Protein 3V5R (pdb70)

GO terms:
  GO:0005634 nucleus (C, IDA)
  GO:0005737 cytoplasm (C, IDA)
  GO:0045185 maintenance of protein location (P, IMP)
  GO:0045944 positive regulation of transcription by RNA polymerase II (P, IMP)
  GO:0006012 galactose metabolic process (P, IMP)
  GO:0005515 protein binding (F, IPI)
  GO:0000435 positive regulation of transcription from RNA polymerase II promoter by galactose (P, IMP)

Organism: Saccharomyces cerevisiae (strain ATCC 204508 / S288c) (NCBI:txid559292)

Radius of gyration: 30.58 Å; Cα contacts (8 Å, |Δi|>4): 2230; chains: 2; bounding box: 66×72×89 Å

Structure (mmCIF, N/CA/C/O backbone):
data_3V5R
#
_entry.id   3V5R
#
_cell.length_a   153.359
_cell.length_b   153.359
_cell.length_c   118.591
_cell.angle_alpha   90.00
_cell.angle_beta   90.00
_cell.angle_gamma   120.00
#
_symmetry.space_group_name_H-M   'P 32 2 1'
#
loop_
_entity.id
_entity.type
_entity.pdbx_description
1 polymer 'Protein GAL3'
2 non-polymer 'SULFATE ION'
3 water water
#
loop_
_atom_site.group_PDB
_atom_site.id
_atom_site.type_symbol
_atom_site.label_atom_id
_atom_site.label_alt_id
_atom_site.label_comp_id
_atom_site.label_asym_id
_atom_site.label_entity_id
_atom_site.label_seq_id
_atom_site.pdbx_PDB_ins_code
_atom_site.Cartn_x
_atom_site.Cartn_y
_atom_site.Cartn_z
_atom_site.occupancy
_atom_site.B_iso_or_equiv
_atom_site.auth_seq_id
_atom_site.auth_comp_id
_atom_site.auth_asym_id
_atom_site.auth_atom_id
_atom_site.pdbx_PDB_model_num
ATOM 1 N N . PHE A 1 4 ? 83.424 48.620 33.345 1.00 104.85 19 PHE A N 1
ATOM 2 C CA . PHE A 1 4 ? 84.497 49.243 32.575 1.00 109.67 19 PHE A CA 1
ATOM 3 C C . PHE A 1 4 ? 83.944 50.278 31.597 1.00 106.73 19 PHE A C 1
ATOM 4 O O . PHE A 1 4 ? 83.839 51.461 31.921 1.00 108.64 19 PHE A O 1
ATOM 12 N N . GLU A 1 5 ? 83.596 49.829 30.395 1.00 99.21 20 GLU A N 1
ATOM 13 C CA . GLU A 1 5 ? 82.978 50.707 29.411 1.00 89.85 20 GLU A CA 1
ATOM 14 C C . GLU A 1 5 ? 81.508 50.915 29.769 1.00 72.74 20 GLU A C 1
ATOM 15 O O . GLU A 1 5 ? 80.892 51.908 29.384 1.00 73.57 20 GLU A O 1
ATOM 21 N N . GLN A 1 6 ? 80.963 49.965 30.521 1.00 59.24 21 GLN A N 1
ATOM 22 C CA . GLN A 1 6 ? 79.573 50.004 30.960 1.00 58.66 21 GLN A CA 1
ATOM 23 C C . GLN A 1 6 ? 79.362 51.210 31.867 1.00 55.06 21 GLN A C 1
ATOM 24 O O . GLN A 1 6 ? 78.328 51.890 31.821 1.00 45.43 21 GLN A O 1
ATOM 30 N N . LYS A 1 7 ? 80.373 51.462 32.689 1.00 41.64 22 LYS A N 1
ATOM 31 C CA . LYS A 1 7 ? 80.337 52.503 33.693 1.00 40.40 22 LYS A CA 1
ATOM 32 C C . LYS A 1 7 ? 80.326 53.860 32.996 1.00 24.66 22 LYS A C 1
ATOM 33 O O . LYS A 1 7 ? 79.635 54.779 33.424 1.00 25.15 22 LYS A O 1
ATOM 39 N N . HIS A 1 8 ? 81.102 53.958 31.917 1.00 16.31 23 HIS A N 1
ATOM 40 C CA A HIS A 1 8 ? 81.259 55.229 31.232 0.63 25.37 23 HIS A CA 1
ATOM 41 C CA B HIS A 1 8 ? 81.282 55.179 31.125 0.37 27.31 23 HIS A CA 1
ATOM 42 C C . HIS A 1 8 ? 79.930 55.660 30.610 1.00 24.32 23 HIS A C 1
ATOM 43 O O . HIS A 1 8 ? 79.593 56.833 30.664 1.00 29.30 23 HIS A O 1
ATOM 56 N N . LEU A 1 9 ? 79.164 54.722 30.077 1.00 26.56 24 LEU A N 1
ATOM 57 C CA . LEU A 1 9 ? 77.866 55.050 29.495 1.00 31.93 24 LEU A CA 1
ATOM 58 C C . LEU A 1 9 ? 76.859 55.421 30.566 1.00 30.16 24 LEU A C 1
ATOM 59 O O . LEU A 1 9 ? 76.045 56.328 30.380 1.00 29.74 24 LEU A O 1
ATOM 64 N N . ALA A 1 10 ? 76.895 54.692 31.679 1.00 20.63 25 ALA A N 1
ATOM 65 C CA . ALA A 1 10 ? 75.955 54.939 32.758 1.00 18.09 25 ALA A CA 1
ATOM 66 C C . ALA A 1 10 ? 76.082 56.374 33.253 1.00 19.29 25 ALA A C 1
ATOM 67 O O . ALA A 1 10 ? 75.089 57.003 33.616 1.00 19.09 25 ALA A O 1
ATOM 69 N N . VAL A 1 11 ? 77.296 56.911 33.252 1.00 15.82 26 VAL A N 1
ATOM 70 C CA . VAL A 1 11 ? 77.472 58.256 33.800 1.00 15.96 26 VAL A CA 1
ATOM 71 C C . VAL A 1 11 ? 77.007 59.322 32.803 1.00 19.21 26 VAL A C 1
ATOM 72 O O . VAL A 1 11 ? 76.453 60.358 33.193 1.00 18.82 26 VAL A O 1
ATOM 76 N N . VAL A 1 12 ? 77.214 59.061 31.515 1.00 20.29 27 VAL A N 1
ATOM 77 C CA . VAL A 1 12 ? 76.718 59.966 30.490 1.00 18.78 27 VAL A CA 1
ATOM 78 C C . VAL A 1 12 ? 75.194 59.976 30.511 1.00 17.89 27 VAL A C 1
ATOM 79 O O . VAL A 1 12 ? 74.579 61.041 30.474 1.00 20.11 27 VAL A O 1
ATOM 83 N N . ASP A 1 13 ? 74.599 58.789 30.592 1.00 12.56 28 ASP A N 1
ATOM 84 C CA . ASP A 1 13 ? 73.146 58.657 30.577 1.00 18.59 28 ASP A CA 1
ATOM 85 C C . ASP A 1 13 ? 72.500 59.281 31.821 1.00 24.27 28 ASP A C 1
ATOM 86 O O . ASP A 1 13 ? 71.472 59.946 31.721 1.00 17.00 28 ASP A O 1
ATOM 91 N N . ALA A 1 14 ? 73.117 59.099 32.986 1.00 17.11 29 ALA A N 1
ATOM 92 C CA . ALA A 1 14 ? 72.619 59.735 34.198 1.00 15.84 29 ALA A CA 1
ATOM 93 C C . ALA A 1 14 ? 72.792 61.259 34.168 1.00 16.90 29 ALA A C 1
ATOM 94 O O . ALA A 1 14 ? 71.948 61.986 34.687 1.00 18.43 29 ALA A O 1
ATOM 96 N N . PHE A 1 15 ? 73.889 61.735 33.580 1.00 12.59 30 PHE A N 1
ATOM 97 C CA . PHE A 1 15 ? 74.087 63.168 33.389 1.00 19.05 30 PHE A CA 1
ATOM 98 C C . PHE A 1 15 ? 72.908 63.717 32.582 1.00 17.11 30 PHE A C 1
ATOM 99 O O . PHE A 1 15 ? 72.350 64.769 32.901 1.00 18.71 30 PHE A O 1
ATOM 107 N N . PHE A 1 16 ? 72.532 62.994 31.533 1.00 18.39 31 PHE A N 1
ATOM 108 C CA . PHE A 1 16 ? 71.458 63.451 30.662 1.00 17.56 31 PHE A CA 1
ATOM 109 C C . PHE A 1 16 ? 70.114 63.471 31.405 1.00 22.23 31 PHE A C 1
ATOM 110 O O . PHE A 1 16 ? 69.332 64.404 31.241 1.00 17.58 31 PHE A O 1
ATOM 118 N N . GLN A 1 17 ? 69.855 62.457 32.232 1.00 17.47 32 GLN A N 1
ATOM 119 C CA . GLN A 1 17 ? 68.643 62.445 33.056 1.00 25.93 32 GLN A CA 1
ATOM 120 C C . GLN A 1 17 ? 68.577 63.666 33.980 1.00 27.75 32 GLN A C 1
ATOM 121 O O . GLN A 1 17 ? 67.512 64.225 34.215 1.00 22.42 32 GLN A O 1
ATOM 127 N N . THR A 1 18 ? 69.728 64.071 34.505 1.00 21.20 33 THR A N 1
ATOM 128 C CA . THR A 1 18 ? 69.796 65.126 35.519 1.00 22.83 33 THR A CA 1
ATOM 129 C C . THR A 1 18 ? 69.691 66.514 34.903 1.00 20.68 33 THR A C 1
ATOM 130 O O . THR A 1 18 ? 68.912 67.347 35.359 1.00 23.94 33 THR A O 1
ATOM 134 N N . TYR A 1 19 ? 70.457 66.743 33.842 1.00 20.34 34 TYR A N 1
ATOM 135 C CA . TYR A 1 19 ? 70.612 68.079 33.281 1.00 22.73 34 TYR A CA 1
ATOM 136 C C . TYR A 1 19 ? 69.938 68.272 31.911 1.00 27.10 34 TYR A C 1
ATOM 137 O O . TYR A 1 19 ? 69.923 69.382 31.381 1.00 25.19 34 TYR A O 1
ATOM 146 N N . HIS A 1 20 ? 69.413 67.190 31.342 1.00 21.48 35 HIS A N 1
ATOM 147 C CA . HIS A 1 20 ? 68.639 67.248 30.094 1.00 25.63 35 HIS A CA 1
ATOM 148 C C . HIS A 1 20 ? 69.437 67.731 28.891 1.00 25.63 35 HIS A C 1
ATOM 149 O O . HIS A 1 20 ? 68.881 68.271 27.949 1.00 22.79 35 HIS A O 1
ATOM 156 N N . VAL A 1 21 ? 70.746 67.531 28.931 1.00 25.11 36 VAL A N 1
ATOM 157 C CA . VAL A 1 21 ? 71.614 67.915 27.831 1.00 20.53 36 VAL A CA 1
ATOM 158 C C . VAL A 1 21 ? 72.744 66.885 27.819 1.00 22.97 36 VAL A C 1
ATOM 159 O O . VAL A 1 21 ? 73.033 66.267 28.846 1.00 21.28 36 VAL A O 1
ATOM 163 N N . LYS A 1 22 ? 73.351 66.666 26.664 1.00 18.97 37 LYS A N 1
ATOM 164 C CA . LYS A 1 22 ? 74.482 65.763 26.552 1.00 17.40 37 LYS A CA 1
ATOM 165 C C . LYS A 1 22 ? 75.691 66.453 27.183 1.00 18.43 37 LYS A C 1
ATOM 166 O O . LYS A 1 22 ? 75.910 67.640 26.971 1.00 16.45 37 LYS A O 1
ATOM 172 N N . PRO A 1 23 ? 76.492 65.713 27.958 1.00 16.44 38 PRO A N 1
ATOM 173 C CA . PRO A 1 23 ? 77.705 66.359 28.485 1.00 16.26 38 PRO A CA 1
ATOM 174 C C . PRO A 1 23 ? 78.753 66.598 27.388 1.00 16.71 38 PRO A C 1
ATOM 175 O O . PRO A 1 23 ? 78.751 65.888 26.386 1.00 15.70 38 PRO A O 1
ATOM 179 N N . ASP A 1 24 ? 79.633 67.579 27.571 1.00 15.22 39 ASP A N 1
ATOM 180 C CA . ASP A 1 24 ? 80.699 67.832 26.601 1.00 13.25 39 ASP A CA 1
ATOM 181 C C . ASP A 1 24 ? 81.816 66.806 26.709 1.00 16.55 39 ASP A C 1
ATOM 182 O O . ASP A 1 24 ? 82.428 66.439 25.713 1.00 15.78 39 ASP A O 1
ATOM 187 N N . PHE A 1 25 ? 82.096 66.346 27.922 1.00 16.03 40 PHE A N 1
ATOM 188 C CA . PHE A 1 25 ? 83.180 65.393 28.117 1.00 12.77 40 PHE A CA 1
ATOM 189 C C . PHE A 1 25 ? 83.041 64.721 29.474 1.00 16.51 40 PHE A C 1
ATOM 190 O O . PHE A 1 25 ? 82.244 65.152 30.297 1.00 19.29 40 PHE A O 1
ATOM 198 N N . ILE A 1 26 ? 83.816 63.663 29.691 1.00 15.05 41 ILE A N 1
ATOM 199 C CA . ILE A 1 26 ? 83.922 63.015 30.996 1.00 16.26 41 ILE A CA 1
ATOM 200 C C . ILE A 1 26 ? 85.377 63.072 31.405 1.00 18.30 41 ILE A C 1
ATOM 201 O O . ILE A 1 26 ? 86.255 62.825 30.574 1.00 16.67 41 ILE A O 1
ATOM 206 N N . ALA A 1 27 ? 85.638 63.424 32.664 1.00 13.92 42 ALA A N 1
ATOM 207 C CA . ALA A 1 27 ? 86.974 63.292 33.228 1.00 10.86 42 ALA A CA 1
ATOM 208 C C . ALA A 1 27 ? 86.926 62.099 34.163 1.00 16.96 42 ALA A C 1
ATOM 209 O O . ALA A 1 27 ? 85.979 61.947 34.940 1.00 15.15 42 ALA A O 1
ATOM 211 N N . ARG A 1 28 ? 87.936 61.250 34.076 1.00 12.54 43 ARG A N 1
ATOM 212 C CA . ARG A 1 28 ? 87.995 60.048 34.894 1.00 15.09 43 ARG A CA 1
ATOM 213 C C . ARG A 1 28 ? 89.334 59.961 35.617 1.00 11.95 43 ARG A C 1
ATOM 214 O O . ARG A 1 28 ? 90.387 60.267 35.036 1.00 12.50 43 ARG A O 1
ATOM 222 N N . SER A 1 29 ? 89.311 59.519 36.871 1.00 11.16 44 SER A N 1
ATOM 223 C CA . SER A 1 29 ? 90.552 59.232 37.564 1.00 10.44 44 SER A CA 1
ATOM 224 C C . SER A 1 29 ? 90.382 58.037 38.510 1.00 10.89 44 SER A C 1
ATOM 225 O O . SER A 1 29 ? 89.380 57.927 39.220 1.00 17.36 44 SER A O 1
ATOM 228 N N . PRO A 1 30 ? 91.346 57.114 38.491 1.00 11.50 45 PRO A N 1
ATOM 229 C CA . PRO A 1 30 ? 91.162 55.856 39.223 1.00 9.33 45 PRO A CA 1
ATOM 230 C C . PRO A 1 30 ? 91.561 55.929 40.696 1.00 14.74 45 PRO A C 1
ATOM 231 O O . PRO A 1 30 ? 92.305 56.823 41.125 1.00 11.27 45 PRO A O 1
ATOM 235 N N . GLY A 1 31 ? 91.049 54.970 41.463 1.00 9.57 46 GLY A N 1
ATOM 236 C CA . GLY A 1 31 ? 91.526 54.739 42.809 1.00 10.42 46 GLY A CA 1
ATOM 237 C C . GLY A 1 31 ? 92.950 54.196 42.782 1.00 8.80 46 GLY A C 1
ATOM 238 O O . GLY A 1 31 ? 93.533 54.020 41.726 1.00 11.27 46 GLY A O 1
ATOM 239 N N . ARG A 1 32 ? 93.497 53.918 43.957 1.00 8.49 47 ARG A N 1
ATOM 240 C CA . ARG A 1 32 ? 94.856 53.440 44.073 1.00 11.12 47 ARG A CA 1
ATOM 241 C C . ARG A 1 32 ? 94.973 52.513 45.266 1.00 13.05 47 ARG A C 1
ATOM 242 O O . ARG A 1 32 ? 94.177 52.559 46.204 1.00 10.27 47 ARG A O 1
ATOM 250 N N . VAL A 1 33 ? 96.003 51.691 45.236 1.00 9.54 48 VAL A N 1
ATOM 251 C CA . VAL A 1 33 ? 96.326 50.870 46.372 1.00 10.91 48 VAL A CA 1
ATOM 252 C C . VAL A 1 33 ? 97.820 50.612 46.344 1.00 12.95 48 VAL A C 1
ATOM 253 O O . VAL A 1 33 ? 98.414 50.541 45.270 1.00 13.85 48 VAL A O 1
ATOM 257 N N . ASN A 1 34 ? 98.431 50.488 47.522 1.00 13.62 49 ASN A N 1
ATOM 258 C CA . ASN A 1 34 ? 99.848 50.181 47.611 1.00 14.81 49 ASN A CA 1
ATOM 259 C C . ASN A 1 34 ? 100.097 48.672 47.643 1.00 14.03 49 ASN A C 1
ATOM 260 O O . ASN A 1 34 ? 99.522 47.964 48.456 1.00 15.00 49 ASN A O 1
ATOM 265 N N . LEU A 1 35 ? 100.956 48.180 46.756 1.00 11.28 50 LEU A N 1
ATOM 266 C CA . LEU A 1 35 ? 101.196 46.740 46.662 1.00 9.29 50 LEU A CA 1
ATOM 267 C C . LEU A 1 35 ? 102.372 46.314 47.524 1.00 13.57 50 LEU A C 1
ATOM 268 O O . LEU A 1 35 ? 102.328 45.273 48.187 1.00 12.15 50 LEU A O 1
ATOM 273 N N . ILE A 1 36 ? 103.437 47.105 47.522 1.00 11.16 51 ILE A N 1
ATOM 274 C CA . ILE A 1 36 ? 104.563 46.829 48.419 1.00 12.76 51 ILE A CA 1
ATOM 275 C C . ILE A 1 36 ? 105.094 48.166 48.884 1.00 7.25 51 ILE A C 1
ATOM 276 O O . ILE A 1 36 ? 105.150 49.099 48.096 1.00 11.59 51 ILE A O 1
ATOM 281 N N . GLY A 1 37 ? 105.535 48.245 50.137 1.00 9.27 52 GLY A N 1
ATOM 282 C CA . GLY A 1 37 ? 106.238 49.416 50.626 1.00 7.86 52 GLY A CA 1
ATOM 283 C C . GLY A 1 37 ? 105.462 50.210 51.659 1.00 11.64 52 GLY A C 1
ATOM 284 O O . GLY A 1 37 ? 105.100 51.359 51.410 1.00 16.74 52 GLY A O 1
ATOM 285 N N . GLU A 1 38 ? 105.188 49.600 52.811 1.00 12.83 53 GLU A N 1
ATOM 286 C CA . GLU A 1 38 ? 104.382 50.272 53.820 1.00 9.17 53 GLU A CA 1
ATOM 287 C C . GLU A 1 38 ? 105.254 50.875 54.912 1.00 9.13 53 GLU A C 1
ATOM 288 O O . GLU A 1 38 ? 106.208 50.250 55.374 1.00 11.65 53 GLU A O 1
ATOM 294 N N . HIS A 1 39 ? 104.898 52.086 55.333 1.00 13.02 54 HIS A N 1
ATOM 295 C CA . HIS A 1 39 ? 105.618 52.802 56.389 1.00 10.46 54 HIS A CA 1
ATOM 296 C C . HIS A 1 39 ? 107.100 53.032 56.111 1.00 10.94 54 HIS A C 1
ATOM 297 O O . HIS A 1 39 ? 107.941 52.908 57.003 1.00 11.92 54 HIS A O 1
ATOM 304 N N . ILE A 1 40 ? 107.407 53.380 54.865 1.00 13.56 55 ILE A N 1
ATOM 305 C CA . ILE A 1 40 ? 108.780 53.698 54.477 1.00 10.44 55 ILE A CA 1
ATOM 306 C C . ILE A 1 40 ? 108.831 55.047 53.771 1.00 14.17 55 ILE A C 1
ATOM 307 O O . ILE A 1 40 ? 109.910 55.615 53.588 1.00 10.65 55 ILE A O 1
ATOM 312 N N . ASP A 1 41 ? 107.673 55.574 53.381 1.00 7.57 56 ASP A N 1
ATOM 313 C CA . ASP A 1 41 ? 107.664 56.803 52.581 1.00 10.05 56 ASP A CA 1
ATOM 314 C C . ASP A 1 41 ? 108.145 58.010 53.374 1.00 13.69 56 ASP A C 1
ATOM 315 O O . ASP A 1 41 ? 108.762 58.908 52.807 1.00 14.28 56 ASP A O 1
ATOM 320 N N . TYR A 1 42 ? 107.896 58.031 54.687 1.00 11.12 57 TYR A N 1
ATOM 321 C CA . TYR A 1 42 ? 108.385 59.145 55.484 1.00 9.16 57 TYR A CA 1
ATOM 322 C C . TYR A 1 42 ? 109.853 59.009 55.869 1.00 13.76 57 TYR A C 1
ATOM 323 O O . TYR A 1 42 ? 110.412 59.896 56.506 1.00 14.35 57 TYR A O 1
ATOM 332 N N . CYS A 1 43 ? 110.479 57.910 55.469 1.00 9.07 58 CYS A N 1
ATOM 333 C CA . CYS A 1 43 ? 111.939 57.846 55.475 1.00 13.80 58 CYS A CA 1
ATOM 334 C C . CYS A 1 43 ? 112.507 58.074 54.064 1.00 15.32 58 CYS A C 1
ATOM 335 O O . CYS A 1 43 ? 113.687 57.775 53.799 1.00 12.58 58 CYS A O 1
ATOM 338 N N . ASP A 1 44 ? 111.660 58.596 53.173 1.00 7.97 59 ASP A N 1
ATOM 339 C CA . ASP A 1 44 ? 112.049 58.934 51.786 1.00 8.36 59 ASP A CA 1
ATOM 340 C C . ASP A 1 44 ? 112.314 57.730 50.874 1.00 14.28 59 ASP A C 1
ATOM 341 O O . ASP A 1 44 ? 112.883 57.873 49.803 1.00 10.48 59 ASP A O 1
ATOM 346 N N . PHE A 1 45 ? 111.906 56.536 51.285 1.00 9.68 60 PHE A N 1
ATOM 347 C CA . PHE A 1 45 ? 112.081 55.382 50.408 1.00 11.21 60 PHE A CA 1
ATOM 348 C C . PHE A 1 45 ? 110.887 55.215 49.471 1.00 13.04 60 PHE A C 1
ATOM 349 O O . PHE A 1 45 ? 109.771 55.599 49.791 1.00 11.11 60 PHE A O 1
ATOM 357 N N . SER A 1 46 ? 111.152 54.624 48.316 1.00 8.14 61 SER A N 1
ATOM 358 C CA . SER A 1 46 ? 110.179 54.482 47.241 1.00 8.63 61 SER A CA 1
ATOM 359 C C . SER A 1 46 ? 109.210 53.320 47.451 1.00 14.30 61 SER A C 1
ATOM 360 O O . SER A 1 46 ? 109.546 52.324 48.089 1.00 10.48 61 SER A O 1
ATOM 363 N N . VAL A 1 47 ? 108.010 53.457 46.904 1.00 11.73 62 VAL A N 1
ATOM 364 C CA . VAL A 1 47 ? 106.940 52.502 47.151 1.00 9.98 62 VAL A CA 1
ATOM 365 C C . VAL A 1 47 ? 106.410 51.967 45.817 1.00 12.99 62 VAL A C 1
ATOM 366 O O . VAL A 1 47 ? 106.739 52.488 44.749 1.00 11.05 62 VAL A O 1
ATOM 370 N N . LEU A 1 48 ? 105.585 50.933 45.881 1.00 12.79 63 LEU A N 1
ATOM 371 C CA . LEU A 1 48 ? 105.099 50.285 44.673 1.00 11.80 63 LEU A CA 1
ATOM 372 C C . LEU A 1 48 ? 103.565 50.218 44.659 1.00 12.79 63 LEU A C 1
ATOM 373 O O . LEU A 1 48 ? 102.979 49.209 45.023 1.00 14.83 63 LEU A O 1
ATOM 378 N N . PRO A 1 49 ? 102.908 51.307 44.250 1.00 13.56 64 PRO A N 1
ATOM 379 C CA . PRO A 1 49 ? 101.449 51.254 44.153 1.00 12.93 64 PRO A CA 1
ATOM 380 C C . PRO A 1 49 ? 100.942 50.913 42.757 1.00 16.18 64 PRO A C 1
ATOM 381 O O . PRO A 1 49 ? 101.698 50.734 41.817 1.00 12.62 64 PRO A O 1
ATOM 385 N N . LEU A 1 50 ? 99.632 50.828 42.637 1.00 12.27 65 LEU A N 1
ATOM 386 C CA . LEU A 1 50 ? 99.023 50.695 41.342 1.00 12.79 65 LEU A CA 1
ATOM 387 C C . LEU A 1 50 ? 97.689 51.398 41.355 1.00 10.82 65 LEU A C 1
ATOM 388 O O . LEU A 1 50 ? 97.083 51.560 42.414 1.00 13.04 65 LEU A O 1
ATOM 393 N N . ALA A 1 51 ? 97.260 51.840 40.179 1.00 12.17 66 ALA A N 1
ATOM 394 C CA . ALA A 1 51 ? 95.915 52.364 39.988 1.00 12.14 66 ALA A CA 1
ATOM 395 C C . ALA A 1 51 ? 94.988 51.178 39.830 1.00 14.35 66 ALA A C 1
ATOM 396 O O . ALA A 1 51 ? 95.383 50.148 39.291 1.00 12.95 66 ALA A O 1
ATOM 398 N N . ILE A 1 52 ? 93.764 51.300 40.331 1.00 10.97 67 ILE A N 1
ATOM 399 C CA . ILE A 1 52 ? 92.862 50.168 40.354 1.00 7.93 67 ILE A CA 1
ATOM 400 C C . ILE A 1 52 ? 91.611 50.530 39.583 1.00 13.77 67 ILE A C 1
ATOM 401 O O . ILE A 1 52 ? 91.403 51.699 39.225 1.00 10.79 67 ILE A O 1
ATOM 406 N N . ASP A 1 53 ? 90.777 49.536 39.308 1.00 16.21 68 ASP A N 1
ATOM 407 C CA . ASP A 1 53 ? 89.709 49.773 38.348 1.00 25.71 68 ASP A CA 1
ATOM 408 C C . ASP A 1 53 ? 88.393 50.186 38.976 1.00 26.35 68 ASP A C 1
ATOM 409 O O . ASP A 1 53 ? 87.328 49.887 38.462 1.00 36.79 68 ASP A O 1
ATOM 414 N N . VAL A 1 54 ? 88.489 50.878 40.103 1.00 12.78 69 VAL A N 1
ATOM 415 C CA . VAL A 1 54 ? 87.402 51.700 40.580 1.00 14.25 69 VAL A CA 1
ATOM 416 C C . VAL A 1 54 ? 87.843 53.131 40.333 1.00 16.82 69 VAL A C 1
ATOM 417 O O . VAL A 1 54 ? 89.045 53.427 40.329 1.00 14.75 69 VAL A O 1
ATOM 421 N N . ASP A 1 55 ? 86.889 54.015 40.085 1.00 14.44 70 ASP A N 1
ATOM 422 C CA . ASP A 1 55 ? 87.246 55.373 39.703 1.00 14.14 70 ASP A CA 1
ATOM 423 C C . ASP A 1 55 ? 86.212 56.403 40.087 1.00 16.94 70 ASP A C 1
ATOM 424 O O . ASP A 1 55 ? 85.110 56.065 40.536 1.00 19.62 70 ASP A O 1
ATOM 429 N N . MET A 1 56 ? 86.605 57.667 39.963 1.00 10.59 71 MET A N 1
ATOM 430 C CA . MET A 1 56 ? 85.654 58.765 39.971 1.00 9.73 71 MET A CA 1
ATOM 431 C C . MET A 1 56 ? 85.475 59.227 38.523 1.00 15.95 71 MET A C 1
ATOM 432 O O . MET A 1 56 ? 86.460 59.399 37.782 1.00 11.73 71 MET A O 1
ATOM 437 N N . LEU A 1 57 ? 84.217 59.385 38.120 1.00 14.50 72 LEU A N 1
ATOM 438 C CA . LEU A 1 57 ? 83.867 59.839 36.782 1.00 11.39 72 LEU A CA 1
ATOM 439 C C . LEU A 1 57 ? 83.107 61.141 36.925 1.00 12.06 72 LEU A C 1
ATOM 440 O O . LEU A 1 57 ? 82.142 61.212 37.679 1.00 13.93 72 LEU A O 1
ATOM 445 N N . CYS A 1 58 ? 83.545 62.172 36.210 1.00 10.23 73 CYS A N 1
ATOM 446 C CA . CYS A 1 58 ? 82.864 63.459 36.252 1.00 13.07 73 CYS A CA 1
ATOM 447 C C . CYS A 1 58 ? 82.405 63.849 34.852 1.00 16.07 73 CYS A C 1
ATOM 448 O O . CYS A 1 58 ? 83.227 64.302 34.055 1.00 12.98 73 CYS A O 1
ATOM 451 N N . ALA A 1 59 ? 81.109 63.680 34.553 1.00 14.01 74 ALA A N 1
ATOM 452 C CA . ALA A 1 59 ? 80.575 64.144 33.260 1.00 13.18 74 ALA A CA 1
ATOM 453 C C . ALA A 1 59 ? 80.298 65.641 33.366 1.00 12.84 74 ALA A C 1
ATOM 454 O O . ALA A 1 59 ? 79.727 66.099 34.351 1.00 13.71 74 ALA A O 1
ATOM 456 N N . VAL A 1 60 ? 80.735 66.406 32.371 1.00 13.60 75 VAL A N 1
ATOM 457 C CA . VAL A 1 60 ? 80.684 67.862 32.445 1.00 10.32 75 VAL A CA 1
ATOM 458 C C . VAL A 1 60 ? 80.040 68.494 31.201 1.00 19.47 75 VAL A C 1
ATOM 459 O O . VAL A 1 60 ? 80.388 68.141 30.078 1.00 17.61 75 VAL A O 1
ATOM 463 N N . LYS A 1 61 ? 79.099 69.414 31.416 1.00 18.64 76 LYS A N 1
ATOM 464 C CA . LYS A 1 61 ? 78.662 70.342 30.370 1.00 14.56 76 LYS A CA 1
ATOM 465 C C . LYS A 1 61 ? 79.185 71.722 30.725 1.00 13.37 76 LYS A C 1
ATOM 466 O O . LYS A 1 61 ? 78.972 72.210 31.826 1.00 22.52 76 LYS A O 1
ATOM 472 N N . ILE A 1 62 ? 79.899 72.333 29.793 1.00 19.41 77 ILE A N 1
ATOM 473 C CA . ILE A 1 62 ? 80.458 73.662 29.973 1.00 26.02 77 ILE A CA 1
ATOM 474 C C . ILE A 1 62 ? 79.367 74.697 29.718 1.00 30.44 77 ILE A C 1
ATOM 475 O O . ILE A 1 62 ? 78.667 74.602 28.723 1.00 24.43 77 ILE A O 1
ATOM 480 N N . LEU A 1 63 ? 79.218 75.683 30.599 1.00 34.00 78 LEU A N 1
ATOM 481 C CA . LEU A 1 63 ? 78.165 76.692 30.423 1.00 33.67 78 LEU A CA 1
ATOM 482 C C . LEU A 1 63 ? 78.664 78.051 29.910 1.00 35.93 78 LEU A C 1
ATOM 483 O O . LEU A 1 63 ? 79.818 78.407 30.079 1.00 32.06 78 LEU A O 1
ATOM 488 N N . ASP A 1 64 ? 77.778 78.810 29.277 1.00 43.58 79 ASP A N 1
ATOM 489 C CA . ASP A 1 64 ? 78.089 80.190 28.927 1.00 55.55 79 ASP A CA 1
ATOM 490 C C . ASP A 1 64 ? 77.200 81.122 29.745 1.00 54.17 79 ASP A C 1
ATOM 491 O O . ASP A 1 64 ? 76.051 81.373 29.379 1.00 52.08 79 ASP A O 1
ATOM 496 N N . GLU A 1 65 ? 77.728 81.623 30.856 1.00 50.31 80 GLU A N 1
ATOM 497 C CA . GLU A 1 65 ? 76.930 82.428 31.771 1.00 55.11 80 GLU A CA 1
ATOM 498 C C . GLU A 1 65 ? 77.552 83.785 32.059 1.00 58.63 80 GLU A C 1
ATOM 499 O O . GLU A 1 65 ? 78.776 83.934 32.068 1.00 55.40 80 GLU A O 1
ATOM 505 N N . LYS A 1 66 ? 76.689 84.765 32.313 1.00 60.20 81 LYS A N 1
ATOM 506 C CA . LYS A 1 66 ? 77.115 86.078 32.770 1.00 61.98 81 LYS A CA 1
ATOM 507 C C . LYS A 1 66 ? 77.789 85.910 34.128 1.00 56.26 81 LYS A C 1
ATOM 508 O O . LYS A 1 66 ? 78.923 86.353 34.327 1.00 55.33 81 LYS A O 1
ATOM 514 N N . ASN A 1 67 ? 77.097 85.249 35.054 1.00 48.42 82 ASN A N 1
ATOM 515 C CA . ASN A 1 67 ? 77.673 84.931 36.363 1.00 45.39 82 ASN A CA 1
ATOM 516 C C . ASN A 1 67 ? 77.908 83.424 36.514 1.00 41.35 82 ASN A C 1
ATOM 517 O O . ASN A 1 67 ? 76.983 82.678 36.839 1.00 37.10 82 ASN A O 1
ATOM 522 N N . PRO A 1 68 ? 79.151 82.975 36.274 1.00 35.03 83 PRO A N 1
ATOM 523 C CA . PRO A 1 68 ? 79.497 81.551 36.244 1.00 35.90 83 PRO A CA 1
ATOM 524 C C . PRO A 1 68 ? 79.092 80.834 37.527 1.00 31.36 83 PRO A C 1
ATOM 525 O O . PRO A 1 68 ? 79.283 81.362 38.626 1.00 30.84 83 PRO A O 1
ATOM 529 N N . SER A 1 69 ? 78.520 79.647 37.381 1.00 25.69 84 SER A N 1
ATOM 530 C CA . SER A 1 69 ? 78.148 78.830 38.529 1.00 30.69 84 SER A CA 1
ATOM 531 C C . SER A 1 69 ? 78.480 77.388 38.228 1.00 25.18 84 SER A C 1
ATOM 532 O O . SER A 1 69 ? 78.525 76.983 37.070 1.00 24.80 84 SER A O 1
ATOM 535 N N . ILE A 1 70 ? 78.714 76.606 39.272 1.00 21.91 85 ILE A N 1
ATOM 536 C CA . ILE A 1 70 ? 78.931 75.190 39.091 1.00 20.77 85 ILE A CA 1
ATOM 537 C C . ILE A 1 70 ? 77.886 74.394 39.849 1.00 24.36 85 ILE A C 1
ATOM 538 O O . ILE A 1 70 ? 77.633 74.655 41.019 1.00 30.28 85 ILE A O 1
ATOM 543 N N . THR A 1 71 ? 77.261 73.440 39.173 1.00 20.57 86 THR A N 1
ATOM 544 C CA . THR A 1 71 ? 76.318 72.543 39.828 1.00 21.76 86 THR A CA 1
ATOM 545 C C . THR A 1 71 ? 76.905 71.152 39.862 1.00 20.56 86 THR A C 1
ATOM 546 O O . THR A 1 71 ? 77.375 70.651 38.841 1.00 18.85 86 THR A O 1
ATOM 550 N N . LEU A 1 72 ? 76.874 70.535 41.038 1.00 17.98 87 LEU A N 1
ATOM 551 C CA . LEU A 1 72 ? 77.410 69.195 41.230 1.00 20.42 87 LEU A CA 1
ATOM 552 C C . LEU A 1 72 ? 76.316 68.273 41.693 1.00 20.98 87 LEU A C 1
ATOM 553 O O . LEU A 1 72 ? 75.686 68.518 42.716 1.00 23.59 87 LEU A O 1
ATOM 558 N N . THR A 1 73 ? 76.117 67.194 40.958 1.00 17.10 88 THR A N 1
ATOM 559 C CA . THR A 1 73 ? 75.154 66.180 41.348 1.00 18.40 88 THR A CA 1
ATOM 560 C C . THR A 1 73 ? 75.924 64.879 41.433 1.00 18.80 88 THR A C 1
ATOM 561 O O . THR A 1 73 ? 76.844 64.651 40.647 1.00 20.32 88 THR A O 1
ATOM 565 N N . ASN A 1 74 ? 75.578 64.048 42.405 1.00 18.82 89 ASN A N 1
ATOM 566 C CA . ASN A 1 74 ? 76.258 62.782 42.616 1.00 18.53 89 ASN A CA 1
ATOM 567 C C . ASN A 1 74 ? 75.305 61.643 42.330 1.00 20.65 89 ASN A C 1
ATOM 568 O O . ASN A 1 74 ? 74.122 61.754 42.614 1.00 18.42 89 ASN A O 1
ATOM 573 N N . ALA A 1 75 ? 75.811 60.551 41.766 1.00 17.44 90 ALA A N 1
ATOM 574 C CA . ALA A 1 75 ? 74.981 59.377 41.523 1.00 18.07 90 ALA A CA 1
ATOM 575 C C . ALA A 1 75 ? 74.412 58.805 42.824 1.00 26.67 90 ALA A C 1
ATOM 576 O O . ALA A 1 75 ? 73.313 58.262 42.848 1.00 31.25 90 ALA A O 1
ATOM 578 N N . ASP A 1 76 ? 75.179 58.921 43.900 1.00 22.35 91 ASP A N 1
ATOM 579 C CA . ASP A 1 76 ? 74.787 58.357 45.190 1.00 27.33 91 ASP A CA 1
ATOM 580 C C . ASP A 1 76 ? 73.823 59.310 45.893 1.00 31.35 91 ASP A C 1
ATOM 581 O O . ASP A 1 76 ? 74.199 60.436 46.215 1.00 27.44 91 ASP A O 1
ATOM 586 N N . PRO A 1 77 ? 72.580 58.851 46.135 1.00 40.72 92 PRO A N 1
ATOM 587 C CA . PRO A 1 77 ? 71.501 59.638 46.748 1.00 48.51 92 PRO A CA 1
ATOM 588 C C . PRO A 1 77 ? 71.887 60.308 48.069 1.00 46.57 92 PRO A C 1
ATOM 589 O O . PRO A 1 77 ? 71.323 61.350 48.393 1.00 50.21 92 PRO A O 1
ATOM 593 N N . LYS A 1 78 ? 72.826 59.738 48.816 1.00 40.98 93 LYS A N 1
ATOM 594 C CA . LYS A 1 78 ? 73.192 60.330 50.103 1.00 44.19 93 LYS A CA 1
ATOM 595 C C . LYS A 1 78 ? 74.053 61.595 49.986 1.00 36.09 93 LYS A C 1
ATOM 596 O O . LYS A 1 78 ? 74.253 62.311 50.968 1.00 38.01 93 LYS A O 1
ATOM 602 N N . PHE A 1 79 ? 74.550 61.880 48.790 1.00 24.32 94 PHE A N 1
ATOM 603 C CA . PHE A 1 79 ? 75.331 63.101 48.562 1.00 23.05 94 PHE A CA 1
ATOM 604 C C . PHE A 1 79 ? 74.478 64.128 47.807 1.00 31.07 94 PHE A C 1
ATOM 605 O O . PHE A 1 79 ? 74.300 64.027 46.591 1.00 33.25 94 PHE A O 1
ATOM 613 N N . ALA A 1 80 ? 73.941 65.101 48.537 1.00 23.62 95 ALA A N 1
ATOM 614 C CA . ALA A 1 80 ? 72.961 66.033 47.990 1.00 26.84 95 ALA A CA 1
ATOM 615 C C . ALA A 1 80 ? 73.576 66.976 46.963 1.00 24.57 95 ALA A C 1
ATOM 616 O O . ALA A 1 80 ? 74.775 67.239 46.995 1.00 27.80 95 ALA A O 1
ATOM 618 N N . GLN A 1 81 ? 72.746 67.484 46.056 1.00 26.71 96 GLN A N 1
ATOM 619 C CA . GLN A 1 81 ? 73.213 68.381 45.001 1.00 27.49 96 GLN A CA 1
ATOM 620 C C . GLN A 1 81 ? 73.834 69.639 45.599 1.00 26.52 96 GLN A C 1
ATOM 621 O O . GLN A 1 81 ? 73.359 70.136 46.610 1.00 27.36 96 GLN A O 1
ATOM 627 N N . ARG A 1 82 ? 74.897 70.142 44.977 1.00 21.13 97 ARG A N 1
ATOM 628 C CA . ARG A 1 82 ? 75.563 71.355 45.444 1.00 28.64 97 ARG A CA 1
ATOM 629 C C . ARG A 1 82 ? 75.633 72.354 44.307 1.00 34.33 97 ARG A C 1
ATOM 630 O O . ARG A 1 82 ? 75.882 71.982 43.163 1.00 31.94 97 ARG A O 1
ATOM 638 N N . LYS A 1 83 ? 75.443 73.626 44.624 1.00 29.97 98 LYS A N 1
ATOM 639 C CA . LYS A 1 83 ? 75.544 74.669 43.620 1.00 35.29 98 LYS A CA 1
ATOM 640 C C . LYS A 1 83 ? 76.254 75.855 44.241 1.00 42.22 98 LYS A C 1
ATOM 641 O O . LYS A 1 83 ? 75.990 76.209 45.386 1.00 45.75 98 LYS A O 1
ATOM 647 N N . PHE A 1 84 ? 77.178 76.456 43.504 1.00 41.61 99 PHE A N 1
ATOM 648 C CA . PHE A 1 84 ? 77.875 77.633 44.011 1.00 39.09 99 PHE A CA 1
ATOM 649 C C . PHE A 1 84 ? 78.359 78.537 42.889 1.00 34.64 99 PHE A C 1
ATOM 650 O O . PHE A 1 84 ? 78.682 78.076 41.794 1.00 30.86 99 PHE A O 1
ATOM 658 N N . ASP A 1 85 ? 78.389 79.831 43.175 1.00 32.89 100 ASP A N 1
ATOM 659 C CA . ASP A 1 85 ? 78.811 80.828 42.209 1.00 36.88 100 ASP A CA 1
ATOM 660 C C . ASP A 1 85 ? 80.319 81.012 42.294 1.00 37.57 100 ASP A C 1
ATOM 661 O O . ASP A 1 85 ? 80.878 81.104 43.386 1.00 36.93 100 ASP A O 1
ATOM 666 N N . LEU A 1 86 ? 80.980 81.052 41.142 1.00 32.16 101 LEU A N 1
ATOM 667 C CA . LEU A 1 86 ? 82.408 81.342 41.109 1.00 28.18 101 LEU A CA 1
ATOM 668 C C . LEU A 1 86 ? 82.607 82.837 41.376 1.00 30.74 101 LEU A C 1
ATOM 669 O O . LEU A 1 86 ? 81.846 83.658 40.872 1.00 31.15 101 LEU A O 1
ATOM 674 N N . PRO A 1 87 ? 83.618 83.198 42.183 1.00 28.68 102 PRO A N 1
ATOM 675 C CA . PRO A 1 87 ? 83.845 84.616 42.489 1.00 37.04 102 PRO A CA 1
ATOM 676 C C . PRO A 1 87 ? 84.122 85.435 41.224 1.00 44.39 102 PRO A C 1
ATOM 677 O O . PRO A 1 87 ? 84.968 85.050 40.414 1.00 38.26 102 PRO A O 1
ATOM 681 N N . LEU A 1 88 ? 83.409 86.547 41.060 1.00 43.54 103 LEU A N 1
ATOM 682 C CA . LEU A 1 88 ? 83.525 87.379 39.863 1.00 48.14 103 LEU A CA 1
ATOM 683 C C . LEU A 1 88 ? 84.871 88.095 39.765 1.00 52.63 103 LEU A C 1
ATOM 684 O O . LEU A 1 88 ? 85.281 88.511 38.682 1.00 56.31 103 LEU A O 1
ATOM 689 N N . ASP A 1 89 ? 85.558 88.233 40.895 1.00 54.07 104 ASP A N 1
ATOM 690 C CA . ASP A 1 89 ? 86.857 88.897 40.914 1.00 57.36 104 ASP A CA 1
ATOM 691 C C . ASP A 1 89 ? 87.987 87.965 40.475 1.00 56.76 104 ASP A C 1
ATOM 692 O O . ASP A 1 89 ? 89.119 88.402 40.270 1.00 57.35 104 ASP A O 1
ATOM 697 N N . GLY A 1 90 ? 87.671 86.683 40.318 1.00 52.72 105 GLY A N 1
ATOM 698 C CA . GLY A 1 90 ? 88.658 85.708 39.890 1.00 50.70 105 GLY A CA 1
ATOM 699 C C . GLY A 1 90 ? 89.413 85.090 41.055 1.00 45.50 105 GLY A C 1
ATOM 700 O O . GLY A 1 90 ? 90.375 84.342 40.864 1.00 41.58 105 GLY A O 1
ATOM 701 N N . SER A 1 91 ? 88.971 85.395 42.270 1.00 34.62 106 SER A N 1
ATOM 702 C CA . SER A 1 91 ? 89.639 84.881 43.453 1.00 40.79 106 SER A CA 1
ATOM 703 C C . SER A 1 91 ? 89.291 83.420 43.644 1.00 36.88 106 SER A C 1
ATOM 704 O O . SER A 1 91 ? 88.289 82.937 43.121 1.00 34.60 106 SER A O 1
ATOM 707 N N . TYR A 1 92 ? 90.123 82.710 44.394 1.00 38.25 107 TYR A N 1
ATOM 708 C CA . TYR A 1 92 ? 89.847 81.316 44.682 1.00 38.90 107 TYR A CA 1
ATOM 709 C C . TYR A 1 92 ? 88.570 81.182 45.493 1.00 45.20 107 TYR A C 1
ATOM 710 O O . TYR A 1 92 ? 88.321 81.969 46.405 1.00 41.44 107 TYR A O 1
ATOM 719 N N . MET A 1 93 ? 87.757 80.193 45.129 1.00 49.82 108 MET A N 1
ATOM 720 C CA . MET A 1 93 ? 86.614 79.770 45.928 1.00 52.37 108 MET A CA 1
ATOM 721 C C . MET A 1 93 ? 87.036 79.593 47.373 1.00 51.85 108 MET A C 1
ATOM 722 O O . MET A 1 93 ? 88.168 79.204 47.657 1.00 53.57 108 MET A O 1
ATOM 727 N N . ALA A 1 94 ? 86.120 79.863 48.290 1.00 53.27 109 ALA A N 1
ATOM 728 C CA . ALA A 1 94 ? 86.378 79.594 49.691 1.00 59.36 109 ALA A CA 1
ATOM 729 C C . ALA A 1 94 ? 86.110 78.125 49.992 1.00 61.02 109 ALA A C 1
ATOM 730 O O . ALA A 1 94 ? 85.033 77.603 49.701 1.00 67.93 109 ALA A O 1
ATOM 732 N N . ILE A 1 95 ? 87.108 77.452 50.546 1.00 58.40 110 ILE A N 1
ATOM 733 C CA A ILE A 1 95 ? 86.923 76.089 51.021 0.33 60.27 110 ILE A CA 1
ATOM 734 C CA B ILE A 1 95 ? 86.963 76.076 51.006 0.67 56.90 110 ILE A CA 1
ATOM 735 C C . ILE A 1 95 ? 87.248 76.037 52.505 1.00 68.80 110 ILE A C 1
ATOM 736 O O . ILE A 1 95 ? 88.206 76.657 52.972 1.00 75.95 110 ILE A O 1
ATOM 745 N N . ASP A 1 96 ? 86.426 75.322 53.259 1.00 78.25 111 ASP A N 1
ATOM 746 C CA . ASP A 1 96 ? 86.664 75.185 54.687 1.00 87.92 111 ASP A CA 1
ATOM 747 C C . ASP A 1 96 ? 86.670 73.701 55.044 1.00 95.04 111 ASP A C 1
ATOM 748 O O . ASP A 1 96 ? 85.656 73.019 54.909 1.00 94.35 111 ASP A O 1
ATOM 753 N N . PRO A 1 97 ? 87.844 73.180 55.439 1.00 103.05 112 PRO A N 1
ATOM 754 C CA . PRO A 1 97 ? 87.984 71.747 55.714 1.00 104.38 112 PRO A CA 1
ATOM 755 C C . PRO A 1 97 ? 87.539 71.351 57.115 1.00 105.23 112 PRO A C 1
ATOM 756 O O . PRO A 1 97 ? 87.988 70.327 57.618 1.00 104.55 112 PRO A O 1
ATOM 760 N N . SER A 1 98 ? 86.677 72.145 57.738 1.00 107.20 113 SER A N 1
ATOM 761 C CA . SER A 1 98 ? 86.066 71.739 58.997 1.00 107.50 113 SER A CA 1
ATOM 762 C C . SER A 1 98 ? 84.704 71.104 58.727 1.00 102.35 113 SER A C 1
ATOM 763 O O . SER A 1 98 ? 83.795 71.176 59.553 1.00 108.95 113 SER A O 1
ATOM 766 N N . VAL A 1 99 ? 84.571 70.491 57.555 1.00 88.36 114 VAL A N 1
ATOM 767 C CA . VAL A 1 99 ? 83.356 69.782 57.176 1.00 74.59 114 VAL A CA 1
ATOM 768 C C . VAL A 1 99 ? 83.720 68.490 56.448 1.00 66.68 114 VAL A C 1
ATOM 769 O O . VAL A 1 99 ? 84.806 68.377 55.878 1.00 66.90 114 VAL A O 1
ATOM 773 N N . SER A 1 100 ? 82.817 67.515 56.472 1.00 63.08 115 SER A N 1
ATOM 774 C CA . SER A 1 100 ? 83.035 66.258 55.757 1.00 64.01 115 SER A CA 1
ATOM 775 C C . SER A 1 100 ? 82.334 66.288 54.392 1.00 62.32 115 SER A C 1
ATOM 776 O O . SER A 1 100 ? 82.017 65.248 53.806 1.00 68.72 115 SER A O 1
ATOM 779 N N . GLU A 1 101 ? 82.125 67.502 53.898 1.00 48.89 116 GLU A N 1
ATOM 780 C CA . GLU A 1 101 ? 81.324 67.786 52.710 1.00 38.10 116 GLU A CA 1
ATOM 781 C C . GLU A 1 101 ? 81.818 67.067 51.429 1.00 30.49 116 GLU A C 1
ATOM 782 O O . GLU A 1 101 ? 82.993 67.156 51.063 1.00 26.49 116 GLU A O 1
ATOM 788 N N . TRP A 1 102 ? 80.917 66.355 50.749 1.00 27.85 117 TRP A N 1
ATOM 789 C CA . TRP A 1 102 ? 81.331 65.493 49.641 1.00 30.54 117 TRP A CA 1
ATOM 790 C C . TRP A 1 102 ? 81.949 66.259 48.472 1.00 25.49 117 TRP A C 1
ATOM 791 O O . TRP A 1 102 ? 82.791 65.724 47.754 1.00 27.10 117 TRP A O 1
ATOM 802 N N . SER A 1 103 ? 81.549 67.518 48.320 1.00 19.45 118 SER A N 1
ATOM 803 C CA . SER A 1 103 ? 82.064 68.385 47.271 1.00 23.84 118 SER A CA 1
ATOM 804 C C . SER A 1 103 ? 83.433 69.007 47.550 1.00 28.08 118 SER A C 1
ATOM 805 O O . SER A 1 103 ? 83.996 69.666 46.662 1.00 25.37 118 SER A O 1
ATOM 808 N N . ASN A 1 104 ? 83.968 68.828 48.759 1.00 23.50 119 ASN A N 1
ATOM 809 C CA . ASN A 1 104 ? 85.260 69.439 49.094 1.00 22.29 119 ASN A CA 1
ATOM 810 C C . ASN A 1 104 ? 86.359 69.001 48.146 1.00 17.14 119 ASN A C 1
ATOM 811 O O . ASN A 1 104 ? 87.198 69.808 47.748 1.00 21.35 119 ASN A O 1
ATOM 816 N N . TYR A 1 105 ? 86.368 67.714 47.802 1.00 15.18 120 TYR A N 1
ATOM 817 C CA . TYR A 1 105 ? 87.399 67.195 46.918 1.00 19.89 120 TYR A CA 1
ATOM 818 C C . TYR A 1 105 ? 87.289 67.827 45.528 1.00 21.87 120 TYR A C 1
ATOM 819 O O . TYR A 1 105 ? 88.307 68.053 44.870 1.00 16.54 120 TYR A O 1
ATOM 828 N N . PHE A 1 106 ? 86.063 68.101 45.075 1.00 18.23 121 PHE A N 1
ATOM 829 C CA . PHE A 1 106 ? 85.906 68.794 43.796 1.00 14.97 121 PHE A CA 1
ATOM 830 C C . PHE A 1 106 ? 86.522 70.187 43.901 1.00 21.54 121 PHE A C 1
ATOM 831 O O . PHE A 1 106 ? 87.208 70.662 42.988 1.00 17.98 121 PHE A O 1
ATOM 839 N N . LYS A 1 107 ? 86.270 70.845 45.025 1.00 18.21 122 LYS A N 1
ATOM 840 C CA . LYS A 1 107 ? 86.741 72.209 45.199 1.00 24.19 122 LYS A CA 1
ATOM 841 C C . LYS A 1 107 ? 88.264 72.288 45.260 1.00 18.07 122 LYS A C 1
ATOM 842 O O . LYS A 1 107 ? 88.839 73.242 44.756 1.00 24.24 122 LYS A O 1
ATOM 848 N N . CYS A 1 108 ? 88.908 71.278 45.854 1.00 15.64 123 CYS A N 1
ATOM 849 C CA . CYS A 1 108 ? 90.365 71.167 45.828 1.00 22.55 123 CYS A CA 1
ATOM 850 C C . CYS A 1 108 ? 90.862 71.109 44.391 1.00 19.63 123 CYS A C 1
ATOM 851 O O . CYS A 1 108 ? 91.789 71.822 44.027 1.00 21.51 123 CYS A O 1
ATOM 854 N N . GLY A 1 109 ? 90.258 70.226 43.596 1.00 20.75 124 GLY A N 1
ATOM 855 C CA . GLY A 1 109 ? 90.658 70.057 42.208 1.00 17.76 124 GLY A CA 1
ATOM 856 C C . GLY A 1 109 ? 90.473 71.344 41.433 1.00 17.63 124 GLY A C 1
ATOM 857 O O . GLY A 1 109 ? 91.341 71.759 40.664 1.00 17.84 124 GLY A O 1
ATOM 858 N N . LEU A 1 110 ? 89.335 71.988 41.654 1.00 14.89 125 LEU A N 1
ATOM 859 C CA . LEU A 1 110 ? 89.036 73.253 40.995 1.00 17.65 125 LEU A CA 1
ATOM 860 C C . LEU A 1 110 ? 90.081 74.296 41.357 1.00 22.17 125 LEU A C 1
ATOM 861 O O . LEU A 1 110 ? 90.541 75.056 40.508 1.00 20.86 125 LEU A O 1
ATOM 866 N N . HIS A 1 111 ? 90.460 74.315 42.629 1.00 21.30 126 HIS A N 1
ATOM 867 C CA . HIS A 1 111 ? 91.421 75.281 43.129 1.00 18.96 126 HIS A CA 1
ATOM 868 C C . HIS A 1 111 ? 92.809 75.105 42.514 1.00 16.15 126 HIS A C 1
ATOM 869 O O . HIS A 1 111 ? 93.430 76.081 42.090 1.00 18.63 126 HIS A O 1
ATOM 876 N N . VAL A 1 112 ? 93.328 73.883 42.526 1.00 15.50 127 VAL A N 1
ATOM 877 C CA . VAL A 1 112 ? 94.679 73.686 42.020 1.00 22.85 127 VAL A CA 1
ATOM 878 C C . VAL A 1 112 ? 94.703 73.903 40.505 1.00 20.28 127 VAL A C 1
ATOM 879 O O . VAL A 1 112 ? 95.681 74.407 39.970 1.00 17.42 127 VAL A O 1
ATOM 883 N N . ALA A 1 113 ? 93.611 73.572 39.821 1.00 16.31 128 ALA A N 1
ATOM 884 C CA . ALA A 1 113 ? 93.552 73.849 38.386 1.00 22.29 128 ALA A CA 1
ATOM 885 C C . ALA A 1 113 ? 93.562 75.348 38.145 1.00 23.13 128 ALA A C 1
ATOM 886 O O . ALA A 1 113 ? 94.246 75.842 37.245 1.00 23.50 128 ALA A O 1
ATOM 888 N N . HIS A 1 114 ? 92.819 76.074 38.97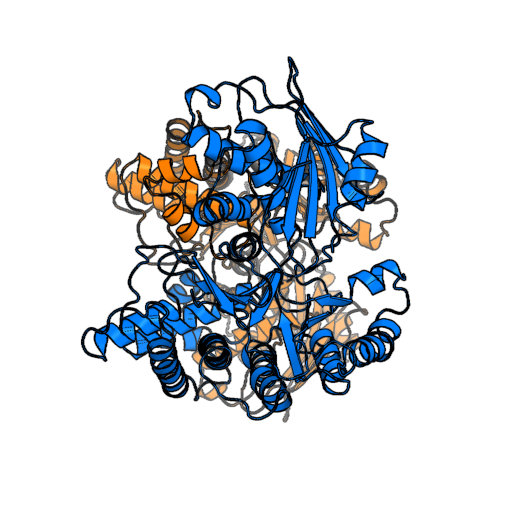4 1.00 22.98 129 HIS A N 1
ATOM 889 C CA . HIS A 1 114 ? 92.723 77.525 38.842 1.00 23.72 129 HIS A CA 1
ATOM 890 C C . HIS A 1 114 ? 94.091 78.187 38.975 1.00 21.04 129 HIS A C 1
ATOM 891 O O . HIS A 1 114 ? 94.443 79.073 38.192 1.00 26.62 129 HIS A O 1
ATOM 898 N N . SER A 1 115 ? 94.875 77.761 39.955 1.00 20.38 130 SER A N 1
ATOM 899 C CA . SER A 1 115 ? 96.177 78.390 40.136 1.00 28.98 130 SER A CA 1
ATOM 900 C C . SER A 1 115 ? 97.124 78.039 38.984 1.00 25.55 130 SER A C 1
ATOM 901 O O . SER A 1 115 ? 97.891 78.883 38.561 1.00 20.14 130 SER A O 1
ATOM 904 N N . TYR A 1 116 ? 97.036 76.819 38.453 1.00 23.20 131 TYR A N 1
ATOM 905 C CA . TYR A 1 116 ? 97.803 76.462 37.251 1.00 18.22 131 TYR A CA 1
ATOM 906 C C . TYR A 1 116 ? 97.450 77.366 36.062 1.00 14.96 131 TYR A C 1
ATOM 907 O O . TYR A 1 116 ? 98.332 77.900 35.392 1.00 22.79 131 TYR A O 1
ATOM 916 N N . LEU A 1 117 ? 96.153 77.546 35.831 1.00 14.97 132 LEU A N 1
ATOM 917 C CA . LEU A 1 117 ? 95.640 78.373 34.745 1.00 16.75 132 LEU A CA 1
ATOM 918 C C . LEU A 1 117 ? 96.066 79.830 34.889 1.00 27.26 132 LEU A C 1
ATOM 919 O O . LEU A 1 117 ? 96.330 80.511 33.896 1.00 27.78 132 LEU A O 1
ATOM 924 N N . LYS A 1 118 ? 96.143 80.308 36.124 1.00 26.11 133 LYS A N 1
ATOM 925 C CA . LYS A 1 118 ? 96.627 81.660 36.374 1.00 25.01 133 LYS A CA 1
ATOM 926 C C . LYS A 1 118 ? 98.101 81.771 36.008 1.00 22.65 133 LYS A C 1
ATOM 927 O O . LYS A 1 118 ? 98.548 82.798 35.502 1.00 26.42 133 LYS A O 1
ATOM 933 N N . LYS A 1 119 ? 98.854 80.707 36.266 1.00 19.65 134 LYS A N 1
ATOM 934 C CA . LYS A 1 119 ? 100.261 80.680 35.892 1.00 28.52 134 LYS A CA 1
ATOM 935 C C . LYS A 1 119 ? 100.467 80.724 34.373 1.00 29.04 134 LYS A C 1
ATOM 936 O O . LYS A 1 119 ? 101.280 81.506 33.879 1.00 25.90 134 LYS A O 1
ATOM 942 N N . ILE A 1 120 ? 99.745 79.886 33.627 1.00 24.11 135 ILE A N 1
ATOM 943 C CA . ILE A 1 120 ? 100.020 79.774 32.189 1.00 22.81 135 ILE A CA 1
ATOM 944 C C . ILE A 1 120 ? 99.312 80.817 31.342 1.00 24.56 135 ILE A C 1
ATOM 945 O O . ILE A 1 120 ? 99.734 81.105 30.224 1.00 35.36 135 ILE A O 1
ATOM 950 N N . ALA A 1 121 ? 98.230 81.376 31.864 1.00 24.89 136 ALA A N 1
ATOM 951 C CA . ALA A 1 121 ? 97.459 82.355 31.107 1.00 25.11 136 ALA A CA 1
ATOM 952 C C . ALA A 1 121 ? 96.911 83.480 31.991 1.00 28.81 136 ALA A C 1
ATOM 953 O O . ALA A 1 121 ? 95.689 83.623 32.120 1.00 30.77 136 ALA A O 1
ATOM 955 N N . PRO A 1 122 ? 97.807 84.284 32.587 1.00 30.01 137 PRO A N 1
ATOM 956 C CA . PRO A 1 122 ? 97.452 85.365 33.518 1.00 36.57 137 PRO A CA 1
ATOM 957 C C . PRO A 1 122 ? 96.394 86.340 33.004 1.00 46.58 137 PRO A C 1
ATOM 958 O O . PRO A 1 122 ? 95.464 86.647 33.745 1.00 48.20 137 PRO A O 1
ATOM 962 N N . GLU A 1 123 ? 96.521 86.820 31.770 1.00 55.14 138 GLU A N 1
ATOM 963 C CA . GLU A 1 123 ? 95.584 87.825 31.272 1.00 61.41 138 GLU A CA 1
ATOM 964 C C . GLU A 1 123 ? 94.173 87.256 31.138 1.00 58.87 138 GLU A C 1
ATOM 965 O O . GLU A 1 123 ? 93.192 87.996 31.151 1.00 61.61 138 GLU A O 1
ATOM 971 N N . ARG A 1 124 ? 94.067 85.937 31.031 1.00 52.89 139 ARG A N 1
ATOM 972 C CA . ARG A 1 124 ? 92.759 85.313 30.940 1.00 49.14 139 ARG A CA 1
ATOM 973 C C . ARG A 1 124 ? 92.172 85.010 32.318 1.00 46.30 139 ARG A C 1
ATOM 974 O O . ARG A 1 124 ? 90.963 85.129 32.510 1.00 51.07 139 ARG A O 1
ATOM 982 N N . PHE A 1 125 ? 93.023 84.635 33.275 1.00 39.88 140 PHE A N 1
ATOM 983 C CA . PHE A 1 125 ? 92.534 84.042 34.528 1.00 40.62 140 PHE A CA 1
ATOM 984 C C . PHE A 1 125 ? 92.840 84.764 35.849 1.00 37.16 140 PHE A C 1
ATOM 985 O O . PHE A 1 125 ? 92.355 84.348 36.901 1.00 36.51 140 PHE A O 1
ATOM 993 N N . ASN A 1 126 ? 93.637 85.824 35.810 1.00 38.11 141 ASN A N 1
ATOM 994 C CA . ASN A 1 126 ? 93.937 86.572 37.028 1.00 45.75 141 ASN A CA 1
ATOM 995 C C . ASN A 1 126 ? 92.732 87.304 37.614 1.00 49.00 141 ASN A C 1
ATOM 996 O O . ASN A 1 126 ? 92.526 87.291 38.826 1.00 52.96 141 ASN A O 1
ATOM 1001 N N . ASN A 1 127 ? 91.939 87.945 36.763 1.00 47.10 142 ASN A N 1
ATOM 1002 C CA . ASN A 1 127 ? 90.843 88.770 37.265 1.00 56.85 142 ASN A CA 1
ATOM 1003 C C . ASN A 1 127 ? 89.493 88.397 36.665 1.00 61.46 142 ASN A C 1
ATOM 1004 O O . ASN A 1 127 ? 88.558 89.202 36.661 1.00 63.99 142 ASN A O 1
ATOM 1009 N N . THR A 1 128 ? 89.399 87.170 36.165 1.00 52.58 143 THR A N 1
ATOM 1010 C CA . THR A 1 128 ? 88.179 86.687 35.535 1.00 52.73 143 THR A CA 1
ATOM 1011 C C . THR A 1 128 ? 87.838 85.341 36.161 1.00 50.85 143 THR A C 1
ATOM 1012 O O . THR A 1 128 ? 88.736 84.572 36.494 1.00 51.29 143 THR A O 1
ATOM 1016 N N . PRO A 1 129 ? 86.542 85.054 36.355 1.00 51.15 144 PRO A N 1
ATOM 1017 C CA . PRO A 1 129 ? 86.204 83.728 36.884 1.00 41.38 144 PRO A CA 1
ATOM 1018 C C . PRO A 1 129 ? 86.440 82.643 35.835 1.00 35.58 144 PRO A C 1
ATOM 1019 O O . PRO A 1 129 ? 86.493 82.939 34.641 1.00 32.70 144 PRO A O 1
ATOM 1023 N N . LEU A 1 130 ? 86.558 81.400 36.289 1.00 28.51 145 LEU A N 1
ATOM 1024 C CA . LEU A 1 130 ? 86.525 80.239 35.409 1.00 25.33 145 LEU A CA 1
ATOM 1025 C C . LEU A 1 130 ? 85.136 80.120 34.796 1.00 26.58 145 LEU A C 1
ATOM 1026 O O . LEU A 1 130 ? 84.213 80.813 35.227 1.00 30.30 145 LEU A O 1
ATOM 1031 N N . VAL A 1 131 ? 84.984 79.237 33.806 1.00 27.35 146 VAL A N 1
ATOM 1032 C CA A VAL A 1 131 ? 83.676 78.975 33.191 0.86 25.95 146 VAL A CA 1
ATOM 1033 C CA B VAL A 1 131 ? 83.694 78.973 33.182 0.14 25.94 146 VAL A CA 1
ATOM 1034 C C . VAL A 1 131 ? 82.767 78.191 34.123 1.00 23.64 146 VAL A C 1
ATOM 1035 O O . VAL A 1 131 ? 83.231 77.405 34.937 1.00 22.76 146 VAL A O 1
ATOM 1042 N N . GLY A 1 132 ? 81.461 78.408 34.000 1.00 24.63 147 GLY A N 1
ATOM 1043 C CA . GLY A 1 132 ? 80.495 77.638 34.764 1.00 22.87 147 GLY A CA 1
ATOM 1044 C C . GLY A 1 132 ? 80.304 76.233 34.193 1.00 25.51 147 GLY A C 1
ATOM 1045 O O . GLY A 1 132 ? 80.748 75.927 33.082 1.00 24.18 147 GLY A O 1
ATOM 1046 N N . ALA A 1 133 ? 79.637 75.369 34.947 1.00 25.91 148 ALA A N 1
ATOM 1047 C CA . ALA A 1 133 ? 79.454 73.994 34.507 1.00 21.19 148 ALA A CA 1
ATOM 1048 C C . ALA A 1 133 ? 78.312 73.280 35.217 1.00 22.48 148 ALA A C 1
ATOM 1049 O O . ALA A 1 133 ? 77.917 73.649 36.323 1.00 23.95 148 ALA A O 1
ATOM 1051 N N . GLN A 1 134 ? 77.793 72.250 34.558 1.00 20.26 149 GLN A N 1
ATOM 1052 C CA . GLN A 1 134 ? 76.926 71.269 35.189 1.00 19.63 149 GLN A CA 1
ATOM 1053 C C . GLN A 1 134 ? 77.714 69.977 35.234 1.00 17.36 149 GLN A C 1
ATOM 1054 O O . GLN A 1 134 ? 78.286 69.558 34.226 1.00 16.96 149 GLN A O 1
ATOM 1060 N N . ILE A 1 135 ? 77.792 69.360 36.401 1.00 17.86 150 ILE A N 1
ATOM 1061 C CA . ILE A 1 135 ? 78.685 68.214 36.565 1.00 17.08 150 ILE A CA 1
ATOM 1062 C C . ILE A 1 135 ? 77.947 67.061 37.224 1.00 14.77 150 ILE A C 1
ATOM 1063 O O . ILE A 1 135 ? 77.195 67.264 38.176 1.00 18.94 150 ILE A O 1
ATOM 1068 N N . PHE A 1 136 ? 78.110 65.859 36.682 1.00 12.40 151 PHE A N 1
ATOM 1069 C CA . PHE A 1 136 ? 77.556 64.668 37.324 1.00 14.72 151 PHE A CA 1
ATOM 1070 C C . PHE A 1 136 ? 78.714 63.789 37.765 1.00 20.84 151 PHE A C 1
ATOM 1071 O O . PHE A 1 136 ? 79.543 63.413 36.941 1.00 17.09 151 PHE A O 1
ATOM 1079 N N . CYS A 1 137 ? 78.763 63.468 39.059 1.00 13.03 152 CYS A N 1
ATOM 1080 C CA . CYS A 1 137 ? 79.879 62.725 39.651 1.00 20.15 152 CYS A CA 1
ATOM 1081 C C . CYS A 1 137 ? 79.452 61.332 40.062 1.00 19.29 152 CYS A C 1
ATOM 1082 O O . CYS A 1 137 ? 78.457 61.152 40.753 1.00 20.86 152 CYS A O 1
ATOM 1085 N N . GLN A 1 138 ? 80.235 60.339 39.677 1.00 14.44 153 GLN A N 1
ATOM 1086 C CA . GLN A 1 138 ? 79.883 58.973 40.017 1.00 14.20 153 GLN A CA 1
ATOM 1087 C C . GLN A 1 138 ? 81.144 58.193 40.328 1.00 13.83 153 GLN A C 1
ATOM 1088 O O . GLN A 1 138 ? 82.028 58.059 39.467 1.00 15.52 153 GLN A O 1
ATOM 1094 N N . SER A 1 139 ? 81.213 57.652 41.539 1.00 16.62 154 SER A N 1
ATOM 1095 C CA . SER A 1 139 ? 82.388 56.913 41.981 1.00 16.59 154 SER A CA 1
ATOM 1096 C C . SER A 1 139 ? 82.032 55.556 42.568 1.00 18.85 154 SER A C 1
ATOM 1097 O O . SER A 1 139 ? 81.088 55.438 43.350 1.00 17.01 154 SER A O 1
ATOM 1100 N N . ASP A 1 140 ? 82.807 54.531 42.232 1.00 16.04 155 ASP A N 1
ATOM 1101 C CA . ASP A 1 140 ? 82.658 53.265 42.947 1.00 19.92 155 ASP A CA 1
ATOM 1102 C C . ASP A 1 140 ? 83.894 52.955 43.790 1.00 21.20 155 ASP A C 1
ATOM 1103 O O . ASP A 1 140 ? 84.141 51.801 44.140 1.00 20.64 155 ASP A O 1
ATOM 1108 N N . ILE A 1 141 ? 84.660 53.984 44.134 1.00 17.97 156 ILE A N 1
ATOM 1109 C CA . ILE A 1 141 ? 85.826 53.795 44.998 1.00 13.77 156 ILE A CA 1
ATOM 1110 C C . ILE A 1 141 ? 85.405 53.663 46.453 1.00 20.91 156 ILE A C 1
ATOM 1111 O O . ILE A 1 141 ? 84.821 54.587 47.029 1.00 19.34 156 ILE A O 1
ATOM 1116 N N . PRO A 1 142 ? 85.707 52.512 47.064 1.00 22.19 157 PRO A N 1
ATOM 1117 C CA . PRO A 1 142 ? 85.339 52.306 48.471 1.00 21.14 157 PRO A CA 1
ATOM 1118 C C . PRO A 1 142 ? 86.392 52.903 49.402 1.00 20.37 157 PRO A C 1
ATOM 1119 O O . PRO A 1 142 ? 87.432 53.385 48.954 1.00 14.78 157 PRO A O 1
ATOM 1123 N N . THR A 1 143 ? 86.112 52.866 50.700 1.00 18.64 158 THR A N 1
ATOM 1124 C CA . THR A 1 143 ? 87.058 53.291 51.718 1.00 18.86 158 THR A CA 1
ATOM 1125 C C . THR A 1 143 ? 88.374 52.562 51.537 1.00 19.83 158 THR A C 1
ATOM 1126 O O . THR A 1 143 ? 88.402 51.339 51.377 1.00 17.19 158 THR A O 1
ATOM 1130 N N . GLY A 1 144 ? 89.464 53.317 51.537 1.00 16.32 159 GLY A N 1
ATOM 1131 C CA . GLY A 1 144 ? 90.781 52.735 51.397 1.00 18.43 159 GLY A CA 1
ATOM 1132 C C . GLY A 1 144 ? 91.302 52.793 49.970 1.00 16.94 159 GLY A C 1
ATOM 1133 O O . GLY A 1 144 ? 92.488 52.552 49.718 1.00 16.72 159 GLY A O 1
ATOM 1134 N N . GLY A 1 145 ? 90.423 53.115 49.026 1.00 16.11 160 GLY A N 1
ATOM 1135 C CA . GLY A 1 145 ? 90.805 53.069 47.634 1.00 10.70 160 GLY A CA 1
ATOM 1136 C C . GLY A 1 145 ? 91.225 54.420 47.086 1.00 12.51 160 GLY A C 1
ATOM 1137 O O . GLY A 1 145 ? 91.452 54.546 45.884 1.00 16.09 160 GLY A O 1
ATOM 1138 N N . GLY A 1 146 ? 91.328 55.420 47.958 1.00 14.78 161 GLY A N 1
ATOM 1139 C CA . GLY A 1 146 ? 91.843 56.726 47.570 1.00 14.51 161 GLY A CA 1
ATOM 1140 C C . GLY A 1 146 ? 90.879 57.612 46.784 1.00 19.88 161 GLY A C 1
ATOM 1141 O O . GLY A 1 146 ? 91.239 58.211 45.771 1.00 16.87 161 GLY A O 1
ATOM 1142 N N . LEU A 1 147 ? 89.646 57.710 47.261 1.00 14.91 162 LEU A N 1
ATOM 1143 C CA . LEU A 1 147 ? 88.639 58.560 46.632 1.00 13.54 162 LEU A CA 1
ATOM 1144 C C . LEU A 1 147 ? 89.104 60.018 46.593 1.00 15.05 162 LEU A C 1
ATOM 1145 O O . LEU A 1 147 ? 88.906 60.705 45.605 1.00 14.39 162 LEU A O 1
ATOM 1150 N N . SER A 1 148 ? 89.736 60.488 47.665 1.00 17.58 163 SER A N 1
ATOM 1151 C CA . SER A 1 148 ? 90.081 61.903 47.752 1.00 15.22 163 SER A CA 1
ATOM 1152 C C . SER A 1 148 ? 91.025 62.352 46.631 1.00 10.64 163 SER A C 1
ATOM 1153 O O . SER A 1 148 ? 90.819 63.403 46.021 1.00 17.52 163 SER A O 1
ATOM 1156 N N . SER A 1 149 ? 92.040 61.551 46.328 1.00 14.95 164 SER A N 1
ATOM 1157 C CA . SER A 1 149 ? 92.962 61.914 45.257 1.00 15.29 164 SER A CA 1
ATOM 1158 C C . SER A 1 149 ? 92.333 61.695 43.885 1.00 14.94 164 SER A C 1
ATOM 1159 O O . SER A 1 149 ? 92.529 62.495 42.981 1.00 15.11 164 SER A O 1
ATOM 1162 N N . ALA A 1 150 ? 91.575 60.619 43.720 1.00 9.65 165 ALA A N 1
ATOM 1163 C CA . ALA A 1 150 ? 90.904 60.400 42.433 1.00 11.78 165 ALA A CA 1
ATOM 1164 C C . ALA A 1 150 ? 89.946 61.548 42.075 1.00 13.95 165 ALA A C 1
ATOM 1165 O O . ALA A 1 150 ? 89.935 62.031 40.928 1.00 10.97 165 ALA A O 1
ATOM 1167 N N . PHE A 1 151 ? 89.154 61.986 43.050 1.00 13.94 166 PHE A N 1
ATOM 1168 C CA . PHE A 1 151 ? 88.184 63.056 42.822 1.00 14.17 166 PHE A CA 1
ATOM 1169 C C . PHE A 1 151 ? 88.918 64.376 42.541 1.00 15.36 166 PHE A C 1
ATOM 1170 O O . PHE A 1 151 ? 88.544 65.141 41.632 1.00 13.35 166 PHE A O 1
ATOM 1178 N N . THR A 1 152 ? 89.945 64.648 43.341 1.00 12.16 167 THR A N 1
ATOM 1179 C CA . THR A 1 152 ? 90.771 65.843 43.175 1.00 15.77 167 THR A CA 1
ATOM 1180 C C . THR A 1 152 ? 91.382 65.888 41.765 1.00 10.38 167 THR A C 1
ATOM 1181 O O . THR A 1 152 ? 91.340 66.924 41.096 1.00 14.99 167 THR A O 1
ATOM 1185 N N . CYS A 1 153 ? 91.947 64.768 41.321 1.00 11.70 168 CYS A N 1
ATOM 1186 C CA . CYS A 1 153 ? 92.562 64.692 39.998 1.00 13.01 168 CYS A CA 1
ATOM 1187 C C . CYS A 1 153 ? 91.539 64.820 38.864 1.00 14.14 168 CYS A C 1
ATOM 1188 O O . CYS A 1 153 ? 91.776 65.551 37.918 1.00 8.74 168 CYS A O 1
ATOM 1191 N N . ALA A 1 154 ? 90.412 64.121 38.956 1.00 9.18 169 ALA A N 1
ATOM 1192 C CA . ALA A 1 154 ? 89.388 64.217 37.904 1.00 14.43 169 ALA A CA 1
ATOM 1193 C C . ALA A 1 154 ? 88.863 65.642 37.848 1.00 18.23 169 ALA A C 1
ATOM 1194 O O . ALA A 1 154 ? 88.659 66.192 36.766 1.00 12.87 169 ALA A O 1
ATOM 1196 N N . ALA A 1 155 ? 88.666 66.244 39.021 1.00 15.47 170 ALA A N 1
ATOM 1197 C CA . ALA A 1 155 ? 88.170 67.615 39.098 1.00 14.92 170 ALA A CA 1
ATOM 1198 C C . ALA A 1 155 ? 89.162 68.626 38.534 1.00 12.62 170 ALA A C 1
ATOM 1199 O O . ALA A 1 155 ? 88.773 69.578 37.883 1.00 11.80 170 ALA A O 1
ATOM 1201 N N . ALA A 1 156 ? 90.445 68.444 38.818 1.00 14.30 171 ALA A N 1
ATOM 1202 C CA . ALA A 1 156 ? 91.447 69.348 38.279 1.00 16.37 171 ALA A CA 1
ATOM 1203 C C . ALA A 1 156 ? 91.528 69.235 36.753 1.00 12.87 171 ALA A C 1
ATOM 1204 O O . ALA A 1 156 ? 91.590 70.243 36.050 1.00 15.12 171 ALA A O 1
ATOM 1206 N N . LEU A 1 157 ? 91.535 68.013 36.236 1.00 11.52 172 LEU A N 1
ATOM 1207 C CA . LEU A 1 157 ? 91.581 67.839 34.785 1.00 12.27 172 LEU A CA 1
ATOM 1208 C C . LEU A 1 157 ? 90.308 68.380 34.115 1.00 13.82 172 LEU A C 1
ATOM 1209 O O . LEU A 1 157 ? 90.381 69.036 33.082 1.00 14.47 172 LEU A O 1
ATOM 1214 N N . ALA A 1 158 ? 89.149 68.118 34.710 1.00 13.91 173 ALA A N 1
ATOM 1215 C CA . ALA A 1 158 ? 87.873 68.642 34.191 1.00 11.23 173 ALA A CA 1
ATOM 1216 C C . ALA A 1 158 ? 87.886 70.179 34.103 1.00 16.62 173 ALA A C 1
ATOM 1217 O O . ALA A 1 158 ? 87.394 70.766 33.136 1.00 16.40 173 ALA A O 1
ATOM 1219 N N . THR A 1 159 ? 88.461 70.828 35.113 1.00 12.72 174 THR A N 1
ATOM 1220 C CA . THR A 1 159 ? 88.516 72.288 35.145 1.00 15.84 174 THR A CA 1
ATOM 1221 C C . THR A 1 159 ? 89.456 72.801 34.054 1.00 16.83 174 THR A C 1
ATOM 1222 O O . THR A 1 159 ? 89.139 73.753 33.346 1.00 13.87 174 THR A O 1
ATOM 1226 N N . ILE A 1 160 ? 90.606 72.155 33.913 1.00 12.03 175 ILE A N 1
ATOM 1227 C CA . ILE A 1 160 ? 91.541 72.510 32.841 1.00 18.21 175 ILE A CA 1
ATOM 1228 C C . ILE A 1 160 ? 90.914 72.334 31.454 1.00 17.69 175 ILE A C 1
ATOM 1229 O O . ILE A 1 160 ? 90.948 73.250 30.625 1.00 14.01 175 ILE A O 1
ATOM 1234 N N . ARG A 1 161 ? 90.321 71.168 31.220 1.00 13.28 176 ARG A N 1
ATOM 1235 C CA . ARG A 1 161 ? 89.637 70.895 29.961 1.00 14.12 176 ARG A CA 1
ATOM 1236 C C . ARG A 1 161 ? 88.522 71.906 29.684 1.00 20.25 176 ARG A C 1
ATOM 1237 O O . ARG A 1 161 ? 88.438 72.453 28.584 1.00 19.04 176 ARG A O 1
ATOM 1245 N N . ALA A 1 162 ? 87.685 72.177 30.684 1.00 15.23 177 ALA A N 1
ATOM 1246 C CA . ALA A 1 162 ? 86.559 73.086 30.493 1.00 16.36 177 ALA A CA 1
ATOM 1247 C C . ALA A 1 162 ? 87.026 74.479 30.116 1.00 19.82 177 ALA A C 1
ATOM 1248 O O . ALA A 1 162 ? 86.381 75.158 29.344 1.00 16.09 177 ALA A O 1
ATOM 1250 N N . ASN A 1 163 ? 88.151 74.907 30.668 1.00 12.76 178 ASN A N 1
ATOM 1251 C CA . ASN A 1 163 ? 88.581 76.282 30.459 1.00 22.05 178 ASN A CA 1
ATOM 1252 C C . ASN A 1 163 ? 89.582 76.462 29.326 1.00 26.33 178 ASN A C 1
ATOM 1253 O O . ASN A 1 163 ? 89.670 77.541 28.757 1.00 22.70 178 ASN A O 1
ATOM 1258 N N . MET A 1 164 ? 90.339 75.417 29.002 1.00 20.85 179 MET A N 1
ATOM 1259 C CA . MET A 1 164 ? 91.335 75.535 27.937 1.00 20.39 179 MET A CA 1
ATOM 1260 C C . MET A 1 164 ? 90.920 74.869 26.621 1.00 24.30 179 MET A C 1
ATOM 1261 O O . MET A 1 164 ? 91.531 75.124 25.592 1.00 21.52 179 MET A O 1
ATOM 1266 N N . GLY A 1 165 ? 89.891 74.023 26.649 1.00 22.81 180 GLY A N 1
ATOM 1267 C CA . GLY A 1 165 ? 89.412 73.382 25.432 1.00 19.43 180 GLY A CA 1
ATOM 1268 C C . GLY A 1 165 ? 90.052 72.022 25.184 1.00 22.55 180 GLY A C 1
ATOM 1269 O O . GLY A 1 165 ? 91.032 71.655 25.832 1.00 16.37 180 GLY A O 1
ATOM 1270 N N . LYS A 1 166 ? 89.516 71.268 24.229 1.00 18.65 181 LYS A N 1
ATOM 1271 C CA . LYS A 1 166 ? 89.978 69.897 24.034 1.00 26.41 181 LYS A CA 1
ATOM 1272 C C . LYS A 1 166 ? 91.367 69.777 23.404 1.00 21.66 181 LYS A C 1
ATOM 1273 O O . LYS A 1 166 ? 92.007 68.732 23.501 1.00 24.57 181 LYS A O 1
ATOM 1279 N N A ASN A 1 167 ? 91.835 70.849 22.782 0.54 19.25 182 ASN A N 1
ATOM 1280 N N B ASN A 1 167 ? 91.843 70.839 22.762 0.46 19.67 182 ASN A N 1
ATOM 1281 C CA A ASN A 1 167 ? 93.145 70.820 22.147 0.54 23.86 182 ASN A CA 1
ATOM 1282 C CA B ASN A 1 167 ? 93.182 70.810 22.168 0.46 24.38 182 ASN A CA 1
ATOM 1283 C C A ASN A 1 167 ? 94.286 71.288 23.072 0.54 28.06 182 ASN A C 1
ATOM 1284 C C B ASN A 1 167 ? 94.285 70.883 23.219 0.46 28.02 182 ASN A C 1
ATOM 1285 O O A ASN A 1 167 ? 95.427 71.431 22.639 0.54 30.13 182 ASN A O 1
ATOM 1286 O O B ASN A 1 167 ? 95.394 70.380 23.014 0.46 23.14 182 ASN A O 1
ATOM 1295 N N . PHE A 1 168 ? 93.975 71.507 24.350 1.00 26.64 183 PHE A N 1
ATOM 1296 C CA . PHE A 1 168 ? 94.999 71.764 25.360 1.00 18.81 183 PHE A CA 1
ATOM 1297 C C . PHE A 1 168 ? 95.382 70.463 26.048 1.00 20.72 183 PHE A C 1
ATOM 1298 O O . PHE A 1 168 ? 94.506 69.689 26.412 1.00 18.04 183 PHE A O 1
ATOM 1306 N N . ASP A 1 169 ? 96.677 70.216 26.240 1.00 19.79 184 ASP A N 1
ATOM 1307 C CA . ASP A 1 169 ? 97.100 69.029 26.987 1.00 26.24 184 ASP A CA 1
ATOM 1308 C C . ASP A 1 169 ? 97.942 69.432 28.194 1.00 26.12 184 ASP A C 1
ATOM 1309 O O . ASP A 1 169 ? 98.847 70.264 28.082 1.00 19.78 184 ASP A O 1
ATOM 1314 N N . ILE A 1 170 ? 97.648 68.852 29.350 1.00 18.10 185 ILE A N 1
ATOM 1315 C CA . ILE A 1 170 ? 98.537 69.011 30.483 1.00 17.80 185 ILE A CA 1
ATOM 1316 C C . ILE A 1 170 ? 99.295 67.688 30.628 1.00 16.13 185 ILE A C 1
ATOM 1317 O O . ILE A 1 170 ? 98.725 66.611 30.478 1.00 18.04 185 ILE A O 1
ATOM 1322 N N . SER A 1 171 ? 100.594 67.776 30.848 1.00 15.65 186 SER A N 1
ATOM 1323 C CA . SER A 1 171 ? 101.405 66.583 31.007 1.00 22.85 186 SER A CA 1
ATOM 1324 C C . SER A 1 171 ? 101.070 65.888 32.329 1.00 19.14 186 SER A C 1
ATOM 1325 O O . SER A 1 171 ? 100.594 66.523 33.277 1.00 17.69 186 SER A O 1
ATOM 1328 N N . LYS A 1 172 ? 101.321 64.584 32.386 1.00 15.25 187 LYS A N 1
ATOM 1329 C CA . LYS A 1 172 ? 101.197 63.835 33.628 1.00 15.26 187 LYS A CA 1
ATOM 1330 C C . LYS A 1 172 ? 102.063 64.464 34.707 1.00 19.89 187 LYS A C 1
ATOM 1331 O O . LYS A 1 172 ? 101.670 64.537 35.866 1.00 11.83 187 LYS A O 1
ATOM 1337 N N . LYS A 1 173 ? 103.245 64.930 34.319 1.00 17.77 188 LYS A N 1
ATOM 1338 C CA . LYS A 1 173 ? 104.162 65.535 35.276 1.00 18.94 188 LYS A CA 1
ATOM 1339 C C . LYS A 1 173 ? 103.562 66.795 35.898 1.00 16.58 188 LYS A C 1
ATOM 1340 O O . LYS A 1 173 ? 103.657 66.995 37.092 1.00 14.13 188 LYS A O 1
ATOM 1346 N N . ASP A 1 174 ? 102.946 67.653 35.090 1.00 14.03 189 ASP A N 1
ATOM 1347 C CA . ASP A 1 174 ? 102.329 68.858 35.647 1.00 17.84 189 ASP A CA 1
ATOM 1348 C C . ASP A 1 174 ? 101.051 68.556 36.424 1.00 13.56 189 ASP A C 1
ATOM 1349 O O . ASP A 1 174 ? 100.782 69.190 37.441 1.00 14.07 189 ASP A O 1
ATOM 1354 N N . LEU A 1 175 ? 100.241 67.628 35.927 1.00 13.63 190 LEU A N 1
ATOM 1355 C CA . LEU A 1 175 ? 98.984 67.341 36.603 1.00 16.90 190 LEU A CA 1
ATOM 1356 C C . LEU A 1 175 ? 99.285 66.735 37.983 1.00 10.67 190 LEU A C 1
ATOM 1357 O O . LEU A 1 175 ? 98.627 67.060 38.957 1.00 12.41 190 LEU A O 1
ATOM 1362 N N . THR A 1 176 ? 100.280 65.856 38.043 1.00 13.96 191 THR A N 1
ATOM 1363 C CA . THR A 1 176 ? 100.737 65.293 39.311 1.00 13.48 191 THR A CA 1
ATOM 1364 C C . THR A 1 176 ? 101.222 66.368 40.285 1.00 14.97 191 THR A C 1
ATOM 1365 O O . THR A 1 176 ? 100.815 66.390 41.444 1.00 15.96 191 THR A O 1
ATOM 1369 N N . ARG A 1 177 ? 102.079 67.262 39.806 1.00 15.51 192 ARG A N 1
ATOM 1370 C CA . ARG A 1 177 ? 102.602 68.330 40.652 1.00 9.60 192 ARG A CA 1
ATOM 1371 C C . ARG A 1 177 ? 101.467 69.180 41.227 1.00 17.28 192 ARG A C 1
ATOM 1372 O O . ARG A 1 177 ? 101.409 69.414 42.433 1.00 14.91 192 ARG A O 1
ATOM 1380 N N . ILE A 1 178 ? 100.556 69.650 40.383 1.00 16.29 193 ILE A N 1
ATOM 1381 C CA . ILE A 1 178 ? 99.557 70.588 40.897 1.00 18.12 193 ILE A CA 1
ATOM 1382 C C . ILE A 1 178 ? 98.524 69.926 41.814 1.00 14.79 193 ILE A C 1
ATOM 1383 O O . ILE A 1 178 ? 98.068 70.551 42.776 1.00 16.21 193 ILE A O 1
ATOM 1388 N N . THR A 1 179 ? 98.165 68.675 41.536 1.00 12.03 194 THR A N 1
ATOM 1389 C CA . THR A 1 179 ? 97.209 67.977 42.403 1.00 13.30 194 THR A CA 1
ATOM 1390 C C . THR A 1 179 ? 97.838 67.506 43.728 1.00 21.06 194 THR A C 1
ATOM 1391 O O . THR A 1 179 ? 97.149 67.408 44.738 1.00 17.04 194 THR A O 1
ATOM 1395 N N . ALA A 1 180 ? 99.132 67.199 43.733 1.00 15.31 195 ALA A N 1
ATOM 1396 C CA . ALA A 1 180 ? 99.757 66.727 44.972 1.00 21.15 195 ALA A CA 1
ATOM 1397 C C . ALA A 1 180 ? 99.719 67.810 46.056 1.00 24.74 195 ALA A C 1
ATOM 1398 O O . ALA A 1 180 ? 99.741 67.503 47.238 1.00 22.67 195 ALA A O 1
ATOM 1400 N N . VAL A 1 181 ? 99.649 69.075 45.647 1.00 27.53 196 VAL A N 1
ATOM 1401 C CA . VAL A 1 181 ? 99.493 70.188 46.589 1.00 23.78 196 VAL A CA 1
ATOM 1402 C C . VAL A 1 181 ? 98.224 70.051 47.444 1.00 27.39 196 VAL A C 1
ATOM 1403 O O . VAL A 1 181 ? 98.190 70.483 48.603 1.00 24.85 196 VAL A O 1
ATOM 1407 N N . ALA A 1 182 ? 97.191 69.434 46.873 1.00 21.91 197 ALA A N 1
ATOM 1408 C CA . ALA A 1 182 ? 95.891 69.287 47.544 1.00 21.73 197 ALA A CA 1
ATOM 1409 C C . ALA A 1 182 ? 95.913 68.477 48.838 1.00 17.92 197 ALA A C 1
ATOM 1410 O O . ALA A 1 182 ? 94.930 68.476 49.581 1.00 27.16 197 ALA A O 1
ATOM 1412 N N . GLU A 1 183 ? 97.008 67.767 49.100 1.00 21.80 198 GLU A N 1
ATOM 1413 C CA . GLU A 1 183 ? 97.164 67.075 50.372 1.00 32.70 198 GLU A CA 1
ATOM 1414 C C . GLU A 1 183 ? 96.908 67.983 51.583 1.00 34.06 198 GLU A C 1
ATOM 1415 O O . GLU A 1 183 ? 96.414 67.522 52.616 1.00 33.66 198 GLU A O 1
ATOM 1421 N N . HIS A 1 184 ? 97.232 69.269 51.466 1.00 24.33 199 HIS A N 1
ATOM 1422 C CA . HIS A 1 184 ? 97.037 70.166 52.608 1.00 24.72 199 HIS A CA 1
ATOM 1423 C C . HIS A 1 184 ? 95.595 70.690 52.696 1.00 35.51 199 HIS A C 1
ATOM 1424 O O . HIS A 1 184 ? 95.259 71.443 53.613 1.00 34.21 199 HIS A O 1
ATOM 1431 N N . TYR A 1 185 ? 94.749 70.294 51.741 1.00 31.17 200 TYR A N 1
ATOM 1432 C CA . TYR A 1 185 ? 93.321 70.617 51.797 1.00 30.19 200 TYR A CA 1
ATOM 1433 C C . TYR A 1 185 ? 92.562 69.432 52.361 1.00 36.94 200 TYR A C 1
ATOM 1434 O O . TYR A 1 185 ? 91.484 69.579 52.957 1.00 38.04 200 TYR A O 1
ATOM 1443 N N . VAL A 1 186 ? 93.142 68.255 52.159 1.00 35.93 201 VAL A N 1
ATOM 1444 C CA . VAL A 1 186 ? 92.503 66.993 52.491 1.00 45.67 201 VAL A CA 1
ATOM 1445 C C . VAL A 1 186 ? 92.829 66.535 53.912 1.00 50.93 201 VAL A C 1
ATOM 1446 O O . VAL A 1 186 ? 91.979 65.966 54.596 1.00 53.97 201 VAL A O 1
ATOM 1450 N N . GLY A 1 187 ? 94.052 66.790 54.367 1.00 49.49 202 GLY A N 1
ATOM 1451 C CA . GLY A 1 187 ? 94.441 66.382 55.708 1.00 53.55 202 GLY A CA 1
ATOM 1452 C C . GLY A 1 187 ? 95.047 65.003 55.671 1.00 50.42 202 GLY A C 1
ATOM 1453 O O . GLY A 1 187 ? 94.793 64.149 56.522 1.00 46.23 202 GLY A O 1
ATOM 1454 N N . VAL A 1 188 ? 95.867 64.800 54.654 1.00 50.79 203 VAL A N 1
ATOM 1455 C CA . VAL A 1 188 ? 96.469 63.514 54.388 1.00 54.04 203 VAL A CA 1
ATOM 1456 C C . VAL A 1 188 ? 97.949 63.754 54.097 1.00 48.28 203 VAL A C 1
ATOM 1457 O O . VAL A 1 188 ? 98.326 64.829 53.631 1.00 47.84 203 VAL A O 1
ATOM 1461 N N . ASN A 1 189 ? 98.799 62.785 54.405 1.00 39.15 204 ASN A N 1
ATOM 1462 C CA . ASN A 1 189 ? 100.217 63.006 54.195 1.00 48.11 204 ASN A CA 1
ATOM 1463 C C . ASN A 1 189 ? 100.972 61.841 53.576 1.00 42.20 204 ASN A C 1
ATOM 1464 O O . ASN A 1 189 ? 101.837 61.236 54.214 1.00 36.27 204 ASN A O 1
ATOM 1469 N N . ASN A 1 190 ? 100.639 61.532 52.327 1.00 29.26 205 ASN A N 1
ATOM 1470 C CA . ASN A 1 190 ? 101.346 60.489 51.606 1.00 24.77 205 ASN A CA 1
ATOM 1471 C C . ASN A 1 190 ? 102.332 61.035 50.571 1.00 20.52 205 ASN A C 1
ATOM 1472 O O . ASN A 1 190 ? 102.694 60.326 49.624 1.00 17.54 205 ASN A O 1
ATOM 1477 N N . GLY A 1 191 ? 102.752 62.284 50.754 1.00 22.54 206 GLY A N 1
ATOM 1478 C CA . GLY A 1 191 ? 103.826 62.871 49.957 1.00 16.43 206 GLY A CA 1
ATOM 1479 C C . GLY A 1 191 ? 103.553 62.965 48.459 1.00 20.79 206 GLY A C 1
ATOM 1480 O O . GLY A 1 191 ? 104.488 63.076 47.666 1.00 19.31 206 GLY A O 1
ATOM 1481 N N . GLY A 1 192 ? 102.282 62.901 48.065 1.00 12.70 207 GLY A N 1
ATOM 1482 C CA . GLY A 1 192 ? 101.930 63.015 46.659 1.00 10.77 207 GLY A CA 1
ATOM 1483 C C . GLY A 1 192 ? 101.803 61.669 45.980 1.00 12.94 207 GLY A C 1
ATOM 1484 O O . GLY A 1 192 ? 101.499 61.594 44.803 1.00 12.71 207 GLY A O 1
ATOM 1485 N N . MET A 1 193 ? 102.003 60.594 46.730 1.00 12.86 208 MET A N 1
ATOM 1486 C CA . MET A 1 193 ? 101.941 59.272 46.139 1.00 11.91 208 MET A CA 1
ATOM 1487 C C . MET A 1 193 ? 100.550 58.943 45.579 1.00 7.81 208 MET A C 1
ATOM 1488 O O . MET A 1 193 ? 100.444 58.306 44.529 1.00 7.06 208 MET A O 1
ATOM 1493 N N . ASP A 1 194 ? 99.492 59.360 46.279 1.00 10.47 209 ASP A N 1
ATOM 1494 C CA . ASP A 1 194 ? 98.123 59.106 45.807 1.00 12.62 209 ASP A CA 1
ATOM 1495 C C . ASP A 1 194 ? 97.849 59.764 44.457 1.00 13.86 209 ASP A C 1
ATOM 1496 O O . ASP A 1 194 ? 97.303 59.139 43.565 1.00 10.51 209 ASP A O 1
ATOM 1501 N N . GLN A 1 195 ? 98.185 61.044 44.336 1.00 10.56 210 GLN A N 1
ATOM 1502 C CA . GLN A 1 195 ? 97.962 61.777 43.090 1.00 11.78 210 GLN A CA 1
ATOM 1503 C C . GLN A 1 195 ? 98.811 61.224 41.947 1.00 17.53 210 GLN A C 1
ATOM 1504 O O . GLN A 1 195 ? 98.327 61.059 40.819 1.00 12.28 210 GLN A O 1
ATOM 1510 N N . ALA A 1 196 ? 100.074 60.929 42.242 1.00 10.29 211 ALA A N 1
ATOM 1511 C CA . ALA A 1 196 ? 100.986 60.401 41.219 1.00 9.45 211 ALA A CA 1
ATOM 1512 C C . ALA A 1 196 ? 100.513 59.047 40.696 1.00 10.52 211 ALA A C 1
ATOM 1513 O O . ALA A 1 196 ? 100.692 58.735 39.520 1.00 10.64 211 ALA A O 1
ATOM 1515 N N . THR A 1 197 ? 99.907 58.238 41.570 1.00 12.18 212 THR A N 1
ATOM 1516 C CA . THR A 1 197 ? 99.410 56.939 41.134 1.00 10.62 212 THR A CA 1
ATOM 1517 C C . THR A 1 197 ? 98.161 57.085 40.244 1.00 5.21 212 THR A C 1
ATOM 1518 O O . THR A 1 197 ? 98.052 56.429 39.214 1.00 11.36 212 THR A O 1
ATOM 1522 N N . SER A 1 198 ? 97.206 57.913 40.678 1.00 9.94 213 SER A N 1
ATOM 1523 C CA . SER A 1 198 ? 95.986 58.170 39.897 1.00 7.53 213 SER A CA 1
ATOM 1524 C C . SER A 1 198 ? 96.313 58.751 38.510 1.00 10.85 213 SER A C 1
ATOM 1525 O O . SER A 1 198 ? 95.641 58.452 37.518 1.00 13.06 213 SER A O 1
ATOM 1528 N N . VAL A 1 199 ? 97.339 59.591 38.446 1.00 10.21 214 VAL A N 1
ATOM 1529 C CA . VAL A 1 199 ? 97.717 60.208 37.173 1.00 11.95 214 VAL A CA 1
ATOM 1530 C C . VAL A 1 199 ? 98.516 59.256 36.276 1.00 12.79 214 VAL A C 1
ATOM 1531 O O . VAL A 1 199 ? 98.210 59.112 35.081 1.00 11.68 214 VAL A O 1
ATOM 1535 N N . TYR A 1 200 ? 99.511 58.578 36.854 1.00 13.16 215 TYR A N 1
ATOM 1536 C CA . TYR A 1 200 ? 100.454 57.782 36.052 1.00 9.99 215 TYR A CA 1
ATOM 1537 C C . TYR A 1 200 ? 100.061 56.313 35.810 1.00 12.96 215 TYR A C 1
ATOM 1538 O O . TYR A 1 200 ? 100.772 55.619 35.112 1.00 11.37 215 TYR A O 1
ATOM 1547 N N . GLY A 1 201 ? 98.971 55.832 36.404 1.00 13.30 216 GLY A N 1
ATOM 1548 C CA . GLY A 1 201 ? 98.579 54.434 36.242 1.00 12.19 216 GLY A CA 1
ATOM 1549 C C . GLY A 1 201 ? 98.531 53.964 34.791 1.00 13.70 216 GLY A C 1
ATOM 1550 O O . GLY A 1 201 ? 98.179 54.724 33.909 1.00 14.39 216 GLY A O 1
ATOM 1551 N N A GLU A 1 202 ? 98.927 52.719 34.546 0.54 10.90 217 GLU A N 1
ATOM 1552 N N B GLU A 1 202 ? 98.909 52.711 34.562 0.46 11.36 217 GLU A N 1
ATOM 1553 C CA A GLU A 1 202 ? 98.757 52.099 33.235 0.54 14.94 217 GLU A CA 1
ATOM 1554 C CA B GLU A 1 202 ? 98.764 52.086 33.257 0.46 14.80 217 GLU A CA 1
ATOM 1555 C C A GLU A 1 202 ? 98.263 50.681 33.431 0.54 14.28 217 GLU A C 1
ATOM 1556 C C B GLU A 1 202 ? 98.238 50.681 33.450 0.46 14.17 217 GLU A C 1
ATOM 1557 O O A GLU A 1 202 ? 98.586 50.033 34.433 0.54 10.60 217 GLU A O 1
ATOM 1558 O O B GLU A 1 202 ? 98.515 50.040 34.469 0.46 10.94 217 GLU A O 1
ATOM 1569 N N . GLU A 1 203 ? 97.478 50.201 32.470 1.00 14.13 218 GLU A N 1
ATOM 1570 C CA . GLU A 1 203 ? 96.993 48.839 32.491 1.00 15.64 218 GLU A CA 1
ATOM 1571 C C . GLU A 1 203 ? 98.182 47.914 32.478 1.00 15.88 218 GLU A C 1
ATOM 1572 O O . GLU A 1 203 ? 99.194 48.214 31.845 1.00 14.52 218 GLU A O 1
ATOM 1578 N N . ASP A 1 204 ? 98.080 46.829 33.245 1.00 13.93 219 ASP A N 1
ATOM 1579 C CA . ASP A 1 204 ? 99.155 45.839 33.370 1.00 14.89 219 ASP A CA 1
ATOM 1580 C C . ASP A 1 204 ? 100.434 46.351 34.035 1.00 12.06 219 ASP A C 1
ATOM 1581 O O . ASP A 1 204 ? 101.461 45.672 33.986 1.00 16.31 219 ASP A O 1
ATOM 1586 N N . HIS A 1 205 ? 100.404 47.541 34.632 1.00 11.70 220 HIS A N 1
ATOM 1587 C CA . HIS A 1 205 ? 101.617 48.082 35.249 1.00 8.48 220 HIS A CA 1
ATOM 1588 C C . HIS A 1 205 ? 101.401 48.458 36.705 1.00 14.74 220 HIS A C 1
ATOM 1589 O O . HIS A 1 205 ? 100.331 48.965 37.062 1.00 13.94 220 HIS A O 1
ATOM 1596 N N . ALA A 1 206 ? 102.424 48.243 37.532 1.00 12.20 221 ALA A N 1
ATOM 1597 C CA . ALA A 1 206 ? 102.504 48.933 38.820 1.00 12.19 221 ALA A CA 1
ATOM 1598 C C . ALA A 1 206 ? 103.392 50.147 38.629 1.00 12.31 221 ALA A C 1
ATOM 1599 O O . ALA A 1 206 ? 104.028 50.296 37.582 1.00 16.50 221 ALA A O 1
ATOM 1601 N N . LEU A 1 207 ? 103.439 51.016 39.632 1.00 11.75 222 LEU A N 1
ATOM 1602 C CA . LEU A 1 207 ? 104.294 52.202 39.561 1.00 10.94 222 LEU A CA 1
ATOM 1603 C C . LEU A 1 207 ? 105.396 52.171 40.616 1.00 13.30 222 LEU A C 1
ATOM 1604 O O . LEU A 1 207 ? 105.157 51.835 41.773 1.00 13.33 222 LEU A O 1
ATOM 1609 N N . TYR A 1 208 ? 106.608 52.501 40.199 1.00 10.81 223 TYR A N 1
ATOM 1610 C CA . TYR A 1 208 ? 107.708 52.724 41.114 1.00 8.09 223 TYR A CA 1
ATOM 1611 C C . TYR A 1 208 ? 107.616 54.198 41.455 1.00 9.04 223 TYR A C 1
ATOM 1612 O O . TYR A 1 208 ? 107.917 55.055 40.619 1.00 8.98 223 TYR A O 1
ATOM 1621 N N . VAL A 1 209 ? 107.151 54.506 42.660 1.00 11.21 224 VAL A N 1
ATOM 1622 C CA . VAL A 1 209 ? 106.969 55.902 43.027 1.00 13.17 224 VAL A CA 1
ATOM 1623 C C . VAL A 1 209 ? 108.079 56.338 43.969 1.00 14.75 224 VAL A C 1
ATOM 1624 O O . VAL A 1 209 ? 108.246 55.771 45.058 1.00 11.38 224 VAL A O 1
ATOM 1628 N N . GLU A 1 210 ? 108.828 57.347 43.541 1.00 10.64 225 GLU A N 1
ATOM 1629 C CA . GLU A 1 210 ? 109.994 57.823 44.272 1.00 12.08 225 GLU A CA 1
ATOM 1630 C C . GLU A 1 210 ? 109.730 59.218 44.786 1.00 8.86 225 GLU A C 1
ATOM 1631 O O . GLU A 1 210 ? 108.843 59.910 44.277 1.00 8.70 225 GLU A O 1
ATOM 1637 N N . PHE A 1 211 ? 110.524 59.635 45.769 1.00 12.30 226 PHE A N 1
ATOM 1638 C CA . PHE A 1 211 ? 110.372 60.952 46.392 1.00 12.49 226 PHE A CA 1
ATOM 1639 C C . PHE A 1 211 ? 111.656 61.791 46.337 1.00 19.47 226 PHE A C 1
ATOM 1640 O O . PHE A 1 211 ? 111.610 63.005 46.560 1.00 14.78 226 PHE A O 1
ATOM 1648 N N . ARG A 1 212 ? 112.792 61.156 46.030 1.00 12.16 227 ARG A N 1
ATOM 1649 C CA . ARG A 1 212 ? 114.089 61.860 45.985 1.00 11.96 227 ARG A CA 1
ATOM 1650 C C . ARG A 1 212 ? 114.770 61.740 44.620 1.00 22.48 227 ARG A C 1
ATOM 1651 O O . ARG A 1 212 ? 114.911 60.641 44.100 1.00 25.22 227 ARG A O 1
ATOM 1659 N N . PRO A 1 213 ? 115.204 62.866 44.034 1.00 25.14 228 PRO A N 1
ATOM 1660 C CA . PRO A 1 213 ? 115.121 64.231 44.555 1.00 17.42 228 PRO A CA 1
ATOM 1661 C C . PRO A 1 213 ? 113.751 64.834 44.364 1.00 13.26 228 PRO A C 1
ATOM 1662 O O . PRO A 1 213 ? 113.522 65.927 44.870 1.00 17.37 228 PRO A O 1
ATOM 1666 N N . LYS A 1 214 ? 112.854 64.132 43.671 1.00 11.47 229 LYS A N 1
ATOM 1667 C CA . LYS A 1 214 ? 111.522 64.667 43.373 1.00 15.84 229 LYS A CA 1
ATOM 1668 C C . LYS A 1 214 ? 110.466 63.564 43.397 1.00 10.08 229 LYS A C 1
ATOM 1669 O O . LYS A 1 214 ? 110.776 62.402 43.122 1.00 11.39 229 LYS A O 1
ATOM 1675 N N . LEU A 1 215 ? 109.231 63.930 43.717 1.00 13.21 230 LEU A N 1
ATOM 1676 C CA . LEU A 1 215 ? 108.101 63.027 43.550 1.00 10.29 230 LEU A CA 1
ATOM 1677 C C . LEU A 1 215 ? 108.082 62.602 42.079 1.00 16.45 230 LEU A C 1
ATOM 1678 O O . LEU A 1 215 ? 108.057 63.452 41.193 1.00 13.65 230 LEU A O 1
ATOM 1683 N N . LYS A 1 216 ? 108.086 61.301 41.818 1.00 12.34 231 LYS A N 1
ATOM 1684 C CA . LYS A 1 216 ? 108.215 60.803 40.451 1.00 10.12 231 LYS A CA 1
ATOM 1685 C C . LYS A 1 216 ? 107.614 59.404 40.368 1.00 14.83 231 LYS A C 1
ATOM 1686 O O . LYS A 1 216 ? 107.687 58.644 41.335 1.00 11.08 231 LYS A O 1
ATOM 1692 N N . ALA A 1 217 ? 107.031 59.055 39.224 1.00 10.51 232 ALA A N 1
ATOM 1693 C CA . ALA A 1 217 ? 106.441 57.737 39.043 1.00 11.08 232 ALA A CA 1
ATOM 1694 C C . ALA A 1 217 ? 106.946 57.104 37.749 1.00 16.30 232 ALA A C 1
ATOM 1695 O O . ALA A 1 217 ? 107.010 57.763 36.710 1.00 14.05 232 ALA A O 1
ATOM 1697 N N . THR A 1 218 ? 107.261 55.817 37.812 1.00 12.41 233 THR A N 1
ATOM 1698 C CA . THR A 1 218 ? 107.745 55.075 36.645 1.00 9.71 233 THR A CA 1
ATOM 1699 C C . THR A 1 218 ? 106.966 53.771 36.547 1.00 12.86 233 THR A C 1
ATOM 1700 O O . THR A 1 218 ? 107.002 52.966 37.461 1.00 11.99 233 THR A O 1
ATOM 1704 N N . PRO A 1 219 ? 106.264 53.555 35.434 1.00 13.79 234 PRO A N 1
ATOM 1705 C CA . PRO A 1 219 ? 105.501 52.309 35.276 1.00 13.36 234 PRO A CA 1
ATOM 1706 C C . PRO A 1 219 ? 106.393 51.108 35.014 1.00 15.92 234 PRO A C 1
ATOM 1707 O O . PRO A 1 219 ? 107.372 51.206 34.272 1.00 12.17 234 PRO A O 1
ATOM 1711 N N . PHE A 1 220 ? 106.056 49.987 35.644 1.00 8.83 235 PHE A N 1
ATOM 1712 C CA . PHE A 1 220 ? 106.761 48.727 35.458 1.00 8.74 235 PHE A CA 1
ATOM 1713 C C . PHE A 1 220 ? 105.682 47.716 35.127 1.00 12.50 235 PHE A C 1
ATOM 1714 O O . PHE A 1 220 ? 104.682 47.623 35.845 1.00 11.17 235 PHE A O 1
ATOM 1722 N N . LYS A 1 221 ? 105.874 46.962 34.049 1.00 10.58 236 LYS A N 1
ATOM 1723 C CA . LYS A 1 221 ? 104.848 46.047 33.536 1.00 12.55 236 LYS A CA 1
ATOM 1724 C C . LYS A 1 221 ? 104.999 44.678 34.162 1.00 13.99 236 LYS A C 1
ATOM 1725 O O . LYS A 1 221 ? 106.115 44.170 34.282 1.00 17.98 236 LYS A O 1
ATOM 1731 N N . PHE A 1 222 ? 103.881 44.081 34.569 1.00 11.64 237 PHE A N 1
ATOM 1732 C CA . PHE A 1 222 ? 103.904 42.719 35.089 1.00 15.79 237 PHE A CA 1
ATOM 1733 C C . PHE A 1 222 ? 104.296 41.733 33.977 1.00 19.78 237 PHE A C 1
ATOM 1734 O O . PHE A 1 222 ? 104.054 41.998 32.810 1.00 14.41 237 PHE A O 1
ATOM 1742 N N . PRO A 1 223 ? 104.917 40.605 34.342 1.00 18.59 238 PRO A N 1
ATOM 1743 C CA . PRO A 1 223 ? 105.288 39.591 33.350 1.00 24.00 238 PRO A CA 1
ATOM 1744 C C . PRO A 1 223 ? 104.090 39.080 32.571 1.00 29.16 238 PRO A C 1
ATOM 1745 O O . PRO A 1 223 ? 102.960 39.104 33.057 1.00 21.10 238 PRO A O 1
ATOM 1749 N N . GLN A 1 224 ? 104.345 38.619 31.352 1.00 30.15 239 GLN A N 1
ATOM 1750 C CA . GLN A 1 224 ? 103.315 37.972 30.571 1.00 29.85 239 GLN A CA 1
ATOM 1751 C C . GLN A 1 224 ? 103.198 36.559 31.101 1.00 20.96 239 GLN A C 1
ATOM 1752 O O . GLN A 1 224 ? 104.194 35.852 31.251 1.00 29.69 239 GLN A O 1
ATOM 1758 N N . LEU A 1 225 ? 101.986 36.143 31.411 1.00 19.67 240 LEU A N 1
ATOM 1759 C CA . LEU A 1 225 ? 101.799 34.787 31.906 1.00 31.80 240 LEU A CA 1
ATOM 1760 C C . LEU A 1 225 ? 101.232 33.896 30.796 1.00 35.65 240 LEU A C 1
ATOM 1761 O O . LEU A 1 225 ? 100.507 34.373 29.919 1.00 30.48 240 LEU A O 1
ATOM 1766 N N . LYS A 1 226 ? 101.576 32.612 30.834 1.00 40.53 241 LYS A N 1
ATOM 1767 C CA . LYS A 1 226 ? 101.119 31.657 29.819 1.00 49.47 241 LYS A CA 1
ATOM 1768 C C . LYS A 1 226 ? 99.600 31.543 29.768 1.00 43.09 241 LYS A C 1
ATOM 1769 O O . LYS A 1 226 ? 98.995 31.789 28.731 1.00 45.78 241 LYS A O 1
ATOM 1775 N N . ASN A 1 227 ? 98.978 31.189 30.887 1.00 42.04 242 ASN A N 1
ATOM 1776 C CA . ASN A 1 227 ? 97.521 31.089 30.913 1.00 49.22 242 ASN A CA 1
ATOM 1777 C C . ASN A 1 227 ? 96.841 31.498 32.221 1.00 46.50 242 ASN A C 1
ATOM 1778 O O . ASN A 1 227 ? 95.805 30.947 32.580 1.00 46.75 242 ASN A O 1
ATOM 1783 N N . HIS A 1 228 ? 97.414 32.472 32.922 1.00 41.60 243 HIS A N 1
ATOM 1784 C CA . HIS A 1 228 ? 96.711 33.121 34.024 1.00 38.65 243 HIS A CA 1
ATOM 1785 C C . HIS A 1 228 ? 96.659 34.633 33.831 1.00 32.34 243 HIS A C 1
ATOM 1786 O O . HIS A 1 228 ? 97.390 35.188 33.013 1.00 34.52 243 HIS A O 1
ATOM 1793 N N . GLU A 1 229 ? 95.786 35.291 34.587 1.00 29.65 244 GLU A N 1
ATOM 1794 C CA . GLU A 1 229 ? 95.792 36.743 34.668 1.00 32.97 244 GLU A CA 1
ATOM 1795 C C . GLU A 1 229 ? 96.113 37.145 36.102 1.00 29.16 244 GLU A C 1
ATOM 1796 O O . GLU A 1 229 ? 95.733 36.455 37.051 1.00 23.90 244 GLU A O 1
ATOM 1802 N N . ILE A 1 230 ? 96.824 38.254 36.249 1.00 26.78 245 ILE A N 1
ATOM 1803 C CA . ILE A 1 230 ? 97.147 38.788 37.562 1.00 27.33 245 ILE A CA 1
ATOM 1804 C C . ILE A 1 230 ? 96.028 39.705 38.030 1.00 22.79 245 ILE A C 1
ATOM 1805 O O . ILE A 1 230 ? 95.680 40.663 37.343 1.00 27.58 245 ILE A O 1
ATOM 1810 N N . SER A 1 231 ? 95.447 39.395 39.187 1.00 16.54 246 SER A N 1
ATOM 1811 C CA . SER A 1 231 ? 94.490 40.292 39.812 1.00 14.84 246 SER A CA 1
ATOM 1812 C C . SER A 1 231 ? 94.786 40.400 41.292 1.00 13.85 246 SER A C 1
ATOM 1813 O O . SER A 1 231 ? 95.518 39.580 41.849 1.00 16.44 246 SER A O 1
ATOM 1816 N N . PHE A 1 232 ? 94.190 41.402 41.928 1.00 13.07 247 PHE A N 1
ATOM 1817 C CA . PHE A 1 232 ? 94.389 41.621 43.350 1.00 15.57 247 PHE A CA 1
ATOM 1818 C C . PHE A 1 232 ? 93.052 41.729 44.016 1.00 18.74 247 PHE A C 1
ATOM 1819 O O . PHE A 1 232 ? 92.174 42.421 43.528 1.00 17.30 247 PHE A O 1
ATOM 1827 N N . VAL A 1 233 ? 92.889 41.026 45.127 1.00 12.58 248 VAL A N 1
ATOM 1828 C CA . VAL A 1 233 ? 91.690 41.220 45.919 1.00 13.14 248 VAL A CA 1
ATOM 1829 C C . VAL A 1 233 ? 92.026 42.197 47.025 1.00 16.94 248 VAL A C 1
ATOM 1830 O O . VAL A 1 233 ? 93.065 42.077 47.675 1.00 16.75 248 VAL A O 1
ATOM 1834 N N . ILE A 1 234 ? 91.171 43.196 47.188 1.00 11.39 249 ILE A N 1
ATOM 1835 C CA . ILE A 1 234 ? 91.361 44.232 48.194 1.00 14.08 249 ILE A CA 1
ATOM 1836 C C . ILE A 1 234 ? 90.200 44.131 49.182 1.00 16.63 249 ILE A C 1
ATOM 1837 O O . ILE A 1 234 ? 89.039 44.321 48.812 1.00 16.48 249 ILE A O 1
ATOM 1842 N N . ALA A 1 235 ? 90.526 43.803 50.427 1.00 16.33 250 ALA A N 1
ATOM 1843 C CA . ALA A 1 235 ? 89.521 43.537 51.453 1.00 16.97 250 ALA A CA 1
ATOM 1844 C C . ALA A 1 235 ? 89.738 44.450 52.644 1.00 17.89 250 ALA A C 1
ATOM 1845 O O . ALA A 1 235 ? 90.820 44.468 53.238 1.00 14.50 250 ALA A O 1
ATOM 1847 N N . ASN A 1 236 ? 88.712 45.212 52.992 1.00 13.73 251 ASN A N 1
ATOM 1848 C CA . ASN A 1 236 ? 88.815 46.135 54.108 1.00 17.07 251 ASN A CA 1
ATOM 1849 C C . ASN A 1 236 ? 88.577 45.430 55.457 1.00 17.94 251 ASN A C 1
ATOM 1850 O O . ASN A 1 236 ? 87.652 44.633 55.585 1.00 16.76 251 ASN A O 1
ATOM 1855 N N . THR A 1 237 ? 89.405 45.719 56.460 1.00 11.20 252 THR A N 1
ATOM 1856 C CA . THR A 1 237 ? 89.167 45.186 57.809 1.00 12.86 252 THR A CA 1
ATOM 1857 C C . THR A 1 237 ? 87.910 45.775 58.433 1.00 15.48 252 THR A C 1
ATOM 1858 O O . THR A 1 237 ? 87.328 45.191 59.346 1.00 14.36 252 THR A O 1
ATOM 1862 N N . LEU A 1 238 ? 87.506 46.932 57.916 1.00 11.81 253 LEU A N 1
ATOM 1863 C CA . LEU A 1 238 ? 86.425 47.749 58.458 1.00 17.12 253 LEU A CA 1
ATOM 1864 C C . LEU A 1 238 ? 86.773 48.305 59.838 1.00 15.90 253 LEU A C 1
ATOM 1865 O O . LEU A 1 238 ? 85.905 48.793 60.541 1.00 15.52 253 LEU A O 1
ATOM 1870 N N . VAL A 1 239 ? 88.049 48.203 60.211 1.00 17.50 254 VAL A N 1
ATOM 1871 C CA . VAL A 1 239 ? 88.626 48.992 61.301 1.00 20.91 254 VAL A CA 1
ATOM 1872 C C . VAL A 1 239 ? 89.141 50.308 60.701 1.00 33.18 254 VAL A C 1
ATOM 1873 O O . VAL A 1 239 ? 90.014 50.320 59.794 1.00 22.66 254 VAL A O 1
ATOM 1877 N N . LYS A 1 240 ? 88.604 51.420 61.182 1.00 25.55 255 LYS A N 1
ATOM 1878 C CA . LYS A 1 240 ? 88.980 52.722 60.623 1.00 35.72 255 LYS A CA 1
ATOM 1879 C C . LYS A 1 240 ? 90.416 53.080 60.994 1.00 36.92 255 LYS A C 1
ATOM 1880 O O . LYS A 1 240 ? 90.715 53.343 62.157 1.00 37.31 255 LYS A O 1
ATOM 1886 N N . SER A 1 241 ? 91.299 53.057 59.996 1.00 32.13 256 SER A N 1
ATOM 1887 C CA . SER A 1 241 ? 92.719 53.338 60.199 1.00 45.38 256 SER A CA 1
ATOM 1888 C C . SER A 1 241 ? 92.928 54.741 60.760 1.00 59.36 256 SER A C 1
ATOM 1889 O O . SER A 1 241 ? 93.743 54.952 61.663 1.00 59.08 256 SER A O 1
ATOM 1892 N N . ASN A 1 242 ? 92.171 55.687 60.212 1.00 68.27 257 ASN A N 1
ATOM 1893 C CA . ASN A 1 242 ? 92.272 57.100 60.562 1.00 82.97 257 ASN A CA 1
ATOM 1894 C C . ASN A 1 242 ? 92.203 57.362 62.066 1.00 85.56 257 ASN A C 1
ATOM 1895 O O . ASN A 1 242 ? 92.828 58.293 62.571 1.00 89.34 257 ASN A O 1
ATOM 1900 N N . LYS A 1 243 ? 91.446 56.525 62.771 1.00 81.82 258 LYS A N 1
ATOM 1901 C CA . LYS A 1 243 ? 91.353 56.582 64.224 1.00 76.57 258 LYS A CA 1
ATOM 1902 C C . LYS A 1 243 ? 92.715 56.375 64.886 1.00 74.94 258 LYS A C 1
ATOM 1903 O O . LYS A 1 243 ? 93.385 57.337 65.274 1.00 73.31 258 LYS A O 1
ATOM 1909 N N . ALA A 1 247 ? 96.919 57.669 67.388 1.00 36.93 262 ALA A N 1
ATOM 1910 C CA . ALA A 1 247 ? 97.224 57.291 68.757 1.00 34.27 262 ALA A CA 1
ATOM 1911 C C . ALA A 1 247 ? 98.685 57.582 69.096 1.00 43.66 262 ALA A C 1
ATOM 1912 O O . ALA A 1 247 ? 99.557 57.582 68.216 1.00 41.00 262 ALA A O 1
ATOM 1914 N N . PRO A 1 248 ? 98.951 57.862 70.380 1.00 33.13 263 PRO A N 1
ATOM 1915 C CA . PRO A 1 248 ? 100.298 58.179 70.862 1.00 23.19 263 PRO A CA 1
ATOM 1916 C C . PRO A 1 248 ? 101.201 56.962 70.855 1.00 17.77 263 PRO A C 1
ATOM 1917 O O . PRO A 1 248 ? 102.414 57.105 70.974 1.00 23.35 263 PRO A O 1
ATOM 1921 N N . THR A 1 249 ? 100.627 55.771 70.720 1.00 18.07 264 THR A N 1
ATOM 1922 C CA . THR A 1 249 ? 101.442 54.563 70.671 1.00 20.78 264 THR A CA 1
ATOM 1923 C C . THR A 1 249 ? 101.697 54.130 69.230 1.00 19.91 264 THR A C 1
ATOM 1924 O O . THR A 1 249 ? 102.460 53.188 68.975 1.00 19.89 264 THR A O 1
ATOM 1928 N N . ASN A 1 250 ? 101.044 54.797 68.288 1.00 15.89 265 ASN A N 1
ATOM 1929 C CA . ASN A 1 250 ? 101.105 54.341 66.898 1.00 19.58 265 ASN A CA 1
ATOM 1930 C C . ASN A 1 250 ? 101.953 55.234 65.990 1.00 17.51 265 ASN A C 1
ATOM 1931 O O . ASN A 1 250 ? 103.173 55.239 66.117 1.00 20.37 265 ASN A O 1
ATOM 1936 N N . TYR A 1 251 ? 101.321 55.995 65.101 1.00 12.69 266 TYR A N 1
ATOM 1937 C CA . TYR A 1 251 ? 102.071 56.754 64.093 1.00 15.42 266 TYR A CA 1
ATOM 1938 C C . TYR A 1 251 ? 103.104 57.727 64.664 1.00 22.28 266 TYR A C 1
ATOM 1939 O O . TYR A 1 251 ? 104.253 57.736 64.217 1.00 17.53 266 TYR A O 1
ATOM 1948 N N . ASN A 1 252 ? 102.697 58.551 65.633 1.00 18.04 267 ASN A N 1
ATOM 1949 C CA . ASN A 1 252 ? 103.619 59.480 66.287 1.00 16.11 267 ASN A CA 1
ATOM 1950 C C . ASN A 1 252 ? 104.814 58.748 66.871 1.00 17.81 267 ASN A C 1
ATOM 1951 O O . ASN A 1 252 ? 105.931 59.213 66.769 1.00 20.10 267 ASN A O 1
ATOM 1956 N N . LEU A 1 253 ? 104.565 57.609 67.504 1.00 13.64 268 LEU A N 1
ATOM 1957 C CA . LEU A 1 253 ? 105.647 56.823 68.071 1.00 17.30 268 LEU A CA 1
ATOM 1958 C C . LEU A 1 253 ? 106.587 56.301 66.982 1.00 19.54 268 LEU A C 1
ATOM 1959 O O . LEU A 1 253 ? 107.801 56.341 67.147 1.00 16.08 268 LEU A O 1
ATOM 1964 N N . ARG A 1 254 ? 106.037 55.830 65.863 1.00 15.80 269 ARG A N 1
ATOM 1965 C CA . ARG A 1 254 ? 106.891 55.345 64.768 1.00 13.98 269 ARG A CA 1
ATOM 1966 C C . ARG A 1 254 ? 107.786 56.439 64.190 1.00 14.01 269 ARG A C 1
ATOM 1967 O O . ARG A 1 254 ? 108.961 56.202 63.896 1.00 12.42 269 ARG A O 1
ATOM 1975 N N . VAL A 1 255 ? 107.237 57.631 63.996 1.00 12.38 270 VAL A N 1
ATOM 1976 C CA A VAL A 1 255 ? 107.998 58.760 63.467 0.65 15.85 270 VAL A CA 1
ATOM 1977 C CA B VAL A 1 255 ? 108.048 58.695 63.424 0.35 16.15 270 VAL A CA 1
ATOM 1978 C C . VAL A 1 255 ? 109.194 59.086 64.362 1.00 22.83 270 VAL A C 1
ATOM 1979 O O . VAL A 1 255 ? 110.289 59.414 63.888 1.00 15.82 270 VAL A O 1
ATOM 1986 N N . ILE A 1 256 ? 108.973 59.003 65.673 1.00 17.36 271 ILE A N 1
ATOM 1987 C CA . ILE A 1 256 ? 110.052 59.267 66.615 1.00 14.77 271 ILE A CA 1
ATOM 1988 C C . ILE A 1 256 ? 111.080 58.167 66.511 1.00 12.56 271 ILE A C 1
ATOM 1989 O O . ILE A 1 256 ? 112.274 58.427 66.433 1.00 14.73 271 ILE A O 1
ATOM 1994 N N . GLU A 1 257 ? 110.616 56.926 66.532 1.00 10.66 272 GLU A N 1
ATOM 1995 C CA . GLU A 1 257 ? 111.538 55.796 66.516 1.00 14.17 272 GLU A CA 1
ATOM 1996 C C . GLU A 1 257 ? 112.443 55.754 65.280 1.00 20.19 272 GLU A C 1
ATOM 1997 O O . GLU A 1 257 ? 113.638 55.496 65.408 1.00 13.51 272 GLU A O 1
ATOM 2003 N N . VAL A 1 258 ? 111.902 56.000 64.087 1.00 17.88 273 VAL A N 1
ATOM 2004 C CA . VAL A 1 258 ? 112.760 55.924 62.908 1.00 16.71 273 VAL A CA 1
ATOM 2005 C C . VAL A 1 258 ? 113.723 57.110 62.825 1.00 10.26 273 VAL A C 1
ATOM 2006 O O . VAL A 1 258 ? 114.796 56.996 62.257 1.00 11.15 273 VAL A O 1
ATOM 2010 N N . THR A 1 259 ? 113.332 58.249 63.375 1.00 10.55 274 THR A N 1
ATOM 2011 C CA . THR A 1 259 ? 114.210 59.409 63.367 1.00 16.04 274 THR A CA 1
ATOM 2012 C C . THR A 1 259 ? 115.346 59.207 64.395 1.00 19.83 274 THR A C 1
ATOM 2013 O O . THR A 1 259 ? 116.512 59.481 64.109 1.00 14.27 274 THR A O 1
ATOM 2017 N N . VAL A 1 260 ? 115.002 58.699 65.576 1.00 16.85 275 VAL A N 1
ATOM 2018 C CA . VAL A 1 260 ? 116.013 58.351 66.584 1.00 13.77 275 VAL A CA 1
ATOM 2019 C C . VAL A 1 260 ? 116.970 57.283 66.049 1.00 12.78 275 VAL A C 1
ATOM 2020 O O . VAL A 1 260 ? 118.186 57.401 66.204 1.00 21.40 275 VAL A O 1
ATOM 2024 N N . ALA A 1 261 ? 116.422 56.271 65.371 1.00 12.99 276 ALA A N 1
ATOM 2025 C CA . ALA A 1 261 ? 117.232 55.224 64.747 1.00 13.40 276 ALA A CA 1
ATOM 2026 C C . ALA A 1 261 ? 118.243 55.781 63.736 1.00 15.73 276 ALA A C 1
ATOM 2027 O O . ALA A 1 261 ? 119.404 55.374 63.728 1.00 13.12 276 ALA A O 1
ATOM 2029 N N . ALA A 1 262 ? 117.793 56.690 62.876 1.00 11.07 277 ALA A N 1
ATOM 2030 C CA . ALA A 1 262 ? 118.680 57.296 61.880 1.00 16.78 277 ALA A CA 1
ATOM 2031 C C . ALA A 1 262 ? 119.838 58.026 62.571 1.00 20.06 277 ALA A C 1
ATOM 2032 O O . ALA A 1 262 ? 121.004 57.932 62.156 1.00 14.14 277 ALA A O 1
ATOM 2034 N N . ASN A 1 263 ? 119.513 58.723 63.654 1.00 13.03 278 ASN A N 1
ATOM 2035 C CA . ASN A 1 263 ? 120.516 59.460 64.410 1.00 18.33 278 ASN A CA 1
ATOM 2036 C C . ASN A 1 263 ? 121.432 58.606 65.274 1.00 18.01 278 ASN A C 1
ATOM 2037 O O . ASN A 1 263 ? 122.607 58.926 65.421 1.00 19.68 278 ASN A O 1
ATOM 2042 N N . ALA A 1 264 ? 120.896 57.529 65.846 1.00 17.71 279 ALA A N 1
ATOM 2043 C CA . ALA A 1 264 ? 121.733 56.525 66.502 1.00 20.08 279 ALA A CA 1
ATOM 2044 C C . ALA A 1 264 ? 122.732 55.911 65.514 1.00 24.30 279 ALA A C 1
ATOM 2045 O O . ALA A 1 264 ? 123.897 55.733 65.844 1.00 17.75 279 ALA A O 1
ATOM 2047 N N . LEU A 1 265 ? 122.284 55.594 64.299 1.00 17.67 280 LEU A N 1
ATOM 2048 C CA . LEU A 1 265 ? 123.206 55.058 63.292 1.00 19.08 280 LEU A CA 1
ATOM 2049 C C . LEU A 1 265 ? 124.260 56.097 62.900 1.00 16.03 280 LEU A C 1
ATOM 2050 O O . LEU A 1 265 ? 125.453 55.794 62.817 1.00 18.96 280 LEU A O 1
ATOM 2055 N N . ALA A 1 266 ? 123.810 57.322 62.658 1.00 15.09 281 ALA A N 1
ATOM 2056 C CA . ALA A 1 266 ? 124.704 58.400 62.298 1.00 15.69 281 ALA A CA 1
ATOM 2057 C C . ALA A 1 266 ? 125.761 58.594 63.386 1.00 22.02 281 ALA A C 1
ATOM 2058 O O . ALA A 1 266 ? 126.944 58.789 63.084 1.00 18.22 281 ALA A O 1
ATOM 2060 N N . THR A 1 267 ? 125.340 58.518 64.647 1.00 17.02 282 THR A N 1
ATOM 2061 C CA . THR A 1 267 ? 126.277 58.693 65.750 1.00 19.50 282 THR A CA 1
ATOM 2062 C C . THR A 1 267 ? 127.251 57.525 65.809 1.00 22.89 282 THR A C 1
ATOM 2063 O O . THR A 1 267 ? 128.460 57.722 65.934 1.00 26.11 282 THR A O 1
ATOM 2067 N N . ARG A 1 268 ? 126.730 56.307 65.710 1.00 22.42 283 ARG A N 1
ATOM 2068 C CA . ARG A 1 268 ? 127.586 55.132 65.797 1.00 24.15 283 ARG A CA 1
ATOM 2069 C C . ARG A 1 268 ? 128.672 55.100 64.717 1.00 26.47 283 ARG A C 1
ATOM 2070 O O . ARG A 1 268 ? 129.796 54.680 64.976 1.00 21.08 283 ARG A O 1
ATOM 2078 N N . TYR A 1 269 ? 128.334 55.537 63.509 1.00 23.91 284 TYR A N 1
ATOM 2079 C CA . TYR A 1 269 ? 129.281 55.476 62.396 1.00 20.99 284 TYR A CA 1
ATOM 2080 C C . TYR A 1 269 ? 129.956 56.810 62.122 1.00 21.47 284 TYR A C 1
ATOM 2081 O O . TYR A 1 269 ? 130.667 56.960 61.134 1.00 20.73 284 TYR A O 1
ATOM 2090 N N . SER A 1 270 ? 129.731 57.770 63.012 1.00 17.17 285 SER A N 1
ATOM 2091 C CA . SER A 1 270 ? 130.334 59.092 62.904 1.00 16.18 285 SER A CA 1
ATOM 2092 C C . SER A 1 270 ? 130.144 59.755 61.544 1.00 21.08 285 SER A C 1
ATOM 2093 O O . SER A 1 270 ? 131.116 60.204 60.925 1.00 23.03 285 SER A O 1
ATOM 2096 N N . VAL A 1 271 ? 128.898 59.829 61.073 1.00 23.87 286 VAL A N 1
ATOM 2097 C CA . VAL A 1 271 ? 128.606 60.618 59.873 1.00 20.56 286 VAL A CA 1
ATOM 2098 C C . VAL A 1 271 ? 127.521 61.633 60.191 1.00 19.73 286 VAL A C 1
ATOM 2099 O O . VAL A 1 271 ? 126.738 61.448 61.116 1.00 23.90 286 VAL A O 1
ATOM 2103 N N . ALA A 1 272 ? 127.491 62.722 59.443 1.00 21.21 287 ALA A N 1
ATOM 2104 C CA . ALA A 1 272 ? 126.454 63.721 59.644 1.00 23.37 287 ALA A CA 1
ATOM 2105 C C . ALA A 1 272 ? 125.354 63.495 58.619 1.00 22.34 287 ALA A C 1
ATOM 2106 O O . ALA A 1 272 ? 125.627 63.083 57.491 1.00 24.07 287 ALA A O 1
ATOM 2108 N N . LEU A 1 273 ? 124.117 63.757 59.008 1.00 25.87 288 LEU A N 1
ATOM 2109 C CA . LEU A 1 273 ? 123.010 63.688 58.064 1.00 27.13 288 LEU A CA 1
ATOM 2110 C C . LEU A 1 273 ? 122.857 65.040 57.363 1.00 26.96 288 LEU A C 1
ATOM 2111 O O . LEU A 1 273 ? 122.432 66.017 57.975 1.00 34.65 288 LEU A O 1
ATOM 2116 N N . PRO A 1 274 ? 123.220 65.099 56.071 1.00 38.32 289 PRO A N 1
ATOM 2117 C CA . PRO A 1 274 ? 123.199 66.337 55.283 1.00 41.10 289 PRO A CA 1
ATOM 2118 C C . PRO A 1 274 ? 121.791 66.895 55.220 1.00 35.30 289 PRO A C 1
ATOM 2119 O O . PRO A 1 274 ? 120.841 66.115 55.186 1.00 24.52 289 PRO A O 1
ATOM 2123 N N . SER A 1 275 ? 121.662 68.215 55.210 1.00 34.44 290 SER A N 1
ATOM 2124 C CA . SER A 1 275 ? 120.362 68.843 55.068 1.00 41.54 290 SER A CA 1
ATOM 2125 C C . SER A 1 275 ? 119.759 68.457 53.717 1.00 32.82 290 SER A C 1
ATOM 2126 O O . SER A 1 275 ? 120.480 68.117 52.769 1.00 25.14 290 SER A O 1
ATOM 2129 N N . HIS A 1 276 ? 118.435 68.484 53.641 1.00 26.54 291 HIS A N 1
ATOM 2130 C CA . HIS A 1 276 ? 117.750 68.211 52.386 1.00 22.77 291 HIS A CA 1
ATOM 2131 C C . HIS A 1 276 ? 117.909 69.409 51.447 1.00 22.64 291 HIS A C 1
ATOM 2132 O O . HIS A 1 276 ? 117.659 70.555 51.839 1.00 25.44 291 HIS A O 1
ATOM 2139 N N . LYS A 1 277 ? 118.352 69.142 50.222 1.00 20.25 292 LYS A N 1
ATOM 2140 C CA . LYS A 1 277 ? 118.519 70.187 49.204 1.00 21.73 292 LYS A CA 1
ATOM 2141 C C . LYS A 1 277 ? 117.395 70.121 48.176 1.00 20.30 292 LYS A C 1
ATOM 2142 O O . LYS A 1 277 ? 117.217 71.039 47.354 1.00 17.41 292 LYS A O 1
ATOM 2148 N N . ASP A 1 278 ? 116.671 69.004 48.196 1.00 14.45 293 ASP A N 1
ATOM 2149 C CA . ASP A 1 278 ? 115.618 68.721 47.212 1.00 25.87 293 ASP A CA 1
ATOM 2150 C C . ASP A 1 278 ? 114.295 68.434 47.944 1.00 29.68 293 ASP A C 1
ATOM 2151 O O . ASP A 1 278 ? 114.057 68.957 49.034 1.00 25.86 293 ASP A O 1
ATOM 2156 N N . ASN A 1 279 ? 113.443 67.605 47.343 1.00 19.61 294 ASN A N 1
ATOM 2157 C CA . ASN A 1 279 ? 112.225 67.150 48.004 1.00 23.61 294 ASN A CA 1
ATOM 2158 C C . ASN A 1 279 ? 112.547 66.173 49.143 1.00 23.42 294 ASN A C 1
ATOM 2159 O O . ASN A 1 279 ? 113.605 65.535 49.133 1.00 20.80 294 ASN A O 1
ATOM 2164 N N . SER A 1 280 ? 111.650 66.075 50.127 1.00 24.94 295 SER A N 1
ATOM 2165 C CA . SER A 1 280 ? 111.749 65.057 51.186 1.00 21.36 295 SER A CA 1
ATOM 2166 C C . SER A 1 280 ? 110.387 64.877 51.834 1.00 21.64 295 SER A C 1
ATOM 2167 O O . SER A 1 280 ? 109.585 65.814 51.863 1.00 17.82 295 SER A O 1
ATOM 2170 N N . ASN A 1 281 ? 110.119 63.679 52.345 1.00 19.54 296 ASN A N 1
ATOM 2171 C CA . ASN A 1 281 ? 108.916 63.470 53.149 1.00 22.15 296 ASN A CA 1
ATOM 2172 C C . ASN A 1 281 ? 109.200 63.608 54.645 1.00 17.70 296 ASN A C 1
ATOM 2173 O O . ASN A 1 281 ? 108.374 63.231 55.473 1.00 25.54 296 ASN A O 1
ATOM 2178 N N . SER A 1 282 ? 110.376 64.113 54.997 1.00 19.90 297 SER A N 1
ATOM 2179 C CA . SER A 1 282 ? 110.644 64.426 56.403 1.00 23.82 297 SER A CA 1
ATOM 2180 C C . SER A 1 282 ? 111.385 65.748 56.545 1.00 26.80 297 SER A C 1
ATOM 2181 O O . SER A 1 282 ? 112.161 66.131 55.671 1.00 22.38 297 SER A O 1
ATOM 2184 N N . GLU A 1 283 ? 111.147 66.441 57.654 1.00 27.22 298 GLU A N 1
ATOM 2185 C CA . GLU A 1 283 ? 111.806 67.716 57.904 1.00 32.93 298 GLU A CA 1
ATOM 2186 C C . GLU A 1 283 ? 113.278 67.514 58.247 1.00 29.87 298 GLU A C 1
ATOM 2187 O O . GLU A 1 283 ? 114.142 68.295 57.836 1.00 33.41 298 GLU A O 1
ATOM 2193 N N . ARG A 1 284 ? 113.566 66.443 58.979 1.00 22.80 299 ARG A N 1
ATOM 2194 C CA . ARG A 1 284 ? 114.934 66.183 59.411 1.00 25.84 299 ARG A CA 1
ATOM 2195 C C . ARG A 1 284 ? 115.535 64.946 58.761 1.00 24.09 299 ARG A C 1
ATOM 2196 O O . ARG A 1 284 ? 114.846 64.216 58.042 1.00 21.59 299 ARG A O 1
ATOM 2204 N N . GLY A 1 285 ? 116.826 64.724 59.025 1.00 22.66 300 GLY A N 1
ATOM 2205 C CA . GLY A 1 285 ? 117.548 63.560 58.531 1.00 20.90 300 GLY A CA 1
ATOM 2206 C C . GLY A 1 285 ? 116.826 62.264 58.856 1.00 17.72 300 GLY A C 1
ATOM 2207 O O . GLY A 1 285 ? 116.287 62.097 59.945 1.00 19.33 300 GLY A O 1
ATOM 2208 N N . ASN A 1 286 ? 116.792 61.350 57.894 1.00 15.57 301 ASN A N 1
ATOM 2209 C CA . ASN A 1 286 ? 116.044 60.119 58.062 1.00 14.04 301 ASN A CA 1
ATOM 2210 C C . ASN A 1 286 ? 116.915 58.929 57.666 1.00 16.75 301 ASN A C 1
ATOM 2211 O O . ASN A 1 286 ? 118.099 59.102 57.365 1.00 11.71 301 ASN A O 1
ATOM 2216 N N . LEU A 1 287 ? 116.336 57.732 57.646 1.00 11.00 302 LEU A N 1
ATOM 2217 C CA . LEU A 1 287 ? 117.108 56.515 57.387 1.00 10.35 302 LEU A CA 1
ATOM 2218 C C . LEU A 1 287 ? 117.722 56.427 55.972 1.00 14.04 302 LEU A C 1
ATOM 2219 O O . LEU A 1 287 ? 118.743 55.761 55.778 1.00 11.54 302 LEU A O 1
ATOM 2224 N N . ARG A 1 288 ? 117.108 57.082 54.993 1.00 13.07 303 ARG A N 1
ATOM 2225 C CA . ARG A 1 288 ? 117.701 57.138 53.653 1.00 13.96 303 ARG A CA 1
ATOM 2226 C C . ARG A 1 288 ? 118.914 58.065 53.636 1.00 11.99 303 ARG A C 1
ATOM 2227 O O . ARG A 1 288 ? 119.932 57.759 53.006 1.00 15.36 303 ARG A O 1
ATOM 2235 N N . ASP A 1 289 ? 118.792 59.200 54.324 1.00 10.11 304 ASP A N 1
ATOM 2236 C CA . ASP A 1 289 ? 119.907 60.112 54.502 1.00 17.38 304 ASP A CA 1
ATOM 2237 C C . ASP A 1 289 ? 121.077 59.399 55.179 1.00 18.13 304 ASP A C 1
ATOM 2238 O O . ASP A 1 289 ? 122.228 59.601 54.799 1.00 16.20 304 ASP A O 1
ATOM 2243 N N . PHE A 1 290 ? 120.793 58.556 56.166 1.00 16.07 305 PHE A N 1
ATOM 2244 C CA . PHE A 1 290 ? 121.890 57.835 56.797 1.00 13.00 305 PHE A CA 1
ATOM 2245 C C . PHE A 1 290 ? 122.558 56.897 55.796 1.00 18.22 305 PHE A C 1
ATOM 2246 O O . PHE A 1 290 ? 123.784 56.820 55.743 1.00 16.26 305 PHE A O 1
ATOM 2254 N N . MET A 1 291 ? 121.752 56.191 54.999 1.00 11.08 306 MET A N 1
ATOM 2255 C CA . MET A 1 291 ? 122.293 55.289 53.995 1.00 9.28 306 MET A CA 1
ATOM 2256 C C . MET A 1 291 ? 123.245 56.044 53.040 1.00 16.20 306 MET A C 1
ATOM 2257 O O . MET A 1 291 ? 124.322 55.557 52.693 1.00 14.04 306 MET A O 1
ATOM 2262 N N . ASP A 1 292 ? 122.850 57.242 52.638 1.00 10.87 307 ASP A N 1
ATOM 2263 C CA . ASP A 1 292 ? 123.684 58.039 51.731 1.00 13.53 307 ASP A CA 1
ATOM 2264 C C . ASP A 1 292 ? 124.945 58.544 52.433 1.00 13.42 307 ASP A C 1
ATOM 2265 O O . ASP A 1 292 ? 126.038 58.476 51.880 1.00 16.09 307 ASP A O 1
ATOM 2270 N N . ALA A 1 293 ? 124.784 59.050 53.654 1.00 13.94 308 ALA A N 1
ATOM 2271 C CA . ALA A 1 293 ? 125.913 59.594 54.414 1.00 14.85 308 ALA A CA 1
ATOM 2272 C C . ALA A 1 293 ? 126.944 58.494 54.695 1.00 12.85 308 ALA A C 1
ATOM 2273 O O . ALA A 1 293 ? 128.154 58.725 54.652 1.00 17.83 308 ALA A O 1
ATOM 2275 N N . TYR A 1 294 ? 126.460 57.298 54.999 1.00 14.90 309 TYR A N 1
ATOM 2276 C CA . TYR A 1 294 ? 127.342 56.170 55.246 1.00 16.42 309 TYR A CA 1
ATOM 2277 C C . TYR A 1 294 ? 128.161 55.837 53.996 1.00 23.55 309 TYR A C 1
ATOM 2278 O O . TYR A 1 294 ? 129.390 55.703 54.054 1.00 19.99 309 TYR A O 1
ATOM 2287 N N . TYR A 1 295 ? 127.475 55.692 52.866 1.00 12.27 310 TYR A N 1
ATOM 2288 C CA . TYR A 1 295 ? 128.145 55.368 51.626 1.00 14.39 310 TYR A CA 1
ATOM 2289 C C . TYR A 1 295 ? 129.139 56.449 51.210 1.00 15.15 310 TYR A C 1
ATOM 2290 O O . TYR A 1 295 ? 130.238 56.148 50.746 1.00 19.41 310 TYR A O 1
ATOM 2299 N N . ALA A 1 296 ? 128.775 57.702 51.430 1.00 11.55 311 ALA A N 1
ATOM 2300 C CA . ALA A 1 296 ? 129.647 58.800 51.023 1.00 19.14 311 ALA A CA 1
ATOM 2301 C C . ALA A 1 296 ? 130.956 58.722 51.786 1.00 22.17 311 ALA A C 1
ATOM 2302 O O . ALA A 1 296 ? 132.026 58.959 51.227 1.00 19.08 311 ALA A O 1
ATOM 2304 N N . ARG A 1 297 ? 130.885 58.361 53.060 1.00 15.57 312 ARG A N 1
ATOM 2305 C CA . ARG A 1 297 ? 132.107 58.348 53.843 1.00 18.20 312 ARG A CA 1
ATOM 2306 C C . ARG A 1 297 ? 132.886 57.039 53.737 1.00 25.63 312 ARG A C 1
ATOM 2307 O O . ARG A 1 297 ? 134.097 57.060 53.550 1.00 24.41 312 ARG A O 1
ATOM 2315 N N . TYR A 1 298 ? 132.198 55.909 53.852 1.00 15.30 313 TYR A N 1
ATOM 2316 C CA . TYR A 1 298 ? 132.879 54.620 53.914 1.00 17.76 313 TYR A CA 1
ATOM 2317 C C . TYR A 1 298 ? 133.071 53.906 52.571 1.00 22.13 313 TYR A C 1
ATOM 2318 O O . TYR A 1 298 ? 133.860 52.965 52.483 1.00 18.36 313 TYR A O 1
ATOM 2327 N N . GLU A 1 299 ? 132.349 54.321 51.530 1.00 17.84 314 GLU A N 1
ATOM 2328 C CA . GLU A 1 299 ? 132.514 53.681 50.221 1.00 18.98 314 GLU A CA 1
ATOM 2329 C C . GLU A 1 299 ? 133.018 54.630 49.130 1.00 20.84 314 GLU A C 1
ATOM 2330 O O . GLU A 1 299 ? 132.425 54.737 48.056 1.00 19.46 314 GLU A O 1
ATOM 2336 N N . ASN A 1 300 ? 134.113 55.319 49.426 1.00 18.73 315 ASN A N 1
ATOM 2337 C CA . ASN A 1 300 ? 134.838 56.110 48.436 1.00 16.08 315 ASN A CA 1
ATOM 2338 C C . ASN A 1 300 ? 134.004 57.119 47.657 1.00 14.82 315 ASN A C 1
ATOM 2339 O O . ASN A 1 300 ? 133.924 57.047 46.428 1.00 15.29 315 ASN A O 1
ATOM 2344 N N . GLN A 1 301 ? 133.380 58.041 48.388 1.00 16.08 316 GLN A N 1
ATOM 2345 C CA . GLN A 1 301 ? 132.657 59.152 47.798 1.00 19.66 316 GLN A CA 1
ATOM 2346 C C . GLN A 1 301 ? 131.491 58.663 46.941 1.00 17.15 316 GLN A C 1
ATOM 2347 O O . GLN A 1 301 ? 131.147 59.284 45.942 1.00 13.45 316 GLN A O 1
ATOM 2353 N N . ALA A 1 302 ? 130.905 57.541 47.332 1.00 13.99 317 ALA A N 1
ATOM 2354 C CA . ALA A 1 302 ? 129.754 57.021 46.613 1.00 22.06 317 ALA A CA 1
ATOM 2355 C C . ALA A 1 302 ? 128.686 58.111 46.512 1.00 21.08 317 ALA A C 1
ATOM 2356 O O . ALA A 1 302 ? 128.423 58.833 47.485 1.00 17.02 317 ALA A O 1
ATOM 2358 N N . GLN A 1 303 ? 128.109 58.250 45.322 1.00 12.12 318 GLN A N 1
ATOM 2359 C CA . GLN A 1 303 ? 127.026 59.188 45.093 1.00 12.92 318 GLN A CA 1
ATOM 2360 C C . GLN A 1 303 ? 125.769 58.684 45.807 1.00 9.92 318 GLN A C 1
ATOM 2361 O O . GLN A 1 303 ? 125.615 57.485 46.013 1.00 11.00 318 GLN A O 1
ATOM 2367 N N . PRO A 1 304 ? 124.874 59.599 46.191 1.00 16.86 319 PRO A N 1
ATOM 2368 C CA . PRO A 1 304 ? 123.628 59.203 46.866 1.00 13.83 319 PRO A CA 1
ATOM 2369 C C . PRO A 1 304 ? 122.824 58.274 45.950 1.00 17.61 319 PRO A C 1
ATOM 2370 O O . PRO A 1 304 ? 122.915 58.393 44.726 1.00 18.32 319 PRO A O 1
ATOM 2374 N N . TRP A 1 305 ? 122.085 57.341 46.535 1.00 14.22 320 TRP A N 1
ATOM 2375 C CA . TRP A 1 305 ? 121.327 56.368 45.751 1.00 14.87 320 TRP A CA 1
ATOM 2376 C C . TRP A 1 305 ? 120.248 57.079 44.950 1.00 19.39 320 TRP A C 1
ATOM 2377 O O . TRP A 1 305 ? 119.448 57.825 45.512 1.00 19.35 320 TRP A O 1
ATOM 2388 N N A ASN A 1 306 ? 120.233 56.825 43.635 0.45 15.95 321 ASN A N 1
ATOM 2389 N N B ASN A 1 306 ? 120.218 56.885 43.643 0.55 16.00 321 ASN A N 1
ATOM 2390 C CA A ASN A 1 306 ? 119.337 57.515 42.698 0.45 14.91 321 ASN A CA 1
ATOM 2391 C CA B ASN A 1 306 ? 119.223 57.605 42.872 0.55 13.83 321 ASN A CA 1
ATOM 2392 C C A ASN A 1 306 ? 118.064 56.748 42.352 0.45 15.48 321 ASN A C 1
ATOM 2393 C C B ASN A 1 306 ? 118.193 56.673 42.222 0.55 15.47 321 ASN A C 1
ATOM 2394 O O A ASN A 1 306 ? 117.207 57.240 41.614 0.45 12.34 321 ASN A O 1
ATOM 2395 O O B ASN A 1 306 ? 117.638 56.976 41.166 0.55 11.01 321 ASN A O 1
ATOM 2404 N N . GLY A 1 307 ? 117.948 55.540 42.887 1.00 16.53 322 GLY A N 1
ATOM 2405 C CA . GLY A 1 307 ? 116.787 54.700 42.623 1.00 14.16 322 GLY A CA 1
ATOM 2406 C C . GLY A 1 307 ? 116.984 53.475 41.738 1.00 17.37 322 GLY A C 1
ATOM 2407 O O . GLY A 1 307 ? 116.045 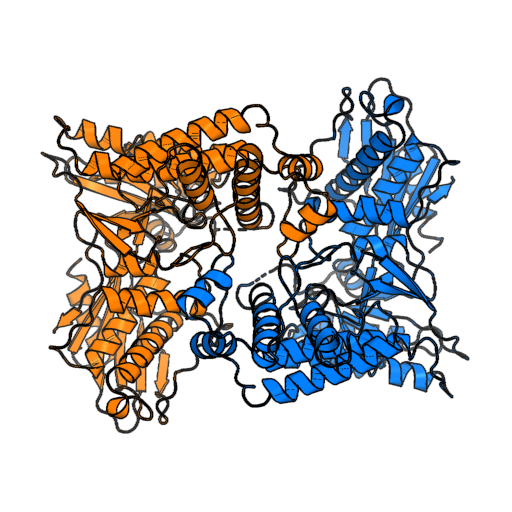52.691 41.570 1.00 14.62 322 GLY A O 1
ATOM 2408 N N . ASP A 1 308 ? 118.176 53.283 41.170 1.00 9.81 323 ASP A N 1
ATOM 2409 C CA . ASP A 1 308 ? 118.382 52.100 40.341 1.00 16.36 323 ASP A CA 1
ATOM 2410 C C . ASP A 1 308 ? 118.356 50.864 41.220 1.00 13.34 323 ASP A C 1
ATOM 2411 O O . ASP A 1 308 ? 118.778 50.890 42.378 1.00 12.93 323 ASP A O 1
ATOM 2416 N N . ILE A 1 309 ? 117.847 49.778 40.657 1.00 13.17 324 ILE A N 1
ATOM 2417 C CA . ILE A 1 309 ? 117.524 48.588 41.429 1.00 13.56 324 ILE A CA 1
ATOM 2418 C C . ILE A 1 309 ? 118.755 47.918 42.018 1.00 19.92 324 ILE A C 1
ATOM 2419 O O . ILE A 1 309 ? 118.798 47.617 43.209 1.00 16.62 324 ILE A O 1
ATOM 2424 N N . GLY A 1 310 ? 119.775 47.718 41.195 1.00 16.94 325 GLY A N 1
ATOM 2425 C CA . GLY A 1 310 ? 120.968 47.036 41.657 1.00 15.01 325 GLY A CA 1
ATOM 2426 C C . GLY A 1 310 ? 121.692 47.730 42.798 1.00 15.47 325 GLY A C 1
ATOM 2427 O O . GLY A 1 310 ? 122.053 47.100 43.788 1.00 18.86 325 GLY A O 1
ATOM 2428 N N . THR A 1 311 ? 121.928 49.026 42.656 1.00 15.44 326 THR A N 1
ATOM 2429 C CA . THR A 1 311 ? 122.576 49.783 43.720 1.00 12.03 326 THR A CA 1
ATOM 2430 C C . THR A 1 311 ? 121.715 49.767 44.980 1.00 15.82 326 THR A C 1
ATOM 2431 O O . THR A 1 311 ? 122.226 49.633 46.093 1.00 17.14 326 THR A O 1
ATOM 2435 N N . GLY A 1 312 ? 120.404 49.889 44.812 1.00 16.86 327 GLY A N 1
ATOM 2436 C CA . GLY A 1 312 ? 119.526 49.910 45.972 1.00 15.39 327 GLY A CA 1
ATOM 2437 C C . GLY A 1 312 ? 119.615 48.627 46.785 1.00 8.38 327 GLY A C 1
ATOM 2438 O O . GLY A 1 312 ? 119.699 48.638 48.022 1.00 12.00 327 GLY A O 1
ATOM 2439 N N . ILE A 1 313 ? 119.610 47.506 46.080 1.00 11.89 328 ILE A N 1
ATOM 2440 C CA . ILE A 1 313 ? 119.628 46.212 46.735 1.00 14.14 328 ILE A CA 1
ATOM 2441 C C . ILE A 1 313 ? 120.919 46.050 47.526 1.00 15.70 328 ILE A C 1
ATOM 2442 O O . ILE A 1 313 ? 120.888 45.685 48.705 1.00 13.25 328 ILE A O 1
ATOM 2447 N N . GLU A 1 314 ? 122.044 46.387 46.891 1.00 14.60 329 GLU A N 1
ATOM 2448 C CA . GLU A 1 314 ? 123.341 46.283 47.536 1.00 15.64 329 GLU A CA 1
ATOM 2449 C C . GLU A 1 314 ? 123.407 47.148 48.791 1.00 10.54 329 GLU A C 1
ATOM 2450 O O . GLU A 1 314 ? 123.833 46.686 49.855 1.00 19.30 329 GLU A O 1
ATOM 2456 N N . ARG A 1 315 ? 122.976 48.400 48.687 1.00 12.40 330 ARG A N 1
ATOM 2457 C CA . ARG A 1 315 ? 123.111 49.305 49.833 1.00 17.55 330 ARG A CA 1
ATOM 2458 C C . ARG A 1 315 ? 122.119 49.016 50.952 1.00 17.80 330 ARG A C 1
ATOM 2459 O O . ARG A 1 315 ? 122.432 49.226 52.118 1.00 15.07 330 ARG A O 1
ATOM 2467 N N . LEU A 1 316 ? 120.924 48.553 50.600 1.00 12.82 331 LEU A N 1
ATOM 2468 C CA . LEU A 1 316 ? 119.934 48.164 51.618 1.00 11.60 331 LEU A CA 1
ATOM 2469 C C . LEU A 1 316 ? 120.345 46.905 52.365 1.00 12.71 331 LEU A C 1
ATOM 2470 O O . LEU A 1 316 ? 120.108 46.793 53.557 1.00 14.20 331 LEU A O 1
ATOM 2475 N N . LEU A 1 317 ? 120.943 45.950 51.663 1.00 16.23 332 LEU A N 1
ATOM 2476 C CA . LEU A 1 317 ? 121.513 44.790 52.331 1.00 16.01 332 LEU A CA 1
ATOM 2477 C C . LEU A 1 317 ? 122.607 45.230 53.295 1.00 19.49 332 LEU A C 1
ATOM 2478 O O . LEU A 1 317 ? 122.692 44.725 54.405 1.00 17.05 332 LEU A O 1
ATOM 2483 N N . LYS A 1 318 ? 123.433 46.186 52.878 1.00 16.47 333 LYS A N 1
ATOM 2484 C CA . LYS A 1 318 ? 124.458 46.718 53.766 1.00 16.66 333 LYS A CA 1
ATOM 2485 C C . LYS A 1 318 ? 123.817 47.374 54.993 1.00 20.56 333 LYS A C 1
ATOM 2486 O O . LYS A 1 318 ? 124.259 47.165 56.118 1.00 19.79 333 LYS A O 1
ATOM 2492 N N . MET A 1 319 ? 122.776 48.170 54.767 1.00 13.00 334 MET A N 1
ATOM 2493 C CA . MET A 1 319 ? 122.052 48.797 55.868 1.00 15.71 334 MET A CA 1
ATOM 2494 C C . MET A 1 319 ? 121.538 47.775 56.890 1.00 15.46 334 MET A C 1
ATOM 2495 O O . MET A 1 319 ? 121.684 47.985 58.094 1.00 17.50 334 MET A O 1
ATOM 2500 N N . LEU A 1 320 ? 120.969 46.668 56.419 1.00 17.01 335 LEU A N 1
ATOM 2501 C CA . LEU A 1 320 ? 120.466 45.641 57.336 1.00 19.01 335 LEU A CA 1
ATOM 2502 C C . LEU A 1 320 ? 121.600 45.037 58.167 1.00 21.71 335 LEU A C 1
ATOM 2503 O O . LEU A 1 320 ? 121.406 44.679 59.335 1.00 20.13 335 LEU A O 1
ATOM 2508 N N . GLN A 1 321 ? 122.789 44.960 57.575 1.00 18.16 336 GLN A N 1
ATOM 2509 C CA . GLN A 1 321 ? 123.971 44.508 58.302 1.00 21.34 336 GLN A CA 1
ATOM 2510 C C . GLN A 1 321 ? 124.326 45.503 59.387 1.00 23.07 336 GLN A C 1
ATOM 2511 O O . GLN A 1 321 ? 124.606 45.113 60.520 1.00 26.53 336 GLN A O 1
ATOM 2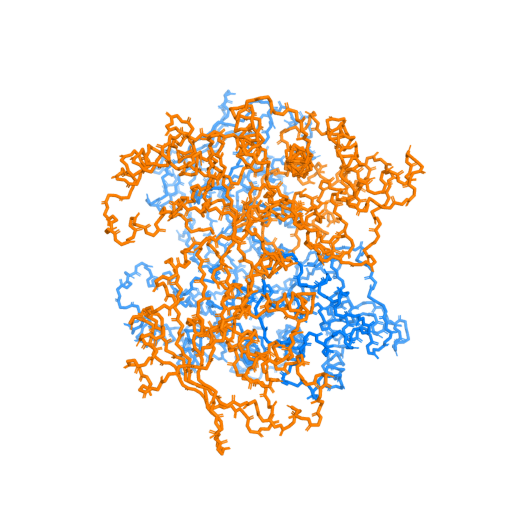517 N N . LEU A 1 322 ? 124.339 46.790 59.046 1.00 17.07 337 LEU A N 1
ATOM 2518 C CA . LEU A 1 322 ? 124.654 47.796 60.050 1.00 15.61 337 LEU A CA 1
ATOM 2519 C C . LEU A 1 322 ? 123.616 47.773 61.164 1.00 20.55 337 LEU A C 1
ATOM 2520 O O . LEU A 1 322 ? 123.948 47.983 62.321 1.00 24.92 337 LEU A O 1
ATOM 2525 N N . VAL A 1 323 ? 122.358 47.516 60.818 1.00 17.41 338 VAL A N 1
ATOM 2526 C CA . VAL A 1 323 ? 121.312 47.393 61.842 1.00 16.93 338 VAL A CA 1
ATOM 2527 C C . VAL A 1 323 ? 121.567 46.197 62.788 1.00 17.40 338 VAL A C 1
ATOM 2528 O O . VAL A 1 323 ? 121.457 46.339 64.000 1.00 19.63 338 VAL A O 1
ATOM 2532 N N . GLU A 1 324 ? 121.956 45.041 62.248 1.00 20.06 339 GLU A N 1
ATOM 2533 C CA . GLU A 1 324 ? 122.344 43.918 63.100 1.00 26.35 339 GLU A CA 1
ATOM 2534 C C . GLU A 1 324 ? 123.526 44.308 63.983 1.00 26.59 339 GLU A C 1
ATOM 2535 O O . GLU A 1 324 ? 123.508 44.061 65.183 1.00 22.50 339 GLU A O 1
ATOM 2541 N N . GLU A 1 325 ? 124.542 44.932 63.393 1.00 21.44 340 GLU A N 1
ATOM 2542 C CA . GLU A 1 325 ? 125.736 45.328 64.146 1.00 26.61 340 GLU A CA 1
ATOM 2543 C C . GLU A 1 325 ? 125.448 46.358 65.224 1.00 27.50 340 GLU A C 1
ATOM 2544 O O . GLU A 1 325 ? 126.072 46.358 66.276 1.00 24.58 340 GLU A O 1
ATOM 2550 N N . SER A 1 326 ? 124.521 47.263 64.951 1.00 21.68 341 SER A N 1
ATOM 2551 C CA . SER A 1 326 ? 124.313 48.388 65.850 1.00 20.57 341 SER A CA 1
ATOM 2552 C C . SER A 1 326 ? 123.302 48.113 66.946 1.00 23.28 341 SER A C 1
ATOM 2553 O O . SER A 1 326 ? 123.425 48.642 68.036 1.00 23.42 341 SER A O 1
ATOM 2556 N N . PHE A 1 327 ? 122.278 47.325 66.643 1.00 23.11 342 PHE A N 1
ATOM 2557 C CA . PHE A 1 327 ? 121.076 47.310 67.464 1.00 21.60 342 PHE A CA 1
ATOM 2558 C C . PHE A 1 327 ? 120.650 45.919 67.919 1.00 21.49 342 PHE A C 1
ATOM 2559 O O . PHE A 1 327 ? 119.778 45.811 68.776 1.00 19.80 342 PHE A O 1
ATOM 2567 N N . SER A 1 328 ? 121.202 44.859 67.326 1.00 22.52 343 SER A N 1
ATOM 2568 C CA . SER A 1 328 ? 120.663 43.509 67.586 1.00 26.88 343 SER A CA 1
ATOM 2569 C C . SER A 1 328 ? 120.835 43.036 69.041 1.00 35.41 343 SER A C 1
ATOM 2570 O O . SER A 1 328 ? 120.134 42.129 69.496 1.00 40.43 343 SER A O 1
ATOM 2573 N N . ARG A 1 329 ? 121.745 43.664 69.771 1.00 29.47 344 ARG A N 1
ATOM 2574 C CA . ARG A 1 329 ? 121.909 43.351 71.183 1.00 39.43 344 ARG A CA 1
ATOM 2575 C C . ARG A 1 329 ? 120.938 44.155 72.048 1.00 37.67 344 ARG A C 1
ATOM 2576 O O . ARG A 1 329 ? 120.968 44.049 73.262 1.00 34.69 344 ARG A O 1
ATOM 2584 N N . LYS A 1 330 ? 120.068 44.947 71.422 1.00 31.48 345 LYS A N 1
ATOM 2585 C CA . LYS A 1 330 ? 119.104 45.753 72.166 1.00 26.53 345 LYS A CA 1
ATOM 2586 C C . LYS A 1 330 ? 117.690 45.619 71.618 1.00 24.40 345 LYS A C 1
ATOM 2587 O O . LYS A 1 330 ? 116.963 46.608 71.499 1.00 24.79 345 LYS A O 1
ATOM 2593 N N . LYS A 1 331 ? 117.287 44.389 71.322 1.00 24.83 346 LYS A N 1
ATOM 2594 C CA . LYS A 1 331 ? 115.971 44.135 70.752 1.00 29.98 346 LYS A CA 1
ATOM 2595 C C . LYS A 1 331 ? 114.835 44.386 71.741 1.00 36.55 346 LYS A C 1
ATOM 2596 O O . LYS A 1 331 ? 113.678 44.529 71.349 1.00 34.23 346 LYS A O 1
ATOM 2602 N N . SER A 1 332 ? 115.152 44.434 73.027 1.00 34.13 347 SER A N 1
ATOM 2603 C CA . SER A 1 332 ? 114.147 44.801 74.017 1.00 35.71 347 SER A CA 1
ATOM 2604 C C . SER A 1 332 ? 113.867 46.307 73.993 1.00 38.64 347 SER A C 1
ATOM 2605 O O . SER A 1 332 ? 113.043 46.796 74.758 1.00 40.50 347 SER A O 1
ATOM 2608 N N . GLY A 1 333 ? 114.554 47.037 73.115 1.00 34.75 348 GLY A N 1
ATOM 2609 C CA . GLY A 1 333 ? 114.284 48.452 72.933 1.00 23.92 348 GLY A CA 1
ATOM 2610 C C . GLY A 1 333 ? 115.155 49.350 73.787 1.00 30.48 348 GLY A C 1
ATOM 2611 O O . GLY A 1 333 ? 115.873 48.876 74.671 1.00 29.86 348 GLY A O 1
ATOM 2612 N N . PHE A 1 334 ? 115.086 50.651 73.518 1.00 27.23 349 PHE A N 1
ATOM 2613 C CA . PHE A 1 334 ? 115.896 51.648 74.209 1.00 25.22 349 PHE A CA 1
ATOM 2614 C C . PHE A 1 334 ? 114.995 52.484 75.100 1.00 28.86 349 PHE A C 1
ATOM 2615 O O . PHE A 1 334 ? 113.981 52.999 74.631 1.00 21.89 349 PHE A O 1
ATOM 2623 N N . THR A 1 335 ? 115.350 52.614 76.380 1.00 25.22 350 THR A N 1
ATOM 2624 C CA . THR A 1 335 ? 114.709 53.598 77.250 1.00 20.98 350 THR A CA 1
ATOM 2625 C C . THR A 1 335 ? 115.192 54.970 76.799 1.00 20.11 350 THR A C 1
ATOM 2626 O O . THR A 1 335 ? 116.138 55.062 76.016 1.00 17.84 350 THR A O 1
ATOM 2630 N N . VAL A 1 336 ? 114.571 56.032 77.307 1.00 19.56 351 VAL A N 1
ATOM 2631 C CA . VAL A 1 336 ? 114.985 57.392 76.963 1.00 23.29 351 VAL A CA 1
ATOM 2632 C C . VAL A 1 336 ? 116.447 57.599 77.328 1.00 30.52 351 VAL A C 1
ATOM 2633 O O . VAL A 1 336 ? 117.210 58.227 76.590 1.00 22.28 351 VAL A O 1
ATOM 2637 N N . HIS A 1 337 ? 116.848 57.033 78.459 1.00 29.45 352 HIS A N 1
ATOM 2638 C CA . HIS A 1 337 ? 118.229 57.146 78.891 1.00 31.80 352 HIS A CA 1
ATOM 2639 C C . HIS A 1 337 ? 119.196 56.490 77.897 1.00 20.10 352 HIS A C 1
ATOM 2640 O O . HIS A 1 337 ? 120.174 57.112 77.457 1.00 26.53 352 HIS A O 1
ATOM 2647 N N . GLU A 1 338 ? 118.921 55.237 77.555 1.00 21.14 353 GLU A N 1
ATOM 2648 C CA . GLU A 1 338 ? 119.752 54.491 76.608 1.00 24.12 353 GLU A CA 1
ATOM 2649 C C . GLU A 1 338 ? 119.760 55.133 75.219 1.00 24.91 353 GLU A C 1
ATOM 2650 O O . GLU A 1 338 ? 120.758 55.075 74.488 1.00 22.83 353 GLU A O 1
ATOM 2656 N N . ALA A 1 339 ? 118.652 55.758 74.853 1.00 22.61 354 ALA A N 1
ATOM 2657 C CA . ALA A 1 339 ? 118.570 56.388 73.538 1.00 19.93 354 ALA A CA 1
ATOM 2658 C C . ALA A 1 339 ? 119.427 57.653 73.506 1.00 23.84 354 ALA A C 1
ATOM 2659 O O . ALA A 1 339 ? 120.127 57.910 72.529 1.00 23.53 354 ALA A O 1
ATOM 2661 N N . SER A 1 340 ? 119.378 58.428 74.589 1.00 25.37 355 SER A N 1
ATOM 2662 C CA . SER A 1 340 ? 120.253 59.590 74.756 1.00 28.49 355 SER A CA 1
ATOM 2663 C C . SER A 1 340 ? 121.718 59.200 74.637 1.00 26.61 355 SER A C 1
ATOM 2664 O O . SER A 1 340 ? 122.504 59.870 73.971 1.00 31.08 355 SER A O 1
ATOM 2667 N N . THR A 1 341 ? 122.085 58.106 75.286 1.00 30.38 356 THR A N 1
ATOM 2668 C CA . THR A 1 341 ? 123.456 57.621 75.222 1.00 28.15 356 THR A CA 1
ATOM 2669 C C . THR A 1 341 ? 123.816 57.242 73.777 1.00 30.54 356 THR A C 1
ATOM 2670 O O . THR A 1 341 ? 124.906 57.557 73.293 1.00 27.33 356 THR A O 1
ATOM 2674 N N . ALA A 1 342 ? 122.878 56.598 73.084 1.00 29.64 357 ALA A N 1
ATOM 2675 C CA . ALA A 1 342 ? 123.090 56.200 71.692 1.00 29.21 357 ALA A CA 1
ATOM 2676 C C . ALA A 1 342 ? 123.247 57.412 70.775 1.00 25.06 357 ALA A C 1
ATOM 2677 O O . ALA A 1 342 ? 123.897 57.331 69.736 1.00 26.46 357 ALA A O 1
ATOM 2679 N N . LEU A 1 343 ? 122.659 58.533 71.174 1.00 21.24 358 LEU A N 1
ATOM 2680 C CA . LEU A 1 343 ? 122.731 59.763 70.390 1.00 17.76 358 LEU A CA 1
ATOM 2681 C C . LEU A 1 343 ? 123.798 60.722 70.903 1.00 24.21 358 LEU A C 1
ATOM 2682 O O . LEU A 1 343 ? 123.966 61.814 70.356 1.00 26.09 358 LEU A O 1
ATOM 2687 N N . ASN A 1 344 ? 124.509 60.313 71.953 1.00 27.21 359 ASN A N 1
ATOM 2688 C CA . ASN A 1 344 ? 125.560 61.139 72.539 1.00 31.96 359 ASN A CA 1
ATOM 2689 C C . ASN A 1 344 ? 125.019 62.517 72.927 1.00 32.33 359 ASN A C 1
ATOM 2690 O O . ASN A 1 344 ? 125.583 63.551 72.579 1.00 33.71 359 ASN A O 1
ATOM 2695 N N . CYS A 1 345 ? 123.889 62.518 73.619 1.00 35.76 360 CYS A N 1
ATOM 2696 C CA . CYS A 1 345 ? 123.286 63.754 74.094 1.00 34.92 360 CYS A CA 1
ATOM 2697 C C . CYS A 1 345 ? 122.689 63.500 75.476 1.00 26.73 360 CYS A C 1
ATOM 2698 O O . CYS A 1 345 ? 122.617 62.361 75.928 1.00 38.02 360 CYS A O 1
ATOM 2701 N N . SER A 1 346 ? 122.260 64.562 76.144 1.00 30.84 361 SER A N 1
ATOM 2702 C CA . SER A 1 346 ? 121.651 64.443 77.464 1.00 30.64 361 SER A CA 1
ATOM 2703 C C . SER A 1 346 ? 120.185 64.078 77.320 1.00 31.73 361 SER A C 1
ATOM 2704 O O . SER A 1 346 ? 119.638 64.126 76.222 1.00 30.53 361 SER A O 1
ATOM 2707 N N . ARG A 1 347 ? 119.551 63.727 78.436 1.00 30.41 362 ARG A N 1
ATOM 2708 C CA . ARG A 1 347 ? 118.127 63.439 78.452 1.00 28.34 362 ARG A CA 1
ATOM 2709 C C . ARG A 1 347 ? 117.340 64.689 78.101 1.00 37.93 362 ARG A C 1
ATOM 2710 O O . ARG A 1 347 ? 116.313 64.621 77.413 1.00 32.99 362 ARG A O 1
ATOM 2718 N N . GLU A 1 348 ? 117.823 65.831 78.585 1.00 31.54 363 GLU A N 1
ATOM 2719 C CA . GLU A 1 348 ? 117.199 67.114 78.280 1.00 35.59 363 GLU A CA 1
ATOM 2720 C C . GLU A 1 348 ? 117.259 67.419 76.791 1.00 28.96 363 GLU A C 1
ATOM 2721 O O . GLU A 1 348 ? 116.291 67.902 76.227 1.00 33.87 363 GLU A O 1
ATOM 2727 N N . GLU A 1 349 ? 118.402 67.149 76.169 1.00 32.14 364 GLU A N 1
ATOM 2728 C CA . GLU A 1 349 ? 118.557 67.331 74.728 1.00 34.76 364 GLU A CA 1
ATOM 2729 C C . GLU A 1 349 ? 117.611 66.397 73.963 1.00 36.21 364 GLU A C 1
ATOM 2730 O O . GLU A 1 349 ? 116.949 66.814 73.015 1.00 32.79 364 GLU A O 1
ATOM 2736 N N . PHE A 1 350 ? 117.543 65.142 74.395 1.00 31.34 365 PHE A N 1
ATOM 2737 C CA . PHE A 1 350 ? 116.696 64.155 73.750 1.00 31.92 365 PHE A CA 1
ATOM 2738 C C . PHE A 1 350 ? 115.221 64.506 73.859 1.00 34.89 365 PHE A C 1
ATOM 2739 O O . PHE A 1 350 ? 114.484 64.479 72.861 1.00 27.98 365 PHE A O 1
ATOM 2747 N N . THR A 1 351 ? 114.791 64.802 75.079 1.00 26.76 366 THR A N 1
ATOM 2748 C CA . THR A 1 351 ? 113.401 65.145 75.354 1.00 29.37 366 THR A CA 1
ATOM 2749 C C . THR A 1 351 ? 112.966 66.364 74.535 1.00 31.06 366 THR A C 1
ATOM 2750 O O . THR A 1 351 ? 111.862 66.410 73.983 1.00 29.50 366 THR A O 1
ATOM 2754 N N . ARG A 1 352 ? 113.854 67.348 74.478 1.00 31.68 367 ARG A N 1
ATOM 2755 C CA . ARG A 1 352 ? 113.655 68.571 73.718 1.00 36.93 367 ARG A CA 1
ATOM 2756 C C . ARG A 1 352 ? 113.467 68.276 72.233 1.00 35.14 367 ARG A C 1
ATOM 2757 O O . ARG A 1 352 ? 112.558 68.794 71.584 1.00 32.50 367 ARG A O 1
ATOM 2765 N N . ASP A 1 353 ? 114.345 67.441 71.699 1.00 29.93 368 ASP A N 1
ATOM 2766 C CA . ASP A 1 353 ? 114.343 67.146 70.267 1.00 37.76 368 ASP A CA 1
ATOM 2767 C C . ASP A 1 353 ? 113.259 66.167 69.808 1.00 33.62 368 ASP A C 1
ATOM 2768 O O . ASP A 1 353 ? 112.811 66.232 68.662 1.00 33.76 368 ASP A O 1
ATOM 2773 N N . TYR A 1 354 ? 112.822 65.269 70.686 1.00 26.86 369 TYR A N 1
ATOM 2774 C CA . TYR A 1 354 ? 111.945 64.182 70.230 1.00 27.64 369 TYR A CA 1
ATOM 2775 C C . TYR A 1 354 ? 110.632 64.024 70.960 1.00 30.84 369 TYR A C 1
ATOM 2776 O O . TYR A 1 354 ? 109.726 63.376 70.458 1.00 35.66 369 TYR A O 1
ATOM 2785 N N . LEU A 1 355 ? 110.522 64.583 72.154 1.00 26.45 370 LEU A N 1
ATOM 2786 C CA . LEU A 1 355 ? 109.343 64.295 72.952 1.00 32.21 370 LEU A CA 1
ATOM 2787 C C . LEU A 1 355 ? 108.513 65.542 73.206 1.00 32.28 370 LEU A C 1
ATOM 2788 O O . LEU A 1 355 ? 107.696 65.570 74.117 1.00 38.62 370 LEU A O 1
ATOM 2793 N N . THR A 1 356 ? 108.711 66.575 72.398 1.00 29.72 371 THR A N 1
ATOM 2794 C CA . THR A 1 356 ? 108.122 67.869 72.728 1.00 50.03 371 THR A CA 1
ATOM 2795 C C . THR A 1 356 ? 106.776 68.156 72.075 1.00 56.51 371 THR A C 1
ATOM 2796 O O . THR A 1 356 ? 105.805 68.484 72.753 1.00 65.50 371 THR A O 1
ATOM 2800 N N . THR A 1 357 ? 106.718 68.052 70.759 1.00 52.33 372 THR A N 1
ATOM 2801 C CA . THR A 1 357 ? 105.555 68.561 70.055 1.00 65.76 372 THR A CA 1
ATOM 2802 C C . THR A 1 357 ? 104.337 67.645 70.146 1.00 53.17 372 THR A C 1
ATOM 2803 O O . THR A 1 357 ? 103.272 68.067 70.595 1.00 55.63 372 THR A O 1
ATOM 2807 N N . PHE A 1 358 ? 104.501 66.392 69.739 1.00 41.27 373 PHE A N 1
ATOM 2808 C CA . PHE A 1 358 ? 103.368 65.477 69.645 1.00 45.55 373 PHE A CA 1
ATOM 2809 C C . PHE A 1 358 ? 103.341 64.415 70.752 1.00 38.87 373 PHE A C 1
ATOM 2810 O O . PHE A 1 358 ? 104.388 63.954 71.207 1.00 34.71 373 PHE A O 1
ATOM 2818 N N . PRO A 1 359 ? 102.134 64.047 71.208 1.00 30.63 374 PRO A N 1
ATOM 2819 C CA . PRO A 1 359 ? 101.971 63.097 72.312 1.00 36.70 374 PRO A CA 1
ATOM 2820 C C . PRO A 1 359 ? 102.460 61.716 71.916 1.00 32.21 374 PRO A C 1
ATOM 2821 O O . PRO A 1 359 ? 102.170 61.264 70.814 1.00 31.46 374 PRO A O 1
ATOM 2825 N N A VAL A 1 360 ? 103.202 61.058 72.801 0.70 24.83 375 VAL A N 1
ATOM 2826 N N B VAL A 1 360 ? 103.212 61.058 72.795 0.30 26.08 375 VAL A N 1
ATOM 2827 C CA A VAL A 1 360 ? 103.655 59.695 72.540 0.70 24.34 375 VAL A CA 1
ATOM 2828 C CA B VAL A 1 360 ? 103.718 59.715 72.516 0.30 24.60 375 VAL A CA 1
ATOM 2829 C C A VAL A 1 360 ? 103.605 58.865 73.804 0.70 28.15 375 VAL A C 1
ATOM 2830 C C B VAL A 1 360 ? 103.668 58.865 73.786 0.30 26.90 375 VAL A C 1
ATOM 2831 O O A VAL A 1 360 ? 103.721 59.388 74.912 0.70 27.35 375 VAL A O 1
ATOM 2832 O O B VAL A 1 360 ? 103.837 59.384 74.889 0.30 27.79 375 VAL A O 1
ATOM 2839 N N . ARG A 1 361 ? 103.435 57.564 73.636 1.00 23.88 376 ARG A N 1
ATOM 2840 C CA . ARG A 1 361 ? 103.351 56.680 74.784 1.00 22.70 376 ARG A CA 1
ATOM 2841 C C . ARG A 1 361 ? 104.174 55.431 74.550 1.00 21.82 376 ARG A C 1
ATOM 2842 O O . ARG A 1 361 ? 103.917 54.669 73.618 1.00 24.62 376 ARG A O 1
ATOM 2850 N N . PHE A 1 362 ? 105.168 55.225 75.398 1.00 17.29 377 PHE A N 1
ATOM 2851 C CA . PHE A 1 362 ? 106.071 54.098 75.244 1.00 21.76 377 PHE A CA 1
ATOM 2852 C C . PHE A 1 362 ? 106.878 53.897 76.510 1.00 24.77 377 PHE A C 1
ATOM 2853 O O . PHE A 1 362 ? 107.088 54.834 77.272 1.00 29.78 377 PHE A O 1
ATOM 2861 N N . GLN A 1 363 ? 107.354 52.675 76.715 1.00 31.71 378 GLN A N 1
ATOM 2862 C CA . GLN A 1 363 ? 108.369 52.424 77.736 1.00 34.09 378 GLN A CA 1
ATOM 2863 C C . GLN A 1 363 ? 109.738 52.384 77.080 1.00 29.17 378 GLN A C 1
ATOM 2864 O O . GLN A 1 363 ? 110.731 52.856 77.638 1.00 25.81 378 GLN A O 1
ATOM 2870 N N . VAL A 1 364 ? 109.789 51.794 75.887 1.00 26.85 379 VAL A N 1
ATOM 2871 C CA . VAL A 1 364 ? 111.032 51.730 75.139 1.00 21.24 379 VAL A CA 1
ATOM 2872 C C . VAL A 1 364 ? 110.780 52.118 73.685 1.00 23.85 379 VAL A C 1
ATOM 2873 O O . VAL A 1 364 ? 109.654 51.993 73.184 1.00 15.87 379 VAL A O 1
ATOM 2877 N N . LEU A 1 365 ? 111.841 52.587 73.031 1.00 15.53 380 LEU A N 1
ATOM 2878 C CA . LEU A 1 365 ? 111.847 52.873 71.606 1.00 20.16 380 LEU A CA 1
ATOM 2879 C C . LEU A 1 365 ? 112.495 51.686 70.902 1.00 20.85 380 LEU A C 1
ATOM 2880 O O . LEU A 1 365 ? 113.621 51.315 71.215 1.00 20.12 380 LEU A O 1
ATOM 2885 N N . LYS A 1 366 ? 111.784 51.067 69.968 1.00 14.96 381 LYS A N 1
ATOM 2886 C CA . LYS A 1 366 ? 112.296 49.843 69.361 1.00 14.73 381 LYS A CA 1
ATOM 2887 C C . LYS A 1 366 ? 113.079 50.143 68.089 1.00 15.87 381 LYS A C 1
ATOM 2888 O O . LYS A 1 366 ? 112.598 49.927 66.978 1.00 17.20 381 LYS A O 1
ATOM 2894 N N . LEU A 1 367 ? 114.293 50.642 68.276 1.00 13.36 382 LEU A N 1
ATOM 2895 C CA . LEU A 1 367 ? 115.145 51.045 67.172 1.00 18.71 382 LEU A CA 1
ATOM 2896 C C . LEU A 1 367 ? 115.517 49.893 66.264 1.00 21.46 382 LEU A C 1
ATOM 2897 O O . LEU A 1 367 ? 115.529 50.057 65.048 1.00 19.14 382 LEU A O 1
ATOM 2902 N N . TYR A 1 368 ? 115.844 48.740 66.844 1.00 17.24 383 TYR A N 1
ATOM 2903 C CA . TYR A 1 368 ? 116.213 47.581 66.038 1.00 14.54 383 TYR A CA 1
ATOM 2904 C C . TYR A 1 368 ? 115.085 47.231 65.059 1.00 17.25 383 TYR A C 1
ATOM 2905 O O . TYR A 1 368 ? 115.299 47.180 63.852 1.00 15.48 383 TYR A O 1
ATOM 2914 N N . GLN A 1 369 ? 113.894 47.003 65.604 1.00 14.91 384 GLN A N 1
ATOM 2915 C CA . GLN A 1 369 ? 112.735 46.566 64.830 1.00 14.25 384 GLN A CA 1
ATOM 2916 C C . GLN A 1 369 ? 112.274 47.564 63.770 1.00 16.70 384 GLN A C 1
ATOM 2917 O O . GLN A 1 369 ? 111.941 47.179 62.651 1.00 14.07 384 GLN A O 1
ATOM 2923 N N . ARG A 1 370 ? 112.216 48.835 64.139 1.00 13.67 385 ARG A N 1
ATOM 2924 C CA . ARG A 1 370 ? 111.693 49.850 63.244 1.00 16.09 385 ARG A CA 1
ATOM 2925 C C . ARG A 1 370 ? 112.708 50.084 62.115 1.00 13.71 385 ARG A C 1
ATOM 2926 O O . ARG A 1 370 ? 112.333 50.144 60.967 1.00 12.35 385 ARG A O 1
ATOM 2934 N N . ALA A 1 371 ? 113.993 50.194 62.437 1.00 12.93 386 ALA A N 1
ATOM 2935 C CA . ALA A 1 371 ? 114.986 50.353 61.368 1.00 16.12 386 ALA A CA 1
ATOM 2936 C C . ALA A 1 371 ? 115.026 49.126 60.458 1.00 16.34 386 ALA A C 1
ATOM 2937 O O . ALA A 1 371 ? 115.123 49.246 59.229 1.00 13.08 386 ALA A O 1
ATOM 2939 N N . LYS A 1 372 ? 114.937 47.947 61.054 1.00 17.25 387 LYS A N 1
ATOM 2940 C CA . LYS A 1 372 ? 114.974 46.719 60.271 1.00 16.05 387 LYS A CA 1
ATOM 2941 C C . LYS A 1 372 ? 113.775 46.637 59.349 1.00 15.45 387 LYS A C 1
ATOM 2942 O O . LYS A 1 372 ? 113.904 46.232 58.184 1.00 14.56 387 LYS A O 1
ATOM 2948 N N . HIS A 1 373 ? 112.606 47.022 59.855 1.00 13.35 388 HIS A N 1
ATOM 2949 C CA . HIS A 1 373 ? 111.437 47.080 58.978 1.00 15.35 388 HIS A CA 1
ATOM 2950 C C . HIS A 1 373 ? 111.662 48.019 57.783 1.00 11.91 388 HIS A C 1
ATOM 2951 O O . HIS A 1 373 ? 111.449 47.636 56.640 1.00 12.48 388 HIS A O 1
ATOM 2958 N N . VAL A 1 374 ? 112.033 49.268 58.053 1.00 11.84 389 VAL A N 1
ATOM 2959 C CA . VAL A 1 374 ? 112.111 50.255 56.962 1.00 14.43 389 VAL A CA 1
ATOM 2960 C C . VAL A 1 374 ? 113.084 49.809 55.876 1.00 11.54 389 VAL A C 1
ATOM 2961 O O . VAL A 1 374 ? 112.758 49.854 54.700 1.00 13.45 389 VAL A O 1
ATOM 2965 N N . TYR A 1 375 ? 114.281 49.371 56.266 1.00 11.19 390 TYR A N 1
ATOM 2966 C CA . TYR A 1 375 ? 115.259 48.955 55.264 1.00 11.44 390 TYR A CA 1
ATOM 2967 C C . TYR A 1 375 ? 114.840 47.667 54.541 1.00 12.29 390 TYR A C 1
ATOM 2968 O O . TYR A 1 375 ? 115.018 47.553 53.337 1.00 9.59 390 TYR A O 1
ATOM 2977 N N . SER A 1 376 ? 114.275 46.699 55.264 1.00 11.97 391 SER A N 1
ATOM 2978 C CA . SER A 1 376 ? 113.872 45.443 54.625 1.00 7.87 391 SER A CA 1
ATOM 2979 C C . SER A 1 376 ? 112.647 45.632 53.742 1.00 9.52 391 SER A C 1
ATOM 2980 O O . SER A 1 376 ? 112.526 44.997 52.702 1.00 15.24 391 SER A O 1
ATOM 2983 N N . GLU A 1 377 ? 111.744 46.513 54.145 1.00 9.51 392 GLU A N 1
ATOM 2984 C CA . GLU A 1 377 ? 110.542 46.764 53.352 1.00 6.90 392 GLU A CA 1
ATOM 2985 C C . GLU A 1 377 ? 110.909 47.539 52.072 1.00 14.39 392 GLU A C 1
ATOM 2986 O O . GLU A 1 377 ? 110.396 47.259 50.989 1.00 11.15 392 GLU A O 1
ATOM 2992 N N . SER A 1 378 ? 111.808 48.507 52.205 1.00 8.97 393 SER A N 1
ATOM 2993 C CA . SER A 1 378 ? 112.326 49.224 51.042 1.00 12.56 393 SER A CA 1
ATOM 2994 C C . SER A 1 378 ? 113.004 48.259 50.079 1.00 14.55 393 SER A C 1
ATOM 2995 O O . SER A 1 378 ? 112.897 48.408 48.860 1.00 11.35 393 SER A O 1
ATOM 2998 N N . LEU A 1 379 ? 113.706 47.277 50.634 1.00 12.76 394 LEU A N 1
ATOM 2999 C CA . LEU A 1 379 ? 114.371 46.261 49.830 1.00 14.34 394 LEU A CA 1
ATOM 3000 C C . LEU A 1 379 ? 113.369 45.388 49.066 1.00 12.07 394 LEU A C 1
ATOM 3001 O O . LEU A 1 379 ? 113.599 45.047 47.911 1.00 11.68 394 LEU A O 1
ATOM 3006 N N . ARG A 1 380 ? 112.258 45.032 49.707 1.00 13.02 395 ARG A N 1
ATOM 3007 C CA . ARG A 1 380 ? 111.227 44.226 49.052 1.00 11.05 395 ARG A CA 1
ATOM 3008 C C . ARG A 1 380 ? 110.599 44.943 47.843 1.00 7.88 395 ARG A C 1
ATOM 3009 O O . ARG A 1 380 ? 110.230 44.305 46.866 1.00 13.51 395 ARG A O 1
ATOM 3017 N N . VAL A 1 381 ? 110.480 46.263 47.907 1.00 9.48 396 VAL A N 1
ATOM 3018 C CA . VAL A 1 381 ? 110.020 47.031 46.741 1.00 9.68 396 VAL A CA 1
ATOM 3019 C C . VAL A 1 381 ? 110.943 46.743 45.535 1.00 9.68 396 VAL A C 1
ATOM 3020 O O . VAL A 1 381 ? 110.473 46.413 44.447 1.00 13.85 396 VAL A O 1
ATOM 3024 N N . LEU A 1 382 ? 112.254 46.843 45.747 1.00 12.40 397 LEU A N 1
ATOM 3025 C CA . LEU A 1 382 ? 113.233 46.580 44.676 1.00 14.05 397 LEU A CA 1
ATOM 3026 C C . LEU A 1 382 ? 113.232 45.125 44.218 1.00 13.59 397 LEU A C 1
ATOM 3027 O O . LEU A 1 382 ? 113.327 44.854 43.024 1.00 13.00 397 LEU A O 1
ATOM 3032 N N . LYS A 1 383 ? 113.132 44.187 45.163 1.00 13.80 398 LYS A N 1
ATOM 3033 C CA . LYS A 1 383 ? 113.012 42.778 44.794 1.00 17.90 398 LYS A CA 1
ATOM 3034 C C . LYS A 1 383 ? 111.735 42.512 43.971 1.00 14.48 398 LYS A C 1
ATOM 3035 O O . LYS A 1 383 ? 111.723 41.682 43.080 1.00 16.14 398 LYS A O 1
ATOM 3041 N N . ALA A 1 384 ? 110.652 43.214 44.291 1.00 13.04 399 ALA A N 1
ATOM 3042 C CA . ALA A 1 384 ? 109.427 43.103 43.505 1.00 11.53 399 ALA A CA 1
ATOM 3043 C C . ALA A 1 384 ? 109.637 43.556 42.055 1.00 19.26 399 ALA A C 1
ATOM 3044 O O . ALA A 1 384 ? 109.226 42.874 41.110 1.00 16.22 399 ALA A O 1
ATOM 3046 N N . LEU A 1 385 ? 110.289 44.702 41.892 1.00 10.04 400 LEU A N 1
ATOM 3047 C CA . LEU A 1 385 ? 110.621 45.231 40.579 1.00 16.53 400 LEU A CA 1
ATOM 3048 C C . LEU A 1 385 ? 111.483 44.249 39.795 1.00 13.02 400 LEU A C 1
ATOM 3049 O O . LEU A 1 385 ? 111.222 43.988 38.633 1.00 14.12 400 LEU A O 1
ATOM 3054 N N . LYS A 1 386 ? 112.502 43.707 40.458 1.00 13.26 401 LYS A N 1
ATOM 3055 C CA . LYS A 1 386 ? 113.409 42.741 39.852 1.00 14.82 401 LYS A CA 1
ATOM 3056 C C . LYS A 1 386 ? 112.644 41.507 39.365 1.00 18.29 401 LYS A C 1
ATOM 3057 O O . LYS A 1 386 ? 112.881 41.027 38.261 1.00 23.36 401 LYS A O 1
ATOM 3063 N N A MET A 1 387 ? 111.720 41.028 40.192 0.37 17.93 402 MET A N 1
ATOM 3064 N N B MET A 1 387 ? 111.720 41.001 40.188 0.63 17.74 402 MET A N 1
ATOM 3065 C CA A MET A 1 387 ? 110.865 39.898 39.848 0.37 19.06 402 MET A CA 1
ATOM 3066 C CA B MET A 1 387 ? 110.871 39.869 39.795 0.63 18.88 402 MET A CA 1
ATOM 3067 C C A MET A 1 387 ? 109.981 40.185 38.635 0.37 19.48 402 MET A C 1
ATOM 3068 C C B MET A 1 387 ? 110.004 40.195 38.589 0.63 19.58 402 MET A C 1
ATOM 3069 O O A MET A 1 387 ? 109.781 39.323 37.778 0.37 20.21 402 MET A O 1
ATOM 3070 O O B MET A 1 387 ? 109.813 39.361 37.705 0.63 20.60 402 MET A O 1
ATOM 3079 N N . MET A 1 388 ? 109.447 41.397 38.571 1.00 18.34 403 MET A N 1
ATOM 3080 C CA . MET A 1 388 ? 108.555 41.779 37.487 1.00 17.31 403 MET A CA 1
ATOM 3081 C C . MET A 1 388 ? 109.281 41.859 36.150 1.00 21.29 403 MET A C 1
ATOM 3082 O O . MET A 1 388 ? 108.688 41.602 35.116 1.00 22.20 403 MET A O 1
ATOM 3087 N N . THR A 1 389 ? 110.561 42.202 36.184 1.00 16.22 404 THR A N 1
ATOM 3088 C CA . THR A 1 389 ? 111.278 42.578 34.969 1.00 20.50 404 THR A CA 1
ATOM 3089 C C . THR A 1 389 ? 112.250 41.529 34.453 1.00 24.65 404 THR A C 1
ATOM 3090 O O . THR A 1 389 ? 112.191 41.145 33.293 1.00 25.44 404 THR A O 1
ATOM 3094 N N . SER A 1 390 ? 113.167 41.097 35.306 1.00 29.32 405 SER A N 1
ATOM 3095 C CA . SER A 1 390 ? 114.315 40.337 34.840 1.00 38.15 405 SER A CA 1
ATOM 3096 C C . SER A 1 390 ? 114.297 38.868 35.265 1.00 39.36 405 SER A C 1
ATOM 3097 O O . SER A 1 390 ? 115.062 38.060 34.744 1.00 39.99 405 SER A O 1
ATOM 3100 N N . ALA A 1 391 ? 113.422 38.523 36.201 1.00 40.56 406 ALA A N 1
ATOM 3101 C CA . ALA A 1 391 ? 113.362 37.157 36.697 1.00 41.56 406 ALA A CA 1
ATOM 3102 C C . ALA A 1 391 ? 112.713 36.243 35.664 1.00 45.52 406 ALA A C 1
ATOM 3103 O O . ALA A 1 391 ? 111.891 36.694 34.862 1.00 43.33 406 ALA A O 1
ATOM 3105 N N . THR A 1 392 ? 113.088 34.965 35.680 1.00 44.59 407 THR A N 1
ATOM 3106 C CA . THR A 1 392 ? 112.435 33.971 34.830 1.00 50.35 407 THR A CA 1
ATOM 3107 C C . THR A 1 392 ? 111.609 32.998 35.660 1.00 44.42 407 THR A C 1
ATOM 3108 O O . THR A 1 392 ? 112.009 32.586 36.749 1.00 44.76 407 THR A O 1
ATOM 3112 N N . PHE A 1 393 ? 110.449 32.639 35.131 1.00 42.99 408 PHE A N 1
ATOM 3113 C CA . PHE A 1 393 ? 109.525 31.762 35.825 1.00 43.72 408 PHE A CA 1
ATOM 3114 C C . PHE A 1 393 ? 109.097 30.682 34.862 1.00 44.94 408 PHE A C 1
ATOM 3115 O O . PHE A 1 393 ? 108.572 30.973 33.790 1.00 45.06 408 PHE A O 1
ATOM 3123 N N . HIS A 1 394 ? 109.319 29.433 35.236 1.00 50.23 409 HIS A N 1
ATOM 3124 C CA . HIS A 1 394 ? 109.080 28.356 34.285 1.00 63.57 409 HIS A CA 1
ATOM 3125 C C . HIS A 1 394 ? 107.619 27.947 34.256 1.00 57.20 409 HIS A C 1
ATOM 3126 O O . HIS A 1 394 ? 107.166 27.285 33.325 1.00 63.83 409 HIS A O 1
ATOM 3133 N N . THR A 1 395 ? 106.882 28.377 35.272 1.00 42.35 410 THR A N 1
ATOM 3134 C CA . THR A 1 395 ? 105.434 28.257 35.282 1.00 43.54 410 THR A CA 1
ATOM 3135 C C . THR A 1 395 ? 104.830 29.555 35.810 1.00 42.54 410 THR A C 1
ATOM 3136 O O . THR A 1 395 ? 105.487 30.312 36.534 1.00 41.55 410 THR A O 1
ATOM 3140 N N . ASP A 1 396 ? 103.582 29.810 35.438 1.00 34.15 411 ASP A N 1
ATOM 3141 C CA . ASP A 1 396 ? 102.833 30.922 35.992 1.00 31.67 411 ASP A CA 1
ATOM 3142 C C . ASP A 1 396 ? 102.834 30.813 37.517 1.00 34.96 411 ASP A C 1
ATOM 3143 O O . ASP A 1 396 ? 103.021 31.805 38.221 1.00 33.46 411 ASP A O 1
ATOM 3148 N N . GLU A 1 397 ? 102.643 29.595 38.016 1.00 31.87 412 GLU A N 1
ATOM 3149 C CA . GLU A 1 397 ? 102.604 29.349 39.451 1.00 34.88 412 GLU A CA 1
ATOM 3150 C C . GLU A 1 397 ? 103.843 29.878 40.160 1.00 29.71 412 GLU A C 1
ATOM 3151 O O . GLU A 1 397 ? 103.742 30.416 41.260 1.00 23.23 412 GLU A O 1
ATOM 3157 N N . ASP A 1 398 ? 105.007 29.725 39.534 1.00 24.70 413 ASP A N 1
ATOM 3158 C CA . ASP A 1 398 ? 106.237 30.219 40.128 1.00 27.43 413 ASP A CA 1
ATOM 3159 C C . ASP A 1 398 ? 106.208 31.731 40.287 1.00 28.21 413 ASP A C 1
ATOM 3160 O O . ASP A 1 398 ? 106.747 32.258 41.255 1.00 27.41 413 ASP A O 1
ATOM 3165 N N . PHE A 1 399 ? 105.589 32.432 39.342 1.00 25.70 414 PHE A N 1
ATOM 3166 C CA . PHE A 1 399 ? 105.465 33.871 39.507 1.00 27.73 414 PHE A CA 1
ATOM 3167 C C . PHE A 1 399 ? 104.596 34.207 40.724 1.00 21.46 414 PHE A C 1
ATOM 3168 O O . PHE A 1 399 ? 105.006 34.971 41.577 1.00 19.89 414 PHE A O 1
ATOM 3176 N N . PHE A 1 400 ? 103.399 33.635 40.790 1.00 27.21 415 PHE A N 1
ATOM 3177 C CA . PHE A 1 400 ? 102.500 33.896 41.911 1.00 24.40 415 PHE A CA 1
ATOM 3178 C C . PHE A 1 400 ? 103.139 33.540 43.255 1.00 23.27 415 PHE A C 1
ATOM 3179 O O . PHE A 1 400 ? 102.980 34.257 44.243 1.00 19.99 415 PHE A O 1
ATOM 3187 N N . THR A 1 401 ? 103.883 32.441 43.286 1.00 20.91 416 THR A N 1
ATOM 3188 C CA . THR A 1 401 ? 104.481 31.971 44.530 1.00 21.30 416 THR A CA 1
ATOM 3189 C C . THR A 1 401 ? 105.596 32.886 45.007 1.00 19.98 416 THR A C 1
ATOM 3190 O O . THR A 1 401 ? 105.647 33.240 46.182 1.00 18.68 416 THR A O 1
ATOM 3194 N N . ASP A 1 402 ? 106.477 33.285 44.092 1.00 19.39 417 ASP A N 1
ATOM 3195 C CA . ASP A 1 402 ? 107.597 34.147 44.455 1.00 20.32 417 ASP A CA 1
ATOM 3196 C C . ASP A 1 402 ? 107.160 35.585 44.744 1.00 18.08 417 ASP A C 1
ATOM 3197 O O . ASP A 1 402 ? 107.647 36.199 45.695 1.00 17.85 417 ASP A O 1
ATOM 3202 N N . PHE A 1 403 ? 106.264 36.134 43.929 1.00 17.20 418 PHE A N 1
ATOM 3203 C CA . PHE A 1 403 ? 105.797 37.488 44.204 1.00 16.57 418 PHE A CA 1
ATOM 3204 C C . PHE A 1 403 ? 104.971 37.500 45.476 1.00 15.72 418 PHE A C 1
ATOM 3205 O O . PHE A 1 403 ? 105.093 38.405 46.290 1.00 17.35 418 PHE A O 1
ATOM 3213 N N . GLY A 1 404 ? 104.120 36.494 45.632 1.00 19.08 419 GLY A N 1
ATOM 3214 C CA . GLY A 1 404 ? 103.278 36.383 46.811 1.00 14.22 419 GLY A CA 1
ATOM 3215 C C . GLY A 1 404 ? 104.113 36.272 48.078 1.00 14.15 419 GLY A C 1
ATOM 3216 O O . GLY A 1 404 ? 103.755 36.824 49.114 1.00 13.25 419 GLY A O 1
ATOM 3217 N N A ARG A 1 405 ? 105.236 35.571 47.982 0.53 12.60 420 ARG A N 1
ATOM 3218 N N B ARG A 1 405 ? 105.229 35.550 48.000 0.47 12.76 420 ARG A N 1
ATOM 3219 C CA A ARG A 1 405 ? 106.135 35.405 49.115 0.53 16.38 420 ARG A CA 1
ATOM 3220 C CA B ARG A 1 405 ? 106.123 35.428 49.149 0.47 15.68 420 ARG A CA 1
ATOM 3221 C C A ARG A 1 405 ? 106.714 36.740 49.596 0.53 16.05 420 ARG A C 1
ATOM 3222 C C B ARG A 1 405 ? 106.615 36.794 49.617 0.47 16.16 420 ARG A C 1
ATOM 3223 O O A ARG A 1 405 ? 106.924 36.926 50.786 0.53 18.78 420 ARG A O 1
ATOM 3224 O O B ARG A 1 405 ? 106.672 37.055 50.816 0.47 19.59 420 ARG A O 1
ATOM 3239 N N . LEU A 1 406 ? 106.958 37.668 48.673 1.00 14.94 421 LEU A N 1
ATOM 3240 C CA . LEU A 1 406 ? 107.399 39.016 49.038 1.00 16.46 421 LEU A CA 1
ATOM 3241 C C . LEU A 1 406 ? 106.305 39.757 49.785 1.00 12.77 421 LEU A C 1
ATOM 3242 O O . LEU A 1 406 ? 106.582 40.484 50.735 1.00 13.67 421 LEU A O 1
ATOM 3247 N N . MET A 1 407 ? 105.061 39.598 49.339 1.00 10.35 422 MET A N 1
ATOM 3248 C CA . MET A 1 407 ? 103.949 40.244 50.033 1.00 12.99 422 MET A CA 1
ATOM 3249 C C . MET A 1 407 ? 103.818 39.674 51.443 1.00 12.69 422 MET A C 1
ATOM 3250 O O . MET A 1 407 ? 103.621 40.427 52.400 1.00 13.98 422 MET A O 1
ATOM 3255 N N . ASN A 1 408 ? 103.960 38.355 51.579 1.00 15.67 423 ASN A N 1
ATOM 3256 C CA . ASN A 1 408 ? 103.879 37.730 52.907 1.00 16.11 423 ASN A CA 1
ATOM 3257 C C . ASN A 1 408 ? 104.997 38.194 53.816 1.00 12.13 423 ASN A C 1
ATOM 3258 O O . ASN A 1 408 ? 104.778 38.437 54.997 1.00 14.17 423 ASN A O 1
ATOM 3263 N N . GLU A 1 409 ? 106.200 38.309 53.258 1.00 15.97 424 GLU A N 1
ATOM 3264 C CA . GLU A 1 409 ? 107.342 38.757 54.039 1.00 16.76 424 GLU A CA 1
ATOM 3265 C C . GLU A 1 409 ? 107.143 40.205 54.466 1.00 16.16 424 GLU A C 1
ATOM 3266 O O . GLU A 1 409 ? 107.578 40.602 55.543 1.00 13.75 424 GLU A O 1
ATOM 3272 N N . SER A 1 410 ? 106.492 40.992 53.613 1.00 12.19 425 SER A N 1
ATOM 3273 C CA . SER A 1 410 ? 106.153 42.373 53.945 1.00 10.82 425 SER A CA 1
ATOM 3274 C C . SER A 1 410 ? 105.148 42.439 55.127 1.00 10.56 425 SER A C 1
ATOM 3275 O O . SER A 1 410 ? 105.344 43.184 56.084 1.00 14.04 425 SER A O 1
ATOM 3278 N N . GLN A 1 411 ? 104.063 41.679 55.028 1.00 14.23 426 GLN A N 1
ATOM 3279 C CA . GLN A 1 411 ? 103.088 41.552 56.118 1.00 10.29 426 GLN A CA 1
ATOM 3280 C C . GLN A 1 411 ? 103.752 41.153 57.442 1.00 9.96 426 GLN A C 1
ATOM 3281 O O . GLN A 1 411 ? 103.497 41.764 58.486 1.00 13.88 426 GLN A O 1
ATOM 3287 N N . ALA A 1 412 ? 104.616 40.141 57.396 1.00 13.84 427 ALA A N 1
ATOM 3288 C CA . ALA A 1 412 ? 105.279 39.661 58.611 1.00 15.88 427 ALA A CA 1
ATOM 3289 C C . ALA A 1 412 ? 106.128 40.757 59.230 1.00 20.71 427 ALA A C 1
ATOM 3290 O O . ALA A 1 412 ? 106.215 40.871 60.452 1.00 18.25 427 ALA A O 1
ATOM 3292 N N . SER A 1 413 ? 106.750 41.573 58.385 1.00 14.83 428 SER A N 1
ATOM 3293 C CA . SER A 1 413 ? 107.570 42.683 58.871 1.00 12.76 428 SER A CA 1
ATOM 3294 C C . SER A 1 413 ? 106.724 43.821 59.460 1.00 10.01 428 SER A C 1
ATOM 3295 O O . SER A 1 413 ? 107.032 44.361 60.537 1.00 12.36 428 SER A O 1
ATOM 3298 N N . CYS A 1 414 ? 105.664 44.192 58.748 1.00 7.77 429 CYS A N 1
ATOM 3299 C CA . CYS A 1 414 ? 104.748 45.236 59.207 1.00 10.83 429 CYS A CA 1
ATOM 3300 C C . CYS A 1 414 ? 104.179 44.872 60.572 1.00 15.77 429 CYS A C 1
ATOM 3301 O O . CYS A 1 414 ? 104.049 45.718 61.458 1.00 16.12 429 CYS A O 1
ATOM 3304 N N . ASP A 1 415 ? 103.842 43.598 60.726 1.00 12.17 430 ASP A N 1
ATOM 3305 C CA . ASP A 1 415 ? 103.235 43.090 61.959 1.00 8.85 430 ASP A CA 1
ATOM 3306 C C . ASP A 1 415 ? 104.285 42.896 63.073 1.00 11.70 430 ASP A C 1
ATOM 3307 O O . ASP A 1 415 ? 104.272 43.604 64.069 1.00 17.04 430 ASP A O 1
ATOM 3312 N N . LYS A 1 416 ? 105.216 41.973 62.888 1.00 15.44 431 LYS A N 1
ATOM 3313 C CA . LYS A 1 416 ? 106.151 41.636 63.961 1.00 21.53 431 LYS A CA 1
ATOM 3314 C C . LYS A 1 416 ? 107.198 42.713 64.231 1.00 26.23 431 LYS A C 1
ATOM 3315 O O . LYS A 1 416 ? 107.579 42.908 65.371 1.00 19.00 431 LYS A O 1
ATOM 3321 N N . LEU A 1 417 ? 107.650 43.425 63.200 1.00 16.88 432 LEU A N 1
ATOM 3322 C CA . LEU A 1 417 ? 108.691 44.437 63.414 1.00 17.53 432 LEU A CA 1
ATOM 3323 C C . LEU A 1 417 ? 108.143 45.852 63.587 1.00 18.02 432 LEU A C 1
ATOM 3324 O O . LEU A 1 417 ? 108.596 46.580 64.463 1.00 19.49 432 LEU A O 1
ATOM 3329 N N . TYR A 1 418 ? 107.187 46.261 62.755 1.00 14.33 433 TYR A N 1
ATOM 3330 C CA . TYR A 1 418 ? 106.639 47.606 62.890 1.00 13.80 433 TYR A CA 1
ATOM 3331 C C . TYR A 1 418 ? 105.410 47.685 63.795 1.00 18.90 433 TYR A C 1
ATOM 3332 O O . TYR A 1 418 ? 104.961 48.780 64.138 1.00 16.44 433 TYR A O 1
ATOM 3341 N N . GLU A 1 419 ? 104.872 46.526 64.174 1.00 15.76 434 GLU A N 1
ATOM 3342 C CA . GLU A 1 419 ? 103.644 46.460 64.975 1.00 13.79 434 GLU A CA 1
ATOM 3343 C C . GLU A 1 419 ? 102.558 47.393 64.485 1.00 12.15 434 GLU A C 1
ATOM 3344 O O . GLU A 1 419 ? 101.997 48.161 65.266 1.00 16.19 434 GLU A O 1
ATOM 3350 N N . CYS A 1 420 ? 102.263 47.347 63.183 1.00 10.14 435 CYS A N 1
ATOM 3351 C CA . CYS A 1 420 ? 101.213 48.203 62.660 1.00 7.78 435 CYS A CA 1
ATOM 3352 C C . CYS A 1 420 ? 100.101 47.357 62.041 1.00 16.04 435 CYS A C 1
ATOM 3353 O O . CYS A 1 420 ? 99.313 47.859 61.267 1.00 14.23 435 CYS A O 1
ATOM 3356 N N . SER A 1 421 ? 100.031 46.076 62.401 1.00 18.21 436 SER A N 1
ATOM 3357 C CA . SER A 1 421 ? 98.909 45.235 61.980 1.00 13.02 436 SER A CA 1
ATOM 3358 C C . SER A 1 421 ? 97.776 45.276 63.033 1.00 17.28 436 SER A C 1
ATOM 3359 O O . SER A 1 421 ? 97.767 46.148 63.891 1.00 14.40 436 SER A O 1
ATOM 3362 N N . CYS A 1 422 ? 96.809 44.368 62.942 1.00 16.14 437 CYS A N 1
ATOM 3363 C CA . CYS A 1 422 ? 95.761 44.248 63.971 1.00 19.00 437 CYS A CA 1
ATOM 3364 C C . CYS A 1 422 ? 95.130 42.891 63.789 1.00 19.14 437 CYS A C 1
ATOM 3365 O O . CYS A 1 422 ? 95.425 42.224 62.804 1.00 14.49 437 CYS A O 1
ATOM 3368 N N . ILE A 1 423 ? 94.272 42.468 64.720 1.00 15.99 438 ILE A N 1
ATOM 3369 C CA . ILE A 1 423 ? 93.728 41.114 64.645 1.00 13.97 438 ILE A CA 1
ATOM 3370 C C . ILE A 1 423 ? 92.941 40.907 63.351 1.00 9.78 438 ILE A C 1
ATOM 3371 O O . ILE A 1 423 ? 93.076 39.878 62.696 1.00 17.55 438 ILE A O 1
ATOM 3376 N N . GLU A 1 424 ? 92.136 41.894 62.967 1.00 13.80 439 GLU A N 1
ATOM 3377 C CA . GLU A 1 424 ? 91.350 41.778 61.741 1.00 11.94 439 GLU A CA 1
ATOM 3378 C C . GLU A 1 424 ? 92.230 41.597 60.497 1.00 17.28 439 GLU A C 1
ATOM 3379 O O . GLU A 1 424 ? 91.904 40.818 59.608 1.00 11.42 439 GLU A O 1
ATOM 3385 N N . THR A 1 425 ? 93.350 42.310 60.442 1.00 12.98 440 THR A N 1
ATOM 3386 C CA . THR A 1 425 ? 94.259 42.175 59.306 1.00 14.08 440 THR A CA 1
ATOM 3387 C C . THR A 1 425 ? 94.795 40.763 59.233 1.00 15.05 440 THR A C 1
ATOM 3388 O O . THR A 1 425 ? 94.809 40.143 58.165 1.00 15.02 440 THR A O 1
ATOM 3392 N N . ASN A 1 426 ? 95.247 40.256 60.374 1.00 12.31 441 ASN A N 1
ATOM 3393 C CA . ASN A 1 426 ? 95.831 38.922 60.397 1.00 15.32 441 ASN A CA 1
ATOM 3394 C C . ASN A 1 426 ? 94.817 37.844 60.075 1.00 13.22 441 ASN A C 1
ATOM 3395 O O . ASN A 1 426 ? 95.149 36.871 59.410 1.00 15.07 441 ASN A O 1
ATOM 3400 N N . GLN A 1 427 ? 93.587 38.014 60.555 1.00 13.68 442 GLN A N 1
ATOM 3401 C CA . GLN A 1 427 ? 92.516 37.078 60.226 1.00 18.28 442 GLN A CA 1
ATOM 3402 C C . GLN A 1 427 ? 92.249 37.026 58.724 1.00 19.37 442 GLN A C 1
ATOM 3403 O O . GLN A 1 427 ? 92.153 35.941 58.140 1.00 19.27 442 GLN A O 1
ATOM 3409 N N . ILE A 1 428 ? 92.113 38.200 58.111 1.00 14.60 443 ILE A N 1
ATOM 3410 C CA . ILE A 1 428 ? 91.830 38.277 56.676 1.00 13.12 443 ILE A CA 1
ATOM 3411 C C . ILE A 1 428 ? 92.963 37.642 55.881 1.00 14.82 443 ILE A C 1
ATOM 3412 O O . ILE A 1 428 ? 92.721 36.843 54.982 1.00 13.45 443 ILE A O 1
ATOM 3417 N N . CYS A 1 429 ? 94.203 37.976 56.234 1.00 12.49 444 CYS A N 1
ATOM 3418 C CA . CYS A 1 429 ? 95.349 37.455 55.497 1.00 14.52 444 CYS A CA 1
ATOM 3419 C C . CYS A 1 429 ? 95.403 35.934 55.602 1.00 20.72 444 CYS A C 1
ATOM 3420 O O . CYS A 1 429 ? 95.637 35.249 54.617 1.00 15.65 444 CYS A O 1
ATOM 3423 N N . SER A 1 430 ? 95.171 35.413 56.802 1.00 16.16 445 SER A N 1
ATOM 3424 C CA . SER A 1 430 ? 95.266 33.985 57.022 1.00 18.64 445 SER A CA 1
ATOM 3425 C C . SER A 1 430 ? 94.175 33.244 56.246 1.00 18.83 445 SER A C 1
ATOM 3426 O O . SER A 1 430 ? 94.433 32.235 55.593 1.00 20.05 445 SER A O 1
ATOM 3429 N N . ILE A 1 431 ? 92.959 33.762 56.313 1.00 17.73 446 ILE A N 1
ATOM 3430 C CA . ILE A 1 431 ? 91.859 33.206 55.546 1.00 19.14 446 ILE A CA 1
ATOM 3431 C C . ILE A 1 431 ? 92.138 33.246 54.054 1.00 23.77 446 ILE A C 1
ATOM 3432 O O . ILE A 1 431 ? 91.944 32.243 53.365 1.00 19.66 446 ILE A O 1
ATOM 3437 N N . ALA A 1 432 ? 92.609 34.389 53.551 1.00 15.86 447 ALA A N 1
ATOM 3438 C CA . ALA A 1 432 ? 92.865 34.512 52.116 1.00 14.41 447 ALA A CA 1
ATOM 3439 C C . ALA A 1 432 ? 93.905 33.490 51.667 1.00 15.06 447 ALA A C 1
ATOM 3440 O O . ALA A 1 432 ? 93.703 32.790 50.684 1.00 18.25 447 ALA A O 1
ATOM 3442 N N . LEU A 1 433 ? 95.001 33.384 52.415 1.00 13.30 448 LEU A N 1
ATOM 3443 C CA . LEU A 1 433 ? 96.092 32.477 52.066 1.00 15.78 448 LEU A CA 1
ATOM 3444 C C . LEU A 1 433 ? 95.700 31.000 52.102 1.00 23.71 448 LEU A C 1
ATOM 3445 O O . LEU A 1 433 ? 96.273 30.190 51.364 1.00 22.53 448 LEU A O 1
ATOM 3450 N N . ALA A 1 434 ? 94.737 30.650 52.960 1.00 22.61 449 ALA A N 1
ATOM 3451 C CA . ALA A 1 434 ? 94.239 29.273 53.041 1.00 21.99 449 ALA A CA 1
ATOM 3452 C C . ALA A 1 434 ? 93.227 28.997 51.944 1.00 22.81 449 ALA A C 1
ATOM 3453 O O . ALA A 1 434 ? 92.796 27.863 51.758 1.00 26.77 449 ALA A O 1
ATOM 3455 N N . ASN A 1 435 ? 92.832 30.037 51.220 1.00 21.17 450 ASN A N 1
ATOM 3456 C CA . ASN A 1 435 ? 91.733 29.890 50.274 1.00 19.98 450 ASN A CA 1
ATOM 3457 C C . ASN A 1 435 ? 91.940 30.507 48.889 1.00 23.00 450 ASN A C 1
ATOM 3458 O O . ASN A 1 435 ? 90.982 30.963 48.264 1.00 21.46 450 ASN A O 1
ATOM 3463 N N . GLY A 1 436 ? 93.176 30.509 48.399 1.00 19.25 451 GLY A N 1
ATOM 3464 C CA . GLY A 1 436 ? 93.422 30.873 47.013 1.00 18.43 451 GLY A CA 1
ATOM 3465 C C . GLY A 1 436 ? 94.406 32.013 46.809 1.00 23.23 451 GLY A C 1
ATOM 3466 O O . GLY A 1 436 ? 94.852 32.247 45.691 1.00 18.90 451 GLY A O 1
ATOM 3467 N N . SER A 1 437 ? 94.756 32.728 47.878 1.00 18.13 452 SER A N 1
ATOM 3468 C CA . SER A 1 437 ? 95.714 33.817 47.738 1.00 18.22 452 SER A CA 1
ATOM 3469 C C . SER A 1 437 ? 97.151 33.284 47.786 1.00 18.98 452 SER A C 1
ATOM 3470 O O . SER A 1 437 ? 97.448 32.343 48.530 1.00 20.43 452 SER A O 1
ATOM 3473 N N . PHE A 1 438 ? 98.036 33.880 46.986 1.00 15.44 453 PHE A N 1
ATOM 3474 C CA . PHE A 1 438 ? 99.468 33.572 47.040 1.00 14.57 453 PHE A CA 1
ATOM 3475 C C . PHE A 1 438 ? 100.247 34.529 47.937 1.00 14.03 453 PHE A C 1
ATOM 3476 O O . PHE A 1 438 ? 101.397 34.268 48.306 1.00 19.64 453 PHE A O 1
ATOM 3484 N N . GLY A 1 439 ? 99.622 35.633 48.301 1.00 15.60 454 GLY A N 1
ATOM 3485 C CA . GLY A 1 439 ? 100.328 36.662 49.044 1.00 12.85 454 GLY A CA 1
ATOM 3486 C C . GLY A 1 439 ? 99.351 37.684 49.565 1.00 12.05 454 GLY A C 1
ATOM 3487 O O . GLY A 1 439 ? 98.505 38.170 48.825 1.00 16.17 454 GLY A O 1
ATOM 3488 N N . SER A 1 440 ? 99.484 38.009 50.847 1.00 16.49 455 SER A N 1
ATOM 3489 C CA . SER A 1 440 ? 98.462 38.760 51.558 1.00 18.96 455 SER A CA 1
ATOM 3490 C C . SER A 1 440 ? 99.117 39.705 52.561 1.00 13.71 455 SER A C 1
ATOM 3491 O O . SER A 1 440 ? 100.003 39.298 53.318 1.00 12.29 455 SER A O 1
ATOM 3494 N N . ARG A 1 441 ? 98.698 40.963 52.569 1.00 8.79 456 ARG A N 1
ATOM 3495 C CA . ARG A 1 441 ? 99.327 41.944 53.454 1.00 13.29 456 ARG A CA 1
ATOM 3496 C C . ARG A 1 441 ? 98.411 43.129 53.680 1.00 9.85 456 ARG A C 1
ATOM 3497 O O . ARG A 1 441 ? 97.538 43.416 52.858 1.00 11.02 456 ARG A O 1
ATOM 3505 N N . LEU A 1 442 ? 98.613 43.834 54.791 1.00 10.38 457 LEU A N 1
ATOM 3506 C CA . LEU A 1 442 ? 97.903 45.080 54.996 1.00 9.76 457 LEU A CA 1
ATOM 3507 C C . LEU A 1 442 ? 98.420 46.071 53.950 1.00 11.32 457 LEU A C 1
ATOM 3508 O O . LEU A 1 442 ? 99.522 45.914 53.419 1.00 13.41 457 LEU A O 1
ATOM 3513 N N . THR A 1 443 ? 97.638 47.105 53.690 1.00 9.30 458 THR A N 1
ATOM 3514 C CA . THR A 1 443 ? 98.097 48.202 52.865 1.00 10.18 458 THR A CA 1
ATOM 3515 C C . THR A 1 443 ? 97.437 49.488 53.343 1.00 13.74 458 THR A C 1
ATOM 3516 O O . THR A 1 443 ? 96.310 49.469 53.837 1.00 18.26 458 THR A O 1
ATOM 3520 N N . GLY A 1 444 ? 98.151 50.602 53.224 1.00 17.44 459 GLY A N 1
ATOM 3521 C CA . GLY A 1 444 ? 97.631 51.880 53.688 1.00 14.64 459 GLY A CA 1
ATOM 3522 C C . GLY A 1 444 ? 98.259 52.332 54.992 1.00 17.50 459 GLY A C 1
ATOM 3523 O O . GLY A 1 444 ? 99.440 52.081 55.248 1.00 20.16 459 GLY A O 1
ATOM 3524 N N . ALA A 1 445 ? 97.459 52.964 55.846 1.00 17.06 460 ALA A N 1
ATOM 3525 C CA . ALA A 1 445 ? 97.983 53.591 57.062 1.00 19.71 460 ALA A CA 1
ATOM 3526 C C . ALA A 1 445 ? 98.341 52.612 58.187 1.00 17.56 460 ALA A C 1
ATOM 3527 O O . ALA A 1 445 ? 99.086 52.965 59.098 1.00 18.65 460 ALA A O 1
ATOM 3529 N N . GLY A 1 446 ? 97.823 51.387 58.130 1.00 11.54 461 GLY A N 1
ATOM 3530 C CA . GLY A 1 446 ? 98.076 50.405 59.179 1.00 15.95 461 GLY A CA 1
ATOM 3531 C C . GLY A 1 446 ? 97.090 50.505 60.345 1.00 17.15 461 GLY A C 1
ATOM 3532 O O . GLY A 1 446 ? 96.204 51.359 60.339 1.00 14.08 461 GLY A O 1
ATOM 3533 N N . TRP A 1 447 ? 97.245 49.634 61.342 1.00 13.85 462 TRP A N 1
ATOM 3534 C CA . TRP A 1 447 ? 96.307 49.562 62.466 1.00 17.53 462 TRP A CA 1
ATOM 3535 C C . TRP A 1 447 ? 94.835 49.517 62.001 1.00 22.47 462 TRP A C 1
ATOM 3536 O O . TRP A 1 447 ? 93.980 50.213 62.545 1.00 18.89 462 TRP A O 1
ATOM 3547 N N . GLY A 1 448 ? 94.549 48.697 60.991 1.00 17.89 463 GLY A N 1
ATOM 3548 C CA . GLY A 1 448 ? 93.218 48.646 60.406 1.00 14.29 463 GLY A CA 1
ATOM 3549 C C . GLY A 1 448 ? 93.288 48.895 58.904 1.00 14.99 463 GLY A C 1
ATOM 3550 O O . GLY A 1 448 ? 94.312 48.620 58.272 1.00 14.03 463 GLY A O 1
ATOM 3551 N N . GLY A 1 449 ? 92.208 49.403 58.325 1.00 9.83 464 GLY A N 1
ATOM 3552 C CA . GLY A 1 449 ? 92.214 49.781 56.915 1.00 12.98 464 GLY A CA 1
ATOM 3553 C C . GLY A 1 449 ? 92.139 48.551 56.025 1.00 17.37 464 GLY A C 1
ATOM 3554 O O . GLY A 1 449 ? 91.584 47.529 56.423 1.00 12.94 464 GLY A O 1
ATOM 3555 N N A CYS A 1 450 ? 92.769 48.649 54.853 0.86 10.68 465 CYS A N 1
ATOM 3556 N N B CYS A 1 450 ? 92.647 48.615 54.805 0.14 13.90 465 CYS A N 1
ATOM 3557 C CA A CYS A 1 450 ? 92.678 47.626 53.806 0.86 15.14 465 CYS A CA 1
ATOM 3558 C CA B CYS A 1 450 ? 92.467 47.443 53.956 0.14 14.30 465 CYS A CA 1
ATOM 3559 C C A CYS A 1 450 ? 93.761 46.551 53.833 0.86 11.77 465 CYS A C 1
ATOM 3560 C C B CYS A 1 450 ? 93.693 46.541 53.854 0.14 12.16 465 CYS A C 1
ATOM 3561 O O A CYS A 1 450 ? 94.774 46.689 54.521 0.86 9.46 465 CYS A O 1
ATOM 3562 O O B CYS A 1 450 ? 94.727 46.782 54.477 0.14 10.59 465 CYS A O 1
ATOM 3567 N N . THR A 1 451 ? 93.532 45.481 53.074 1.00 11.98 466 THR A N 1
ATOM 3568 C CA . THR A 1 451 ? 94.528 44.455 52.877 1.00 9.19 466 THR A CA 1
ATOM 3569 C C . THR A 1 451 ? 94.520 44.167 51.387 1.00 10.23 466 THR A C 1
ATOM 3570 O O . THR A 1 451 ? 93.545 44.462 50.708 1.00 15.66 466 THR A O 1
ATOM 3574 N N . ILE A 1 452 ? 95.597 43.596 50.865 1.00 14.15 467 ILE A N 1
ATOM 3575 C CA . ILE A 1 452 ? 95.632 43.291 49.432 1.00 14.39 467 ILE A CA 1
ATOM 3576 C C . ILE A 1 452 ? 96.158 41.878 49.225 1.00 15.19 467 ILE A C 1
ATOM 3577 O O . ILE A 1 452 ? 97.040 41.432 49.961 1.00 16.07 467 ILE A O 1
ATOM 3582 N N . HIS A 1 453 ? 95.609 41.177 48.231 1.00 13.91 468 HIS A N 1
ATOM 3583 C CA . HIS A 1 453 ? 95.875 39.752 48.032 1.00 16.27 468 HIS A CA 1
ATOM 3584 C C . HIS A 1 453 ? 96.165 39.436 46.573 1.00 14.83 468 HIS A C 1
ATOM 3585 O O . HIS A 1 453 ? 95.392 39.795 45.707 1.00 12.40 468 HIS A O 1
ATOM 3592 N N . LEU A 1 454 ? 97.295 38.786 46.314 1.00 14.49 469 LEU A N 1
ATOM 3593 C CA . LEU A 1 454 ? 97.655 38.379 44.963 1.00 14.73 469 LEU A CA 1
ATOM 3594 C C . LEU A 1 454 ? 96.871 37.119 44.607 1.00 19.37 469 LEU A C 1
ATOM 3595 O O . LEU A 1 454 ? 97.124 36.058 45.173 1.00 17.22 469 LEU A O 1
ATOM 3600 N N . VAL A 1 455 ? 95.928 37.241 43.672 1.00 13.49 470 VAL A N 1
ATOM 3601 C CA A VAL A 1 455 ? 95.023 36.136 43.326 0.90 18.64 470 VAL A CA 1
ATOM 3602 C CA B VAL A 1 455 ? 95.051 36.133 43.315 0.10 19.56 470 VAL A CA 1
ATOM 3603 C C . VAL A 1 455 ? 94.910 35.994 41.794 1.00 26.88 470 VAL A C 1
ATOM 3604 O O . VAL A 1 455 ? 94.539 36.940 41.099 1.00 27.78 470 VAL A O 1
ATOM 3611 N N . PRO A 1 456 ? 95.244 34.810 41.256 1.00 29.36 471 PRO A N 1
ATOM 3612 C CA . PRO A 1 456 ? 95.077 34.600 39.807 1.00 30.06 471 PRO A CA 1
ATOM 3613 C C . PRO A 1 456 ? 93.618 34.795 39.438 1.00 19.17 471 PRO A C 1
ATOM 3614 O O . PRO A 1 456 ? 92.762 34.320 40.191 1.00 24.08 471 PRO A O 1
ATOM 3618 N N . SER A 1 457 ? 93.327 35.490 38.340 1.00 24.49 472 SER A N 1
ATOM 3619 C CA . SER A 1 457 ? 91.935 35.657 37.917 1.00 25.85 472 SER A CA 1
ATOM 3620 C C . SER A 1 457 ? 91.663 34.928 36.618 1.00 31.54 472 SER A C 1
ATOM 3621 O O . SER A 1 457 ? 92.573 34.366 36.008 1.00 34.12 472 SER A O 1
ATOM 3624 N N . GLY A 1 458 ? 90.408 34.960 36.189 1.00 36.10 473 GLY A N 1
ATOM 3625 C CA . GLY A 1 458 ? 90.001 34.237 34.998 1.00 48.84 473 GLY A CA 1
ATOM 3626 C C . GLY A 1 458 ? 89.431 32.877 35.356 1.00 46.45 473 GLY A C 1
ATOM 3627 O O . GLY A 1 458 ? 89.142 32.606 36.527 1.00 35.87 473 GLY A O 1
ATOM 3628 N N . ALA A 1 459 ? 89.290 32.014 34.354 1.00 50.16 474 ALA A N 1
ATOM 3629 C CA . ALA A 1 459 ? 88.598 30.738 34.532 1.00 54.36 474 ALA A CA 1
ATOM 3630 C C . ALA A 1 459 ? 89.344 29.777 35.455 1.00 50.81 474 ALA A C 1
ATOM 3631 O O . ALA A 1 459 ? 88.726 29.037 36.223 1.00 50.56 474 ALA A O 1
ATOM 3633 N N . ASN A 1 460 ? 90.670 29.794 35.379 1.00 46.42 475 ASN A N 1
ATOM 3634 C CA . ASN A 1 460 ? 91.495 28.952 36.240 1.00 46.12 475 ASN A CA 1
ATOM 3635 C C . ASN A 1 460 ? 91.995 29.699 37.484 1.00 41.41 475 ASN A C 1
ATOM 3636 O O . ASN A 1 460 ? 92.968 29.288 38.123 1.00 41.47 475 ASN A O 1
ATOM 3641 N N . GLY A 1 461 ? 91.331 30.798 37.821 1.00 37.76 476 GLY A N 1
ATOM 3642 C CA . GLY A 1 461 ? 91.759 31.624 38.940 1.00 30.39 476 GLY A CA 1
ATOM 3643 C C . GLY A 1 461 ? 91.103 31.272 40.261 1.00 33.94 476 GLY A C 1
ATOM 3644 O O . GLY A 1 461 ? 90.305 30.328 40.345 1.00 27.59 476 GLY A O 1
ATOM 3645 N N . ASN A 1 462 ? 91.420 32.057 41.292 1.00 24.48 477 ASN A N 1
ATOM 3646 C CA . ASN A 1 462 ? 90.941 31.789 42.636 1.00 22.74 477 ASN A CA 1
ATOM 3647 C C . ASN A 1 462 ? 90.082 32.907 43.217 1.00 21.41 477 ASN A C 1
ATOM 3648 O O . ASN A 1 462 ? 89.797 32.906 44.414 1.00 28.55 477 ASN A O 1
ATOM 3653 N N . VAL A 1 463 ? 89.666 33.849 42.378 1.00 25.66 478 VAL A N 1
ATOM 3654 C CA . VAL A 1 463 ? 88.985 35.048 42.861 1.00 24.87 478 VAL A CA 1
ATOM 3655 C C . VAL A 1 463 ? 87.738 34.726 43.672 1.00 24.75 478 VAL A C 1
ATOM 3656 O O . VAL A 1 463 ? 87.606 35.175 44.804 1.00 23.19 478 VAL A O 1
ATOM 3660 N N . GLU A 1 464 ? 86.836 33.933 43.112 1.00 22.13 479 GLU A N 1
ATOM 3661 C CA . GLU A 1 464 ? 85.596 33.613 43.828 1.00 24.84 479 GLU A CA 1
ATOM 3662 C C . GLU A 1 464 ? 85.840 32.761 45.069 1.00 21.11 479 GLU A C 1
ATOM 3663 O O . GLU A 1 464 ? 85.136 32.899 46.074 1.00 26.17 479 GLU A O 1
ATOM 3669 N N . GLN A 1 465 ? 86.839 31.886 45.004 1.00 21.06 480 GLN A N 1
ATOM 3670 C CA . GLN A 1 465 ? 87.214 31.089 46.170 1.00 23.88 480 GLN A CA 1
ATOM 3671 C C . GLN A 1 465 ? 87.679 31.992 47.323 1.00 26.52 480 GLN A C 1
ATOM 3672 O O . GLN A 1 465 ? 87.253 31.831 48.461 1.00 23.01 480 GLN A O 1
ATOM 3678 N N . VAL A 1 466 ? 88.552 32.949 47.030 1.00 19.92 481 VAL A N 1
ATOM 3679 C CA . VAL A 1 466 ? 89.029 33.865 48.072 1.00 18.26 481 VAL A CA 1
ATOM 3680 C C . VAL A 1 466 ? 87.876 34.701 48.620 1.00 15.62 481 VAL A C 1
ATOM 3681 O O . VAL A 1 466 ? 87.690 34.815 49.832 1.00 15.10 481 VAL A O 1
ATOM 3685 N N . ARG A 1 467 ? 87.078 35.256 47.719 1.00 16.91 482 ARG A N 1
ATOM 3686 C CA . ARG A 1 467 ? 86.008 36.138 48.128 1.00 19.97 482 ARG A CA 1
ATOM 3687 C C . ARG A 1 467 ? 84.964 35.399 48.966 1.00 22.50 482 ARG A C 1
ATOM 3688 O O . ARG A 1 467 ? 84.498 35.910 49.989 1.00 19.96 482 ARG A O 1
ATOM 3696 N N . LYS A 1 468 ? 84.605 34.190 48.547 1.00 20.72 483 LYS A N 1
ATOM 3697 C CA . LYS A 1 468 ? 83.638 33.402 49.321 1.00 26.66 483 LYS A CA 1
ATOM 3698 C C . LYS A 1 468 ? 84.147 33.118 50.727 1.00 22.53 483 LYS A C 1
ATOM 3699 O O . LYS A 1 468 ? 83.414 33.298 51.704 1.00 24.24 483 LYS A O 1
ATOM 3705 N N . ALA A 1 469 ? 85.401 32.676 50.835 1.00 20.01 484 ALA A N 1
ATOM 3706 C CA . ALA A 1 469 ? 85.958 32.354 52.147 1.00 21.88 484 ALA A CA 1
ATOM 3707 C C . ALA A 1 469 ? 86.007 33.575 53.068 1.00 21.41 484 ALA A C 1
ATOM 3708 O O . ALA A 1 469 ? 85.707 33.473 54.254 1.00 22.45 484 ALA A O 1
ATOM 3710 N N . LEU A 1 470 ? 86.384 34.727 52.524 1.00 18.94 485 LEU A N 1
ATOM 3711 C CA . LEU A 1 470 ? 86.427 35.960 53.321 1.00 22.00 485 LEU A CA 1
ATOM 3712 C C . LEU A 1 470 ? 85.038 36.363 53.815 1.00 21.05 485 LEU A C 1
ATOM 3713 O O . LEU A 1 470 ? 84.860 36.743 54.969 1.00 22.55 485 LEU A O 1
ATOM 3718 N N . ILE A 1 471 ? 84.052 36.287 52.931 1.00 19.33 486 ILE A N 1
ATOM 3719 C CA . ILE A 1 471 ? 82.674 36.609 53.306 1.00 19.05 486 ILE A CA 1
ATOM 3720 C C . ILE A 1 471 ? 82.173 35.676 54.424 1.00 24.52 486 ILE A C 1
ATOM 3721 O O . ILE A 1 471 ? 81.651 36.123 55.438 1.00 21.09 486 ILE A O 1
ATOM 3726 N N . GLU A 1 472 ? 82.359 34.379 54.240 1.00 22.61 487 GLU A N 1
ATOM 3727 C CA . GLU A 1 472 ? 81.875 33.420 55.217 1.00 27.94 487 GLU A CA 1
ATOM 3728 C C . GLU A 1 472 ? 82.684 33.410 56.500 1.00 28.05 487 GLU A C 1
ATOM 3729 O O . GLU A 1 472 ? 82.115 33.358 57.583 1.00 24.09 487 GLU A O 1
ATOM 3735 N N . LYS A 1 473 ? 84.007 33.457 56.390 1.00 23.33 488 LYS A N 1
ATOM 3736 C CA . LYS A 1 473 ? 84.844 33.266 57.579 1.00 21.05 488 LYS A CA 1
ATOM 3737 C C . LYS A 1 473 ? 85.237 34.551 58.295 1.00 22.44 488 LYS A C 1
ATOM 3738 O O . LYS A 1 473 ? 85.637 34.505 59.458 1.00 24.18 488 LYS A O 1
ATOM 3744 N N . PHE A 1 474 ? 85.150 35.694 57.616 1.00 23.48 489 PHE A N 1
ATOM 3745 C CA . PHE A 1 474 ? 85.479 36.959 58.279 1.00 16.53 489 PHE A CA 1
ATOM 3746 C C . PHE A 1 474 ? 84.271 37.861 58.400 1.00 18.47 489 PHE A C 1
ATOM 3747 O O . PHE A 1 474 ? 83.835 38.153 59.508 1.00 21.41 489 PHE A O 1
ATOM 3755 N N . TYR A 1 475 ? 83.715 38.293 57.274 1.00 15.94 490 TYR A N 1
ATOM 3756 C CA . TYR A 1 475 ? 82.647 39.287 57.347 1.00 20.45 490 TYR A CA 1
ATOM 3757 C C . TYR A 1 475 ? 81.379 38.785 58.062 1.00 22.85 490 TYR A C 1
ATOM 3758 O O . TYR A 1 475 ? 80.838 39.478 58.918 1.00 22.83 490 TYR A O 1
ATOM 3767 N N . ASN A 1 476 ? 80.911 37.590 57.716 1.00 23.41 491 ASN A N 1
ATOM 3768 C CA . ASN A 1 476 ? 79.704 37.057 58.353 1.00 26.36 491 ASN A CA 1
ATOM 3769 C C . ASN A 1 476 ? 79.906 36.821 59.851 1.00 26.24 491 ASN A C 1
ATOM 3770 O O . ASN A 1 476 ? 78.968 36.933 60.638 1.00 30.56 491 ASN A O 1
ATOM 3775 N N . VAL A 1 477 ? 81.138 36.514 60.247 1.00 27.58 492 VAL A N 1
ATOM 3776 C CA . VAL A 1 477 ? 81.444 36.254 61.649 1.00 24.44 492 VAL A CA 1
ATOM 3777 C C . VAL A 1 477 ? 81.543 37.540 62.469 1.00 29.64 492 VAL A C 1
ATOM 3778 O O . VAL A 1 477 ? 80.830 37.727 63.459 1.00 23.62 492 VAL A O 1
ATOM 3782 N N . ARG A 1 478 ? 82.422 38.439 62.044 1.00 22.77 493 ARG A N 1
ATOM 3783 C CA . ARG A 1 478 ? 82.684 39.656 62.801 1.00 22.61 493 ARG A CA 1
ATOM 3784 C C . ARG A 1 478 ? 81.641 40.741 62.569 1.00 19.98 493 ARG A C 1
ATOM 3785 O O . ARG A 1 478 ? 81.328 41.512 63.476 1.00 23.33 493 ARG A O 1
ATOM 3793 N N . TYR A 1 479 ? 81.123 40.825 61.346 1.00 19.33 494 TYR A N 1
ATOM 3794 C CA . TYR A 1 479 ? 80.182 41.894 61.002 1.00 22.60 494 TYR A CA 1
ATOM 3795 C C . TYR A 1 479 ? 78.894 41.339 60.373 1.00 25.57 494 TYR A C 1
ATOM 3796 O O . TYR A 1 479 ? 78.628 41.581 59.189 1.00 28.67 494 TYR A O 1
ATOM 3805 N N . PRO A 1 480 ? 78.079 40.613 61.165 1.00 28.08 495 PRO A N 1
ATOM 3806 C CA . PRO A 1 480 ? 76.866 39.947 60.660 1.00 30.56 495 PRO A CA 1
ATOM 3807 C C . PRO A 1 480 ? 75.853 40.897 60.016 1.00 27.96 495 PRO A C 1
ATOM 3808 O O . PRO A 1 480 ? 75.118 40.490 59.125 1.00 28.72 495 PRO A O 1
ATOM 3812 N N . ASP A 1 481 ? 75.814 42.145 60.464 1.00 31.76 496 ASP A N 1
ATOM 3813 C CA . ASP A 1 481 ? 74.771 43.071 60.024 1.00 36.14 496 ASP A CA 1
ATOM 3814 C C . ASP A 1 481 ? 75.111 43.925 58.797 1.00 39.54 496 ASP A C 1
ATOM 3815 O O . ASP A 1 481 ? 74.352 44.836 58.453 1.00 40.06 496 ASP A O 1
ATOM 3820 N N . LEU A 1 482 ? 76.233 43.646 58.135 1.00 31.36 497 LEU A N 1
ATOM 3821 C CA . LEU A 1 482 ? 76.560 44.395 56.924 1.00 31.97 497 LEU A CA 1
ATOM 3822 C C . LEU A 1 482 ? 75.478 44.189 55.876 1.00 32.15 497 LEU A C 1
ATOM 3823 O O . LEU A 1 482 ? 74.995 43.073 55.677 1.00 29.75 497 LEU A O 1
ATOM 3828 N N . THR A 1 483 ? 75.092 45.277 55.223 1.00 29.59 498 THR A N 1
ATOM 3829 C CA . THR A 1 483 ? 74.171 45.205 54.102 1.00 33.95 498 THR A CA 1
ATOM 3830 C C . THR A 1 483 ? 74.925 44.620 52.916 1.00 41.39 498 THR A C 1
ATOM 3831 O O . THR A 1 483 ? 76.158 44.511 52.950 1.00 39.53 498 THR A O 1
ATOM 3835 N N . ASP A 1 484 ? 74.188 44.250 51.872 1.00 35.47 499 ASP A N 1
ATOM 3836 C CA . ASP A 1 484 ? 74.783 43.777 50.624 1.00 37.53 499 ASP A CA 1
ATOM 3837 C C . ASP A 1 484 ? 75.711 44.824 50.021 1.00 35.72 499 ASP A C 1
ATOM 3838 O O . ASP A 1 484 ? 76.791 44.499 49.529 1.00 37.01 499 ASP A O 1
ATOM 3843 N N . GLU A 1 485 ? 75.281 46.080 50.057 1.00 26.84 500 GLU A N 1
ATOM 3844 C CA . GLU A 1 485 ? 76.085 47.173 49.530 1.00 34.11 500 GLU A CA 1
ATOM 3845 C C . GLU A 1 485 ? 77.416 47.324 50.291 1.00 30.72 500 GLU A C 1
ATOM 3846 O O . GLU A 1 485 ? 78.478 47.473 49.681 1.00 30.97 500 GLU A O 1
ATOM 3852 N N . GLU A 1 486 ? 77.354 47.286 51.620 1.00 23.58 501 GLU A N 1
ATOM 3853 C CA . GLU A 1 486 ? 78.552 47.381 52.454 1.00 27.14 501 GLU A CA 1
ATOM 3854 C C . GLU A 1 486 ? 79.507 46.226 52.188 1.00 29.15 501 GLU A C 1
ATOM 3855 O O . GLU A 1 486 ? 80.725 46.405 52.146 1.00 32.04 501 GLU A O 1
ATOM 3861 N N . LEU A 1 487 ? 78.936 45.042 52.013 1.00 26.37 502 LEU A N 1
ATOM 3862 C CA . LEU A 1 487 ? 79.694 43.829 51.753 1.00 25.53 502 LEU A CA 1
ATOM 3863 C C . LEU A 1 487 ? 80.360 43.932 50.382 1.00 29.89 502 LEU A C 1
ATOM 3864 O O . LEU A 1 487 ? 81.485 43.485 50.186 1.00 30.71 502 LEU A O 1
ATOM 3869 N N . LYS A 1 488 ? 79.660 44.548 49.439 1.00 26.72 503 LYS A N 1
ATOM 3870 C CA . LYS A 1 488 ? 80.177 44.746 48.091 1.00 28.04 503 LYS A CA 1
ATOM 3871 C C . LYS A 1 488 ? 81.355 45.712 48.088 1.00 24.44 503 LYS A C 1
ATOM 3872 O O . LYS A 1 488 ? 82.338 45.507 47.372 1.00 24.97 503 LYS A O 1
ATOM 3878 N N . ASP A 1 489 ? 81.242 46.775 48.881 1.00 22.77 504 ASP A N 1
ATOM 3879 C CA . ASP A 1 489 ? 82.310 47.758 49.022 1.00 25.99 504 ASP A CA 1
ATOM 3880 C C . ASP A 1 489 ? 83.524 47.196 49.761 1.00 26.51 504 ASP A C 1
ATOM 3881 O O . ASP A 1 489 ? 84.651 47.610 49.510 1.00 26.81 504 ASP A O 1
ATOM 3886 N N . ALA A 1 490 ? 83.287 46.258 50.672 1.00 18.57 505 ALA A N 1
ATOM 3887 C CA . ALA A 1 490 ? 84.351 45.755 51.551 1.00 18.75 505 ALA A CA 1
ATOM 3888 C C . ALA A 1 490 ? 85.375 44.900 50.795 1.00 17.38 505 ALA A C 1
ATOM 3889 O O . ALA A 1 490 ? 86.541 44.818 51.172 1.00 16.36 505 ALA A O 1
ATOM 3891 N N . ILE A 1 491 ? 84.928 44.261 49.723 1.00 15.03 506 ILE A N 1
ATOM 3892 C CA . ILE A 1 491 ? 85.800 43.412 48.934 1.00 15.24 506 ILE A CA 1
ATOM 3893 C C . ILE A 1 491 ? 85.682 43.796 47.485 1.00 21.70 506 ILE A C 1
ATOM 3894 O O . ILE A 1 491 ? 84.612 43.656 46.896 1.00 21.16 506 ILE A O 1
ATOM 3899 N N . ILE A 1 492 ? 86.777 44.262 46.896 1.00 17.27 507 ILE A N 1
ATOM 3900 C CA . ILE A 1 492 ? 86.790 44.462 45.447 1.00 18.18 507 ILE A CA 1
ATOM 3901 C C . ILE A 1 492 ? 87.957 43.712 44.803 1.00 21.78 507 ILE A C 1
ATOM 3902 O O . ILE A 1 492 ? 88.916 43.317 45.483 1.00 16.76 507 ILE A O 1
ATOM 3907 N N . VAL A 1 493 ? 87.857 43.512 43.492 1.00 13.95 508 VAL A N 1
ATOM 3908 C CA . VAL A 1 493 ? 88.855 42.775 42.745 1.00 17.47 508 VAL A CA 1
ATOM 3909 C C . VAL A 1 493 ? 89.340 43.688 41.635 1.00 18.33 508 VAL A C 1
ATOM 3910 O O . VAL A 1 493 ? 88.539 44.305 40.934 1.00 17.27 508 VAL A O 1
ATOM 3914 N N . SER A 1 494 ? 90.647 43.780 41.453 1.00 15.69 509 SER A N 1
ATOM 3915 C CA . SER A 1 494 ? 91.126 44.686 40.430 1.00 21.47 509 SER A CA 1
ATOM 3916 C C . SER A 1 494 ? 92.392 44.199 39.775 1.00 15.50 509 SER A C 1
ATOM 3917 O O . SER A 1 494 ? 93.224 43.556 40.413 1.00 14.44 509 SER A O 1
ATOM 3920 N N . LYS A 1 495 ? 92.521 44.536 38.497 1.00 13.04 510 LYS A N 1
ATOM 3921 C CA . LYS A 1 495 ? 93.795 44.517 37.793 1.00 22.43 510 LYS A CA 1
ATOM 3922 C C . LYS A 1 495 ? 94.342 45.951 37.777 1.00 19.98 510 LYS A C 1
ATOM 3923 O O . LYS A 1 495 ? 93.611 46.901 38.063 1.00 15.40 510 LYS A O 1
ATOM 3929 N N . PRO A 1 496 ? 95.630 46.116 37.461 1.00 19.94 511 PRO A N 1
ATOM 3930 C CA . PRO A 1 496 ? 96.167 47.477 37.366 1.00 19.15 511 PRO A CA 1
ATOM 3931 C C . PRO A 1 496 ? 95.389 48.277 36.331 1.00 25.39 511 PRO A C 1
ATOM 3932 O O . PRO A 1 496 ? 94.953 47.708 35.338 1.00 23.49 511 PRO A O 1
ATOM 3936 N N . ALA A 1 497 ? 95.187 49.569 36.566 1.00 14.04 512 ALA A N 1
ATOM 3937 C CA . ALA A 1 497 ? 94.298 50.323 35.698 1.00 17.73 512 ALA A CA 1
ATOM 3938 C C . ALA A 1 497 ? 94.997 51.540 35.111 1.00 15.25 512 ALA A C 1
ATOM 3939 O O . ALA A 1 497 ? 96.073 51.921 35.548 1.00 13.63 512 ALA A O 1
ATOM 3941 N N . LEU A 1 498 ? 94.342 52.145 34.132 1.00 16.13 513 LEU A N 1
ATOM 3942 C CA . LEU A 1 498 ? 94.824 53.344 33.461 1.00 16.87 513 LEU A CA 1
ATOM 3943 C C . LEU A 1 498 ? 94.600 54.589 34.312 1.00 15.90 513 LEU A C 1
ATOM 3944 O O . LEU A 1 498 ? 93.592 54.695 35.033 1.00 14.34 513 LEU A O 1
ATOM 3949 N N . GLY A 1 499 ? 95.521 55.542 34.205 1.00 12.04 514 GLY A N 1
ATOM 3950 C CA . GLY A 1 499 ? 95.457 56.765 34.990 1.00 16.08 514 GLY A CA 1
ATOM 3951 C C . GLY A 1 499 ? 94.468 57.795 34.478 1.00 17.30 514 GLY A C 1
ATOM 3952 O O . GLY A 1 499 ? 93.717 57.531 33.530 1.00 17.45 514 GLY A O 1
ATOM 3953 N N . THR A 1 500 ? 94.468 58.961 35.120 1.00 10.38 515 THR A N 1
ATOM 3954 C CA . THR A 1 500 ? 93.570 60.075 34.795 1.00 11.05 515 THR A CA 1
ATOM 3955 C C . THR A 1 500 ? 93.480 60.327 33.285 1.00 17.74 515 THR A C 1
ATOM 3956 O O . THR A 1 500 ? 94.500 60.379 32.594 1.00 16.45 515 THR A O 1
ATOM 3960 N N A CYS A 1 501 ? 92.267 60.470 32.770 0.80 13.30 516 CYS A N 1
ATOM 3961 N N B CYS A 1 501 ? 92.259 60.504 32.789 0.20 15.76 516 CYS A N 1
ATOM 3962 C CA A CYS A 1 501 ? 92.113 60.775 31.357 0.80 17.62 516 CYS A CA 1
ATOM 3963 C CA B CYS A 1 501 ? 92.037 60.642 31.355 0.20 18.02 516 CYS A CA 1
ATOM 3964 C C A CYS A 1 501 ? 90.763 61.420 31.070 0.80 17.27 516 CYS A C 1
ATOM 3965 C C B CYS A 1 501 ? 90.705 61.329 31.028 0.20 16.14 516 CYS A C 1
ATOM 3966 O O A CYS A 1 501 ? 89.870 61.421 31.925 0.80 13.11 516 CYS A O 1
ATOM 3967 O O B CYS A 1 501 ? 89.767 61.289 31.825 0.20 15.09 516 CYS A O 1
ATOM 3972 N N . LEU A 1 502 ? 90.637 61.956 29.853 1.00 12.19 517 LEU A N 1
ATOM 3973 C CA . LEU A 1 502 ? 89.410 62.598 29.366 1.00 12.67 517 LEU A CA 1
ATOM 3974 C C . LEU A 1 502 ? 88.773 61.748 28.256 1.00 18.56 517 LEU A C 1
ATOM 3975 O O . LEU A 1 502 ? 89.484 61.183 27.428 1.00 20.66 517 LEU A O 1
ATOM 3980 N N . TYR A 1 503 ? 87.446 61.635 28.259 1.00 19.41 518 TYR A N 1
ATOM 3981 C CA . TYR A 1 503 ? 86.717 61.029 27.137 1.00 23.35 518 TYR A CA 1
ATOM 3982 C C . TYR A 1 503 ? 85.779 62.072 26.547 1.00 18.25 518 TYR A C 1
ATOM 3983 O O . TYR A 1 503 ? 84.819 62.479 27.206 1.00 19.27 518 TYR A O 1
ATOM 3992 N N . GLU A 1 504 ? 86.047 62.508 25.317 1.00 18.72 519 GLU A N 1
ATOM 3993 C CA . GLU A 1 504 ? 85.190 63.503 24.678 1.00 22.42 519 GLU A CA 1
ATOM 3994 C C . GLU A 1 504 ? 83.801 62.921 24.369 1.00 27.21 519 GLU A C 1
ATOM 3995 O O . GLU A 1 504 ? 83.667 61.727 24.093 1.00 24.98 519 GLU A O 1
ATOM 4001 N N . GLN A 1 505 ? 82.771 63.760 24.446 1.00 19.32 520 GLN A N 1
ATOM 4002 C CA . GLN A 1 505 ? 81.400 63.307 24.234 1.00 27.26 520 GLN A CA 1
ATOM 4003 C C . GLN A 1 505 ? 80.702 64.208 23.240 1.00 36.44 520 GLN A C 1
ATOM 4004 O O . GLN A 1 505 ? 79.473 64.217 23.177 1.00 48.83 520 GLN A O 1
ATOM 4011 N N . PHE B 1 4 ? 86.663 66.632 102.891 1.00 100.27 19 PHE B N 1
ATOM 4012 C CA . PHE B 1 4 ? 87.403 67.772 103.421 1.00 107.29 19 PHE B CA 1
ATOM 4013 C C . PHE B 1 4 ? 87.843 67.498 104.861 1.00 113.35 19 PHE B C 1
ATOM 4014 O O . PHE B 1 4 ? 87.116 67.808 105.810 1.00 115.06 19 PHE B O 1
ATOM 4022 N N . GLU B 1 5 ? 89.030 66.904 105.009 1.00 112.75 20 GLU B N 1
ATOM 4023 C CA . GLU B 1 5 ? 89.594 66.506 106.314 1.00 111.21 20 GLU B CA 1
ATOM 4024 C C . GLU B 1 5 ? 88.767 65.458 107.071 1.00 105.99 20 GLU B C 1
ATOM 4025 O O . GLU B 1 5 ? 89.216 64.881 108.066 1.00 102.69 20 GLU B O 1
ATOM 4031 N N . GLN B 1 6 ? 87.552 65.237 106.588 1.00 101.87 21 GLN B N 1
ATOM 4032 C CA . GLN B 1 6 ? 86.795 64.042 106.883 1.00 101.39 21 GLN B CA 1
ATOM 4033 C C . GLN B 1 6 ? 87.218 63.030 105.826 1.00 98.81 21 GLN B C 1
ATOM 4034 O O . GLN B 1 6 ? 86.976 61.832 105.964 1.00 101.20 21 GLN B O 1
ATOM 4040 N N . LYS B 1 7 ? 87.846 63.538 104.764 1.00 91.23 22 LYS B N 1
ATOM 4041 C CA . LYS B 1 7 ? 88.445 62.707 103.723 1.00 82.00 22 LYS B CA 1
ATOM 4042 C C . LYS B 1 7 ? 89.425 61.730 104.348 1.00 77.73 22 LYS B C 1
ATOM 4043 O O . LYS B 1 7 ? 89.321 60.520 104.148 1.00 75.07 22 LYS B O 1
ATOM 4049 N N . HIS B 1 8 ? 90.381 62.271 105.101 1.00 73.53 23 HIS B N 1
ATOM 4050 C CA . HIS B 1 8 ? 91.425 61.469 105.732 1.00 72.70 23 HIS B CA 1
ATOM 4051 C C . HIS B 1 8 ? 90.841 60.420 106.669 1.00 71.35 23 HIS B C 1
ATOM 4052 O O . HIS B 1 8 ? 91.281 59.270 106.682 1.00 67.80 23 HIS B O 1
ATOM 4059 N N . LEU B 1 9 ? 89.838 60.816 107.442 1.00 75.23 24 LEU B N 1
ATOM 4060 C CA . LEU B 1 9 ? 89.174 59.886 108.343 1.00 76.66 24 LEU B CA 1
ATOM 4061 C C . LEU B 1 9 ? 88.481 58.782 107.550 1.00 73.88 24 LEU B C 1
ATOM 4062 O O . LEU B 1 9 ? 88.597 57.602 107.878 1.00 76.55 24 LEU B O 1
ATOM 4067 N N . ALA B 1 10 ? 87.782 59.176 106.491 1.00 70.95 25 ALA B N 1
ATOM 4068 C CA . ALA B 1 10 ? 86.995 58.247 105.690 1.00 72.38 25 ALA B CA 1
ATOM 4069 C C . ALA B 1 10 ? 87.845 57.433 104.723 1.00 75.50 25 ALA B C 1
ATOM 4070 O O . ALA B 1 10 ? 87.354 56.484 104.110 1.00 79.68 25 ALA B O 1
ATOM 4072 N N . VAL B 1 11 ? 89.109 57.814 104.565 1.00 67.27 26 VAL B N 1
ATOM 4073 C CA . VAL B 1 11 ? 90.034 57.025 103.760 1.00 59.81 26 VAL B CA 1
ATOM 4074 C C . VAL B 1 11 ? 90.702 55.981 104.642 1.00 51.77 26 VAL B C 1
ATOM 4075 O O . VAL B 1 11 ? 90.874 54.827 104.239 1.00 52.19 26 VAL B O 1
ATOM 4079 N N . VAL B 1 12 ? 91.070 56.393 105.850 1.00 49.83 27 VAL B N 1
ATOM 4080 C CA . VAL B 1 12 ? 91.690 55.489 106.806 1.00 54.21 27 VAL B CA 1
ATOM 4081 C C . VAL B 1 12 ? 90.702 54.397 107.201 1.00 57.30 27 VAL B C 1
ATOM 4082 O O . VAL B 1 12 ? 91.064 53.222 107.294 1.00 50.41 27 VAL B O 1
ATOM 4086 N N . ASP B 1 13 ? 89.451 54.794 107.413 1.00 64.81 28 ASP B N 1
ATOM 4087 C CA . ASP B 1 13 ? 88.393 53.856 107.779 1.00 69.80 28 ASP B CA 1
ATOM 4088 C C . ASP B 1 13 ? 88.161 52.845 106.665 1.00 64.43 28 ASP B C 1
ATOM 4089 O O . ASP B 1 13 ? 88.054 51.641 106.913 1.00 57.07 28 ASP B O 1
ATOM 4094 N N . ALA B 1 14 ? 88.099 53.346 105.436 1.00 61.25 29 ALA B N 1
ATOM 4095 C CA . ALA B 1 14 ? 87.888 52.499 104.271 1.00 58.53 29 ALA B CA 1
ATOM 4096 C C . ALA B 1 14 ? 89.059 51.546 104.057 1.00 57.99 29 ALA B C 1
ATOM 4097 O O . ALA B 1 14 ? 88.876 50.410 103.616 1.00 54.03 29 ALA B O 1
ATOM 4099 N N . PHE B 1 15 ? 90.265 52.016 104.365 1.00 58.34 30 PHE B N 1
ATOM 4100 C CA . PHE B 1 15 ? 91.453 51.176 104.286 1.00 52.33 30 PHE B CA 1
ATOM 4101 C C . PHE B 1 15 ? 91.304 50.008 105.253 1.00 51.41 30 PHE B C 1
ATOM 4102 O O . PHE B 1 15 ? 91.547 48.855 104.895 1.00 47.63 30 PHE B O 1
ATOM 4110 N N . PHE B 1 16 ? 90.914 50.314 106.486 1.00 53.93 31 PHE B N 1
ATOM 4111 C CA . PHE B 1 16 ? 90.755 49.281 107.502 1.00 56.62 31 PHE B CA 1
ATOM 4112 C C . PHE B 1 16 ? 89.677 48.279 107.106 1.00 57.92 31 PHE B C 1
ATOM 4113 O O . PHE B 1 16 ? 89.802 47.089 107.382 1.00 57.68 31 PHE B O 1
ATOM 4121 N N . GLN B 1 17 ? 88.634 48.757 106.435 1.00 57.62 32 GLN B N 1
ATOM 4122 C CA . GLN B 1 17 ? 87.547 47.883 106.007 1.00 61.27 32 GLN B CA 1
ATOM 4123 C C . GLN B 1 17 ? 87.983 46.959 104.880 1.00 65.86 32 GLN B C 1
ATOM 4124 O O . GLN B 1 17 ? 87.330 45.953 104.604 1.00 65.06 32 GLN B O 1
ATOM 4130 N N . THR B 1 18 ? 89.091 47.303 104.230 1.00 63.75 33 THR B N 1
ATOM 4131 C CA . THR B 1 18 ? 89.585 46.532 103.098 1.00 56.11 33 THR B CA 1
ATOM 4132 C C . THR B 1 18 ? 90.672 45.542 103.511 1.00 54.85 33 THR B C 1
ATOM 4133 O O . THR B 1 18 ? 90.644 44.376 103.123 1.00 60.36 33 THR B O 1
ATOM 4137 N N . TYR B 1 19 ? 91.621 46.010 104.312 1.00 55.27 34 TYR B N 1
ATOM 4138 C CA . TYR B 1 19 ? 92.806 45.224 104.631 1.00 57.36 34 TYR B CA 1
ATOM 4139 C C . TYR B 1 19 ? 92.847 44.777 106.087 1.00 62.74 34 TYR B C 1
ATOM 4140 O O . TYR B 1 19 ? 93.757 44.048 106.489 1.00 62.72 34 TYR B O 1
ATOM 4149 N N . HIS B 1 20 ? 91.874 45.237 106.870 1.00 60.38 35 HIS B N 1
ATOM 4150 C CA . HIS B 1 20 ? 91.715 44.820 108.262 1.00 62.11 35 HIS B CA 1
ATOM 4151 C C . HIS B 1 20 ? 92.891 45.226 109.152 1.00 65.05 35 HIS B C 1
ATOM 4152 O O . HIS B 1 20 ? 93.112 44.639 110.212 1.00 62.99 35 HIS B O 1
ATOM 4159 N N . VAL B 1 21 ? 93.626 46.247 108.715 1.00 61.42 36 VAL B N 1
ATOM 4160 C CA . VAL B 1 21 ? 94.742 46.799 109.476 1.00 59.97 36 VAL B CA 1
ATOM 4161 C C . VAL B 1 21 ? 94.812 48.301 109.191 1.00 59.37 36 VAL B C 1
ATOM 4162 O O . VAL B 1 21 ? 94.374 48.742 108.132 1.00 62.45 36 VAL B O 1
ATOM 4166 N N . LYS B 1 22 ? 95.322 49.090 110.138 1.00 54.91 37 LYS B N 1
ATOM 4167 C CA . LYS B 1 22 ? 95.480 50.531 109.925 1.00 52.52 37 LYS B CA 1
ATOM 4168 C C . LYS B 1 22 ? 96.636 50.840 108.969 1.00 52.08 37 LYS B C 1
ATOM 4169 O O . LYS B 1 22 ? 97.675 50.176 108.994 1.00 53.11 37 LYS B O 1
ATOM 4175 N N . PRO B 1 23 ? 96.456 51.856 108.117 1.00 46.28 38 PRO B N 1
ATOM 4176 C CA . PRO B 1 23 ? 97.532 52.247 107.198 1.00 43.68 38 PRO B CA 1
ATOM 4177 C C . PRO B 1 23 ? 98.673 52.918 107.960 1.00 46.44 38 PRO B C 1
ATOM 4178 O O . PRO B 1 23 ? 98.485 53.324 109.104 1.00 43.37 38 PRO B O 1
ATOM 4182 N N . ASP B 1 24 ? 99.841 53.024 107.337 1.00 44.34 39 ASP B N 1
ATOM 4183 C CA . ASP B 1 24 ? 100.993 53.626 107.990 1.00 40.93 39 ASP B CA 1
ATOM 4184 C C . ASP B 1 24 ? 101.054 55.119 107.709 1.00 38.56 39 ASP B C 1
ATOM 4185 O O . ASP B 1 24 ? 101.412 55.912 108.574 1.00 41.30 39 ASP B O 1
ATOM 4190 N N . PHE B 1 25 ? 100.700 55.495 106.490 1.00 38.14 40 PHE B N 1
ATOM 4191 C CA . PHE B 1 25 ? 100.739 56.889 106.079 1.00 31.89 40 PHE B CA 1
ATOM 4192 C C . PHE B 1 25 ? 99.761 57.095 104.938 1.00 32.46 40 PHE B C 1
ATOM 4193 O O . PHE B 1 25 ? 99.282 56.129 104.330 1.00 33.15 40 PHE B O 1
ATOM 4201 N N . ILE B 1 26 ? 99.467 58.355 104.649 1.00 28.62 41 ILE B N 1
ATOM 4202 C CA . ILE B 1 26 ? 98.681 58.699 103.473 1.00 28.74 41 ILE B CA 1
ATOM 4203 C C . ILE B 1 26 ? 99.506 59.620 102.587 1.00 32.53 41 ILE B C 1
ATOM 4204 O O . ILE B 1 26 ? 100.048 60.625 103.067 1.00 35.97 41 ILE B O 1
ATOM 4209 N N . ALA B 1 27 ? 99.625 59.269 101.309 1.00 30.71 42 ALA B N 1
ATOM 4210 C CA . ALA B 1 27 ? 100.265 60.145 100.325 1.00 31.87 42 ALA B CA 1
ATOM 4211 C C . ALA B 1 27 ? 99.174 60.848 99.530 1.00 29.17 42 ALA B C 1
ATOM 4212 O O . ALA B 1 27 ? 98.216 60.224 99.085 1.00 33.39 42 ALA B O 1
ATOM 4214 N N . ARG B 1 28 ? 99.319 62.149 99.366 1.00 27.59 43 ARG B N 1
ATOM 4215 C CA . ARG B 1 28 ? 98.298 62.951 98.719 1.00 26.37 43 ARG B CA 1
ATOM 4216 C C . ARG B 1 28 ? 98.912 63.823 97.631 1.00 26.49 43 ARG B C 1
ATOM 4217 O O . ARG B 1 28 ? 99.991 64.382 97.815 1.00 27.27 43 ARG B O 1
ATOM 4225 N N . SER B 1 29 ? 98.223 63.933 96.497 1.00 25.79 44 SER B N 1
ATOM 4226 C CA . SER B 1 29 ? 98.594 64.906 95.479 1.00 29.34 44 SER B CA 1
ATOM 4227 C C . SER B 1 29 ? 97.348 65.503 94.826 1.00 26.76 44 SER B C 1
ATOM 4228 O O . SER B 1 29 ? 96.404 64.780 94.484 1.00 29.35 44 SER B O 1
ATOM 4231 N N . PRO B 1 30 ? 97.336 66.835 94.663 1.00 25.50 45 PRO B N 1
ATOM 4232 C CA . PRO B 1 30 ? 96.161 67.542 94.147 1.00 23.73 45 PRO B CA 1
ATOM 4233 C C . PRO B 1 30 ? 96.026 67.494 92.623 1.00 32.96 45 PRO B C 1
ATOM 4234 O O . PRO B 1 30 ? 97.014 67.333 91.894 1.00 25.38 45 PRO B O 1
ATOM 4238 N N . GLY B 1 31 ? 94.793 67.660 92.152 1.00 25.01 46 GLY B N 1
ATOM 4239 C CA . GLY B 1 31 ? 94.546 67.937 90.751 1.00 29.35 46 GLY B CA 1
ATOM 4240 C C . GLY B 1 31 ? 95.065 69.327 90.433 1.00 27.91 46 GLY B C 1
ATOM 4241 O O . GLY B 1 31 ? 95.616 70.004 91.296 1.00 27.13 46 GLY B O 1
ATOM 4242 N N . ARG B 1 32 ? 94.889 69.767 89.196 1.00 25.93 47 ARG B N 1
ATOM 4243 C CA . ARG B 1 32 ? 95.394 71.074 88.798 1.00 26.64 47 ARG B CA 1
ATOM 4244 C C . ARG B 1 32 ? 94.505 71.686 87.730 1.00 30.54 47 ARG B C 1
ATOM 4245 O O . ARG B 1 32 ? 93.778 70.982 87.031 1.00 28.68 47 ARG B O 1
ATOM 4253 N N . VAL B 1 33 ? 94.604 72.996 87.572 1.00 26.55 48 VAL B N 1
ATOM 4254 C CA . VAL B 1 33 ? 93.917 73.660 86.479 1.00 24.59 48 VAL B CA 1
ATOM 4255 C C . VAL B 1 33 ? 94.751 74.852 86.021 1.00 29.10 48 VAL B C 1
ATOM 4256 O O . VAL B 1 33 ? 95.455 75.464 86.828 1.00 33.13 48 VAL B O 1
ATOM 4260 N N . ASN B 1 34 ? 94.695 75.171 84.732 1.00 26.55 49 ASN B N 1
ATOM 4261 C CA . ASN B 1 34 ? 95.374 76.358 84.228 1.00 30.24 49 ASN B CA 1
ATOM 4262 C C . ASN B 1 34 ? 94.464 77.576 84.289 1.00 29.12 49 ASN B C 1
ATOM 4263 O O . ASN B 1 34 ? 93.325 77.539 83.827 1.00 30.63 49 ASN B O 1
ATOM 4268 N N . LEU B 1 35 ? 94.971 78.659 84.860 1.00 24.09 50 LEU B N 1
ATOM 4269 C CA . LEU B 1 35 ? 94.156 79.851 85.088 1.00 26.59 50 LEU B CA 1
ATOM 4270 C C . LEU B 1 35 ? 94.307 80.881 83.963 1.00 25.88 50 LEU B C 1
ATOM 4271 O O . LEU B 1 35 ? 93.330 81.479 83.527 1.00 30.16 50 LEU B O 1
ATOM 4276 N N . ILE B 1 36 ? 95.540 81.095 83.513 1.00 30.06 51 ILE B N 1
ATOM 4277 C CA . ILE B 1 36 ? 95.824 81.943 82.355 1.00 23.54 51 ILE B CA 1
ATOM 4278 C C . ILE B 1 36 ? 96.982 81.304 81.593 1.00 26.00 51 ILE B C 1
ATOM 4279 O O . ILE B 1 36 ? 97.914 80.802 82.204 1.00 23.33 51 ILE B O 1
ATOM 4284 N N . GLY B 1 37 ? 96.933 81.319 80.265 1.00 22.31 52 GLY B N 1
ATOM 4285 C CA . GLY B 1 37 ? 98.061 80.854 79.483 1.00 22.27 52 GLY B CA 1
ATOM 4286 C C . GLY B 1 37 ? 97.777 79.599 78.690 1.00 21.10 52 GLY B C 1
ATOM 4287 O O . GLY B 1 37 ? 98.417 78.579 78.910 1.00 22.80 52 GLY B O 1
ATOM 4288 N N . GLU B 1 38 ? 96.824 79.678 77.763 1.00 24.04 53 GLU B N 1
ATOM 4289 C CA . GLU B 1 38 ? 96.447 78.528 76.944 1.00 22.22 53 GLU B CA 1
ATOM 4290 C C . GLU B 1 38 ? 97.118 78.587 75.575 1.00 26.71 53 GLU B C 1
ATOM 4291 O O . GLU B 1 38 ? 97.171 79.643 74.939 1.00 22.74 53 GLU B O 1
ATOM 4297 N N . HIS B 1 39 ? 97.615 77.439 75.126 1.00 18.89 54 HIS B N 1
ATOM 4298 C CA . HIS B 1 39 ? 98.275 77.330 73.823 1.00 24.74 54 HIS B CA 1
ATOM 4299 C C . HIS B 1 39 ? 99.464 78.288 73.646 1.00 27.17 54 HIS B C 1
ATOM 4300 O O . HIS B 1 39 ? 99.634 78.888 72.585 1.00 26.90 54 HIS B O 1
ATOM 4307 N N . ILE B 1 40 ? 100.292 78.418 74.682 1.00 21.33 55 ILE B N 1
ATOM 4308 C CA . ILE B 1 40 ? 101.526 79.178 74.546 1.00 21.28 55 ILE B CA 1
ATOM 4309 C C . ILE B 1 40 ? 102.724 78.373 75.024 1.00 23.65 55 ILE B C 1
ATOM 4310 O O . ILE B 1 40 ? 103.874 78.776 74.811 1.00 26.02 55 ILE B O 1
ATOM 4315 N N . ASP B 1 41 ? 102.470 77.237 75.666 1.00 19.94 56 ASP B N 1
ATOM 4316 C CA . ASP B 1 41 ? 103.569 76.475 76.264 1.00 22.27 56 ASP B CA 1
ATOM 4317 C C . ASP B 1 41 ? 104.480 75.860 75.203 1.00 29.64 56 ASP B C 1
ATOM 4318 O O . ASP B 1 41 ? 105.688 75.767 75.404 1.00 27.14 56 ASP B O 1
ATOM 4323 N N . TYR B 1 42 ? 103.920 75.455 74.067 1.00 24.21 57 TYR B N 1
ATOM 4324 C CA . TYR B 1 42 ? 104.767 74.884 73.025 1.00 20.26 57 TYR B CA 1
ATOM 4325 C C . TYR B 1 42 ? 105.517 75.954 72.226 1.00 20.84 57 TYR B C 1
ATOM 4326 O O . TYR B 1 42 ? 106.330 75.638 71.364 1.00 22.07 57 TYR B O 1
ATOM 4335 N N . CYS B 1 43 ? 105.266 77.221 72.533 1.00 21.08 58 CYS B N 1
ATOM 4336 C CA . CYS B 1 43 ? 106.131 78.283 72.043 1.00 22.86 58 CYS B CA 1
ATOM 4337 C C . CYS B 1 43 ? 107.107 78.720 73.148 1.00 27.83 58 CYS B C 1
ATOM 4338 O O . CYS B 1 43 ? 107.720 79.794 73.061 1.00 27.11 58 CYS B O 1
ATOM 4341 N N . ASP B 1 44 ? 107.222 77.884 74.183 1.00 20.37 59 ASP B N 1
ATOM 4342 C CA . ASP B 1 44 ? 108.135 78.097 75.335 1.00 20.74 59 ASP B CA 1
ATOM 4343 C C . ASP B 1 44 ? 107.736 79.221 76.277 1.00 26.31 59 ASP B C 1
ATOM 4344 O O . ASP B 1 44 ? 108.520 79.635 77.135 1.00 26.98 59 ASP B O 1
ATOM 4349 N N . PHE B 1 45 ? 106.517 79.719 76.140 1.00 21.83 60 PHE B N 1
ATOM 4350 C CA . PHE B 1 45 ? 106.085 80.749 77.060 1.00 23.48 60 PHE B CA 1
ATOM 4351 C C . PHE B 1 45 ? 105.490 80.157 78.331 1.00 29.49 60 PHE B C 1
ATOM 4352 O O . PHE B 1 45 ? 105.000 79.026 78.335 1.00 26.71 60 PHE B O 1
ATOM 4360 N N . SER B 1 46 ? 105.561 80.931 79.408 1.00 26.26 61 SER B N 1
ATOM 4361 C CA . SER B 1 46 ? 105.206 80.465 80.742 1.00 25.46 61 SER B CA 1
ATOM 4362 C C . SER B 1 46 ? 103.716 80.533 81.010 1.00 24.06 61 SER B C 1
ATOM 4363 O O . SER B 1 46 ? 103.024 81.388 80.471 1.00 27.05 61 SER B O 1
ATOM 4366 N N . VAL B 1 47 ? 103.230 79.640 81.866 1.00 28.01 62 VAL B N 1
ATOM 4367 C CA . VAL B 1 47 ? 101.804 79.560 82.144 1.00 24.63 62 VAL B CA 1
ATOM 4368 C C . VAL B 1 47 ? 101.487 79.810 83.618 1.00 29.40 62 VAL B C 1
ATOM 4369 O O . VAL B 1 47 ? 102.388 79.899 84.450 1.00 23.01 62 VAL B O 1
ATOM 4373 N N . LEU B 1 48 ? 100.200 79.928 83.938 1.00 24.37 63 LEU B N 1
ATOM 4374 C CA . LEU B 1 48 ? 99.784 80.270 85.290 1.00 23.88 63 LEU B CA 1
ATOM 4375 C C . LEU B 1 48 ? 98.735 79.299 85.830 1.00 24.49 63 LEU B C 1
ATOM 4376 O O . LEU B 1 48 ? 97.542 79.590 85.794 1.00 29.91 63 LEU B O 1
ATOM 4381 N N . PRO B 1 49 ? 99.169 78.128 86.318 1.00 27.76 64 PRO B N 1
ATOM 4382 C CA . PRO B 1 49 ? 98.183 77.178 86.832 1.00 24.25 64 PRO B CA 1
ATOM 4383 C C . PRO B 1 49 ? 98.011 77.305 88.336 1.00 31.37 64 PRO B C 1
ATOM 4384 O O . PRO B 1 49 ? 98.659 78.145 88.971 1.00 30.16 64 PRO B O 1
ATOM 4388 N N . LEU B 1 50 ? 97.144 76.470 88.893 1.00 30.59 65 LEU B N 1
ATOM 4389 C CA . LEU B 1 50 ? 97.062 76.301 90.344 1.00 34.04 65 LEU B CA 1
ATOM 4390 C C . LEU B 1 50 ? 96.692 74.875 90.693 1.00 24.27 65 LEU B C 1
ATOM 4391 O O . LEU B 1 50 ? 96.083 74.160 89.888 1.00 21.30 65 LEU B O 1
ATOM 4396 N N . ALA B 1 51 ? 97.104 74.440 91.877 1.00 19.68 66 ALA B N 1
ATOM 4397 C CA . ALA B 1 51 ? 96.673 73.143 92.364 1.00 26.94 66 ALA B CA 1
ATOM 4398 C C . ALA B 1 51 ? 95.298 73.359 92.985 1.00 27.44 66 ALA B C 1
ATOM 4399 O O . ALA B 1 51 ? 95.036 74.429 93.527 1.00 30.73 66 ALA B O 1
ATOM 4401 N N . ILE B 1 52 ? 94.413 72.370 92.880 1.00 26.40 67 ILE B N 1
ATOM 4402 C CA . ILE B 1 52 ? 93.023 72.553 93.316 1.00 25.03 67 ILE B CA 1
ATOM 4403 C C . ILE B 1 52 ? 92.586 71.599 94.422 1.00 27.51 67 ILE B C 1
ATOM 4404 O O . ILE B 1 52 ? 93.295 70.639 94.739 1.00 29.45 67 ILE B O 1
ATOM 4409 N N . ASP B 1 53 ? 91.406 71.874 94.988 1.00 28.06 68 ASP B N 1
ATOM 4410 C CA . ASP B 1 53 ? 90.906 71.206 96.195 1.00 42.46 68 ASP B CA 1
ATOM 4411 C C . ASP B 1 53 ? 90.497 69.743 96.011 1.00 45.18 68 ASP B C 1
ATOM 4412 O O . ASP B 1 53 ? 89.969 69.123 96.937 1.00 47.82 68 ASP B O 1
ATOM 4417 N N . VAL B 1 54 ? 90.717 69.188 94.828 1.00 32.51 69 VAL B N 1
ATOM 4418 C CA . VAL B 1 54 ? 90.448 67.770 94.631 1.00 31.62 69 VAL B CA 1
ATOM 4419 C C . VAL B 1 54 ? 91.783 67.053 94.510 1.00 34.47 69 VAL B C 1
ATOM 4420 O O . VAL B 1 54 ? 92.762 67.638 94.052 1.00 32.22 69 VAL B O 1
ATOM 4424 N N . ASP B 1 55 ? 91.840 65.799 94.943 1.00 28.73 70 ASP B N 1
ATOM 4425 C CA . ASP B 1 55 ? 93.128 65.128 95.049 1.00 31.25 70 ASP B CA 1
ATOM 4426 C C . ASP B 1 55 ? 93.054 63.618 94.889 1.00 35.60 70 ASP B C 1
ATOM 4427 O O . ASP B 1 55 ? 91.972 63.034 94.871 1.00 39.61 70 ASP B O 1
ATOM 4432 N N . MET B 1 56 ? 94.216 62.993 94.745 1.00 30.88 71 MET B N 1
ATOM 4433 C CA . MET B 1 56 ? 94.313 61.553 94.909 1.00 30.70 71 MET B CA 1
ATOM 4434 C C . MET B 1 56 ? 94.917 61.275 96.276 1.00 34.46 71 MET B C 1
ATOM 4435 O O . MET B 1 56 ? 95.948 61.846 96.638 1.00 30.72 71 MET B O 1
ATOM 4440 N N . LEU B 1 57 ? 94.259 60.419 97.047 1.00 30.75 72 LEU B N 1
ATOM 4441 C CA . LEU B 1 57 ? 94.790 59.998 98.330 1.00 28.17 72 LEU B CA 1
ATOM 4442 C C . LEU B 1 57 ? 95.176 58.524 98.246 1.00 35.19 72 LEU B C 1
ATOM 4443 O O . LEU B 1 57 ? 94.378 57.693 97.809 1.00 35.45 72 LEU B O 1
ATOM 4448 N N . CYS B 1 58 ? 96.399 58.205 98.658 1.00 33.94 73 CYS B N 1
ATOM 4449 C CA . CYS B 1 58 ? 96.854 56.822 98.717 1.00 28.26 73 CYS B CA 1
ATOM 4450 C C . CYS B 1 58 ? 97.230 56.404 100.144 1.00 39.25 73 CYS B C 1
ATOM 4451 O O . CYS B 1 58 ? 98.339 56.677 100.608 1.00 32.69 73 CYS B O 1
ATOM 4454 N N . ALA B 1 59 ? 96.297 55.752 100.838 1.00 37.35 74 ALA B N 1
ATOM 4455 C CA . ALA B 1 59 ? 96.563 55.198 102.158 1.00 39.01 74 ALA B CA 1
ATOM 4456 C C . ALA B 1 59 ? 97.379 53.925 102.017 1.00 40.49 74 ALA B C 1
ATOM 4457 O O . ALA B 1 59 ? 97.032 53.044 101.231 1.00 34.47 74 ALA B O 1
ATOM 4459 N N . VAL B 1 60 ? 98.466 53.825 102.774 1.00 35.88 75 VAL B N 1
ATOM 4460 C CA . VAL B 1 60 ? 99.407 52.730 102.576 1.00 34.30 75 VAL B CA 1
ATOM 4461 C C . VAL B 1 60 ? 99.769 51.998 103.862 1.00 42.10 75 VAL B C 1
ATOM 4462 O O . VAL B 1 60 ? 100.087 52.627 104.881 1.00 42.95 75 VAL B O 1
ATOM 4466 N N . LYS B 1 61 ? 99.719 50.669 103.810 1.00 33.91 76 LYS B N 1
ATOM 4467 C CA . LYS B 1 61 ? 100.390 49.852 104.812 1.00 43.66 76 LYS B CA 1
ATOM 4468 C C . LYS B 1 61 ? 101.626 49.229 104.172 1.00 42.45 76 LYS B C 1
ATOM 4469 O O . LYS B 1 61 ? 101.530 48.575 103.136 1.00 36.43 76 LYS B O 1
ATOM 4475 N N . ILE B 1 62 ? 102.788 49.449 104.779 1.00 41.85 77 ILE B N 1
ATOM 4476 C CA . ILE B 1 62 ? 104.044 48.920 104.254 1.00 43.96 77 ILE B CA 1
ATOM 4477 C C . ILE B 1 62 ? 104.169 47.453 104.631 1.00 49.56 77 ILE B C 1
ATOM 4478 O O . ILE B 1 62 ? 103.977 47.089 105.790 1.00 53.09 77 ILE B O 1
ATOM 4483 N N . LEU B 1 63 ? 104.486 46.610 103.654 1.00 51.32 78 LEU B N 1
ATOM 4484 C CA . LEU B 1 63 ? 104.563 45.175 103.894 1.00 55.65 78 LEU B CA 1
ATOM 4485 C C . LEU B 1 63 ? 105.982 44.613 103.906 1.00 66.59 78 LEU B C 1
ATOM 4486 O O . LEU B 1 63 ? 106.801 44.915 103.042 1.00 67.49 78 LEU B O 1
ATOM 4491 N N . ASP B 1 64 ? 106.252 43.786 104.907 1.00 83.29 79 ASP B N 1
ATOM 4492 C CA . ASP B 1 64 ? 107.469 42.995 104.958 1.00 96.83 79 ASP B CA 1
ATOM 4493 C C . ASP B 1 64 ? 107.131 41.607 104.438 1.00 97.77 79 ASP B C 1
ATOM 4494 O O . ASP B 1 64 ? 106.453 40.830 105.111 1.00 103.54 79 ASP B O 1
ATOM 4499 N N . GLU B 1 65 ? 107.586 41.297 103.232 1.00 89.19 80 GLU B N 1
ATOM 4500 C CA . GLU B 1 65 ? 107.251 40.021 102.622 1.00 88.39 80 GLU B CA 1
ATOM 4501 C C . GLU B 1 65 ? 108.463 39.369 101.980 1.00 83.86 80 GLU B C 1
ATOM 4502 O O . GLU B 1 65 ? 109.341 40.051 101.452 1.00 76.80 80 GLU B O 1
ATOM 4508 N N . LYS B 1 66 ? 108.502 38.043 102.039 1.00 86.35 81 LYS B N 1
ATOM 4509 C CA . LYS B 1 66 ? 109.476 37.271 101.287 1.00 88.42 81 LYS B CA 1
ATOM 4510 C C . LYS B 1 66 ? 109.313 37.587 99.806 1.00 84.83 81 LYS B C 1
ATOM 4511 O O . LYS B 1 66 ? 110.265 37.986 99.136 1.00 83.08 81 LYS B O 1
ATOM 4517 N N . ASN B 1 67 ? 108.095 37.419 99.302 1.00 83.35 82 ASN B N 1
ATOM 4518 C CA . ASN B 1 67 ? 107.783 37.766 97.922 1.00 80.30 82 ASN B CA 1
ATOM 4519 C C . ASN B 1 67 ? 106.903 39.002 97.867 1.00 75.09 82 ASN B C 1
ATOM 4520 O O . ASN B 1 67 ? 105.679 38.905 97.971 1.00 75.41 82 ASN B O 1
ATOM 4525 N N . PRO B 1 68 ? 107.532 40.174 97.705 1.00 70.11 83 PRO B N 1
ATOM 4526 C CA . PRO B 1 68 ? 106.861 41.475 97.794 1.00 64.55 83 PRO B CA 1
ATOM 4527 C C . PRO B 1 68 ? 105.741 41.604 96.772 1.00 56.07 83 PRO B C 1
ATOM 4528 O O . PRO B 1 68 ? 105.925 41.272 95.608 1.00 53.26 83 PRO B O 1
ATOM 4532 N N . SER B 1 69 ? 104.586 42.073 97.220 1.00 56.46 84 SER B N 1
ATOM 4533 C CA . SER B 1 69 ? 103.461 42.303 96.332 1.00 53.84 84 SER B CA 1
ATOM 4534 C C . SER B 1 69 ? 102.809 43.635 96.664 1.00 50.68 84 SER B C 1
ATOM 4535 O O . SER B 1 69 ? 102.883 44.120 97.798 1.00 50.95 84 SER B O 1
ATOM 4538 N N . ILE B 1 70 ? 102.174 44.232 95.668 1.00 46.50 85 ILE B N 1
ATOM 4539 C CA . ILE B 1 70 ? 101.432 45.457 95.888 1.00 48.01 85 ILE B CA 1
ATOM 4540 C C . ILE B 1 70 ? 99.963 45.236 95.559 1.00 52.34 85 ILE B C 1
ATOM 4541 O O . ILE B 1 70 ? 99.617 44.821 94.451 1.00 51.84 85 ILE B O 1
ATOM 4546 N N . THR B 1 71 ? 99.105 45.485 96.539 1.00 48.90 86 THR B N 1
ATOM 4547 C CA . THR B 1 71 ? 97.673 45.431 96.312 1.00 49.65 86 THR B CA 1
ATOM 4548 C C . THR B 1 71 ? 97.126 46.846 96.205 1.00 49.67 86 THR B C 1
ATOM 4549 O O . THR B 1 71 ? 97.350 47.680 97.084 1.00 53.11 86 THR B O 1
ATOM 4553 N N . LEU B 1 72 ? 96.429 47.113 95.109 1.00 42.19 87 LEU B N 1
ATOM 4554 C CA . LEU B 1 72 ? 95.792 48.402 94.892 1.00 41.89 87 LEU B CA 1
ATOM 4555 C C . LEU B 1 72 ? 94.286 48.230 94.914 1.00 49.50 87 LEU B C 1
ATOM 4556 O O . LEU B 1 72 ? 93.724 47.474 94.112 1.00 43.69 87 LEU B O 1
ATOM 4561 N N . THR B 1 73 ? 93.638 48.925 95.841 1.00 46.22 88 THR B N 1
ATOM 4562 C CA . THR B 1 73 ? 92.189 48.942 95.911 1.00 42.05 88 THR B CA 1
ATOM 4563 C C . THR B 1 73 ? 91.705 50.371 95.738 1.00 47.18 88 THR B C 1
ATOM 4564 O O . THR B 1 73 ? 92.330 51.311 96.232 1.00 53.97 88 THR B O 1
ATOM 4568 N N . ASN B 1 74 ? 90.600 50.537 95.025 1.00 41.77 89 ASN B N 1
ATOM 4569 C CA . ASN B 1 74 ? 90.041 51.860 94.805 1.00 45.02 89 ASN B CA 1
ATOM 4570 C C . ASN B 1 74 ? 88.758 52.081 95.594 1.00 52.61 89 ASN B C 1
ATOM 4571 O O . ASN B 1 74 ? 88.031 51.129 95.894 1.00 49.56 89 ASN B O 1
ATOM 4576 N N . ALA B 1 75 ? 88.488 53.341 95.927 1.00 48.92 90 ALA B N 1
ATOM 4577 C CA . ALA B 1 75 ? 87.263 53.705 96.635 1.00 53.27 90 ALA B CA 1
ATOM 4578 C C . ALA B 1 75 ? 86.057 53.522 95.722 1.00 60.13 90 ALA B C 1
ATOM 4579 O O . ALA B 1 75 ? 84.938 53.295 96.187 1.00 58.89 90 ALA B O 1
ATOM 4581 N N . ASP B 1 76 ? 86.298 53.640 94.422 1.00 51.02 91 ASP B N 1
ATOM 4582 C CA . ASP B 1 76 ? 85.260 53.438 93.426 1.00 61.20 91 ASP B CA 1
ATOM 4583 C C . ASP B 1 76 ? 85.169 51.942 93.142 1.00 67.39 91 ASP B C 1
ATOM 4584 O O . ASP B 1 76 ? 86.152 51.328 92.728 1.00 68.46 91 ASP B O 1
ATOM 4589 N N . PRO B 1 77 ? 83.991 51.344 93.382 1.00 75.21 92 PRO B N 1
ATOM 4590 C CA . PRO B 1 77 ? 83.806 49.897 93.213 1.00 77.83 92 PRO B CA 1
ATOM 4591 C C . PRO B 1 77 ? 83.965 49.433 91.769 1.00 74.91 92 PRO B C 1
ATOM 4592 O O . PRO B 1 77 ? 84.280 48.262 91.550 1.00 77.97 92 PRO B O 1
ATOM 4596 N N . LYS B 1 78 ? 83.754 50.331 90.809 1.00 69.61 93 LYS B N 1
ATOM 4597 C CA . LYS B 1 78 ? 83.865 49.982 89.394 1.00 72.64 93 LYS B CA 1
ATOM 4598 C C . LYS B 1 78 ? 85.323 49.870 88.935 1.00 69.16 93 LYS B C 1
ATOM 4599 O O . LYS B 1 78 ? 85.605 49.448 87.811 1.00 65.43 93 LYS B O 1
ATOM 4605 N N . PHE B 1 79 ? 86.245 50.258 89.808 1.00 63.43 94 PHE B N 1
ATOM 4606 C CA . PHE B 1 79 ? 87.661 50.021 89.569 1.00 59.32 94 PHE B CA 1
ATOM 4607 C C . PHE B 1 79 ? 88.100 48.818 90.396 1.00 58.19 94 PHE B C 1
ATOM 4608 O O . PHE B 1 79 ? 88.340 48.925 91.607 1.00 54.93 94 PHE B O 1
ATOM 4616 N N . ALA B 1 80 ? 88.191 47.670 89.733 1.00 53.44 95 ALA B N 1
ATOM 4617 C CA . ALA B 1 80 ? 88.454 46.410 90.414 1.00 52.30 95 ALA B CA 1
ATOM 4618 C C . ALA B 1 80 ? 89.855 46.352 91.006 1.00 43.70 95 ALA B C 1
ATOM 4619 O O . ALA B 1 80 ? 90.808 46.884 90.436 1.00 46.43 95 ALA B O 1
ATOM 4621 N N . GLN B 1 81 ? 89.953 45.700 92.160 1.00 46.48 96 GLN B N 1
ATOM 4622 C CA . GLN B 1 81 ? 91.212 45.511 92.869 1.00 53.25 96 GLN B CA 1
ATOM 4623 C C . GLN B 1 81 ? 92.295 44.951 91.954 1.00 56.46 96 GLN B C 1
ATOM 4624 O O . GLN B 1 81 ? 92.038 44.052 91.145 1.00 58.32 96 GLN B O 1
ATOM 4630 N N . ARG B 1 82 ? 93.496 45.512 92.061 1.00 45.74 97 ARG B N 1
ATOM 4631 C CA . ARG B 1 82 ? 94.636 45.002 91.316 1.00 42.25 97 ARG B CA 1
ATOM 4632 C C . ARG B 1 82 ? 95.696 44.511 92.287 1.00 51.24 97 ARG B C 1
ATOM 4633 O O . ARG B 1 82 ? 95.942 45.131 93.332 1.00 50.48 97 ARG B O 1
ATOM 4641 N N . LYS B 1 83 ? 96.327 43.398 91.930 1.00 49.03 98 LYS B N 1
ATOM 4642 C CA . LYS B 1 83 ? 97.412 42.845 92.724 1.00 54.15 98 LYS B CA 1
ATOM 4643 C C . LYS B 1 83 ? 98.514 42.333 91.799 1.00 53.14 98 LYS B C 1
ATOM 4644 O O . LYS B 1 83 ? 98.254 41.581 90.853 1.00 46.44 98 LYS B O 1
ATOM 4650 N N . PHE B 1 84 ? 99.743 42.764 92.060 1.00 53.19 99 PHE B N 1
ATOM 4651 C CA . PHE B 1 84 ? 100.886 42.317 91.275 1.00 54.59 99 PHE B CA 1
ATOM 4652 C C . PHE B 1 84 ? 102.122 42.110 92.140 1.00 60.35 99 PHE B C 1
ATOM 4653 O O . PHE B 1 84 ? 102.354 42.848 93.101 1.00 58.53 99 PHE B O 1
ATOM 4661 N N . ASP B 1 85 ? 102.899 41.083 91.814 1.00 62.66 100 ASP B N 1
ATOM 4662 C CA . ASP B 1 85 ? 104.158 40.850 92.507 1.00 64.23 100 ASP B CA 1
ATOM 4663 C C . ASP B 1 85 ? 105.209 41.788 91.934 1.00 60.33 100 ASP B C 1
ATOM 4664 O O . ASP B 1 85 ? 105.131 42.178 90.772 1.00 53.65 100 ASP B O 1
ATOM 4669 N N . LEU B 1 86 ? 106.184 42.163 92.753 1.00 57.09 101 LEU B N 1
ATOM 4670 C CA . LEU B 1 86 ? 107.260 43.022 92.285 1.00 52.32 101 LEU B CA 1
ATOM 4671 C C . LEU B 1 86 ? 108.396 42.139 91.789 1.00 54.50 101 LEU B C 1
ATOM 4672 O O . LEU B 1 86 ? 108.775 41.184 92.467 1.00 59.50 101 LEU B O 1
ATOM 4677 N N . PRO B 1 87 ? 108.921 42.442 90.589 1.00 58.22 102 PRO B N 1
ATOM 4678 C CA . PRO B 1 87 ? 109.992 41.682 89.930 1.00 60.85 102 PRO B CA 1
ATOM 4679 C C . PRO B 1 87 ? 111.184 41.428 90.841 1.00 64.64 102 PRO B C 1
ATOM 4680 O O . PRO B 1 87 ? 111.813 42.375 91.318 1.00 67.20 102 PRO B O 1
ATOM 4684 N N . LEU B 1 88 ? 111.486 40.154 91.070 1.00 64.93 103 LEU B N 1
ATOM 4685 C CA . LEU B 1 88 ? 112.512 39.757 92.032 1.00 73.87 103 LEU B CA 1
ATOM 4686 C C . LEU B 1 88 ? 113.940 40.054 91.572 1.00 73.83 103 LEU B C 1
ATOM 4687 O O . LEU B 1 88 ? 114.886 39.940 92.351 1.00 75.44 103 LEU B O 1
ATOM 4692 N N . ASP B 1 89 ? 114.090 40.436 90.309 1.00 75.17 104 ASP B N 1
ATOM 4693 C CA . ASP B 1 89 ? 115.395 40.798 89.772 1.00 77.92 104 ASP B CA 1
ATOM 4694 C C . ASP B 1 89 ? 115.600 42.306 89.869 1.00 78.65 104 ASP B C 1
ATOM 4695 O O . ASP B 1 89 ? 116.520 42.859 89.265 1.00 78.98 104 ASP B O 1
ATOM 4700 N N . GLY B 1 90 ? 114.730 42.964 90.632 1.00 77.11 105 GLY B N 1
ATOM 4701 C CA . GLY B 1 90 ? 114.772 44.406 90.782 1.00 74.01 105 GLY B CA 1
ATOM 4702 C C . GLY B 1 90 ? 114.358 45.130 89.514 1.00 75.80 105 GLY B C 1
ATOM 4703 O O . GLY B 1 90 ? 114.592 46.330 89.369 1.00 76.70 105 GLY B O 1
ATOM 4704 N N . SER B 1 91 ? 113.744 44.395 88.592 1.00 70.80 106 SER B N 1
ATOM 4705 C CA . SER B 1 91 ? 113.303 44.961 87.321 1.00 65.52 106 SER B CA 1
ATOM 4706 C C . SER B 1 91 ? 112.082 45.852 87.489 1.00 63.86 106 SER B C 1
ATOM 4707 O O . SER B 1 91 ? 111.360 45.757 88.479 1.00 68.73 106 SER B O 1
ATOM 4710 N N . TYR B 1 92 ? 111.852 46.717 86.508 1.00 64.42 107 TYR B N 1
ATOM 4711 C CA . TYR B 1 92 ? 110.681 47.577 86.520 1.00 66.15 107 TYR B CA 1
ATOM 4712 C C . TYR B 1 92 ? 109.462 46.779 86.115 1.00 70.44 107 TYR B C 1
ATOM 4713 O O . TYR B 1 92 ? 109.561 45.820 85.350 1.00 73.32 107 TYR B O 1
ATOM 4722 N N . MET B 1 93 ? 108.307 47.192 86.621 1.00 72.45 108 MET B N 1
ATOM 4723 C CA . MET B 1 93 ? 107.049 46.559 86.266 1.00 75.90 108 MET B CA 1
ATOM 4724 C C . MET B 1 93 ? 106.793 46.672 84.777 1.00 77.94 108 MET B C 1
ATOM 4725 O O . MET B 1 93 ? 107.528 47.342 84.050 1.00 78.04 108 MET B O 1
ATOM 4730 N N . ALA B 1 94 ? 105.744 46.006 84.322 1.00 82.37 109 ALA B N 1
ATOM 4731 C CA . ALA B 1 94 ? 105.335 46.124 82.938 1.00 85.75 109 ALA B CA 1
ATOM 4732 C C . ALA B 1 94 ? 104.231 47.164 82.835 1.00 83.12 109 ALA B C 1
ATOM 4733 O O . ALA B 1 94 ? 103.102 46.934 83.274 1.00 83.67 109 ALA B O 1
ATOM 4735 N N . ILE B 1 95 ? 104.569 48.323 82.282 1.00 78.07 110 ILE B N 1
ATOM 4736 C CA . ILE B 1 95 ? 103.563 49.321 81.960 1.00 75.85 110 ILE B CA 1
ATOM 4737 C C . ILE B 1 95 ? 103.278 49.225 80.475 1.00 75.64 110 ILE B C 1
ATOM 4738 O O . ILE B 1 95 ? 103.902 49.920 79.668 1.00 74.08 110 ILE B O 1
ATOM 4743 N N . ASP B 1 96 ? 102.354 48.345 80.107 1.00 78.43 111 ASP B N 1
ATOM 4744 C CA . ASP B 1 96 ? 101.988 48.207 78.707 1.00 86.87 111 ASP B CA 1
ATOM 4745 C C . ASP B 1 96 ? 101.282 49.476 78.240 1.00 84.82 111 ASP B C 1
ATOM 4746 O O . ASP B 1 96 ? 100.373 49.973 78.912 1.00 78.73 111 ASP B O 1
ATOM 4751 N N . PRO B 1 97 ? 101.715 50.012 77.088 1.00 86.12 112 PRO B N 1
ATOM 4752 C CA . PRO B 1 97 ? 101.227 51.287 76.551 1.00 79.46 112 PRO B CA 1
ATOM 4753 C C . PRO B 1 97 ? 99.845 51.172 75.906 1.00 66.20 112 PRO B C 1
ATOM 4754 O O . PRO B 1 97 ? 99.113 52.161 75.850 1.00 53.27 112 PRO B O 1
ATOM 4758 N N . SER B 1 98 ? 99.495 49.985 75.421 1.00 72.58 113 SER B N 1
ATOM 4759 C CA . SER B 1 98 ? 98.221 49.801 74.732 1.00 81.05 113 SER B CA 1
ATOM 4760 C C . SER B 1 98 ? 97.039 49.708 75.702 1.00 79.20 113 SER B C 1
ATOM 4761 O O . SER B 1 98 ? 96.046 50.421 75.547 1.00 82.08 113 SER B O 1
ATOM 4764 N N . VAL B 1 99 ? 97.146 48.837 76.702 1.00 71.92 114 VAL B N 1
ATOM 4765 C CA . VAL B 1 99 ? 96.071 48.687 77.679 1.00 71.38 114 VAL B CA 1
ATOM 4766 C C . VAL B 1 99 ? 95.918 49.938 78.546 1.00 72.98 114 VAL B C 1
ATOM 4767 O O . VAL B 1 99 ? 96.888 50.432 79.130 1.00 69.50 114 VAL B O 1
ATOM 4771 N N . SER B 1 100 ? 94.698 50.460 78.605 1.00 74.18 115 SER B N 1
ATOM 4772 C CA . SER B 1 100 ? 94.400 51.602 79.457 1.00 74.96 115 SER B CA 1
ATOM 4773 C C . SER B 1 100 ? 93.521 51.170 80.631 1.00 74.33 115 SER B C 1
ATOM 4774 O O . SER B 1 100 ? 92.335 50.876 80.458 1.00 76.46 115 SER B O 1
ATOM 4777 N N . GLU B 1 101 ? 94.117 51.117 81.821 1.00 64.42 116 GLU B N 1
ATOM 4778 C CA . GLU B 1 101 ? 93.388 50.789 83.043 1.00 54.86 116 GLU B CA 1
ATOM 4779 C C . GLU B 1 101 ? 93.808 51.700 84.198 1.00 47.96 116 GLU B C 1
ATOM 4780 O O . GLU B 1 101 ? 94.854 52.349 84.147 1.00 47.64 116 GLU B O 1
ATOM 4786 N N . TRP B 1 102 ? 92.993 51.722 85.245 1.00 38.62 117 TRP B N 1
ATOM 4787 C CA . TRP B 1 102 ? 93.107 52.737 86.297 1.00 39.62 117 TRP B CA 1
ATOM 4788 C C . TRP B 1 102 ? 94.412 52.703 87.105 1.00 35.97 117 TRP B C 1
ATOM 4789 O O . TRP B 1 102 ? 94.829 53.717 87.660 1.00 42.96 117 TRP B O 1
ATOM 4800 N N . SER B 1 103 ? 95.052 51.541 87.160 1.00 41.54 118 SER B N 1
ATOM 4801 C CA . SER B 1 103 ? 96.284 51.371 87.921 1.00 42.62 118 SER B CA 1
ATOM 4802 C C . SER B 1 103 ? 97.538 51.852 87.187 1.00 41.91 118 SER B C 1
ATOM 4803 O O . SER B 1 103 ? 98.634 51.838 87.758 1.00 41.47 118 SER B O 1
ATOM 4806 N N . ASN B 1 104 ? 97.383 52.268 85.931 1.00 37.26 119 ASN B N 1
ATOM 4807 C CA . ASN B 1 104 ? 98.522 52.713 85.123 1.00 39.76 119 ASN B CA 1
ATOM 4808 C C . ASN B 1 104 ? 99.305 53.861 85.739 1.00 34.70 119 ASN B C 1
ATOM 4809 O O . ASN B 1 104 ? 100.539 53.841 85.779 1.00 32.92 119 ASN B O 1
ATOM 4814 N N . TYR B 1 105 ? 98.587 54.874 86.204 1.00 39.55 120 TYR B N 1
ATOM 4815 C CA . TYR B 1 105 ? 99.240 56.024 86.816 1.00 40.57 120 TYR B CA 1
ATOM 4816 C C . TYR B 1 105 ? 99.998 55.630 88.084 1.00 32.62 120 TYR B C 1
ATOM 4817 O O . TYR B 1 105 ? 101.025 56.221 88.402 1.00 36.52 120 TYR B O 1
ATOM 4826 N N . PHE B 1 106 ? 99.510 54.623 88.799 1.00 28.80 121 PHE B N 1
ATOM 4827 C CA . PHE B 1 106 ? 100.250 54.152 89.965 1.00 33.94 121 PHE B CA 1
ATOM 4828 C C . PHE B 1 106 ? 101.590 53.559 89.544 1.00 35.38 121 PHE B C 1
ATOM 4829 O O . PHE B 1 106 ? 102.634 53.896 90.108 1.00 35.84 121 PHE B O 1
ATOM 4837 N N . LYS B 1 107 ? 101.552 52.667 88.559 1.00 38.46 122 LYS B N 1
ATOM 4838 C CA . LYS B 1 107 ? 102.768 52.021 88.080 1.00 37.86 122 LYS B CA 1
ATOM 4839 C C . LYS B 1 107 ? 103.770 53.022 87.519 1.00 33.09 122 LYS B C 1
ATOM 4840 O O . LYS B 1 107 ? 104.972 52.825 87.655 1.00 36.21 122 LYS B O 1
ATOM 4846 N N . CYS B 1 108 ? 103.271 54.092 86.902 1.00 28.60 123 CYS B N 1
ATOM 4847 C CA . CYS B 1 108 ? 104.128 55.203 86.494 1.00 30.82 123 CYS B CA 1
ATOM 4848 C C . CYS B 1 108 ? 104.903 55.774 87.677 1.00 30.60 123 CYS B C 1
ATOM 4849 O O . CYS B 1 108 ? 106.124 55.925 87.613 1.00 31.61 123 CYS B O 1
ATOM 4852 N N . GLY B 1 109 ? 104.188 56.099 88.751 1.00 30.22 124 GLY B N 1
ATOM 4853 C CA . GLY B 1 109 ? 104.815 56.705 89.915 1.00 27.94 124 GLY B CA 1
ATOM 4854 C C . GLY B 1 109 ? 105.788 55.735 90.550 1.00 29.28 124 GLY B C 1
ATOM 4855 O O . GLY B 1 109 ? 106.881 56.117 90.963 1.00 35.33 124 GLY B O 1
ATOM 4856 N N . LEU B 1 110 ? 105.382 54.470 90.612 1.00 26.25 125 LEU B N 1
ATOM 4857 C CA . LEU B 1 110 ? 106.208 53.418 91.181 1.00 31.34 125 LEU B CA 1
ATOM 4858 C C . LEU B 1 110 ? 107.502 53.319 90.391 1.00 33.10 125 LEU B C 1
ATOM 4859 O O . LEU B 1 110 ? 108.587 53.183 90.964 1.00 30.20 125 LEU B O 1
ATOM 4864 N N . HIS B 1 111 ? 107.372 53.390 89.070 1.00 32.83 126 HIS B N 1
ATOM 4865 C CA . HIS B 1 111 ? 108.508 53.236 88.170 1.00 32.34 126 HIS B CA 1
ATOM 4866 C C . HIS B 1 111 ? 109.500 54.382 88.361 1.00 28.81 126 HIS B C 1
ATOM 4867 O O . HIS B 1 111 ? 110.696 54.154 88.542 1.00 26.45 126 HIS B O 1
ATOM 4874 N N . VAL B 1 112 ? 109.007 55.614 88.328 1.00 23.48 127 VAL B N 1
ATOM 4875 C CA . VAL B 1 112 ? 109.911 56.752 88.404 1.00 26.27 127 VAL B CA 1
ATOM 4876 C C . VAL B 1 112 ? 110.552 56.848 89.794 1.00 34.13 127 VAL B C 1
ATOM 4877 O O . VAL B 1 112 ? 111.699 57.278 89.917 1.00 28.11 127 VAL B O 1
ATOM 4881 N N . ALA B 1 113 ? 109.829 56.430 90.833 1.00 33.26 128 ALA B N 1
ATOM 4882 C CA . ALA B 1 113 ? 110.404 56.450 92.175 1.00 31.80 128 ALA B CA 1
ATOM 4883 C C . ALA B 1 113 ? 111.474 55.373 92.277 1.00 34.54 128 ALA B C 1
ATOM 4884 O O . ALA B 1 113 ? 112.537 55.594 92.859 1.00 32.83 128 ALA B O 1
ATOM 4886 N N . HIS B 1 114 ? 111.187 54.213 91.690 1.00 31.11 129 HIS B N 1
ATOM 4887 C CA . HIS B 1 114 ? 112.117 53.094 91.717 1.00 36.40 129 HIS B CA 1
ATOM 4888 C C . HIS B 1 114 ? 113.426 53.484 91.030 1.00 36.35 129 HIS B C 1
ATOM 4889 O O . HIS B 1 114 ? 114.515 53.199 91.529 1.00 34.93 129 HIS B O 1
ATOM 4896 N N . SER B 1 115 ? 113.313 54.148 89.888 1.00 34.58 130 SER B N 1
ATOM 4897 C CA . SER B 1 115 ? 114.500 54.564 89.155 1.00 36.79 130 SER B CA 1
ATOM 4898 C C . SER B 1 115 ? 115.325 55.559 89.965 1.00 31.50 130 SER B C 1
ATOM 4899 O O . SER B 1 115 ? 116.551 55.461 90.029 1.00 36.58 130 SER B O 1
ATOM 4902 N N . TYR B 1 116 ? 114.642 56.516 90.582 1.00 30.93 131 TYR B N 1
ATOM 4903 C CA . TYR B 1 116 ? 115.282 57.475 91.476 1.00 31.81 131 TYR B CA 1
ATOM 4904 C C . TYR B 1 116 ? 116.023 56.782 92.622 1.00 37.12 131 TYR B C 1
ATOM 4905 O O . TYR B 1 116 ? 117.140 57.176 92.993 1.00 32.44 131 TYR B O 1
ATOM 4914 N N . LEU B 1 117 ? 115.391 55.759 93.194 1.00 33.47 132 LEU B N 1
ATOM 4915 C CA . LEU B 1 117 ? 115.980 55.061 94.329 1.00 35.53 132 LEU B CA 1
ATOM 4916 C C . LEU B 1 117 ? 117.232 54.306 93.915 1.00 41.25 132 LEU B C 1
ATOM 4917 O O . LEU B 1 117 ? 118.207 54.266 94.663 1.00 35.44 132 LEU B O 1
ATOM 4922 N N . LYS B 1 118 ? 117.205 53.716 92.718 1.00 40.29 133 LYS B N 1
ATOM 4923 C CA . LYS B 1 118 ? 118.348 52.960 92.219 1.00 37.49 133 LYS B CA 1
ATOM 4924 C C . LYS B 1 118 ? 119.565 53.859 92.086 1.00 37.69 133 LYS B C 1
ATOM 4925 O O . LYS B 1 118 ? 120.704 53.416 92.235 1.00 35.03 133 LYS B O 1
ATOM 4931 N N . LYS B 1 119 ? 119.320 55.129 91.793 1.00 36.55 134 LYS B N 1
ATOM 4932 C CA . LYS B 1 119 ? 120.416 56.054 91.574 1.00 37.93 134 LYS B CA 1
ATOM 4933 C C . LYS B 1 119 ? 121.047 56.542 92.867 1.00 49.15 134 LYS B C 1
ATOM 4934 O O . LYS B 1 119 ? 122.252 56.809 92.909 1.00 51.67 134 LYS B O 1
ATOM 4940 N N . ILE B 1 120 ? 120.255 56.631 93.930 1.00 42.78 135 ILE B N 1
ATOM 4941 C CA . ILE B 1 120 ? 120.811 57.087 95.198 1.00 40.38 135 ILE B CA 1
ATOM 4942 C C . ILE B 1 120 ? 121.432 55.941 96.014 1.00 40.33 135 ILE B C 1
ATOM 4943 O O . ILE B 1 120 ? 122.408 56.142 96.725 1.00 41.88 135 ILE B O 1
ATOM 4948 N N . ALA B 1 121 ? 120.883 54.739 95.883 1.00 42.53 136 ALA B N 1
ATOM 4949 C CA . ALA B 1 121 ? 121.411 53.578 96.595 1.00 38.81 136 ALA B CA 1
ATOM 4950 C C . ALA B 1 121 ? 121.356 52.296 95.748 1.00 41.70 136 ALA B C 1
ATOM 4951 O O . ALA B 1 121 ? 120.487 51.450 95.956 1.00 45.16 136 ALA B O 1
ATOM 4953 N N . PRO B 1 122 ? 122.288 52.152 94.791 1.00 45.68 137 PRO B N 1
ATOM 4954 C CA . PRO B 1 122 ? 122.297 51.007 93.870 1.00 51.45 137 PRO B CA 1
ATOM 4955 C C . PRO B 1 122 ? 122.351 49.654 94.575 1.00 56.31 137 PRO B C 1
ATOM 4956 O O . PRO B 1 122 ? 121.631 48.736 94.187 1.00 51.74 137 PRO B O 1
ATOM 4960 N N . GLU B 1 123 ? 123.181 49.532 95.604 1.00 55.66 138 GLU B N 1
ATOM 4961 C CA . GLU B 1 123 ? 123.315 48.263 96.308 1.00 66.82 138 GLU B CA 1
ATOM 4962 C C . GLU B 1 123 ? 122.014 47.907 97.021 1.00 68.93 138 GLU B C 1
ATOM 4963 O O . GLU B 1 123 ? 121.740 46.735 97.285 1.00 66.99 138 GLU B O 1
ATOM 4969 N N . ARG B 1 124 ? 121.213 48.927 97.319 1.00 70.84 139 ARG B N 1
ATOM 4970 C CA . ARG B 1 124 ? 119.965 48.741 98.048 1.00 67.20 139 ARG B CA 1
ATOM 4971 C C . ARG B 1 124 ? 118.784 48.394 97.132 1.00 66.17 139 ARG B C 1
ATOM 4972 O O . ARG B 1 124 ? 117.890 47.644 97.525 1.00 69.17 139 ARG B O 1
ATOM 4980 N N . PHE B 1 125 ? 118.780 48.930 95.915 1.00 57.96 140 PHE B N 1
ATOM 4981 C CA . PHE B 1 125 ? 117.600 48.805 95.053 1.00 62.65 140 PHE B CA 1
ATOM 4982 C C . PHE B 1 125 ? 117.804 48.181 93.662 1.00 64.99 140 PHE B C 1
ATOM 4983 O O . PHE B 1 125 ? 116.822 47.909 92.968 1.00 61.74 140 PHE B O 1
ATOM 4991 N N . ASN B 1 126 ? 119.049 47.962 93.246 1.00 72.28 141 ASN B N 1
ATOM 4992 C CA . ASN B 1 126 ? 119.311 47.585 91.847 1.00 78.86 141 ASN B CA 1
ATOM 4993 C C . ASN B 1 126 ? 118.792 46.221 91.392 1.00 80.86 141 ASN B C 1
ATOM 4994 O O . ASN B 1 126 ? 118.100 46.123 90.377 1.00 79.56 141 ASN B O 1
ATOM 4999 N N . ASN B 1 127 ? 119.140 45.171 92.123 1.00 79.93 142 ASN B N 1
ATOM 5000 C CA . ASN B 1 127 ? 118.682 43.839 91.754 1.00 80.24 142 ASN B CA 1
ATOM 5001 C C . ASN B 1 127 ? 117.863 43.209 92.870 1.00 80.49 142 ASN B C 1
ATOM 5002 O O . ASN B 1 127 ? 117.873 41.996 93.068 1.00 82.83 142 ASN B O 1
ATOM 5007 N N . THR B 1 128 ? 117.145 44.072 93.583 1.00 78.73 143 THR B N 1
ATOM 5008 C CA . THR B 1 128 ? 116.266 43.693 94.678 1.00 79.64 143 THR B CA 1
ATOM 5009 C C . THR B 1 128 ? 114.962 44.467 94.488 1.00 74.98 143 THR B C 1
ATOM 5010 O O . THR B 1 128 ? 114.990 45.642 94.119 1.00 75.05 143 THR B O 1
ATOM 5014 N N . PRO B 1 129 ? 113.812 43.813 94.717 1.00 68.03 144 PRO B N 1
ATOM 5015 C CA . PRO B 1 129 ? 112.535 44.510 94.526 1.00 60.85 144 PRO B CA 1
ATOM 5016 C C . PRO B 1 129 ? 112.241 45.475 95.665 1.00 56.43 144 PRO B C 1
ATOM 5017 O O . PRO B 1 129 ? 112.747 45.301 96.770 1.00 53.50 144 PRO B O 1
ATOM 5021 N N . LEU B 1 130 ? 111.411 46.473 95.387 1.00 51.52 145 LEU B N 1
ATOM 5022 C CA . LEU B 1 130 ? 110.922 47.382 96.406 1.00 52.98 145 LEU B CA 1
ATOM 5023 C C . LEU B 1 130 ? 110.049 46.623 97.402 1.00 57.22 145 LEU B C 1
ATOM 5024 O O . LEU B 1 130 ? 109.677 45.475 97.160 1.00 61.26 145 LEU B O 1
ATOM 5029 N N . VAL B 1 131 ? 109.728 47.258 98.524 1.00 49.15 146 VAL B N 1
ATOM 5030 C CA . VAL B 1 131 ? 108.888 46.618 99.533 1.00 52.53 146 VAL B CA 1
ATOM 5031 C C . VAL B 1 131 ? 107.448 46.527 99.058 1.00 51.77 146 VAL B C 1
ATOM 5032 O O . VAL B 1 131 ? 106.986 47.355 98.274 1.00 54.01 146 VAL B O 1
ATOM 5036 N N . GLY B 1 132 ? 106.741 45.510 99.532 1.00 48.76 147 GLY B N 1
ATOM 5037 C CA . GLY B 1 132 ? 105.347 45.344 99.183 1.00 45.25 147 GLY B CA 1
ATOM 5038 C C . GLY B 1 132 ? 104.484 46.341 99.923 1.00 51.44 147 GLY B C 1
ATOM 5039 O O . GLY B 1 132 ? 104.966 47.060 100.808 1.00 55.23 147 GLY B O 1
ATOM 5040 N N . ALA B 1 133 ? 103.206 46.388 99.564 1.00 49.16 148 ALA B N 1
ATOM 5041 C CA . ALA B 1 133 ? 102.277 47.315 100.197 1.00 43.69 148 ALA B CA 1
ATOM 5042 C C . ALA B 1 133 ? 100.818 46.913 100.011 1.00 49.20 148 ALA B C 1
ATOM 5043 O O . ALA B 1 133 ? 100.455 46.248 99.036 1.00 46.44 148 ALA B O 1
ATOM 5045 N N . GLN B 1 134 ? 99.989 47.321 100.964 1.00 43.81 149 GLN B N 1
ATOM 5046 C CA . GLN B 1 134 ? 98.554 47.341 100.757 1.00 46.09 149 GLN B CA 1
ATOM 5047 C C . GLN B 1 134 ? 98.147 48.797 100.638 1.00 44.53 149 GLN B C 1
ATOM 5048 O O . GLN B 1 134 ? 98.488 49.619 101.493 1.00 43.67 149 GLN B O 1
ATOM 5054 N N . ILE B 1 135 ? 97.437 49.121 99.566 1.00 34.76 150 ILE B N 1
ATOM 5055 C CA . ILE B 1 135 ? 97.171 50.511 99.237 1.00 41.19 150 ILE B CA 1
ATOM 5056 C C . ILE B 1 135 ? 95.714 50.750 98.878 1.00 42.63 150 ILE B C 1
ATOM 5057 O O . ILE B 1 135 ? 95.150 50.039 98.053 1.00 43.50 150 ILE B O 1
ATOM 5062 N N . PHE B 1 136 ? 95.107 51.748 99.510 1.00 38.66 151 PHE B N 1
ATOM 5063 C CA . PHE B 1 136 ? 93.750 52.161 99.174 1.00 35.03 151 PHE B CA 1
ATOM 5064 C C . PHE B 1 136 ? 93.797 53.538 98.521 1.00 34.35 151 PHE B C 1
ATOM 5065 O O . PHE B 1 136 ? 94.326 54.490 99.112 1.00 38.69 151 PHE B O 1
ATOM 5073 N N . CYS B 1 137 ? 93.255 53.636 97.306 1.00 32.18 152 CYS B N 1
ATOM 5074 C CA . CYS B 1 137 ? 93.307 54.859 96.504 1.00 33.38 152 CYS B CA 1
ATOM 5075 C C . CYS B 1 137 ? 91.942 55.507 96.381 1.00 41.47 152 CYS B C 1
ATOM 5076 O O . CYS B 1 137 ? 90.986 54.881 95.925 1.00 46.35 152 CYS B O 1
ATOM 5079 N N . GLN B 1 138 ? 91.866 56.776 96.758 1.00 39.27 153 GLN B N 1
ATOM 5080 C CA . GLN B 1 138 ? 90.616 57.521 96.732 1.00 36.32 153 GLN B CA 1
ATOM 5081 C C . GLN B 1 138 ? 90.808 58.884 96.084 1.00 35.11 153 GLN B C 1
ATOM 5082 O O . GLN B 1 138 ? 91.523 59.735 96.615 1.00 32.99 153 GLN B O 1
ATOM 5088 N N . SER B 1 139 ? 90.150 59.093 94.952 1.00 31.19 154 SER B N 1
ATOM 5089 C CA . SER B 1 139 ? 90.265 60.343 94.219 1.00 40.74 154 SER B CA 1
ATOM 5090 C C . SER B 1 139 ? 88.915 60.968 93.960 1.00 41.18 154 SER B C 1
ATOM 5091 O O . SER B 1 139 ? 87.965 60.273 93.616 1.00 39.52 154 SER B O 1
ATOM 5094 N N . ASP B 1 140 ? 88.845 62.287 94.093 1.00 36.85 155 ASP B N 1
ATOM 5095 C CA . ASP B 1 140 ? 87.645 63.024 93.727 1.00 41.75 155 ASP B CA 1
ATOM 5096 C C . ASP B 1 140 ? 87.930 64.021 92.602 1.00 40.91 155 ASP B C 1
ATOM 5097 O O . ASP B 1 140 ? 87.188 64.986 92.406 1.00 43.73 155 ASP B O 1
ATOM 5102 N N . ILE B 1 141 ? 89.008 63.781 91.861 1.00 36.60 156 ILE B N 1
ATOM 5103 C CA . ILE B 1 141 ? 89.358 64.638 90.736 1.00 32.61 156 ILE B CA 1
ATOM 5104 C C . ILE B 1 141 ? 88.529 64.241 89.533 1.00 38.94 156 ILE B C 1
ATOM 5105 O O . ILE B 1 141 ? 88.503 63.065 89.169 1.00 37.50 156 ILE B O 1
ATOM 5110 N N . PRO B 1 142 ? 87.850 65.218 88.913 1.00 40.08 157 PRO B N 1
ATOM 5111 C CA . PRO B 1 142 ? 87.006 64.954 87.741 1.00 42.14 157 PRO B CA 1
ATOM 5112 C C . PRO B 1 142 ? 87.797 65.087 86.443 1.00 41.66 157 PRO B C 1
ATOM 5113 O O . PRO B 1 142 ? 88.974 65.463 86.474 1.00 34.49 157 PRO B O 1
ATOM 5117 N N . THR B 1 143 ? 87.158 64.783 85.317 1.00 38.40 158 THR B N 1
ATOM 5118 C CA . THR B 1 143 ? 87.782 64.967 84.014 1.00 34.45 158 THR B CA 1
ATOM 5119 C C . THR B 1 143 ? 88.192 66.425 83.878 1.00 39.70 158 THR B C 1
ATOM 5120 O O . THR B 1 143 ? 87.458 67.322 84.307 1.00 40.90 158 THR B O 1
ATOM 5124 N N . GLY B 1 144 ? 89.373 66.658 83.310 1.00 36.87 159 GLY B N 1
ATOM 5125 C CA . GLY B 1 144 ? 89.877 68.006 83.128 1.00 32.06 159 GLY B CA 1
ATOM 5126 C C . GLY B 1 144 ? 90.713 68.471 84.307 1.00 36.15 159 GLY B C 1
ATOM 5127 O O . GLY B 1 144 ? 91.350 69.532 84.253 1.00 39.54 159 GLY B O 1
ATOM 5128 N N . GLY B 1 145 ? 90.729 67.669 85.368 1.00 33.44 160 GLY B N 1
ATOM 5129 C CA . GLY B 1 145 ? 91.360 68.072 86.615 1.00 31.26 160 GLY B CA 1
ATOM 5130 C C . GLY B 1 145 ? 92.759 67.529 86.833 1.00 33.15 160 GLY B C 1
ATOM 5131 O O . GLY B 1 145 ? 93.392 67.843 87.828 1.00 34.64 160 GLY B O 1
ATOM 5132 N N . GLY B 1 146 ? 93.242 66.709 85.907 1.00 31.97 161 GLY B N 1
ATOM 5133 C CA . GLY B 1 146 ? 94.603 66.206 85.971 1.00 33.28 161 GLY B CA 1
ATOM 5134 C C . GLY B 1 146 ? 94.824 65.046 86.922 1.00 30.70 161 GLY B C 1
ATOM 5135 O O . GLY B 1 146 ? 95.752 65.056 87.728 1.00 29.81 161 GLY B O 1
ATOM 5136 N N . LEU B 1 147 ? 93.977 64.034 86.824 1.00 28.57 162 LEU B N 1
ATOM 5137 C CA . LEU B 1 147 ? 94.133 62.835 87.636 1.00 27.95 162 LEU B CA 1
ATOM 5138 C C . LEU B 1 147 ? 95.456 62.136 87.355 1.00 26.57 162 LEU B C 1
ATOM 5139 O O . LEU B 1 147 ? 96.092 61.626 88.277 1.00 29.92 162 LEU B O 1
ATOM 5144 N N . SER B 1 148 ? 95.856 62.091 86.082 1.00 28.25 163 SER B N 1
ATOM 5145 C CA . SER B 1 148 ? 97.045 61.336 85.700 1.00 32.05 163 SER B CA 1
ATOM 5146 C C . SER B 1 148 ? 98.289 61.814 86.461 1.00 27.70 163 SER B C 1
ATOM 5147 O O . SER B 1 148 ? 99.031 61.004 87.015 1.00 27.65 163 SER B O 1
ATOM 5150 N N . SER B 1 149 ? 98.500 63.124 86.514 1.00 24.11 164 SER B N 1
ATOM 5151 C CA . SER B 1 149 ? 99.643 63.658 87.248 1.00 29.64 164 SER B CA 1
ATOM 5152 C C . SER B 1 149 ? 99.481 63.500 88.755 1.00 30.97 164 SER B C 1
ATOM 5153 O O . SER B 1 149 ? 100.423 63.118 89.438 1.00 31.71 164 SER B O 1
ATOM 5156 N N . ALA B 1 150 ? 98.287 63.789 89.272 1.00 33.46 165 ALA B N 1
ATOM 5157 C CA . ALA B 1 150 ? 98.026 63.653 90.704 1.00 31.41 165 ALA B CA 1
ATOM 5158 C C . ALA B 1 150 ? 98.334 62.239 91.183 1.00 30.37 165 ALA B C 1
ATOM 5159 O O . ALA B 1 150 ? 99.075 62.048 92.147 1.00 26.84 165 ALA B O 1
ATOM 5161 N N . PHE B 1 151 ? 97.772 61.252 90.495 1.00 27.90 166 PHE B N 1
ATOM 5162 C CA . PHE B 1 151 ? 97.960 59.854 90.871 1.00 30.60 166 PHE B CA 1
ATOM 5163 C C . PHE B 1 151 ? 99.436 59.446 90.715 1.00 26.93 166 PHE B C 1
ATOM 5164 O O . PHE B 1 151 ? 99.993 58.768 91.574 1.00 29.71 166 PHE B O 1
ATOM 5172 N N . THR B 1 152 ? 100.075 59.870 89.630 1.00 28.33 167 THR B N 1
ATOM 5173 C CA . THR B 1 152 ? 101.494 59.574 89.439 1.00 26.36 167 THR B CA 1
ATOM 5174 C C . THR B 1 152 ? 102.368 60.157 90.566 1.00 28.47 167 THR B C 1
ATOM 5175 O O . THR B 1 152 ? 103.216 59.459 91.135 1.00 24.45 167 THR B O 1
ATOM 5179 N N . CYS B 1 153 ? 102.161 61.431 90.883 1.00 27.46 168 CYS B N 1
ATOM 5180 C CA . CYS B 1 153 ? 102.910 62.069 91.968 1.00 33.12 168 CYS B CA 1
ATOM 5181 C C . CYS B 1 153 ? 102.617 61.451 93.333 1.00 21.77 168 CYS B C 1
ATOM 5182 O O . CYS B 1 153 ? 103.540 61.214 94.114 1.00 24.66 168 CYS B O 1
ATOM 5185 N N . ALA B 1 154 ? 101.348 61.171 93.622 1.00 22.36 169 ALA B N 1
ATOM 5186 C CA . ALA B 1 154 ? 101.014 60.560 94.906 1.00 30.32 169 ALA B CA 1
ATOM 5187 C C . ALA B 1 154 ? 101.662 59.184 95.002 1.00 30.16 169 ALA B C 1
ATOM 5188 O O . ALA B 1 154 ? 102.173 58.804 96.050 1.00 29.55 169 ALA B O 1
ATOM 5190 N N . ALA B 1 155 ? 101.660 58.453 93.892 1.00 25.65 170 ALA B N 1
ATOM 5191 C CA . ALA B 1 155 ? 102.236 57.108 93.862 1.00 27.31 170 ALA B CA 1
ATOM 5192 C C . ALA B 1 155 ? 103.759 57.115 94.001 1.00 29.26 170 ALA B C 1
ATOM 5193 O O . ALA B 1 155 ? 104.328 56.275 94.702 1.00 32.18 170 ALA B O 1
ATOM 5195 N N . ALA B 1 156 ? 104.421 58.053 93.325 1.00 26.83 171 ALA B N 1
ATOM 5196 C CA . ALA B 1 156 ? 105.871 58.186 93.442 1.00 23.29 171 ALA B CA 1
ATOM 5197 C C . ALA B 1 156 ? 106.259 58.505 94.897 1.00 23.71 171 ALA B C 1
ATOM 5198 O O . ALA B 1 156 ? 107.176 57.893 95.460 1.00 29.79 171 ALA B O 1
ATOM 5200 N N . LEU B 1 157 ? 105.547 59.448 95.509 1.00 22.72 172 LEU B N 1
ATOM 5201 C CA . LEU B 1 157 ? 105.833 59.820 96.900 1.00 28.03 172 LEU B CA 1
ATOM 5202 C C . LEU B 1 157 ? 105.551 58.652 97.848 1.00 32.54 172 LEU B C 1
ATOM 5203 O O . LEU B 1 157 ? 106.325 58.390 98.770 1.00 27.22 172 LEU B O 1
ATOM 5208 N N . ALA B 1 158 ? 104.446 57.950 97.615 1.00 29.14 173 ALA B N 1
ATOM 5209 C CA . ALA B 1 158 ? 104.105 56.785 98.425 1.00 29.86 173 ALA B CA 1
ATOM 5210 C C . ALA B 1 158 ? 105.205 55.739 98.329 1.00 35.57 173 ALA B C 1
ATOM 5211 O O . ALA B 1 158 ? 105.506 55.052 99.303 1.00 31.95 173 ALA B O 1
ATOM 5213 N N . THR B 1 159 ? 105.815 55.631 97.151 1.00 32.56 174 THR B N 1
ATOM 5214 C CA . THR B 1 159 ? 106.870 54.651 96.935 1.00 29.50 174 THR B CA 1
ATOM 5215 C C . THR B 1 159 ? 108.186 55.061 97.619 1.00 34.42 174 THR B C 1
ATOM 5216 O O . THR B 1 159 ? 108.845 54.239 98.263 1.00 32.93 174 THR B O 1
ATOM 5220 N N . ILE B 1 160 ? 108.563 56.328 97.481 1.00 33.39 175 ILE B N 1
ATOM 5221 C CA . ILE B 1 160 ? 109.708 56.859 98.216 1.00 29.95 175 ILE B CA 1
ATOM 5222 C C . ILE B 1 160 ? 109.556 56.601 99.719 1.00 33.53 175 ILE B C 1
ATOM 5223 O O . ILE B 1 160 ? 110.433 56.016 100.359 1.00 33.91 175 ILE B O 1
ATOM 5228 N N . ARG B 1 161 ? 108.420 57.022 100.265 1.00 29.89 176 ARG B N 1
ATOM 5229 C CA . ARG B 1 161 ? 108.148 56.907 101.691 1.00 31.81 176 ARG B CA 1
ATOM 5230 C C . ARG B 1 161 ? 108.254 55.472 102.219 1.00 37.23 176 ARG B C 1
ATOM 5231 O O . ARG B 1 161 ? 108.899 55.224 103.249 1.00 31.40 176 ARG B O 1
ATOM 5239 N N . ALA B 1 162 ? 107.636 54.532 101.508 1.00 35.19 177 ALA B N 1
ATOM 5240 C CA . ALA B 1 162 ? 107.602 53.136 101.944 1.00 37.20 177 ALA B CA 1
ATOM 5241 C C . ALA B 1 162 ? 108.989 52.511 101.970 1.00 35.38 177 ALA B C 1
ATOM 5242 O O . ALA B 1 162 ? 109.248 51.579 102.730 1.00 33.54 177 ALA B O 1
ATOM 5244 N N . ASN B 1 163 ? 109.878 53.017 101.125 1.00 30.44 178 ASN B N 1
ATOM 5245 C CA . ASN B 1 163 ? 111.183 52.394 100.957 1.00 35.83 178 ASN B CA 1
ATOM 5246 C C . ASN B 1 163 ? 112.334 53.133 101.640 1.00 38.16 178 ASN B C 1
ATOM 5247 O O . ASN B 1 163 ? 113.386 52.545 101.899 1.00 37.54 178 ASN B O 1
ATOM 5252 N N . MET B 1 164 ? 112.138 54.415 101.932 1.00 36.17 179 MET B N 1
ATOM 5253 C CA . MET B 1 164 ? 113.209 55.214 102.514 1.00 27.21 179 MET B CA 1
ATOM 5254 C C . MET B 1 164 ? 112.987 55.592 103.975 1.00 38.07 179 MET B C 1
ATOM 5255 O O . MET B 1 164 ? 113.912 56.076 104.636 1.00 40.50 179 MET B O 1
ATOM 5260 N N . GLY B 1 165 ? 111.771 55.386 104.476 1.00 36.98 180 GLY B N 1
ATOM 5261 C CA . GLY B 1 165 ? 111.468 55.676 105.876 1.00 37.40 180 GLY B CA 1
ATOM 5262 C C . GLY B 1 165 ? 110.777 57.015 106.110 1.00 38.34 180 GLY B C 1
ATOM 5263 O O . GLY B 1 165 ? 110.564 57.792 105.179 1.00 33.47 180 GLY B O 1
ATOM 5264 N N . LYS B 1 166 ? 110.426 57.291 107.361 1.00 33.40 181 LYS B N 1
ATOM 5265 C CA . LYS B 1 166 ? 109.650 58.487 107.691 1.00 37.64 181 LYS B CA 1
ATOM 5266 C C . LYS B 1 166 ? 110.448 59.800 107.657 1.00 26.13 181 LYS B C 1
ATOM 5267 O O . LYS B 1 166 ? 109.871 60.862 107.432 1.00 37.56 181 LYS B O 1
ATOM 5273 N N . ASN B 1 167 ? 111.756 59.736 107.882 1.00 26.23 182 ASN B N 1
ATOM 5274 C CA . ASN B 1 167 ? 112.560 60.959 107.977 1.00 31.79 182 ASN B CA 1
ATOM 5275 C C . ASN B 1 167 ? 113.021 61.534 106.633 1.00 28.77 182 ASN B C 1
ATOM 5276 O O . ASN B 1 167 ? 113.110 62.758 106.454 1.00 29.79 182 ASN B O 1
ATOM 5281 N N . PHE B 1 168 ? 113.344 60.649 105.701 1.00 29.95 183 PHE B N 1
ATOM 5282 C CA . PHE B 1 168 ? 113.796 61.087 104.389 1.00 29.29 183 PHE B CA 1
ATOM 5283 C C . PHE B 1 168 ? 112.681 61.789 103.610 1.00 29.64 183 PHE B C 1
ATOM 5284 O O . PHE B 1 168 ? 111.570 61.281 103.509 1.00 30.90 183 PHE B O 1
ATOM 5292 N N . ASP B 1 169 ? 112.983 62.965 103.070 1.00 22.56 184 ASP B N 1
ATOM 5293 C CA . ASP B 1 169 ? 112.025 63.694 102.246 1.00 27.63 184 ASP B CA 1
ATOM 5294 C C . ASP B 1 169 ? 112.666 64.053 100.907 1.00 27.58 184 ASP B C 1
ATOM 5295 O O . ASP B 1 169 ? 113.705 64.717 100.864 1.00 25.66 184 ASP B O 1
ATOM 5300 N N . ILE B 1 170 ? 112.069 63.595 99.811 1.00 28.11 185 ILE B N 1
ATOM 5301 C CA . ILE B 1 170 ? 112.581 63.954 98.485 1.00 21.46 185 ILE B CA 1
ATOM 5302 C C . ILE B 1 170 ? 112.309 65.434 98.248 1.00 20.15 185 ILE B C 1
ATOM 5303 O O . ILE B 1 170 ? 111.261 65.943 98.621 1.00 19.84 185 ILE B O 1
ATOM 5308 N N . SER B 1 171 ? 113.251 66.134 97.632 1.00 19.95 186 SER B N 1
ATOM 5309 C CA . SER B 1 171 ? 113.017 67.536 97.300 1.00 20.25 186 SER B CA 1
ATOM 5310 C C . SER B 1 171 ? 111.864 67.666 96.311 1.00 20.95 186 SER B C 1
ATOM 5311 O O . SER B 1 171 ? 111.645 66.773 95.500 1.00 19.94 186 SER B O 1
ATOM 5314 N N . LYS B 1 172 ? 111.128 68.771 96.390 1.00 18.90 187 LYS B N 1
ATOM 5315 C CA . LYS B 1 172 ? 110.088 69.050 95.421 1.00 21.58 187 LYS B CA 1
ATOM 5316 C C . LYS B 1 172 ? 110.743 69.103 94.048 1.00 24.87 187 LYS B C 1
ATOM 5317 O O . LYS B 1 172 ? 110.167 68.657 93.051 1.00 22.41 187 LYS B O 1
ATOM 5323 N N . LYS B 1 173 ? 111.955 69.645 94.019 1.00 23.35 188 LYS B N 1
ATOM 5324 C CA . LYS B 1 173 ? 112.744 69.729 92.794 1.00 28.61 188 LYS B CA 1
ATOM 5325 C C . LYS B 1 173 ? 112.940 68.359 92.170 1.00 22.76 188 LYS B C 1
ATOM 5326 O O . LYS B 1 173 ? 112.637 68.172 91.004 1.00 24.29 188 LYS B O 1
ATOM 5332 N N . ASP B 1 174 ? 113.431 67.393 92.940 1.00 20.84 189 ASP B N 1
ATOM 5333 C CA . ASP B 1 174 ? 113.616 66.057 92.381 1.00 22.62 189 ASP B CA 1
ATOM 5334 C C . ASP B 1 174 ? 112.300 65.334 92.091 1.00 25.32 189 ASP B C 1
ATOM 5335 O O . ASP B 1 174 ? 112.209 64.583 91.114 1.00 24.54 189 ASP B O 1
ATOM 5340 N N . LEU B 1 175 ? 111.286 65.543 92.933 1.00 21.60 190 LEU B N 1
ATOM 5341 C CA . LEU B 1 175 ? 110.002 64.884 92.719 1.00 27.32 190 LEU B CA 1
ATOM 5342 C C . LEU B 1 175 ? 109.380 65.373 91.409 1.00 27.42 190 LEU B C 1
ATOM 5343 O O . LEU B 1 175 ? 108.821 64.588 90.650 1.00 20.25 190 LEU B O 1
ATOM 5348 N N . THR B 1 176 ? 109.478 66.677 91.167 1.00 24.09 191 THR B N 1
ATOM 5349 C CA . THR B 1 176 ? 108.997 67.268 89.928 1.00 23.14 191 THR B CA 1
ATOM 5350 C C . THR B 1 176 ? 109.780 66.728 88.740 1.00 27.03 191 THR B C 1
ATOM 5351 O O . THR B 1 176 ? 109.187 66.305 87.748 1.00 24.94 191 THR B O 1
ATOM 5355 N N . ARG B 1 177 ? 111.106 66.711 88.851 1.00 25.44 192 ARG B N 1
ATOM 5356 C CA . ARG B 1 177 ? 111.940 66.133 87.790 1.00 24.55 192 ARG B CA 1
ATOM 5357 C C . ARG B 1 177 ? 111.558 64.702 87.414 1.00 22.06 192 ARG B C 1
ATOM 5358 O O . ARG B 1 177 ? 111.340 64.401 86.243 1.00 19.56 192 ARG B O 1
ATOM 5366 N N . ILE B 1 178 ? 111.467 63.811 88.393 1.00 19.29 193 ILE B N 1
ATOM 5367 C CA . ILE B 1 178 ? 111.266 62.401 88.062 1.00 19.31 193 ILE B CA 1
ATOM 5368 C C . ILE B 1 178 ? 109.855 62.076 87.571 1.00 21.47 193 ILE B C 1
ATOM 5369 O O . ILE B 1 178 ? 109.678 61.167 86.757 1.00 25.99 193 ILE B O 1
ATOM 5374 N N . THR B 1 179 ? 108.857 62.819 88.046 1.00 26.97 194 THR B N 1
ATOM 5375 C CA . THR B 1 179 ? 107.474 62.593 87.610 1.00 21.68 194 THR B CA 1
ATOM 5376 C C . THR B 1 179 ? 107.175 63.196 86.239 1.00 24.66 194 THR B C 1
ATOM 5377 O O . THR B 1 179 ? 106.295 62.722 85.537 1.00 26.48 194 THR B O 1
ATOM 5381 N N . ALA B 1 180 ? 107.910 64.238 85.863 1.00 25.17 195 ALA B N 1
ATOM 5382 C CA . ALA B 1 180 ? 107.707 64.878 84.571 1.00 24.80 195 ALA B CA 1
ATOM 5383 C C . ALA B 1 180 ? 108.040 63.900 83.458 1.00 29.11 195 ALA B C 1
ATOM 5384 O O . ALA B 1 180 ? 107.421 63.924 82.395 1.00 30.83 195 ALA B O 1
ATOM 5386 N N . VAL B 1 181 ? 109.020 63.039 83.710 1.00 27.64 196 VAL B N 1
ATOM 5387 C CA . VAL B 1 181 ? 109.408 62.007 82.751 1.00 35.15 196 VAL B CA 1
ATOM 5388 C C . VAL B 1 181 ? 108.219 61.113 82.401 1.00 35.51 196 VAL B C 1
ATOM 5389 O O . VAL B 1 181 ? 108.081 60.676 81.261 1.00 31.71 196 VAL B O 1
ATOM 5393 N N . ALA B 1 182 ? 107.341 60.868 83.374 1.00 30.25 197 ALA B N 1
ATOM 5394 C CA . ALA B 1 182 ? 106.221 59.937 83.172 1.00 38.74 197 ALA B CA 1
ATOM 5395 C C . ALA B 1 182 ? 105.237 60.313 82.061 1.00 38.36 197 ALA B C 1
ATOM 5396 O O . ALA B 1 182 ? 104.399 59.501 81.679 1.00 42.76 197 ALA B O 1
ATOM 5398 N N . GLU B 1 183 ? 105.337 61.542 81.562 1.00 34.73 198 GLU B N 1
ATOM 5399 C CA . GLU B 1 183 ? 104.500 62.018 80.466 1.00 36.71 198 GLU B CA 1
ATOM 5400 C C . GLU B 1 183 ? 104.533 61.093 79.249 1.00 36.29 198 GLU B C 1
ATOM 5401 O O . GLU B 1 183 ? 103.534 60.941 78.543 1.00 32.53 198 GLU B O 1
ATOM 5407 N N . HIS B 1 184 ? 105.687 60.491 78.991 1.00 23.04 199 HIS B N 1
ATOM 5408 C CA . HIS B 1 184 ? 105.798 59.613 77.835 1.00 31.33 199 HIS B CA 1
ATOM 5409 C C . HIS B 1 184 ? 105.329 58.198 78.169 1.00 34.72 199 HIS B C 1
ATOM 5410 O O . HIS B 1 184 ? 105.248 57.356 77.282 1.00 33.95 199 HIS B O 1
ATOM 5417 N N . TYR B 1 185 ? 105.017 57.932 79.442 1.00 29.78 200 TYR B N 1
ATOM 5418 C CA . TYR B 1 185 ? 104.415 56.642 79.791 1.00 28.75 200 TYR B CA 1
ATOM 5419 C C . TYR B 1 185 ? 102.900 56.764 79.696 1.00 32.39 200 TYR B C 1
ATOM 5420 O O . TYR B 1 185 ? 102.204 55.780 79.465 1.00 34.25 200 TYR B O 1
ATOM 5429 N N . VAL B 1 186 ? 102.395 57.981 79.878 1.00 37.54 201 VAL B N 1
ATOM 5430 C CA . VAL B 1 186 ? 100.955 58.222 79.856 1.00 48.16 201 VAL B CA 1
ATOM 5431 C C . VAL B 1 186 ? 100.438 58.558 78.454 1.00 44.58 201 VAL B C 1
ATOM 5432 O O . VAL B 1 186 ? 99.352 58.129 78.072 1.00 46.07 201 VAL B O 1
ATOM 5436 N N . GLY B 1 187 ? 101.224 59.310 77.686 1.00 46.50 202 GLY B N 1
ATOM 5437 C CA . GLY B 1 187 ? 100.800 59.759 76.369 1.00 49.96 202 GLY B CA 1
ATOM 5438 C C . GLY B 1 187 ? 100.282 61.186 76.419 1.00 48.84 202 GLY B C 1
ATOM 5439 O O . GLY B 1 187 ? 99.373 61.562 75.685 1.00 43.58 202 GLY B O 1
ATOM 5440 N N . VAL B 1 188 ? 100.861 61.978 77.311 1.00 52.14 203 VAL B N 1
ATOM 5441 C CA . VAL B 1 188 ? 100.475 63.372 77.487 1.00 56.84 203 VAL B CA 1
ATOM 5442 C C . VAL B 1 188 ? 101.717 64.226 77.268 1.00 51.53 203 VAL B C 1
ATOM 5443 O O . VAL B 1 188 ? 102.826 63.806 77.600 1.00 50.98 203 VAL B O 1
ATOM 5447 N N . ASN B 1 189 ? 101.554 65.410 76.689 1.00 43.55 204 ASN B N 1
ATOM 5448 C CA A ASN B 1 189 ? 102.695 66.276 76.429 0.46 42.51 204 ASN B CA 1
ATOM 5449 C CA B ASN B 1 189 ? 102.706 66.270 76.450 0.54 42.55 204 ASN B CA 1
ATOM 5450 C C . ASN B 1 189 ? 102.506 67.706 76.939 1.00 44.26 204 ASN B C 1
ATOM 5451 O O . ASN B 1 189 ? 102.406 68.644 76.155 1.00 51.66 204 ASN B O 1
ATOM 5460 N N . ASN B 1 190 ? 102.460 67.871 78.257 1.00 46.62 205 ASN B N 1
ATOM 5461 C CA . ASN B 1 190 ? 102.327 69.200 78.839 1.00 36.58 205 ASN B CA 1
ATOM 5462 C C . ASN B 1 190 ? 103.646 69.759 79.389 1.00 38.88 205 ASN B C 1
ATOM 5463 O O . ASN B 1 190 ? 103.638 70.674 80.222 1.00 33.22 205 ASN B O 1
ATOM 5468 N N . GLY B 1 191 ? 104.767 69.210 78.919 1.00 37.95 206 GLY B N 1
ATOM 5469 C CA . GLY B 1 191 ? 106.094 69.706 79.267 1.00 32.59 206 GLY B CA 1
ATOM 5470 C C . GLY B 1 191 ? 106.458 69.699 80.749 1.00 27.25 206 GLY B C 1
ATOM 5471 O O . GLY B 1 191 ? 107.402 70.380 81.156 1.00 24.11 206 GLY B O 1
ATOM 5472 N N . GLY B 1 192 ? 105.724 68.929 81.548 1.00 27.61 207 GLY B N 1
ATOM 5473 C CA . GLY B 1 192 ? 105.978 68.825 82.981 1.00 23.88 207 GLY B CA 1
ATOM 5474 C C . GLY B 1 192 ? 105.150 69.789 83.817 1.00 26.84 207 GLY B C 1
ATOM 5475 O O . GLY B 1 192 ? 105.270 69.837 85.045 1.00 23.99 207 GLY B O 1
ATOM 5476 N N . MET B 1 193 ? 104.301 70.569 83.160 1.00 23.43 208 MET B N 1
ATOM 5477 C CA . MET B 1 193 ? 103.515 71.578 83.866 1.00 24.26 208 MET B CA 1
ATOM 5478 C C . MET B 1 193 ? 102.582 70.942 84.897 1.00 22.79 208 MET B C 1
ATOM 5479 O O . MET B 1 193 ? 102.387 71.481 85.990 1.00 25.62 208 MET B O 1
ATOM 5484 N N . ASP B 1 194 ? 102.014 69.791 84.549 1.00 22.21 209 ASP B N 1
ATOM 5485 C CA . ASP B 1 194 ? 101.050 69.106 85.421 1.00 22.67 209 ASP B CA 1
ATOM 5486 C C . ASP B 1 194 ? 101.706 68.662 86.732 1.00 24.89 209 ASP B C 1
ATOM 5487 O O . ASP B 1 194 ? 101.171 68.881 87.816 1.00 25.31 209 ASP B O 1
ATOM 5492 N N . GLN B 1 195 ? 102.859 68.014 86.601 1.00 27.80 210 GLN B N 1
ATOM 5493 C CA . GLN B 1 195 ? 103.611 67.488 87.726 1.00 25.45 210 GLN B CA 1
ATOM 5494 C C . GLN B 1 195 ? 104.113 68.625 88.605 1.00 29.50 210 GLN B C 1
ATOM 5495 O O . GLN B 1 195 ? 103.955 68.590 89.827 1.00 29.47 210 GLN B O 1
ATOM 5501 N N . ALA B 1 196 ? 104.690 69.639 87.969 1.00 24.12 211 ALA B N 1
ATOM 5502 C CA . ALA B 1 196 ? 105.161 70.833 88.665 1.00 26.27 211 ALA B CA 1
ATOM 5503 C C . ALA B 1 196 ? 104.047 71.485 89.484 1.00 28.66 211 ALA B C 1
ATOM 5504 O O . ALA B 1 196 ? 104.258 71.866 90.636 1.00 22.54 211 ALA B O 1
ATOM 5506 N N . THR B 1 197 ? 102.862 71.612 88.894 1.00 23.52 212 THR B N 1
ATOM 5507 C CA . THR B 1 197 ? 101.733 72.216 89.601 1.00 21.52 212 THR B CA 1
ATOM 5508 C C . THR B 1 197 ? 101.292 71.362 90.783 1.00 19.06 212 THR B C 1
ATOM 5509 O O . THR B 1 197 ? 101.036 71.876 91.867 1.00 25.04 212 THR B O 1
ATOM 5513 N N . SER B 1 198 ? 101.209 70.056 90.569 1.00 21.80 213 SER B N 1
ATOM 5514 C CA . SER B 1 198 ? 100.782 69.146 91.613 1.00 24.05 213 SER B CA 1
ATOM 5515 C C . SER B 1 198 ? 101.789 69.152 92.773 1.00 27.75 213 SER B C 1
ATOM 5516 O O . SER B 1 198 ? 101.405 69.071 93.929 1.00 21.63 213 SER B O 1
ATOM 5519 N N . VAL B 1 199 ? 103.074 69.264 92.462 1.00 23.03 214 VAL B N 1
ATOM 5520 C CA . VAL B 1 199 ? 104.088 69.234 93.507 1.00 22.28 214 VAL B CA 1
ATOM 5521 C C . VAL B 1 199 ? 104.224 70.570 94.237 1.00 25.15 214 VAL B C 1
ATOM 5522 O O . VAL B 1 199 ? 104.374 70.599 95.455 1.00 25.69 214 VAL B O 1
ATOM 5526 N N . TYR B 1 200 ? 104.160 71.673 93.500 1.00 26.62 215 TYR B N 1
ATOM 5527 C CA . TYR B 1 200 ? 104.491 72.986 94.064 1.00 27.50 215 TYR B CA 1
ATOM 5528 C C . TYR B 1 200 ? 103.301 73.835 94.489 1.00 26.98 215 TYR B C 1
ATOM 5529 O O . TYR B 1 200 ? 103.480 74.984 94.889 1.00 21.97 215 TYR B O 1
ATOM 5538 N N . GLY B 1 201 ? 102.090 73.299 94.380 1.00 19.84 216 GLY B N 1
ATOM 5539 C CA . GLY B 1 201 ? 100.927 74.062 94.774 1.00 22.39 216 GLY B CA 1
ATOM 5540 C C . GLY B 1 201 ? 101.035 74.557 96.215 1.00 22.06 216 GLY B C 1
ATOM 5541 O O . GLY B 1 201 ? 101.646 73.905 97.063 1.00 25.70 216 GLY B O 1
ATOM 5542 N N A GLU B 1 202 ? 100.459 75.726 96.469 0.35 24.89 217 GLU B N 1
ATOM 5543 N N B GLU B 1 202 ? 100.484 75.734 96.484 0.65 24.59 217 GLU B N 1
ATOM 5544 C CA A GLU B 1 202 ? 100.323 76.252 97.824 0.35 27.75 217 GLU B CA 1
ATOM 5545 C CA B GLU B 1 202 ? 100.342 76.217 97.864 0.65 28.21 217 GLU B CA 1
ATOM 5546 C C A GLU B 1 202 ? 98.917 76.810 97.976 0.35 26.63 217 GLU B C 1
ATOM 5547 C C B GLU B 1 202 ? 98.976 76.872 98.004 0.65 26.78 217 GLU B C 1
ATOM 5548 O O A GLU B 1 202 ? 98.316 77.256 96.995 0.35 23.49 217 GLU B O 1
ATOM 5549 O O B GLU B 1 202 ? 98.464 77.456 97.041 0.65 22.85 217 GLU B O 1
ATOM 5560 N N . GLU B 1 203 ? 98.387 76.774 99.195 1.00 28.81 218 GLU B N 1
ATOM 5561 C CA . GLU B 1 203 ? 97.115 77.420 99.478 1.00 27.02 218 GLU B CA 1
ATOM 5562 C C . GLU B 1 203 ? 97.266 78.900 99.200 1.00 26.46 218 GLU B C 1
ATOM 5563 O O . GLU B 1 203 ? 98.310 79.478 99.497 1.00 30.33 218 GLU B O 1
ATOM 5569 N N . ASP B 1 204 ? 96.220 79.493 98.628 1.00 28.03 219 ASP B N 1
ATOM 5570 C CA . ASP B 1 204 ? 96.166 80.919 98.325 1.00 32.12 219 ASP B CA 1
ATOM 5571 C C . ASP B 1 204 ? 97.198 81.364 97.284 1.00 26.31 219 ASP B C 1
ATOM 5572 O O . ASP B 1 204 ? 97.434 82.558 97.131 1.00 32.07 219 ASP B O 1
ATOM 5577 N N . HIS B 1 205 ? 97.819 80.415 96.585 1.00 26.13 220 HIS B N 1
ATOM 5578 C CA . HIS B 1 205 ? 98.813 80.759 95.568 1.00 20.78 220 HIS B CA 1
ATOM 5579 C C . HIS B 1 205 ? 98.518 80.131 94.208 1.00 28.63 220 HIS B C 1
ATOM 5580 O O . HIS B 1 205 ? 98.097 78.975 94.126 1.00 25.66 220 HIS B O 1
ATOM 5587 N N . ALA B 1 206 ? 98.781 80.890 93.147 1.00 25.10 221 ALA B N 1
ATOM 5588 C CA . ALA B 1 206 ? 98.939 80.311 91.823 1.00 27.06 221 ALA B CA 1
ATOM 5589 C C . ALA B 1 206 ? 100.433 80.096 91.582 1.00 34.27 221 ALA B C 1
ATOM 5590 O O . ALA B 1 206 ? 101.277 80.504 92.388 1.00 33.26 221 ALA B O 1
ATOM 5592 N N . LEU B 1 207 ? 100.762 79.450 90.475 1.00 31.10 222 LEU B N 1
ATOM 5593 C CA . LEU B 1 207 ? 102.147 79.182 90.147 1.00 19.55 222 LEU B CA 1
ATOM 5594 C C . LEU B 1 207 ? 102.520 79.837 88.825 1.00 32.72 222 LEU B C 1
ATOM 5595 O O . LEU B 1 207 ? 101.769 79.776 87.851 1.00 25.10 222 LEU B O 1
ATOM 5600 N N . TYR B 1 208 ? 103.678 80.486 88.815 1.00 28.36 223 TYR B N 1
ATOM 5601 C CA . TYR B 1 208 ? 104.307 80.952 87.596 1.00 28.33 223 TYR B CA 1
ATOM 5602 C C . TYR B 1 208 ? 105.129 79.759 87.154 1.00 27.98 223 TYR B C 1
ATOM 5603 O O . TYR B 1 208 ? 106.150 79.444 87.760 1.00 24.26 223 TYR B O 1
ATOM 5612 N N . VAL B 1 209 ? 104.656 79.049 86.134 1.00 24.19 224 VAL B N 1
ATOM 5613 C CA . VAL B 1 209 ? 105.363 77.860 85.684 1.00 22.10 224 VAL B CA 1
ATOM 5614 C C . VAL B 1 209 ? 106.112 78.170 84.399 1.00 24.48 224 VAL B C 1
ATOM 5615 O O . VAL B 1 209 ? 105.503 78.486 83.376 1.00 26.01 224 VAL B O 1
ATOM 5619 N N . GLU B 1 210 ? 107.440 78.100 84.476 1.00 26.66 225 GLU B N 1
ATOM 5620 C CA . GLU B 1 210 ? 108.318 78.420 83.350 1.00 24.74 225 GLU B CA 1
ATOM 5621 C C . GLU B 1 210 ? 108.912 77.151 82.779 1.00 29.09 225 GLU B C 1
ATOM 5622 O O . GLU B 1 210 ? 109.026 76.142 83.485 1.00 23.69 225 GLU B O 1
ATOM 5628 N N . PHE B 1 211 ? 109.313 77.220 81.508 1.00 27.05 226 PHE B N 1
ATOM 5629 C CA . PHE B 1 211 ? 109.958 76.114 80.824 1.00 23.93 226 PHE B CA 1
ATOM 5630 C C . PHE B 1 211 ? 111.366 76.510 80.365 1.00 25.46 226 PHE B C 1
ATOM 5631 O O . PHE B 1 211 ? 112.182 75.652 80.057 1.00 30.34 226 PHE B O 1
ATOM 5639 N N . ARG B 1 212 ? 111.649 77.813 80.341 1.00 28.05 227 ARG B N 1
ATOM 5640 C CA . ARG B 1 212 ? 112.947 78.320 79.893 1.00 26.67 227 ARG B CA 1
ATOM 5641 C C . ARG B 1 212 ? 113.626 79.115 80.983 1.00 39.70 227 ARG B C 1
ATOM 5642 O O . ARG B 1 212 ? 113.013 80.011 81.566 1.00 49.64 227 ARG B O 1
ATOM 5650 N N . PRO B 1 213 ? 114.902 78.805 81.253 1.00 34.13 228 PRO B N 1
ATOM 5651 C CA . PRO B 1 213 ? 115.656 77.754 80.563 1.00 30.62 228 PRO B CA 1
ATOM 5652 C C . PRO B 1 213 ? 115.417 76.351 81.121 1.00 27.33 228 PRO B C 1
ATOM 5653 O O . PRO B 1 213 ? 115.955 75.393 80.570 1.00 27.41 228 PRO B O 1
ATOM 5657 N N . LYS B 1 214 ? 114.645 76.238 82.200 1.00 25.95 229 LYS B N 1
ATOM 5658 C CA . LYS B 1 214 ? 114.339 74.951 82.818 1.00 28.91 229 LYS B CA 1
ATOM 5659 C C . LYS B 1 214 ? 112.877 74.924 83.259 1.00 26.57 229 LYS B C 1
ATOM 5660 O O . LYS B 1 214 ? 112.270 75.973 83.461 1.00 22.62 229 LYS B O 1
ATOM 5666 N N . LEU B 1 215 ? 112.315 73.729 83.409 1.00 24.52 230 LEU B N 1
ATOM 5667 C CA . LEU B 1 215 ? 111.032 73.582 84.091 1.00 24.92 230 LEU B CA 1
ATOM 5668 C C . LEU B 1 215 ? 111.187 74.077 85.535 1.00 26.24 230 LEU B C 1
ATOM 5669 O O . LEU B 1 215 ? 112.071 73.635 86.262 1.00 28.31 230 LEU B O 1
ATOM 5674 N N . LYS B 1 216 ? 110.331 75.011 85.929 1.00 24.16 231 LYS B N 1
ATOM 5675 C CA . LYS B 1 216 ? 110.438 75.685 87.212 1.00 25.94 231 LYS B CA 1
ATOM 5676 C C . LYS B 1 216 ? 109.046 76.189 87.575 1.00 28.04 231 LYS B C 1
ATOM 5677 O O . LYS B 1 216 ? 108.275 76.567 86.696 1.00 28.19 231 LYS B O 1
ATOM 5683 N N . ALA B 1 217 ? 108.730 76.183 88.865 1.00 22.91 232 ALA B N 1
ATOM 5684 C CA . ALA B 1 217 ? 107.460 76.710 89.364 1.00 22.24 232 ALA B CA 1
ATOM 5685 C C . ALA B 1 217 ? 107.711 77.676 90.529 1.00 28.96 232 ALA B C 1
ATOM 5686 O O . ALA B 1 217 ? 108.451 77.362 91.438 1.00 27.53 232 ALA B O 1
ATOM 5688 N N . THR B 1 218 ? 107.103 78.856 90.485 1.00 31.19 233 THR B N 1
ATOM 5689 C CA . THR B 1 218 ? 107.256 79.827 91.554 1.00 24.43 233 THR B CA 1
ATOM 5690 C C . THR B 1 218 ? 105.895 80.277 92.062 1.00 30.28 233 THR B C 1
ATOM 5691 O O . THR B 1 218 ? 105.111 80.868 91.309 1.00 26.67 233 THR B O 1
ATOM 5695 N N . PRO B 1 219 ? 105.608 80.015 93.350 1.00 30.04 234 PRO B N 1
ATOM 5696 C CA . PRO B 1 219 ? 104.303 80.410 93.896 1.00 28.51 234 PRO B CA 1
ATOM 5697 C C . PRO B 1 219 ? 104.134 81.923 93.965 1.00 30.36 234 PRO B C 1
ATOM 5698 O O . PRO B 1 219 ? 105.070 82.637 94.308 1.00 37.56 234 PRO B O 1
ATOM 5702 N N . PHE B 1 220 ? 102.944 82.396 93.615 1.00 27.57 235 PHE B N 1
ATOM 5703 C CA . PHE B 1 220 ? 102.591 83.810 93.706 1.00 29.72 235 PHE B CA 1
ATOM 5704 C C . PHE B 1 220 ? 101.285 83.906 94.482 1.00 33.81 235 PHE B C 1
ATOM 5705 O O . PHE B 1 220 ? 100.286 83.307 94.089 1.00 24.55 235 PHE B O 1
ATOM 5713 N N . LYS B 1 221 ? 101.292 84.644 95.587 1.00 29.49 236 LYS B N 1
ATOM 5714 C CA . LYS B 1 221 ? 100.116 84.727 96.445 1.00 26.03 236 LYS B CA 1
ATOM 5715 C C . LYS B 1 221 ? 99.030 85.609 95.837 1.00 30.09 236 LYS B C 1
ATOM 5716 O O . LYS B 1 221 ? 99.312 86.668 95.283 1.00 37.08 236 LYS B O 1
ATOM 5722 N N . PHE B 1 222 ? 97.784 85.166 95.932 1.00 25.06 237 PHE B N 1
ATOM 5723 C CA . PHE B 1 222 ? 96.660 86.044 95.646 1.00 38.12 237 PHE B CA 1
ATOM 5724 C C . PHE B 1 222 ? 96.585 87.152 96.691 1.00 46.41 237 PHE B C 1
ATOM 5725 O O . PHE B 1 222 ? 96.977 86.944 97.840 1.00 42.20 237 PHE B O 1
ATOM 5733 N N . PRO B 1 223 ? 96.099 88.338 96.291 1.00 48.85 238 PRO B N 1
ATOM 5734 C CA . PRO B 1 223 ? 96.005 89.456 97.236 1.00 47.78 238 PRO B CA 1
ATOM 5735 C C . PRO B 1 223 ? 95.030 89.126 98.355 1.00 56.26 238 PRO B C 1
ATOM 5736 O O . PRO B 1 223 ? 93.963 88.566 98.086 1.00 56.13 238 PRO B O 1
ATOM 5740 N N . GLN B 1 224 ? 95.390 89.448 99.594 1.00 50.54 239 GLN B N 1
ATOM 5741 C CA . GLN B 1 224 ? 94.447 89.287 100.689 1.00 54.46 239 GLN B CA 1
ATOM 5742 C C . GLN B 1 224 ? 93.300 90.268 100.468 1.00 51.69 239 GLN B C 1
ATOM 5743 O O . GLN B 1 224 ? 93.522 91.454 100.221 1.00 58.00 239 GLN B O 1
ATOM 5749 N N . LEU B 1 225 ? 92.074 89.764 100.513 1.00 43.24 240 LEU B N 1
ATOM 5750 C CA . LEU B 1 225 ? 90.910 90.613 100.308 1.00 49.70 240 LEU B CA 1
ATOM 5751 C C . LEU B 1 225 ? 90.248 90.957 101.652 1.00 55.78 240 LEU B C 1
ATOM 5752 O O . LEU B 1 225 ? 90.395 90.225 102.636 1.00 47.07 240 LEU B O 1
ATOM 5757 N N . LYS B 1 226 ? 89.530 92.074 101.688 1.00 73.05 241 LYS B N 1
ATOM 5758 C CA . LYS B 1 226 ? 88.940 92.548 102.936 1.00 77.14 241 LYS B CA 1
ATOM 5759 C C . LYS B 1 226 ? 87.774 91.678 103.400 1.00 73.36 241 LYS B C 1
ATOM 5760 O O . LYS B 1 226 ? 87.815 91.121 104.495 1.00 75.64 241 LYS B O 1
ATOM 5766 N N . ASN B 1 227 ? 86.746 91.550 102.566 1.00 67.11 242 ASN B N 1
ATOM 5767 C CA . ASN B 1 227 ? 85.557 90.792 102.952 1.00 70.85 242 ASN B CA 1
ATOM 5768 C C . ASN B 1 227 ? 85.058 89.785 101.918 1.00 72.21 242 ASN B C 1
ATOM 5769 O O . ASN B 1 227 ? 83.915 89.335 101.982 1.00 68.45 242 ASN B O 1
ATOM 5774 N N . HIS B 1 228 ? 85.913 89.430 100.966 1.00 75.89 243 HIS B N 1
ATOM 5775 C CA . HIS B 1 228 ? 85.564 88.397 100.000 1.00 72.09 243 HIS B CA 1
ATOM 5776 C C . HIS B 1 228 ? 86.645 87.331 99.942 1.00 71.60 243 HIS B C 1
ATOM 5777 O O . HIS B 1 228 ? 87.781 87.557 100.365 1.00 71.89 243 HIS B O 1
ATOM 5784 N N . GLU B 1 229 ? 86.279 86.164 99.425 1.00 68.21 244 GLU B N 1
ATOM 5785 C CA . GLU B 1 229 ? 87.236 85.089 99.217 1.00 66.83 244 GLU B CA 1
ATOM 5786 C C . GLU B 1 229 ? 87.333 84.749 97.729 1.00 60.66 244 GLU B C 1
ATOM 5787 O O . GLU B 1 229 ? 86.337 84.801 96.999 1.00 53.61 244 GLU B O 1
ATOM 5793 N N . ILE B 1 230 ? 88.540 84.412 97.288 1.00 48.98 245 ILE B N 1
ATOM 5794 C CA . ILE B 1 230 ? 88.777 84.044 95.902 1.00 47.78 245 ILE B CA 1
ATOM 5795 C C . ILE B 1 230 ? 88.540 82.553 95.700 1.00 49.36 245 ILE B C 1
ATOM 5796 O O . ILE B 1 230 ? 89.214 81.719 96.312 1.00 48.20 245 ILE B O 1
ATOM 5801 N N . SER B 1 231 ? 87.563 82.231 94.853 1.00 49.68 246 SER B N 1
ATOM 5802 C CA . SER B 1 231 ? 87.324 80.856 94.417 1.00 46.57 246 SER B CA 1
ATOM 5803 C C . SER B 1 231 ? 87.172 80.753 92.902 1.00 42.70 246 SER B C 1
ATOM 5804 O O . SER B 1 231 ? 86.963 81.762 92.215 1.00 32.75 246 SER B O 1
ATOM 5807 N N . PHE B 1 232 ? 87.264 79.526 92.392 1.00 33.05 247 PHE B N 1
ATOM 5808 C CA . PHE B 1 232 ? 87.139 79.282 90.963 1.00 34.19 247 PHE B CA 1
ATOM 5809 C C . PHE B 1 232 ? 86.147 78.164 90.702 1.00 41.67 247 PHE B C 1
ATOM 5810 O O . PHE B 1 232 ? 86.221 77.097 91.316 1.00 45.05 247 PHE B O 1
ATOM 5818 N N . VAL B 1 233 ? 85.196 78.428 89.814 1.00 37.87 248 VAL B N 1
ATOM 5819 C CA . VAL B 1 233 ? 84.254 77.406 89.400 1.00 38.92 248 VAL B CA 1
ATOM 5820 C C . VAL B 1 233 ? 84.799 76.758 88.142 1.00 38.68 248 VAL B C 1
ATOM 5821 O O . VAL B 1 233 ? 85.145 77.441 87.173 1.00 34.38 248 VAL B O 1
ATOM 5825 N N . ILE B 1 234 ? 84.900 75.437 88.174 1.00 33.27 249 ILE B N 1
ATOM 5826 C CA . ILE B 1 234 ? 85.409 74.693 87.042 1.00 39.79 249 ILE B CA 1
ATOM 5827 C C . ILE B 1 234 ? 84.274 73.870 86.467 1.00 38.83 249 ILE B C 1
ATOM 5828 O O . ILE B 1 234 ? 83.776 72.946 87.108 1.00 35.94 249 ILE B O 1
ATOM 5833 N N . ALA B 1 235 ? 83.865 74.227 85.255 1.00 38.61 250 ALA B N 1
ATOM 5834 C CA . ALA B 1 235 ? 82.708 73.616 84.624 1.00 33.66 250 ALA B CA 1
ATOM 5835 C C . ALA B 1 235 ? 83.094 72.953 83.305 1.00 35.44 250 ALA B C 1
ATOM 5836 O O . ALA B 1 235 ? 83.653 73.592 82.404 1.00 34.28 250 ALA B O 1
ATOM 5838 N N . ASN B 1 236 ? 82.800 71.664 83.204 1.00 31.00 251 ASN B N 1
ATOM 5839 C CA . ASN B 1 236 ? 83.147 70.899 82.024 1.00 35.77 251 ASN B CA 1
ATOM 5840 C C . ASN B 1 236 ? 82.123 71.108 80.903 1.00 39.92 251 ASN B C 1
ATOM 5841 O O . ASN B 1 236 ? 80.924 71.173 81.166 1.00 39.37 251 ASN B O 1
ATOM 5846 N N . THR B 1 237 ? 82.595 71.233 79.662 1.00 35.72 252 THR B N 1
ATOM 5847 C CA . THR B 1 237 ? 81.683 71.351 78.525 1.00 33.82 252 THR B CA 1
ATOM 5848 C C . THR B 1 237 ? 81.067 69.991 78.198 1.00 35.17 252 THR B C 1
ATOM 5849 O O . THR B 1 237 ? 80.063 69.914 77.500 1.00 36.41 252 THR B O 1
ATOM 5853 N N . LEU B 1 238 ? 81.697 68.933 78.704 1.00 32.38 253 LEU B N 1
ATOM 5854 C CA . LEU B 1 238 ? 81.329 67.544 78.421 1.00 37.89 253 LEU B CA 1
ATOM 5855 C C . LEU B 1 238 ? 81.559 67.170 76.953 1.00 48.77 253 LEU B C 1
ATOM 5856 O O . LEU B 1 238 ? 81.098 66.130 76.484 1.00 47.16 253 LEU B O 1
ATOM 5861 N N . VAL B 1 239 ? 82.279 68.035 76.246 1.00 40.99 254 VAL B N 1
ATOM 5862 C CA . VAL B 1 239 ? 82.796 67.736 74.923 1.00 41.86 254 VAL B CA 1
ATOM 5863 C C . VAL B 1 239 ? 84.240 67.269 75.091 1.00 48.57 254 VAL B C 1
ATOM 5864 O O . VAL B 1 239 ? 85.077 68.015 75.620 1.00 41.44 254 VAL B O 1
ATOM 5868 N N . LYS B 1 240 ? 84.530 66.043 74.657 1.00 47.23 255 LYS B N 1
ATOM 5869 C CA . LYS B 1 240 ? 85.878 65.479 74.776 1.00 61.01 255 LYS B CA 1
ATOM 5870 C C . LYS B 1 240 ? 86.918 66.209 73.908 1.00 60.57 255 LYS B C 1
ATOM 5871 O O . LYS B 1 240 ? 86.790 66.258 72.683 1.00 52.59 255 LYS B O 1
ATOM 5877 N N . SER B 1 241 ? 87.942 66.770 74.549 1.00 61.35 256 SER B N 1
ATOM 5878 C CA . SER B 1 241 ? 89.012 67.455 73.825 1.00 64.32 256 SER B CA 1
ATOM 5879 C C . SER B 1 241 ? 89.753 66.516 72.872 1.00 71.59 256 SER B C 1
ATOM 5880 O O . SER B 1 241 ? 89.534 66.544 71.655 1.00 72.80 256 SER B O 1
ATOM 5883 N N . ALA B 1 247 ? 93.192 66.535 65.579 1.00 36.66 262 ALA B N 1
ATOM 5884 C CA . ALA B 1 247 ? 92.590 66.998 64.343 1.00 37.18 262 ALA B CA 1
ATOM 5885 C C . ALA B 1 247 ? 93.601 67.751 63.486 1.00 44.51 262 ALA B C 1
ATOM 5886 O O . ALA B 1 247 ? 94.467 68.474 64.000 1.00 40.13 262 ALA B O 1
ATOM 5888 N N . PRO B 1 248 ? 93.498 67.563 62.165 1.00 33.84 263 PRO B N 1
ATOM 5889 C CA . PRO B 1 248 ? 94.322 68.241 61.170 1.00 33.33 263 PRO B CA 1
ATOM 5890 C C . PRO B 1 248 ? 93.919 69.697 61.031 1.00 29.93 263 PRO B C 1
ATOM 5891 O O . PRO B 1 248 ? 94.697 70.480 60.504 1.00 32.22 263 PRO B O 1
ATOM 5895 N N . THR B 1 249 ? 92.721 70.063 61.473 1.00 27.82 264 THR B N 1
ATOM 5896 C CA . THR B 1 249 ? 92.352 71.477 61.459 1.00 32.06 264 THR B CA 1
ATOM 5897 C C . THR B 1 249 ? 92.610 72.162 62.804 1.00 28.92 264 THR B C 1
ATOM 5898 O O . THR B 1 249 ? 92.497 73.389 62.907 1.00 29.29 264 THR B O 1
ATOM 5902 N N . ASN B 1 250 ? 92.960 71.376 63.824 1.00 25.71 265 ASN B N 1
ATOM 5903 C CA . ASN B 1 250 ? 93.123 71.909 65.176 1.00 27.80 265 ASN B CA 1
ATOM 5904 C C . ASN B 1 250 ? 94.581 72.005 65.657 1.00 29.06 265 ASN B C 1
ATOM 5905 O O . ASN B 1 250 ? 95.344 72.836 65.160 1.00 28.75 265 ASN B O 1
ATOM 5910 N N . TYR B 1 251 ? 94.957 71.158 66.613 1.00 23.91 266 TYR B N 1
ATOM 5911 C CA . TYR B 1 251 ? 96.284 71.226 67.235 1.00 29.30 266 TYR B CA 1
ATOM 5912 C C . TYR B 1 251 ? 97.441 71.210 66.239 1.00 25.80 266 TYR B C 1
ATOM 5913 O O . TYR B 1 251 ? 98.355 72.019 66.337 1.00 25.47 266 TYR B O 1
ATOM 5922 N N . ASN B 1 252 ? 97.397 70.271 65.303 1.00 25.42 267 ASN B N 1
ATOM 5923 C CA . ASN B 1 252 ? 98.438 70.143 64.280 1.00 25.23 267 ASN B CA 1
ATOM 5924 C C . ASN B 1 252 ? 98.591 71.407 63.459 1.00 23.78 267 ASN B C 1
ATOM 5925 O O . ASN B 1 252 ? 99.700 71.825 63.132 1.00 27.46 267 ASN B O 1
ATOM 5930 N N . LEU B 1 253 ? 97.467 71.993 63.086 1.00 22.32 268 LEU B N 1
ATOM 5931 C CA . LEU B 1 253 ? 97.494 73.199 62.282 1.00 24.71 268 LEU B CA 1
ATOM 5932 C C . LEU B 1 253 ? 98.092 74.343 63.102 1.00 25.48 268 LEU B C 1
ATOM 5933 O O . LEU B 1 253 ? 98.854 75.152 62.574 1.00 23.80 268 LEU B O 1
ATOM 5938 N N . ARG B 1 254 ? 97.770 74.390 64.396 1.00 20.95 269 ARG B N 1
ATOM 5939 C CA . ARG B 1 254 ? 98.256 75.473 65.251 1.00 21.13 269 ARG B CA 1
ATOM 5940 C C . ARG B 1 254 ? 99.772 75.414 65.399 1.00 21.71 269 ARG B C 1
ATOM 5941 O O . ARG B 1 254 ? 100.441 76.440 65.323 1.00 20.92 269 ARG B O 1
ATOM 5949 N N . VAL B 1 255 ? 100.303 74.211 65.604 1.00 17.07 270 VAL B N 1
ATOM 5950 C CA . VAL B 1 255 ? 101.743 74.015 65.731 1.00 20.34 270 VAL B CA 1
ATOM 5951 C C . VAL B 1 255 ? 102.464 74.466 64.461 1.00 22.25 270 VAL B C 1
ATOM 5952 O O . VAL B 1 255 ? 103.528 75.072 64.519 1.00 19.16 270 VAL B O 1
ATOM 5956 N N . ILE B 1 256 ? 101.872 74.179 63.310 1.00 20.12 271 ILE B N 1
ATOM 5957 C CA . ILE B 1 256 ? 102.437 74.632 62.044 1.00 16.53 271 ILE B CA 1
ATOM 5958 C C . ILE B 1 256 ? 102.317 76.148 61.909 1.00 18.40 271 ILE B C 1
ATOM 5959 O O . ILE B 1 256 ? 103.279 76.822 61.549 1.00 20.52 271 ILE B O 1
ATOM 5964 N N . GLU B 1 257 ? 101.140 76.687 62.209 1.00 16.43 272 GLU B N 1
ATOM 5965 C CA . GLU B 1 257 ? 100.950 78.129 62.121 1.00 19.50 272 GLU B CA 1
ATOM 5966 C C . GLU B 1 257 ? 101.931 78.935 62.989 1.00 25.90 272 GLU B C 1
ATOM 5967 O O . GLU B 1 257 ? 102.499 79.927 62.522 1.00 21.13 272 GLU B O 1
ATOM 5973 N N . VAL B 1 258 ? 102.152 78.526 64.238 1.00 20.89 273 VAL B N 1
ATOM 5974 C CA . VAL B 1 258 ? 103.051 79.314 65.080 1.00 22.43 273 VAL B CA 1
ATOM 5975 C C . VAL B 1 258 ? 104.523 79.137 64.677 1.00 16.93 273 VAL B C 1
ATOM 5976 O O . VAL B 1 258 ? 105.329 80.047 64.840 1.00 24.14 273 VAL B O 1
ATOM 5980 N N . THR B 1 259 ? 104.865 77.967 64.156 1.00 20.38 274 THR B N 1
ATOM 5981 C CA . THR B 1 259 ? 106.225 77.700 63.706 1.00 19.60 274 THR B CA 1
ATOM 5982 C C . THR B 1 259 ? 106.529 78.516 62.440 1.00 24.26 274 THR B C 1
ATOM 5983 O O . THR B 1 259 ? 107.599 79.112 62.306 1.00 18.87 274 THR B O 1
ATOM 5987 N N . VAL B 1 260 ? 105.580 78.533 61.513 1.00 19.53 275 VAL B N 1
ATOM 5988 C CA . VAL B 1 260 ? 105.719 79.329 60.298 1.00 19.02 275 VAL B CA 1
ATOM 5989 C C . VAL B 1 260 ? 105.718 80.819 60.643 1.00 26.72 275 VAL B C 1
ATOM 5990 O O . VAL B 1 260 ? 106.491 81.582 60.077 1.00 25.30 275 VAL B O 1
ATOM 5994 N N . ALA B 1 261 ? 104.872 81.229 61.591 1.00 20.40 276 ALA B N 1
ATOM 5995 C CA . ALA B 1 261 ? 104.840 82.637 62.009 1.00 23.42 276 ALA B CA 1
ATOM 5996 C C . ALA B 1 261 ? 106.190 83.124 62.558 1.00 25.48 276 ALA B C 1
ATOM 5997 O O . ALA B 1 261 ? 106.631 84.247 62.263 1.00 23.02 276 ALA B O 1
ATOM 5999 N N . ALA B 1 262 ? 106.848 82.278 63.344 1.00 21.69 277 ALA B N 1
ATOM 6000 C CA . ALA B 1 262 ? 108.131 82.653 63.935 1.00 22.25 277 ALA B CA 1
ATOM 6001 C C . ALA B 1 262 ? 109.173 82.828 62.838 1.00 18.28 277 ALA B C 1
ATOM 6002 O O . ALA B 1 262 ? 110.009 83.724 62.906 1.00 24.11 277 ALA B O 1
ATOM 6004 N N . ASN B 1 263 ? 109.104 81.975 61.820 1.00 19.81 278 ASN B N 1
ATOM 6005 C CA . ASN B 1 263 ? 110.049 82.058 60.704 1.00 21.52 278 ASN B CA 1
ATOM 6006 C C . ASN B 1 263 ? 109.769 83.190 59.736 1.00 22.23 278 ASN B C 1
ATOM 6007 O O . ASN B 1 263 ? 110.701 83.807 59.227 1.00 25.17 278 ASN B O 1
ATOM 6012 N N . ALA B 1 264 ? 108.492 83.473 59.490 1.00 20.25 279 ALA B N 1
ATOM 6013 C CA . ALA B 1 264 ? 108.128 84.658 58.726 1.00 24.54 279 ALA B CA 1
ATOM 6014 C C . ALA B 1 264 ? 108.610 85.928 59.435 1.00 29.57 279 ALA B C 1
ATOM 6015 O O . ALA B 1 264 ? 109.077 86.867 58.797 1.00 29.54 279 ALA B O 1
ATOM 6017 N N . LEU B 1 265 ? 108.519 85.951 60.761 1.00 26.60 280 LEU B N 1
ATOM 6018 C CA . LEU B 1 265 ? 108.997 87.105 61.496 1.00 23.23 280 LEU B CA 1
ATOM 6019 C C . LEU B 1 265 ? 110.524 87.183 61.421 1.00 24.82 280 LEU B C 1
ATOM 6020 O O . LEU B 1 265 ? 111.089 88.263 61.228 1.00 26.19 280 LEU B O 1
ATOM 6025 N N . ALA B 1 266 ? 111.186 86.039 61.566 1.00 18.51 281 ALA B N 1
ATOM 6026 C CA . ALA B 1 266 ? 112.640 86.000 61.528 1.00 27.37 281 ALA B CA 1
ATOM 6027 C C . ALA B 1 266 ? 113.126 86.439 60.152 1.00 32.22 281 ALA B C 1
ATOM 6028 O O . ALA B 1 266 ? 114.086 87.196 60.026 1.00 32.08 281 ALA B O 1
ATOM 6030 N N . THR B 1 267 ? 112.430 85.984 59.118 1.00 28.74 282 THR B N 1
ATOM 6031 C CA . THR B 1 267 ? 112.778 86.362 57.762 1.00 26.03 282 THR B CA 1
ATOM 6032 C C . THR B 1 267 ? 112.544 87.859 57.540 1.00 34.20 282 THR B C 1
ATOM 6033 O O . THR B 1 267 ? 113.399 88.550 56.989 1.00 32.15 282 THR B O 1
ATOM 6037 N N . ARG B 1 268 ? 111.409 88.374 58.002 1.00 30.53 283 ARG B N 1
ATOM 6038 C CA . ARG B 1 268 ? 111.107 89.792 57.807 1.00 35.39 283 ARG B CA 1
ATOM 6039 C C . ARG B 1 268 ? 112.165 90.724 58.409 1.00 35.48 283 ARG B C 1
ATOM 6040 O O . ARG B 1 268 ? 112.514 91.746 57.812 1.00 35.39 283 ARG B O 1
ATOM 6048 N N . TYR B 1 269 ? 112.682 90.351 59.577 1.00 30.83 284 TYR B N 1
ATOM 6049 C CA . TYR B 1 269 ? 113.621 91.185 60.325 1.00 31.07 284 TYR B CA 1
ATOM 6050 C C . TYR B 1 269 ? 115.073 90.734 60.198 1.00 32.92 284 TYR B C 1
ATOM 6051 O O . TYR B 1 269 ? 115.945 91.221 60.919 1.00 35.42 284 TYR B O 1
ATOM 6060 N N . SER B 1 270 ? 115.316 89.805 59.277 1.00 29.39 285 SER B N 1
ATOM 6061 C CA . SER B 1 270 ? 116.663 89.340 58.951 1.00 31.84 285 SER B CA 1
ATOM 6062 C C . SER B 1 270 ? 117.442 88.849 60.158 1.00 32.73 285 SER B C 1
ATOM 6063 O O . SER B 1 270 ? 118.599 89.232 60.363 1.00 32.58 285 SER B O 1
ATOM 6066 N N . VAL B 1 271 ? 116.804 88.009 60.966 1.00 32.09 286 VAL B N 1
ATOM 6067 C CA . VAL B 1 271 ? 117.499 87.376 62.074 1.00 28.54 286 VAL B CA 1
ATOM 6068 C C . VAL B 1 271 ? 117.401 85.870 61.918 1.00 31.76 286 VAL B C 1
ATOM 6069 O O . VAL B 1 271 ? 116.532 85.365 61.198 1.00 29.56 286 VAL B O 1
ATOM 6073 N N . ALA B 1 272 ? 118.308 85.163 62.578 1.00 25.48 287 ALA B N 1
ATOM 6074 C CA . ALA B 1 272 ? 118.247 83.713 62.651 1.00 36.58 287 ALA B CA 1
ATOM 6075 C C . ALA B 1 272 ? 117.718 83.317 64.023 1.00 35.81 287 ALA B C 1
ATOM 6076 O O . ALA B 1 272 ? 118.045 83.948 65.024 1.00 39.68 287 ALA B O 1
ATOM 6078 N N . LEU B 1 273 ? 116.893 82.278 64.068 1.00 37.17 288 LEU B N 1
ATOM 6079 C CA . LEU B 1 273 ? 116.336 81.822 65.333 1.00 38.34 288 LEU B CA 1
ATOM 6080 C C . LEU B 1 273 ? 117.402 81.058 66.123 1.00 45.66 288 LEU B C 1
ATOM 6081 O O . LEU B 1 273 ? 117.916 80.036 65.653 1.00 42.50 288 LEU B O 1
ATOM 6086 N N . PRO B 1 274 ? 117.746 81.562 67.325 1.00 41.19 289 PRO B N 1
ATOM 6087 C CA . PRO B 1 274 ? 118.787 80.946 68.158 1.00 50.98 289 PRO B CA 1
ATOM 6088 C C . PRO B 1 274 ? 118.463 79.490 68.507 1.00 53.67 289 PRO B C 1
ATOM 6089 O O . PRO B 1 274 ? 117.302 79.146 68.731 1.00 49.13 289 PRO B O 1
ATOM 6093 N N . SER B 1 275 ? 119.487 78.644 68.536 1.00 51.94 290 SER B N 1
ATOM 6094 C CA . SER B 1 275 ? 119.310 77.254 68.929 1.00 46.26 290 SER B CA 1
ATOM 6095 C C . SER B 1 275 ? 118.896 77.167 70.400 1.00 45.94 290 SER B C 1
ATOM 6096 O O . SER B 1 275 ? 119.097 78.113 71.180 1.00 33.96 290 SER B O 1
ATOM 6099 N N . HIS B 1 276 ? 118.321 76.029 70.775 1.00 40.82 291 HIS B N 1
ATOM 6100 C CA . HIS B 1 276 ? 117.986 75.774 72.164 1.00 40.30 291 HIS B CA 1
ATOM 6101 C C . HIS B 1 276 ? 119.172 75.101 72.836 1.00 42.82 291 HIS B C 1
ATOM 6102 O O . HIS B 1 276 ? 119.663 74.071 72.368 1.00 42.56 291 HIS B O 1
ATOM 6109 N N . LYS B 1 277 ? 119.640 75.701 73.924 1.00 40.00 292 LYS B N 1
ATOM 6110 C CA . LYS B 1 277 ? 120.791 75.183 74.647 1.00 46.43 292 LYS B CA 1
ATOM 6111 C C . LYS B 1 277 ? 120.355 74.577 75.977 1.00 45.08 292 LYS B C 1
ATOM 6112 O O . LYS B 1 277 ? 121.097 73.812 76.599 1.00 45.35 292 LYS B O 1
ATOM 6118 N N . ASP B 1 278 ? 119.138 74.913 76.397 1.00 37.99 293 ASP B N 1
ATOM 6119 C CA . ASP B 1 278 ? 118.571 74.357 77.626 1.00 41.40 293 ASP B CA 1
ATOM 6120 C C . ASP B 1 278 ? 117.218 73.666 77.372 1.00 42.03 293 ASP B C 1
ATOM 6121 O O . ASP B 1 278 ? 117.067 72.964 76.375 1.00 42.83 293 ASP B O 1
ATOM 6126 N N . ASN B 1 279 ? 116.245 73.840 78.266 1.00 35.21 294 ASN B N 1
ATOM 6127 C CA . ASN B 1 279 ? 114.938 73.210 78.073 1.00 35.40 294 ASN B CA 1
ATOM 6128 C C . ASN B 1 279 ? 114.137 73.917 76.974 1.00 34.64 294 ASN B C 1
ATOM 6129 O O . ASN B 1 279 ? 114.401 75.076 76.651 1.00 30.06 294 ASN B O 1
ATOM 6134 N N . SER B 1 280 ? 113.176 73.210 76.386 1.00 31.59 295 SER B N 1
ATOM 6135 C CA . SER B 1 280 ? 112.288 73.797 75.386 1.00 32.80 295 SER B CA 1
ATOM 6136 C C . SER B 1 280 ? 111.106 72.873 75.183 1.00 30.13 295 SER B C 1
ATOM 6137 O O . SER B 1 280 ? 111.236 71.659 75.334 1.00 32.75 295 SER B O 1
ATOM 6140 N N . ASN B 1 281 ? 109.956 73.458 74.859 1.00 32.54 296 ASN B N 1
ATOM 6141 C CA . ASN B 1 281 ? 108.768 72.690 74.502 1.00 34.41 296 ASN B CA 1
ATOM 6142 C C . ASN B 1 281 ? 108.558 72.595 72.993 1.00 30.69 296 ASN B C 1
ATOM 6143 O O . ASN B 1 281 ? 107.505 72.118 72.521 1.00 30.13 296 ASN B O 1
ATOM 6148 N N . SER B 1 282 ? 109.537 73.066 72.224 1.00 23.47 297 SER B N 1
ATOM 6149 C CA . SER B 1 282 ? 109.480 72.846 70.777 1.00 35.87 297 SER B CA 1
ATOM 6150 C C . SER B 1 282 ? 110.819 72.352 70.242 1.00 39.48 297 SER B C 1
ATOM 6151 O O . SER B 1 282 ? 111.877 72.693 70.772 1.00 34.00 297 SER B O 1
ATOM 6154 N N . GLU B 1 283 ? 110.757 71.539 69.194 1.00 34.97 298 GLU B N 1
ATOM 6155 C CA . GLU B 1 283 ? 111.953 71.026 68.540 1.00 40.93 298 GLU B CA 1
ATOM 6156 C C . GLU B 1 283 ? 112.685 72.124 67.757 1.00 37.54 298 GLU B C 1
ATOM 6157 O O . GLU B 1 283 ? 113.919 72.184 67.749 1.00 40.42 298 GLU B O 1
ATOM 6163 N N . ARG B 1 284 ? 111.913 72.988 67.103 1.00 35.59 299 ARG B N 1
ATOM 6164 C CA . ARG B 1 284 ? 112.458 74.034 66.247 1.00 37.36 299 ARG B CA 1
ATOM 6165 C C . ARG B 1 284 ? 112.299 75.415 66.859 1.00 35.02 299 ARG B C 1
ATOM 6166 O O . ARG B 1 284 ? 111.627 75.576 67.879 1.00 30.37 299 ARG B O 1
ATOM 6174 N N . GLY B 1 285 ? 112.921 76.406 66.219 1.00 31.05 300 GLY B N 1
ATOM 6175 C CA . GLY B 1 285 ? 112.809 77.784 66.644 1.00 28.66 300 GLY B CA 1
ATOM 6176 C C . GLY B 1 285 ? 111.351 78.186 66.756 1.00 22.73 300 GLY B C 1
ATOM 6177 O O . GLY B 1 285 ? 110.532 77.824 65.916 1.00 22.60 300 GLY B O 1
ATOM 6178 N N . ASN B 1 286 ? 111.018 78.932 67.798 1.00 21.59 301 ASN B N 1
ATOM 6179 C CA . ASN B 1 286 ? 109.624 79.265 68.036 1.00 15.58 301 ASN B CA 1
ATOM 6180 C C . ASN B 1 286 ? 109.466 80.753 68.278 1.00 23.39 301 ASN B C 1
ATOM 6181 O O . ASN B 1 286 ? 110.433 81.505 68.167 1.00 20.90 301 ASN B O 1
ATOM 6186 N N . LEU B 1 287 ? 108.258 81.171 68.640 1.00 21.54 302 LEU B N 1
ATOM 6187 C CA . LEU B 1 287 ? 107.969 82.587 68.841 1.00 28.01 302 LEU B CA 1
ATOM 6188 C C . LEU B 1 287 ? 108.791 83.254 69.959 1.00 22.98 302 LEU B C 1
ATOM 6189 O O . LEU B 1 287 ? 109.067 84.459 69.896 1.00 23.84 302 LEU B O 1
ATOM 6194 N N . ARG B 1 288 ? 109.175 82.487 70.976 1.00 23.43 303 ARG B N 1
ATOM 6195 C CA . ARG B 1 288 ? 110.034 83.037 72.038 1.00 25.67 303 ARG B CA 1
ATOM 6196 C C . ARG B 1 288 ? 111.4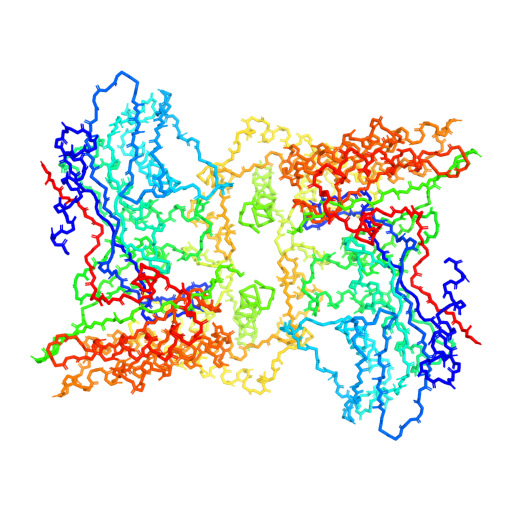47 83.246 71.504 1.00 23.01 303 ARG B C 1
ATOM 6197 O O . ARG B 1 288 ? 112.078 84.270 71.765 1.00 23.76 303 ARG B O 1
ATOM 6205 N N . ASP B 1 289 ? 111.927 82.276 70.732 1.00 26.12 304 ASP B N 1
ATOM 6206 C CA . ASP B 1 289 ? 113.224 82.407 70.075 1.00 35.27 304 ASP B CA 1
ATOM 6207 C C . ASP B 1 289 ? 113.298 83.644 69.174 1.00 34.00 304 ASP B C 1
ATOM 6208 O O . ASP B 1 289 ? 114.322 84.320 69.146 1.00 31.93 304 ASP B O 1
ATOM 6213 N N . PHE B 1 290 ? 112.216 83.956 68.459 1.00 27.72 305 PHE B N 1
ATOM 6214 C CA . PHE B 1 290 ? 112.223 85.148 67.619 1.00 27.36 305 PHE B CA 1
ATOM 6215 C C . PHE B 1 290 ? 112.348 86.395 68.468 1.00 34.45 305 PHE B C 1
ATOM 6216 O O . PHE B 1 290 ? 113.015 87.359 68.083 1.00 33.61 305 PHE B O 1
ATOM 6224 N N . MET B 1 291 ? 111.686 86.377 69.621 1.00 30.65 306 MET B N 1
ATOM 6225 C CA . MET B 1 291 ? 111.749 87.498 70.535 1.00 30.19 306 MET B CA 1
ATOM 6226 C C . MET B 1 291 ? 113.189 87.720 70.979 1.00 26.87 306 MET B C 1
ATOM 6227 O O . MET B 1 291 ? 113.653 88.848 71.030 1.00 30.67 306 MET B O 1
ATOM 6232 N N . ASP B 1 292 ? 113.897 86.638 71.281 1.00 23.05 307 ASP B N 1
ATOM 6233 C CA . ASP B 1 292 ? 115.286 86.750 71.700 1.00 26.66 307 ASP B CA 1
ATOM 6234 C C . ASP B 1 292 ? 116.185 87.189 70.536 1.00 31.99 307 ASP B C 1
ATOM 6235 O O . ASP B 1 292 ? 117.127 87.957 70.735 1.00 34.20 307 ASP B O 1
ATOM 6240 N N . ALA B 1 293 ? 115.879 86.714 69.326 1.00 27.02 308 ALA B N 1
ATOM 6241 C CA . ALA B 1 293 ? 116.691 87.033 68.146 1.00 24.68 308 ALA B CA 1
ATOM 6242 C C . ALA B 1 293 ? 116.532 88.495 67.774 1.00 27.12 308 ALA B C 1
ATOM 6243 O O . ALA B 1 293 ? 117.506 89.172 67.421 1.00 29.26 308 ALA B O 1
ATOM 6245 N N . TYR B 1 294 ? 115.297 88.979 67.852 1.00 24.08 309 TYR B N 1
ATOM 6246 C CA . TYR B 1 294 ? 115.022 90.371 67.555 1.00 29.41 309 TYR B CA 1
ATOM 6247 C C . TYR B 1 294 ? 115.730 91.267 68.559 1.00 37.91 309 TYR B C 1
ATOM 6248 O O . TYR B 1 294 ? 116.356 92.261 68.177 1.00 33.12 309 TYR B O 1
ATOM 6257 N N . TYR B 1 295 ? 115.636 90.921 69.842 1.00 31.47 310 TYR B N 1
ATOM 6258 C CA . TYR B 1 295 ? 116.278 91.741 70.867 1.00 29.87 310 TYR B CA 1
ATOM 6259 C C . TYR B 1 295 ? 117.799 91.755 70.770 1.00 30.55 310 TYR B C 1
ATOM 6260 O O . TYR B 1 295 ? 118.427 92.797 70.978 1.00 33.75 310 TYR B O 1
ATOM 6269 N N . ALA B 1 296 ? 118.392 90.614 70.439 1.00 31.33 311 ALA B N 1
ATOM 6270 C CA . ALA B 1 296 ? 119.843 90.548 70.300 1.00 33.35 311 ALA B CA 1
ATOM 6271 C C . ALA B 1 296 ? 120.305 91.430 69.143 1.00 41.78 311 ALA B C 1
ATOM 6272 O O . ALA B 1 296 ? 121.375 92.027 69.194 1.00 44.65 311 ALA B O 1
ATOM 6274 N N . ARG B 1 297 ? 119.475 91.530 68.114 1.00 42.87 312 ARG B N 1
ATOM 6275 C CA . ARG B 1 297 ? 119.859 92.228 66.897 1.00 45.44 312 ARG B CA 1
ATOM 6276 C C . ARG B 1 297 ? 119.547 93.727 66.906 1.00 48.57 312 ARG B C 1
ATOM 6277 O O . ARG B 1 297 ? 120.321 94.518 66.373 1.00 50.75 312 ARG B O 1
ATOM 6285 N N . TYR B 1 298 ? 118.427 94.121 67.507 1.00 42.64 313 TYR B N 1
ATOM 6286 C CA . TYR B 1 298 ? 117.942 95.499 67.371 1.00 42.35 313 TYR B CA 1
ATOM 6287 C C . TYR B 1 298 ? 117.889 96.297 68.668 1.00 48.05 313 TYR B C 1
ATOM 6288 O O . TYR B 1 298 ? 117.758 97.522 68.641 1.00 51.99 313 TYR B O 1
ATOM 6297 N N . GLU B 1 299 ? 117.956 95.606 69.799 1.00 44.93 314 GLU B N 1
ATOM 6298 C CA . GLU B 1 299 ? 117.820 96.271 71.087 1.00 55.17 314 GLU B CA 1
ATOM 6299 C C . GLU B 1 299 ? 119.060 96.054 71.943 1.00 58.04 314 GLU B C 1
ATOM 6300 O O . GLU B 1 299 ? 119.021 96.249 73.159 1.00 62.33 314 GLU B O 1
ATOM 6306 N N . ASN B 1 300 ? 120.150 95.652 71.287 1.00 64.11 315 ASN B N 1
ATOM 6307 C CA . ASN B 1 300 ? 121.424 95.301 71.929 1.00 72.53 315 ASN B CA 1
ATOM 6308 C C . ASN B 1 300 ? 121.330 94.592 73.283 1.00 76.44 315 ASN B C 1
ATOM 6309 O O . ASN B 1 300 ? 122.183 94.779 74.152 1.00 79.20 315 ASN B O 1
ATOM 6314 N N . GLN B 1 301 ? 120.284 93.790 73.457 1.00 70.87 316 GLN B N 1
ATOM 6315 C CA . GLN B 1 301 ? 120.173 92.923 74.620 1.00 67.31 316 GLN B CA 1
ATOM 6316 C C . GLN B 1 301 ? 120.497 91.515 74.165 1.00 65.47 316 GLN B C 1
ATOM 6317 O O . GLN B 1 301 ? 119.605 90.703 73.946 1.00 66.52 316 GLN B O 1
ATOM 6323 N N . ALA B 1 302 ? 121.787 91.235 74.008 1.00 69.72 317 ALA B N 1
ATOM 6324 C CA . ALA B 1 302 ? 122.244 89.945 73.499 1.00 74.53 317 ALA B CA 1
ATOM 6325 C C . ALA B 1 302 ? 121.730 88.766 74.324 1.00 73.02 317 ALA B C 1
ATOM 6326 O O . ALA B 1 302 ? 121.751 87.621 73.864 1.00 74.19 317 ALA B O 1
ATOM 6328 N N . GLN B 1 303 ? 121.266 89.053 75.538 1.00 65.39 318 GLN B N 1
ATOM 6329 C CA . GLN B 1 303 ? 120.812 88.014 76.450 1.00 60.98 318 GLN B CA 1
ATOM 6330 C C . GLN B 1 303 ? 119.345 87.651 76.237 1.00 46.26 318 GLN B C 1
ATOM 6331 O O . GLN B 1 303 ? 118.475 88.528 76.256 1.00 42.03 318 GLN B O 1
ATOM 6337 N N . PRO B 1 304 ? 119.072 86.350 76.043 1.00 39.91 319 PRO B N 1
ATOM 6338 C CA . PRO B 1 304 ? 117.708 85.822 75.937 1.00 40.26 319 PRO B CA 1
ATOM 6339 C C . PRO B 1 304 ? 116.908 86.195 77.178 1.00 43.08 319 PRO B C 1
ATOM 6340 O O . PRO B 1 304 ? 117.478 86.262 78.271 1.00 43.68 319 PRO B O 1
ATOM 6344 N N . TRP B 1 305 ? 115.618 86.457 77.001 1.00 37.39 320 TRP B N 1
ATOM 6345 C CA . TRP B 1 305 ? 114.751 86.827 78.107 1.00 37.23 320 TRP B CA 1
ATOM 6346 C C . TRP B 1 305 ? 114.724 85.714 79.146 1.00 30.00 320 TRP B C 1
ATOM 6347 O O . TRP B 1 305 ? 114.512 84.546 78.811 1.00 34.65 320 TRP B O 1
ATOM 6358 N N . ASN B 1 306 ? 114.957 86.090 80.401 1.00 28.18 321 ASN B N 1
ATOM 6359 C CA . ASN B 1 306 ? 115.150 85.141 81.492 1.00 39.25 321 ASN B CA 1
ATOM 6360 C C . ASN B 1 306 ? 113.897 84.852 82.322 1.00 37.50 321 ASN B C 1
ATOM 6361 O O . ASN B 1 306 ? 113.972 84.167 83.336 1.00 39.78 321 ASN B O 1
ATOM 6366 N N . GLY B 1 307 ? 112.756 85.385 81.897 1.00 37.59 322 GLY B N 1
ATOM 6367 C CA . GLY B 1 307 ? 111.513 85.173 82.616 1.00 35.14 322 GLY B CA 1
ATOM 6368 C C . GLY B 1 307 ? 111.140 86.284 83.588 1.00 38.93 322 GLY B C 1
ATOM 6369 O O . GLY B 1 307 ? 110.079 86.220 84.209 1.00 37.87 322 GLY B O 1
ATOM 6370 N N . ASP B 1 308 ? 112.003 87.290 83.740 1.00 34.11 323 ASP B N 1
ATOM 6371 C CA . ASP B 1 308 ? 111.668 88.445 84.576 1.00 39.52 323 ASP B CA 1
ATOM 6372 C C . ASP B 1 308 ? 110.401 89.089 84.045 1.00 33.70 323 ASP B C 1
ATOM 6373 O O . ASP B 1 308 ? 110.243 89.276 82.841 1.00 34.13 323 ASP B O 1
ATOM 6378 N N . ILE B 1 309 ? 109.508 89.443 84.956 1.00 31.16 324 ILE B N 1
ATOM 6379 C CA . ILE B 1 309 ? 108.167 89.868 84.587 1.00 32.22 324 ILE B CA 1
ATOM 6380 C C . ILE B 1 309 ? 108.118 91.246 83.942 1.00 39.42 324 ILE B C 1
ATOM 6381 O O . ILE B 1 309 ? 107.515 91.412 82.880 1.00 45.09 324 ILE B O 1
ATOM 6386 N N . GLY B 1 310 ? 108.755 92.227 84.574 1.00 42.23 325 GLY B N 1
ATOM 6387 C CA . GLY B 1 310 ? 108.782 93.578 84.040 1.00 44.62 325 GLY B CA 1
ATOM 6388 C C . GLY B 1 310 ? 109.397 93.626 82.653 1.00 41.69 325 GLY B C 1
ATOM 6389 O O . GLY B 1 310 ? 108.849 94.250 81.740 1.00 40.59 325 GLY B O 1
ATOM 6390 N N . THR B 1 311 ? 110.537 92.957 82.500 1.00 38.11 326 THR B N 1
ATOM 6391 C CA . THR B 1 311 ? 111.224 92.867 81.218 1.00 39.55 326 THR B CA 1
ATOM 6392 C C . THR B 1 311 ? 110.341 92.150 80.205 1.00 38.80 326 THR B C 1
ATOM 6393 O O . THR B 1 311 ? 110.235 92.559 79.043 1.00 43.32 326 THR B O 1
ATOM 6397 N N . GLY B 1 312 ? 109.694 91.084 80.663 1.00 35.41 327 GLY B N 1
ATOM 6398 C CA . GLY B 1 312 ? 108.829 90.299 79.805 1.00 31.54 327 GLY B CA 1
ATOM 6399 C C . GLY B 1 312 ? 107.663 91.103 79.269 1.00 33.56 327 GLY B C 1
ATOM 6400 O O . GLY B 1 312 ? 107.289 90.968 78.108 1.00 34.07 327 GLY B O 1
ATOM 6401 N N . ILE B 1 313 ? 107.074 91.938 80.117 1.00 34.54 328 ILE B N 1
ATOM 6402 C CA . ILE B 1 313 ? 105.951 92.759 79.683 1.00 39.34 328 ILE B CA 1
ATOM 6403 C C . ILE B 1 313 ? 106.407 93.707 78.576 1.00 38.82 328 ILE B C 1
ATOM 6404 O O . ILE B 1 313 ? 105.731 93.889 77.563 1.00 38.53 328 ILE B O 1
ATOM 6409 N N . GLU B 1 314 ? 107.587 94.276 78.772 1.00 41.18 329 GLU B N 1
ATOM 6410 C CA . GLU B 1 314 ? 108.184 95.188 77.816 1.00 43.43 329 GLU B CA 1
ATOM 6411 C C . GLU B 1 314 ? 108.415 94.502 76.468 1.00 35.72 329 GLU B C 1
ATOM 6412 O O . GLU B 1 314 ? 108.030 95.019 75.419 1.00 36.54 329 GLU B O 1
ATOM 6418 N N . ARG B 1 315 ? 109.039 93.330 76.497 1.00 37.38 330 ARG B N 1
ATOM 6419 C CA . ARG B 1 315 ? 109.413 92.660 75.256 1.00 37.78 330 ARG B CA 1
ATOM 6420 C C . ARG B 1 315 ? 108.210 92.075 74.521 1.00 39.66 330 ARG B C 1
ATOM 6421 O O . ARG B 1 315 ? 108.183 92.039 73.285 1.00 39.45 330 ARG B O 1
ATOM 6429 N N . LEU B 1 316 ? 107.209 91.629 75.272 1.00 33.47 331 LEU B N 1
ATOM 6430 C CA . LEU B 1 316 ? 106.007 91.103 74.641 1.00 33.72 331 LEU B CA 1
ATOM 6431 C C . LEU B 1 316 ? 105.204 92.220 73.972 1.00 33.77 331 LEU B C 1
ATOM 6432 O O . LEU B 1 316 ? 104.708 92.052 72.863 1.00 33.66 331 LEU B O 1
ATOM 6437 N N . LEU B 1 317 ? 105.099 93.368 74.634 1.00 37.44 332 LEU B N 1
ATOM 6438 C CA . LEU B 1 317 ? 104.472 94.538 74.023 1.00 35.45 332 LEU B CA 1
ATOM 6439 C C . LEU B 1 317 ? 105.167 94.894 72.709 1.00 41.37 332 LEU B C 1
ATOM 6440 O O . LEU B 1 317 ? 104.518 95.269 71.730 1.00 39.94 332 LEU B O 1
ATOM 6445 N N . LYS B 1 318 ? 106.488 94.758 72.692 1.00 41.10 333 LYS B N 1
ATOM 6446 C CA . LYS B 1 318 ? 107.258 95.015 71.482 1.00 39.00 333 LYS B CA 1
ATOM 6447 C C . LYS B 1 318 ? 106.886 94.025 70.387 1.00 35.47 333 LYS B C 1
ATOM 6448 O O . LYS B 1 318 ? 106.678 94.419 69.244 1.00 36.69 333 LYS B O 1
ATOM 6454 N N . MET B 1 319 ? 106.794 92.746 70.747 1.00 38.90 334 MET B N 1
ATOM 6455 C CA . MET B 1 319 ? 106.459 91.689 69.792 1.00 31.30 334 MET B CA 1
ATOM 6456 C C . MET B 1 319 ? 105.101 91.926 69.158 1.00 37.10 334 MET B C 1
ATOM 6457 O O . MET B 1 319 ? 104.909 91.678 67.957 1.00 36.49 334 MET B O 1
ATOM 6462 N N . LEU B 1 320 ? 104.155 92.404 69.966 1.00 31.73 335 LEU B N 1
ATOM 6463 C CA . LEU B 1 320 ? 102.814 92.695 69.462 1.00 27.62 335 LEU B CA 1
ATOM 6464 C C . LEU B 1 320 ? 102.831 93.810 68.404 1.00 32.50 335 LEU B C 1
ATOM 6465 O O . LEU B 1 320 ? 102.110 93.731 67.409 1.00 33.05 335 LEU B O 1
ATOM 6470 N N . GLN B 1 321 ? 103.660 94.833 68.615 1.00 38.84 336 GLN B N 1
ATOM 6471 C CA . GLN B 1 321 ? 103.870 95.875 67.609 1.00 42.92 336 GLN B CA 1
ATOM 6472 C C . GLN B 1 321 ? 104.393 95.296 66.285 1.00 41.04 336 GLN B C 1
ATOM 6473 O O . GLN B 1 321 ? 103.931 95.673 65.206 1.00 45.00 336 GLN B O 1
ATOM 6479 N N . LEU B 1 322 ? 105.346 94.373 66.375 1.00 33.84 337 LEU B N 1
ATOM 6480 C CA . LEU B 1 322 ? 105.931 93.751 65.184 1.00 31.90 337 LEU B CA 1
ATOM 6481 C C . LEU B 1 322 ? 104.916 92.883 64.450 1.00 34.75 337 LEU B C 1
ATOM 6482 O O . LEU B 1 322 ? 104.932 92.789 63.224 1.00 32.92 337 LEU B O 1
ATOM 6487 N N . VAL B 1 323 ? 104.030 92.241 65.201 1.00 34.44 338 VAL B N 1
ATOM 6488 C CA . VAL B 1 323 ? 102.971 91.458 64.580 1.00 31.58 338 VAL B CA 1
ATOM 6489 C C . VAL B 1 323 ? 102.039 92.367 63.779 1.00 33.21 338 VAL B C 1
ATOM 6490 O O . VAL B 1 323 ? 101.627 92.016 62.677 1.00 33.95 338 VAL B O 1
ATOM 6494 N N . GLU B 1 324 ? 101.713 93.540 64.320 1.00 37.22 339 GLU B N 1
ATOM 6495 C CA . GLU B 1 324 ? 100.898 94.490 63.570 1.00 38.80 339 GLU B CA 1
ATOM 6496 C C . GLU B 1 324 ? 101.645 94.955 62.320 1.00 37.86 339 GLU B C 1
ATOM 6497 O O . GLU B 1 324 ? 101.083 94.978 61.227 1.00 40.99 339 GLU B O 1
ATOM 6503 N N . GLU B 1 325 ? 102.920 95.295 62.480 1.00 38.73 340 GLU B N 1
ATOM 6504 C CA . GLU B 1 325 ? 103.729 95.792 61.371 1.00 44.36 340 GLU B CA 1
ATOM 6505 C C . GLU B 1 325 ? 103.960 94.750 60.281 1.00 44.44 340 GLU B C 1
ATOM 6506 O O . GLU B 1 325 ? 104.160 95.095 59.114 1.00 43.40 340 GLU B O 1
ATOM 6512 N N . SER B 1 326 ? 103.933 93.478 60.660 1.00 38.84 341 SER B N 1
ATOM 6513 C CA . SER B 1 326 ? 104.300 92.404 59.742 1.00 32.97 341 SER B CA 1
ATOM 6514 C C . SER B 1 326 ? 103.109 91.698 59.101 1.00 38.56 341 SER B C 1
ATOM 6515 O O . SER B 1 326 ? 103.210 91.221 57.977 1.00 41.68 341 SER B O 1
ATOM 6518 N N . PHE B 1 327 ? 101.984 91.633 59.808 1.00 33.71 342 PHE B N 1
ATOM 6519 C CA . PHE B 1 327 ? 100.900 90.734 59.404 1.00 36.20 342 PHE B CA 1
ATOM 6520 C C . PHE B 1 327 ? 99.505 91.353 59.338 1.00 40.38 342 PHE B C 1
ATOM 6521 O O . PHE B 1 327 ? 98.568 90.705 58.861 1.00 37.74 342 PHE B O 1
ATOM 6529 N N . SER B 1 328 ? 99.347 92.580 59.828 1.00 48.38 343 SER B N 1
ATOM 6530 C CA . SER B 1 328 ? 98.003 93.150 59.981 1.00 55.73 343 SER B CA 1
ATOM 6531 C C . SER B 1 328 ? 97.270 93.353 58.654 1.00 58.12 343 SER B C 1
ATOM 6532 O O . SER B 1 328 ? 96.042 93.424 58.630 1.00 52.69 343 SER B O 1
ATOM 6535 N N . ARG B 1 329 ? 98.025 93.429 57.559 1.00 62.62 344 ARG B N 1
ATOM 6536 C CA . ARG B 1 329 ? 97.443 93.564 56.228 1.00 66.69 344 ARG B CA 1
ATOM 6537 C C . ARG B 1 329 ? 97.169 92.207 55.580 1.00 64.70 344 ARG B C 1
ATOM 6538 O O . ARG B 1 329 ? 96.709 92.133 54.439 1.00 65.71 344 ARG B O 1
ATOM 6546 N N . LYS B 1 330 ? 97.452 91.134 56.312 1.00 55.44 345 LYS B N 1
ATOM 6547 C CA . LYS B 1 330 ? 97.228 89.787 55.800 1.00 41.98 345 LYS B CA 1
ATOM 6548 C C . LYS B 1 330 ? 96.389 88.945 56.746 1.00 42.13 345 LYS B C 1
ATOM 6549 O O . LYS B 1 330 ? 96.644 87.754 56.924 1.00 41.51 345 LYS B O 1
ATOM 6555 N N . LYS B 1 331 ? 95.378 89.568 57.342 1.00 45.25 346 LYS B N 1
ATOM 6556 C CA . LYS B 1 331 ? 94.493 88.873 58.264 1.00 43.89 346 LYS B CA 1
ATOM 6557 C C . LYS B 1 331 ? 93.713 87.782 57.535 1.00 44.42 346 LYS B C 1
ATOM 6558 O O . LYS B 1 331 ? 93.235 86.830 58.153 1.00 39.70 346 LYS B O 1
ATOM 6564 N N . SER B 1 332 ? 93.596 87.924 56.217 1.00 46.70 347 SER B N 1
ATOM 6565 C CA . SER B 1 332 ? 93.005 86.890 55.367 1.00 54.11 347 SER B CA 1
ATOM 6566 C C . SER B 1 332 ? 93.723 85.544 55.514 1.00 46.39 347 SER B C 1
ATOM 6567 O O . SER B 1 332 ? 93.152 84.497 55.207 1.00 44.94 347 SER B O 1
ATOM 6570 N N . GLY B 1 333 ? 94.973 85.578 55.978 1.00 38.91 348 GLY B N 1
ATOM 6571 C CA . GLY B 1 333 ? 95.767 84.372 56.130 1.00 33.20 348 GLY B CA 1
ATOM 6572 C C . GLY B 1 333 ? 96.641 84.137 54.913 1.00 38.95 348 GLY B C 1
ATOM 6573 O O . GLY B 1 333 ? 96.434 84.754 53.865 1.00 41.19 348 GLY B O 1
ATOM 6574 N N . PHE B 1 334 ? 97.618 83.246 55.050 1.00 35.86 349 PHE B N 1
ATOM 6575 C CA . PHE B 1 334 ? 98.578 82.979 53.975 1.00 27.57 349 PHE B CA 1
ATOM 6576 C C . PHE B 1 334 ? 98.284 81.649 53.310 1.00 29.98 349 PHE B C 1
ATOM 6577 O O . PHE B 1 334 ? 98.151 80.635 53.994 1.00 31.29 349 PHE B O 1
ATOM 6585 N N . THR B 1 335 ? 98.192 81.649 51.981 1.00 28.71 350 THR B N 1
ATOM 6586 C CA . THR B 1 335 ? 98.236 80.406 51.216 1.00 23.77 350 THR B CA 1
ATOM 6587 C C . THR B 1 335 ? 99.634 79.798 51.352 1.00 19.57 350 THR B C 1
ATOM 6588 O O . THR B 1 335 ? 100.562 80.451 51.834 1.00 25.95 350 THR B O 1
ATOM 6592 N N . VAL B 1 336 ? 99.784 78.551 50.924 1.00 23.36 351 VAL B N 1
ATOM 6593 C CA . VAL B 1 336 ? 101.097 77.932 50.920 1.00 28.98 351 VAL B CA 1
ATOM 6594 C C . VAL B 1 336 ? 102.056 78.757 50.071 1.00 27.64 351 VAL B C 1
ATOM 6595 O O . VAL B 1 336 ? 103.194 78.993 50.463 1.00 23.22 351 VAL B O 1
ATOM 6599 N N . HIS B 1 337 ? 101.581 79.218 48.916 1.00 25.07 352 HIS B N 1
ATOM 6600 C CA . HIS B 1 337 ? 102.418 80.021 48.031 1.00 30.56 352 HIS B CA 1
ATOM 6601 C C . HIS B 1 337 ? 102.878 81.299 48.739 1.00 28.85 352 HIS B C 1
ATOM 6602 O O . HIS B 1 337 ? 104.063 81.639 48.720 1.00 26.92 352 HIS B O 1
ATOM 6609 N N . GLU B 1 338 ? 101.942 81.989 49.384 1.00 26.11 353 GLU B N 1
ATOM 6610 C CA . GLU B 1 338 ? 102.264 83.216 50.105 1.00 22.71 353 GLU B CA 1
ATOM 6611 C C . GLU B 1 338 ? 103.184 82.964 51.295 1.00 29.09 353 GLU B C 1
ATOM 6612 O O . GLU B 1 338 ? 104.045 83.790 51.615 1.00 27.28 353 GLU B O 1
ATOM 6618 N N . ALA B 1 339 ? 102.996 81.825 51.954 1.00 22.82 354 ALA B N 1
ATOM 6619 C CA . ALA B 1 339 ? 103.833 81.469 53.089 1.00 23.97 354 ALA B CA 1
ATOM 6620 C C . ALA B 1 339 ? 105.270 81.214 52.623 1.00 20.34 354 ALA B C 1
ATOM 6621 O O . ALA B 1 339 ? 106.219 81.660 53.268 1.00 23.62 354 ALA B O 1
ATOM 6623 N N . SER B 1 340 ? 105.420 80.520 51.492 1.00 23.60 355 SER B N 1
ATOM 6624 C CA . SER B 1 340 ? 106.741 80.284 50.911 1.00 20.96 355 SER B CA 1
ATOM 6625 C C . SER B 1 340 ? 107.438 81.601 50.589 1.00 25.53 355 SER B C 1
ATOM 6626 O O . SER B 1 340 ? 108.634 81.768 50.831 1.00 24.44 355 SER B O 1
ATOM 6629 N N . THR B 1 341 ? 106.678 82.546 50.056 1.00 27.01 356 THR B N 1
ATOM 6630 C CA . THR B 1 341 ? 107.223 83.859 49.731 1.00 27.94 356 THR B CA 1
ATOM 6631 C C . THR B 1 341 ? 107.692 84.620 50.968 1.00 31.36 356 THR B C 1
ATOM 6632 O O . THR B 1 341 ? 108.788 85.201 50.964 1.00 27.82 356 THR B O 1
ATOM 6636 N N . ALA B 1 342 ? 106.874 84.587 52.026 1.00 23.87 357 ALA B N 1
ATOM 6637 C CA . ALA B 1 342 ? 107.200 85.219 53.302 1.00 26.45 357 ALA B CA 1
ATOM 6638 C C . ALA B 1 342 ? 108.410 84.585 53.984 1.00 29.63 357 ALA B C 1
ATOM 6639 O O . ALA B 1 342 ? 109.031 85.202 54.847 1.00 27.81 357 ALA B O 1
ATOM 6641 N N . LEU B 1 343 ? 108.739 83.356 53.603 1.00 25.80 358 LEU B N 1
ATOM 6642 C CA . LEU B 1 343 ? 109.910 82.675 54.161 1.00 19.72 358 LEU B CA 1
ATOM 6643 C C . LEU B 1 343 ? 111.080 82.699 53.181 1.00 28.55 358 LEU B C 1
ATOM 6644 O O . LEU B 1 343 ? 112.157 82.169 53.475 1.00 25.40 358 LEU B O 1
ATOM 6649 N N . ASN B 1 344 ? 110.854 83.328 52.023 1.00 25.52 359 ASN B N 1
ATOM 6650 C CA . ASN B 1 344 ? 111.845 83.411 50.944 1.00 23.38 359 ASN B CA 1
ATOM 6651 C C . ASN B 1 344 ? 112.329 82.042 50.470 1.00 30.30 359 ASN B C 1
ATOM 6652 O O . ASN B 1 344 ? 113.514 81.856 50.207 1.00 25.74 359 ASN B O 1
ATOM 6657 N N . CYS B 1 345 ? 111.419 81.075 50.382 1.00 23.07 360 CYS B N 1
ATOM 6658 C CA . CYS B 1 345 ? 111.807 79.750 49.897 1.00 17.98 360 CYS B CA 1
ATOM 6659 C C . CYS B 1 345 ? 110.812 79.270 48.864 1.00 23.57 360 CYS B C 1
ATOM 6660 O O . CYS B 1 345 ? 109.774 79.905 48.651 1.00 25.46 360 CYS B O 1
ATOM 6663 N N . SER B 1 346 ? 111.117 78.150 48.219 1.00 22.48 361 SER B N 1
ATOM 6664 C CA . SER B 1 346 ? 110.205 77.599 47.229 1.00 19.73 361 SER B CA 1
ATOM 6665 C C . SER B 1 346 ? 109.079 76.856 47.921 1.00 24.42 361 SER B C 1
ATOM 6666 O O . SER B 1 346 ? 109.161 76.535 49.107 1.00 22.07 361 SER B O 1
ATOM 6669 N N . ARG B 1 347 ? 108.033 76.572 47.163 1.00 28.98 362 ARG B N 1
ATOM 6670 C CA . ARG B 1 347 ? 106.931 75.779 47.662 1.00 27.47 362 ARG B CA 1
ATOM 6671 C C . ARG B 1 347 ? 107.397 74.395 48.099 1.00 24.60 362 ARG B C 1
ATOM 6672 O O . ARG B 1 347 ? 106.947 73.886 49.117 1.00 24.35 362 ARG B O 1
ATOM 6680 N N . GLU B 1 348 ? 108.302 73.797 47.329 1.00 25.85 363 GLU B N 1
ATOM 6681 C CA . GLU B 1 348 ? 108.823 72.469 47.636 1.00 27.59 363 GLU B CA 1
ATOM 6682 C C . GLU B 1 348 ? 109.546 72.463 48.974 1.00 24.76 363 GLU B C 1
ATOM 6683 O O . GLU B 1 348 ? 109.371 71.547 49.771 1.00 26.11 363 GLU B O 1
ATOM 6689 N N . GLU B 1 349 ? 110.347 73.491 49.219 1.00 19.27 364 GLU B N 1
ATOM 6690 C CA . GLU B 1 349 ? 111.060 73.623 50.489 1.00 27.36 364 GLU B CA 1
ATOM 6691 C C . GLU B 1 349 ? 110.120 73.962 51.636 1.00 27.42 364 GLU B C 1
ATOM 6692 O O . GLU B 1 349 ? 110.294 73.475 52.762 1.00 23.46 364 GLU B O 1
ATOM 6698 N N . PHE B 1 350 ? 109.120 74.793 51.365 1.00 27.64 365 PHE B N 1
ATOM 6699 C CA . PHE B 1 350 ? 108.141 75.098 52.402 1.00 21.25 365 PHE B CA 1
ATOM 6700 C C . PHE B 1 350 ? 107.395 73.829 52.811 1.00 18.48 365 PHE B C 1
ATOM 6701 O O . PHE B 1 350 ? 107.227 73.548 54.001 1.00 20.52 365 PHE B O 1
ATOM 6709 N N . THR B 1 351 ? 106.933 73.091 51.809 1.00 19.03 366 THR B N 1
ATOM 6710 C CA . THR B 1 351 ? 106.169 71.863 52.019 1.00 26.52 366 THR B CA 1
ATOM 6711 C C . THR B 1 351 ? 106.981 70.827 52.798 1.00 29.97 366 THR B C 1
ATOM 6712 O O . THR B 1 351 ? 106.505 70.242 53.775 1.00 26.26 366 THR B O 1
ATOM 6716 N N . ARG B 1 352 ? 108.212 70.610 52.348 1.00 22.66 367 ARG B N 1
ATOM 6717 C CA . ARG B 1 352 ? 109.149 69.708 52.994 1.00 23.38 367 ARG B CA 1
ATOM 6718 C C . ARG B 1 352 ? 109.394 70.079 54.456 1.00 22.38 367 ARG B C 1
ATOM 6719 O O . ARG B 1 352 ? 109.333 69.234 55.344 1.00 25.31 367 ARG B O 1
ATOM 6727 N N . ASP B 1 353 ? 109.665 71.356 54.702 1.00 21.63 368 ASP B N 1
ATOM 6728 C CA . ASP B 1 353 ? 110.028 71.813 56.035 1.00 23.15 368 ASP B CA 1
ATOM 6729 C C . ASP B 1 353 ? 108.870 72.012 57.002 1.00 26.87 368 ASP B C 1
ATOM 6730 O O . ASP B 1 353 ? 109.071 71.952 58.217 1.00 21.74 368 ASP B O 1
ATOM 6735 N N . TYR B 1 354 ? 107.664 72.253 56.499 1.00 17.32 369 TYR B N 1
ATOM 6736 C CA . TYR B 1 354 ? 106.567 72.582 57.420 1.00 20.31 369 TYR B CA 1
ATOM 6737 C C . TYR B 1 354 ? 105.329 71.709 57.327 1.00 25.15 369 TYR B C 1
ATOM 6738 O O . TYR B 1 354 ? 104.499 71.731 58.229 1.00 28.26 369 TYR B O 1
ATOM 6747 N N . LEU B 1 355 ? 105.199 70.941 56.247 1.00 27.75 370 LEU B N 1
ATOM 6748 C CA . LEU B 1 355 ? 103.953 70.215 55.987 1.00 25.60 370 LEU B CA 1
ATOM 6749 C C . LEU B 1 355 ? 104.121 68.693 55.864 1.00 28.18 370 LEU B C 1
ATOM 6750 O O . LEU B 1 355 ? 103.229 68.011 55.358 1.00 36.48 370 LEU B O 1
ATOM 6755 N N . THR B 1 356 ? 105.248 68.149 56.312 1.00 22.62 371 THR B N 1
ATOM 6756 C CA . THR B 1 356 ? 105.581 66.777 55.904 1.00 46.68 371 THR B CA 1
ATOM 6757 C C . THR B 1 356 ? 104.983 65.632 56.707 1.00 59.39 371 THR B C 1
ATOM 6758 O O . THR B 1 356 ? 104.251 64.806 56.166 1.00 71.92 371 THR B O 1
ATOM 6762 N N . THR B 1 357 ? 105.329 65.547 57.982 1.00 54.23 372 THR B N 1
ATOM 6763 C CA . THR B 1 357 ? 105.063 64.312 58.710 1.00 68.43 372 THR B CA 1
ATOM 6764 C C . THR B 1 357 ? 103.664 64.256 5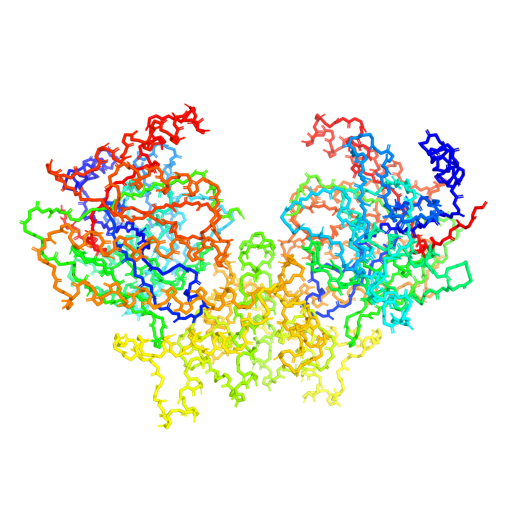9.360 1.00 68.24 372 THR B C 1
ATOM 6765 O O . THR B 1 357 ? 103.063 63.182 59.480 1.00 66.74 372 THR B O 1
ATOM 6769 N N . PHE B 1 358 ? 103.126 65.414 59.726 1.00 63.91 373 PHE B N 1
ATOM 6770 C CA . PHE B 1 358 ? 101.832 65.448 60.398 1.00 63.49 373 PHE B CA 1
ATOM 6771 C C . PHE B 1 358 ? 100.685 66.052 59.570 1.00 51.89 373 PHE B C 1
ATOM 6772 O O . PHE B 1 358 ? 100.818 67.117 58.965 1.00 44.58 373 PHE B O 1
ATOM 6780 N N . PRO B 1 359 ? 99.545 65.355 59.547 1.00 40.92 374 PRO B N 1
ATOM 6781 C CA . PRO B 1 359 ? 98.401 65.707 58.704 1.00 39.99 374 PRO B CA 1
ATOM 6782 C C . PRO B 1 359 ? 97.827 67.072 59.055 1.00 31.56 374 PRO B C 1
ATOM 6783 O O . PRO B 1 359 ? 97.699 67.396 60.231 1.00 30.51 374 PRO B O 1
ATOM 6787 N N A VAL B 1 360 ? 97.498 67.867 58.041 0.64 26.88 375 VAL B N 1
ATOM 6788 N N B VAL B 1 360 ? 97.454 67.846 58.040 0.36 27.77 375 VAL B N 1
ATOM 6789 C CA A VAL B 1 360 ? 96.853 69.153 58.271 0.64 28.14 375 VAL B CA 1
ATOM 6790 C CA B VAL B 1 360 ? 96.895 69.173 58.267 0.36 28.40 375 VAL B CA 1
ATOM 6791 C C A VAL B 1 360 ? 95.817 69.486 57.204 0.64 30.80 375 VAL B C 1
ATOM 6792 C C B VAL B 1 360 ? 95.859 69.538 57.193 0.36 30.83 375 VAL B C 1
ATOM 6793 O O A VAL B 1 360 ? 95.917 69.048 56.060 0.64 35.25 375 VAL B O 1
ATOM 6794 O O B VAL B 1 360 ? 95.987 69.145 56.034 0.36 34.53 375 VAL B O 1
ATOM 6801 N N . ARG B 1 361 ? 94.821 70.269 57.589 1.00 27.72 376 ARG B N 1
ATOM 6802 C CA . ARG B 1 361 ? 93.803 70.719 56.660 1.00 31.47 376 ARG B CA 1
ATOM 6803 C C . ARG B 1 361 ? 93.634 72.213 56.808 1.00 31.98 376 ARG B C 1
ATOM 6804 O O . ARG B 1 361 ? 93.216 72.690 57.864 1.00 33.41 376 ARG B O 1
ATOM 6812 N N . PHE B 1 362 ? 93.940 72.957 55.754 1.00 24.30 377 PHE B N 1
ATOM 6813 C CA . PHE B 1 362 ? 93.781 74.403 55.801 1.00 27.64 377 PHE B CA 1
ATOM 6814 C C . PHE B 1 362 ? 93.744 74.926 54.392 1.00 32.40 377 PHE B C 1
ATOM 6815 O O . PHE B 1 362 ? 94.307 74.311 53.494 1.00 30.64 377 PHE B O 1
ATOM 6823 N N . GLN B 1 363 ? 93.090 76.064 54.199 1.00 37.11 378 GLN B N 1
ATOM 6824 C CA . GLN B 1 363 ? 93.233 76.790 52.946 1.00 42.00 378 GLN B CA 1
ATOM 6825 C C . GLN B 1 363 ? 94.293 77.861 53.162 1.00 34.85 378 GLN B C 1
ATOM 6826 O O . GLN B 1 363 ? 95.105 78.132 52.281 1.00 35.78 378 GLN B O 1
ATOM 6832 N N . VAL B 1 364 ? 94.294 78.453 54.352 1.00 31.86 379 VAL B N 1
ATOM 6833 C CA . VAL B 1 364 ? 95.288 79.462 54.687 1.00 23.91 379 VAL B CA 1
ATOM 6834 C C . VAL B 1 364 ? 95.882 79.223 56.069 1.00 29.22 379 VAL B C 1
ATOM 6835 O O . VAL B 1 364 ? 95.258 78.596 56.927 1.00 27.14 379 VAL B O 1
ATOM 6839 N N . LEU B 1 365 ? 97.098 79.719 56.266 1.00 26.98 380 LEU B N 1
ATOM 6840 C CA . LEU B 1 365 ? 97.718 79.750 57.578 1.00 21.03 380 LEU B CA 1
ATOM 6841 C C . LEU B 1 365 ? 97.540 81.145 58.147 1.00 23.94 380 LEU B C 1
ATOM 6842 O O . LEU B 1 365 ? 97.940 82.125 57.521 1.00 24.27 380 LEU B O 1
ATOM 6847 N N . LYS B 1 366 ? 96.937 81.232 59.331 1.00 21.87 381 LYS B N 1
ATOM 6848 C CA . LYS B 1 366 ? 96.574 82.520 59.921 1.00 25.91 381 LYS B CA 1
ATOM 6849 C C . LYS B 1 366 ? 97.657 83.045 60.857 1.00 26.47 381 LYS B C 1
ATOM 6850 O O . LYS B 1 366 ? 97.490 83.075 62.084 1.00 28.43 381 LYS B O 1
ATOM 6856 N N . LEU B 1 367 ? 98.756 83.483 60.251 1.00 25.12 382 LEU B N 1
ATOM 6857 C CA . LEU B 1 367 ? 99.946 83.906 60.973 1.00 25.16 382 LEU B CA 1
ATOM 6858 C C . LEU B 1 367 ? 99.685 85.111 61.859 1.00 31.11 382 LEU B C 1
ATOM 6859 O O . LEU B 1 367 ? 100.215 85.186 62.960 1.00 28.98 382 LEU B O 1
ATOM 6864 N N . TYR B 1 368 ? 98.881 86.059 61.383 1.00 33.29 383 TYR B N 1
ATOM 6865 C CA . TYR B 1 368 ? 98.577 87.236 62.194 1.00 32.35 383 TYR B CA 1
ATOM 6866 C C . TYR B 1 368 ? 97.881 86.841 63.490 1.00 29.44 383 TYR B C 1
ATOM 6867 O O . TYR B 1 368 ? 98.356 87.149 64.576 1.00 31.55 383 TYR B O 1
ATOM 6876 N N . GLN B 1 369 ? 96.754 86.153 63.360 1.00 31.17 384 GLN B N 1
ATOM 6877 C CA . GLN B 1 369 ? 95.930 85.793 64.512 1.00 34.39 384 GLN B CA 1
ATOM 6878 C C . GLN B 1 369 ? 96.644 84.888 65.520 1.00 29.50 384 GLN B C 1
ATOM 6879 O O . GLN B 1 369 ? 96.500 85.060 66.734 1.00 29.97 384 GLN B O 1
ATOM 6885 N N . ARG B 1 370 ? 97.402 83.919 65.018 1.00 25.01 385 ARG B N 1
ATOM 6886 C CA . ARG B 1 370 ? 98.034 82.934 65.886 1.00 23.56 385 ARG B CA 1
ATOM 6887 C C . ARG B 1 370 ? 99.199 83.560 66.645 1.00 24.85 385 ARG B C 1
ATOM 6888 O O . ARG B 1 370 ? 99.361 83.344 67.841 1.00 25.19 385 ARG B O 1
ATOM 6896 N N . ALA B 1 371 ? 100.013 84.335 65.945 1.00 24.36 386 ALA B N 1
ATOM 6897 C CA . ALA B 1 371 ? 101.114 85.017 66.590 1.00 25.16 386 ALA B CA 1
ATOM 6898 C C . ALA B 1 371 ? 100.552 86.043 67.571 1.00 27.71 386 ALA B C 1
ATOM 6899 O O . ALA B 1 371 ? 101.035 86.156 68.691 1.00 27.56 386 ALA B O 1
ATOM 6901 N N . LYS B 1 372 ? 99.511 86.767 67.164 1.00 22.23 387 LYS B N 1
ATOM 6902 C CA . LYS B 1 372 ? 98.895 87.730 68.071 1.00 29.66 387 LYS B CA 1
ATOM 6903 C C . LYS B 1 372 ? 98.385 87.039 69.328 1.00 28.75 387 LYS B C 1
ATOM 6904 O O . LYS B 1 372 ? 98.575 87.550 70.432 1.00 35.65 387 LYS B O 1
ATOM 6910 N N . HIS B 1 373 ? 97.759 85.872 69.171 1.00 28.45 388 HIS B N 1
ATOM 6911 C CA . HIS B 1 373 ? 97.303 85.126 70.339 1.00 25.46 388 HIS B CA 1
ATOM 6912 C C . HIS B 1 373 ? 98.444 84.743 71.274 1.00 29.70 388 HIS B C 1
ATOM 6913 O O . HIS B 1 373 ? 98.364 84.986 72.470 1.00 24.91 388 HIS B O 1
ATOM 6920 N N . VAL B 1 374 ? 99.485 84.118 70.733 1.00 25.64 389 VAL B N 1
ATOM 6921 C CA . VAL B 1 374 ? 100.551 83.582 71.577 1.00 22.64 389 VAL B CA 1
ATOM 6922 C C . VAL B 1 374 ? 101.253 84.684 72.368 1.00 23.00 389 VAL B C 1
ATOM 6923 O O . VAL B 1 374 ? 101.471 84.547 73.567 1.00 23.67 389 VAL B O 1
ATOM 6927 N N . TYR B 1 375 ? 101.594 85.783 71.706 1.00 24.95 390 TYR B N 1
ATOM 6928 C CA . TYR B 1 375 ? 102.239 86.893 72.405 1.00 22.49 390 TYR B CA 1
ATOM 6929 C C . TYR B 1 375 ? 101.299 87.607 73.382 1.00 25.76 390 TYR B C 1
ATOM 6930 O O . TYR B 1 375 ? 101.712 87.974 74.475 1.00 29.37 390 TYR B O 1
ATOM 6939 N N . SER B 1 376 ? 100.042 87.818 72.997 1.00 25.88 391 SER B N 1
ATOM 6940 C CA . SER B 1 376 ? 99.129 88.555 73.879 1.00 26.84 391 SER B CA 1
ATOM 6941 C C . SER B 1 376 ? 98.738 87.716 75.090 1.00 26.88 391 SER B C 1
ATOM 6942 O O . SER B 1 376 ? 98.559 88.244 76.183 1.00 34.54 391 SER B O 1
ATOM 6945 N N . GLU B 1 377 ? 98.603 86.409 74.885 1.00 24.74 392 GLU B N 1
ATOM 6946 C CA . GLU B 1 377 ? 98.250 85.488 75.968 1.00 28.44 392 GLU B CA 1
ATOM 6947 C C . GLU B 1 377 ? 99.415 85.323 76.937 1.00 28.68 392 GLU B C 1
ATOM 6948 O O . GLU B 1 377 ? 99.221 85.282 78.152 1.00 29.66 392 GLU B O 1
ATOM 6954 N N . SER B 1 378 ? 100.629 85.239 76.399 1.00 23.11 393 SER B N 1
ATOM 6955 C CA . SER B 1 378 ? 101.832 85.191 77.234 1.00 19.71 393 SER B CA 1
ATOM 6956 C C . SER B 1 378 ? 101.967 86.464 78.058 1.00 27.71 393 SER B C 1
ATOM 6957 O O . SER B 1 378 ? 102.404 86.429 79.216 1.00 27.43 393 SER B O 1
ATOM 6960 N N . LEU B 1 379 ? 101.628 87.591 77.436 1.00 28.89 394 LEU B N 1
ATOM 6961 C CA . LEU B 1 379 ? 101.608 88.878 78.121 1.00 33.47 394 LEU B CA 1
ATOM 6962 C C . LEU B 1 379 ? 100.551 88.897 79.231 1.00 34.56 394 LEU B C 1
ATOM 6963 O O . LEU B 1 379 ? 100.779 89.451 80.300 1.00 39.95 394 LEU B O 1
ATOM 6968 N N . ARG B 1 380 ? 99.395 88.291 78.982 1.00 32.48 395 ARG B N 1
ATOM 6969 C CA . ARG B 1 380 ? 98.355 88.270 80.000 1.00 29.67 395 ARG B CA 1
ATOM 6970 C C . ARG B 1 380 ? 98.798 87.513 81.259 1.00 31.83 395 ARG B C 1
ATOM 6971 O O . ARG B 1 380 ? 98.417 87.879 82.372 1.00 37.21 395 ARG B O 1
ATOM 6979 N N . VAL B 1 381 ? 99.617 86.480 81.087 1.00 25.85 396 VAL B N 1
ATOM 6980 C CA . VAL B 1 381 ? 100.165 85.745 82.227 1.00 23.46 396 VAL B CA 1
ATOM 6981 C C . VAL B 1 381 ? 100.984 86.678 83.119 1.00 29.26 396 VAL B C 1
ATOM 6982 O O . VAL B 1 381 ? 100.814 86.697 84.334 1.00 30.65 396 VAL B O 1
ATOM 6986 N N . LEU B 1 382 ? 101.870 87.453 82.496 1.00 28.90 397 LEU B N 1
ATOM 6987 C CA . LEU B 1 382 ? 102.703 88.406 83.218 1.00 30.29 397 LEU B CA 1
ATOM 6988 C C . LEU B 1 382 ? 101.878 89.512 83.863 1.00 26.57 397 LEU B C 1
ATOM 6989 O O . LEU B 1 382 ? 102.166 89.931 84.977 1.00 32.50 397 LEU B O 1
ATOM 6994 N N . LYS B 1 383 ? 100.861 89.990 83.158 1.00 34.48 398 LYS B N 1
ATOM 6995 C CA . LYS B 1 383 ? 99.996 91.023 83.709 1.00 35.53 398 LYS B CA 1
ATOM 6996 C C . LYS B 1 383 ? 99.249 90.497 84.925 1.00 38.00 398 LYS B C 1
ATOM 6997 O O . LYS B 1 383 ? 99.055 91.224 85.905 1.00 47.97 398 LYS B O 1
ATOM 7003 N N . ALA B 1 384 ? 98.833 89.235 84.866 1.00 31.34 399 ALA B N 1
ATOM 7004 C CA . ALA B 1 384 ? 98.173 88.604 86.005 1.00 32.63 399 ALA B CA 1
ATOM 7005 C C . ALA B 1 384 ? 99.085 88.581 87.236 1.00 35.09 399 ALA B C 1
ATOM 7006 O O . ALA B 1 384 ? 98.657 88.916 88.348 1.00 37.99 399 ALA B O 1
ATOM 7008 N N . LEU B 1 385 ? 100.340 88.195 87.031 1.00 34.48 400 LEU B N 1
ATOM 7009 C CA . LEU B 1 385 ? 101.309 88.109 88.117 1.00 30.14 400 LEU B CA 1
ATOM 7010 C C . LEU B 1 385 ? 101.617 89.489 88.683 1.00 35.12 400 LEU B C 1
ATOM 7011 O O . LEU B 1 385 ? 101.716 89.667 89.900 1.00 38.12 400 LEU B O 1
ATOM 7016 N N . LYS B 1 386 ? 101.776 90.461 87.789 1.00 36.44 401 LYS B N 1
ATOM 7017 C CA . LYS B 1 386 ? 102.015 91.844 88.186 1.00 40.28 401 LYS B CA 1
ATOM 7018 C C . LYS B 1 386 ? 100.836 92.369 89.001 1.00 45.61 401 LYS B C 1
ATOM 7019 O O . LYS B 1 386 ? 101.017 92.969 90.062 1.00 44.12 401 LYS B O 1
ATOM 7025 N N . MET B 1 387 ? 99.629 92.132 88.500 1.00 39.30 402 MET B N 1
ATOM 7026 C CA . MET B 1 387 ? 98.410 92.516 89.203 1.00 43.21 402 MET B CA 1
ATOM 7027 C C . MET B 1 387 ? 98.314 91.876 90.585 1.00 46.29 402 MET B C 1
ATOM 7028 O O . MET B 1 387 ? 97.883 92.521 91.544 1.00 51.94 402 MET B O 1
ATOM 7033 N N . MET B 1 388 ? 98.722 90.614 90.691 1.00 46.08 403 MET B N 1
ATOM 7034 C CA . MET B 1 388 ? 98.659 89.896 91.966 1.00 43.19 403 MET B CA 1
ATOM 7035 C C . MET B 1 388 ? 99.594 90.468 93.027 1.00 51.21 403 MET B C 1
ATOM 7036 O O . MET B 1 388 ? 99.246 90.513 94.206 1.00 54.69 403 MET B O 1
ATOM 7041 N N . THR B 1 389 ? 100.779 90.903 92.612 1.00 55.56 404 THR B N 1
ATOM 7042 C CA . THR B 1 389 ? 101.783 91.353 93.571 1.00 56.00 404 THR B CA 1
ATOM 7043 C C . THR B 1 389 ? 101.714 92.843 93.897 1.00 62.73 404 THR B C 1
ATOM 7044 O O . THR B 1 389 ? 102.312 93.288 94.876 1.00 71.46 404 THR B O 1
ATOM 7048 N N . SER B 1 390 ? 100.988 93.611 93.090 1.00 60.55 405 SER B N 1
ATOM 7049 C CA . SER B 1 390 ? 100.843 95.043 93.350 1.00 71.42 405 SER B CA 1
ATOM 7050 C C . SER B 1 390 ? 99.754 95.323 94.384 1.00 80.76 405 SER B C 1
ATOM 7051 O O . SER B 1 390 ? 98.724 94.645 94.421 1.00 79.80 405 SER B O 1
ATOM 7054 N N . ALA B 1 391 ? 99.987 96.333 95.217 1.00 93.07 406 ALA B N 1
ATOM 7055 C CA . ALA B 1 391 ? 99.008 96.754 96.216 1.00 103.48 406 ALA B CA 1
ATOM 7056 C C . ALA B 1 391 ? 98.307 98.034 95.765 1.00 113.89 406 ALA B C 1
ATOM 7057 O O . ALA B 1 391 ? 98.572 99.116 96.287 1.00 117.46 406 ALA B O 1
ATOM 7059 N N . THR B 1 392 ? 97.418 97.901 94.786 1.00 116.22 407 THR B N 1
ATOM 7060 C CA . THR B 1 392 ? 96.702 99.047 94.240 1.00 115.59 407 THR B CA 1
ATOM 7061 C C . THR B 1 392 ? 95.191 98.863 94.356 1.00 115.29 407 THR B C 1
ATOM 7062 O O . THR B 1 392 ? 94.419 99.652 93.809 1.00 116.80 407 THR B O 1
ATOM 7064 N N . PHE B 1 393 ? 94.774 97.824 95.074 1.00 111.43 408 PHE B N 1
ATOM 7065 C CA . PHE B 1 393 ? 93.354 97.507 95.207 1.00 107.50 408 PHE B CA 1
ATOM 7066 C C . PHE B 1 393 ? 92.737 98.140 96.440 1.00 110.08 408 PHE B C 1
ATOM 7067 O O . PHE B 1 393 ? 92.904 97.642 97.553 1.00 110.70 408 PHE B O 1
ATOM 7075 N N . HIS B 1 394 ? 92.018 99.239 96.233 1.00 114.32 409 HIS B N 1
ATOM 7076 C CA . HIS B 1 394 ? 91.352 99.936 97.327 1.00 118.83 409 HIS B CA 1
ATOM 7077 C C . HIS B 1 394 ? 90.089 99.182 97.727 1.00 114.11 409 HIS B C 1
ATOM 7078 O O . HIS B 1 394 ? 89.678 99.206 98.891 1.00 115.45 409 HIS B O 1
ATOM 7085 N N . THR B 1 395 ? 89.481 98.513 96.751 1.00 101.88 410 THR B N 1
ATOM 7086 C CA . THR B 1 395 ? 88.292 97.704 96.994 1.00 91.54 410 THR B CA 1
ATOM 7087 C C . THR B 1 395 ? 88.487 96.291 96.460 1.00 81.76 410 THR B C 1
ATOM 7088 O O . THR B 1 395 ? 89.296 96.063 95.558 1.00 75.90 410 THR B O 1
ATOM 7092 N N . ASP B 1 396 ? 87.740 95.347 97.021 1.00 77.87 411 ASP B N 1
ATOM 7093 C CA . ASP B 1 396 ? 87.802 93.962 96.577 1.00 72.43 411 ASP B CA 1
ATOM 7094 C C . ASP B 1 396 ? 87.297 93.836 95.145 1.00 75.46 411 ASP B C 1
ATOM 7095 O O . ASP B 1 396 ? 87.812 93.037 94.360 1.00 72.47 411 ASP B O 1
ATOM 7100 N N . GLU B 1 397 ? 86.289 94.634 94.806 1.00 75.20 412 GLU B N 1
ATOM 7101 C CA . GLU B 1 397 ? 85.717 94.592 93.470 1.00 75.08 412 GLU B CA 1
ATOM 7102 C C . GLU B 1 397 ? 86.753 95.008 92.427 1.00 68.08 412 GLU B C 1
ATOM 7103 O O . GLU B 1 397 ? 86.697 94.562 91.284 1.00 65.91 412 GLU B O 1
ATOM 7109 N N . ASP B 1 398 ? 87.693 95.860 92.826 1.00 61.98 413 ASP B N 1
ATOM 7110 C CA . ASP B 1 398 ? 88.774 96.279 91.941 1.00 65.69 413 ASP B CA 1
ATOM 7111 C C . ASP B 1 398 ? 89.583 95.081 91.479 1.00 63.58 413 ASP B C 1
ATOM 7112 O O . ASP B 1 398 ? 89.979 95.002 90.317 1.00 61.25 413 ASP B O 1
ATOM 7117 N N . PHE B 1 399 ? 89.834 94.149 92.393 1.00 62.99 414 PHE B N 1
ATOM 7118 C CA . PHE B 1 399 ? 90.601 92.965 92.039 1.00 56.61 414 PHE B CA 1
ATOM 7119 C C . PHE B 1 399 ? 89.812 91.995 91.177 1.00 48.26 414 PHE B C 1
ATOM 7120 O O . PHE B 1 399 ? 90.286 91.576 90.130 1.00 50.53 414 PHE B O 1
ATOM 7128 N N . PHE B 1 400 ? 88.620 91.623 91.633 1.00 46.29 415 PHE B N 1
ATOM 7129 C CA . PHE B 1 400 ? 87.792 90.680 90.892 1.00 50.05 415 PHE B CA 1
ATOM 7130 C C . PHE B 1 400 ? 87.524 91.162 89.468 1.00 53.46 415 PHE B C 1
ATOM 7131 O O . PHE B 1 400 ? 87.514 90.370 88.526 1.00 53.06 415 PHE B O 1
ATOM 7139 N N . THR B 1 401 ? 87.321 92.466 89.316 1.00 51.19 416 THR B N 1
ATOM 7140 C CA . THR B 1 401 ? 87.063 93.047 88.005 1.00 47.48 416 THR B CA 1
ATOM 7141 C C . THR B 1 401 ? 88.298 92.982 87.116 1.00 45.90 416 THR B C 1
ATOM 7142 O O . THR B 1 401 ? 88.251 92.415 86.026 1.00 45.80 416 THR B O 1
ATOM 7146 N N . ASP B 1 402 ? 89.398 93.567 87.585 1.00 46.25 417 ASP B N 1
ATOM 7147 C CA . ASP B 1 402 ? 90.617 93.679 86.784 1.00 52.76 417 ASP B CA 1
ATOM 7148 C C . ASP B 1 402 ? 91.201 92.324 86.404 1.00 49.60 417 ASP B C 1
ATOM 7149 O O . ASP B 1 402 ? 91.644 92.130 85.277 1.00 51.78 417 ASP B O 1
ATOM 7154 N N . PHE B 1 403 ? 91.209 91.390 87.349 1.00 51.10 418 PHE B N 1
ATOM 7155 C CA . PHE B 1 403 ? 91.725 90.057 87.073 1.00 46.33 418 PHE B CA 1
ATOM 7156 C C . PHE B 1 403 ? 90.760 89.326 86.147 1.00 46.96 418 PHE B C 1
ATOM 7157 O O . PHE B 1 403 ? 91.172 88.611 85.237 1.00 49.91 418 PHE B O 1
ATOM 7165 N N . GLY B 1 404 ? 89.469 89.523 86.385 1.00 44.23 419 GLY B N 1
ATOM 7166 C CA . GLY B 1 404 ? 88.443 88.928 85.559 1.00 36.05 419 GLY B CA 1
ATOM 7167 C C . GLY B 1 404 ? 88.552 89.384 84.118 1.00 42.19 419 GLY B C 1
ATOM 7168 O O . GLY B 1 404 ? 88.314 88.601 83.200 1.00 37.84 419 GLY B O 1
ATOM 7169 N N A ARG B 1 405 ? 88.913 90.649 83.923 0.55 44.36 420 ARG B N 1
ATOM 7170 N N B ARG B 1 405 ? 88.908 90.652 83.925 0.45 44.49 420 ARG B N 1
ATOM 7171 C CA A ARG B 1 405 ? 89.042 91.214 82.585 0.55 46.71 420 ARG B CA 1
ATOM 7172 C CA B ARG B 1 405 ? 89.055 91.219 82.589 0.45 46.76 420 ARG B CA 1
ATOM 7173 C C A ARG B 1 405 ? 90.162 90.527 81.807 0.55 47.14 420 ARG B C 1
ATOM 7174 C C B ARG B 1 405 ? 90.151 90.500 81.815 0.45 47.01 420 ARG B C 1
ATOM 7175 O O A ARG B 1 405 ? 90.034 90.294 80.606 0.55 48.10 420 ARG B O 1
ATOM 7176 O O B ARG B 1 405 ? 89.997 90.222 80.626 0.45 47.94 420 ARG B O 1
ATOM 7191 N N . LEU B 1 406 ? 91.255 90.201 82.494 1.00 43.06 421 LEU B N 1
ATOM 7192 C CA . LEU B 1 406 ? 92.357 89.470 81.874 1.00 37.09 421 LEU B CA 1
ATOM 7193 C C . LEU B 1 406 ? 91.880 88.099 81.436 1.00 34.31 421 LEU B C 1
ATOM 7194 O O . LEU B 1 406 ? 92.246 87.625 80.366 1.00 35.88 421 LEU B O 1
ATOM 7199 N N . MET B 1 407 ? 91.060 87.458 82.266 1.00 33.85 422 MET B N 1
ATOM 7200 C CA . MET B 1 407 ? 90.537 86.143 81.919 1.00 33.58 422 MET B CA 1
ATOM 7201 C C . MET B 1 407 ? 89.611 86.252 80.723 1.00 38.88 422 MET B C 1
ATOM 7202 O O . MET B 1 407 ? 89.699 85.458 79.794 1.00 32.61 422 MET B O 1
ATOM 7207 N N . ASN B 1 408 ? 88.730 87.246 80.746 1.00 40.28 423 ASN B N 1
ATOM 7208 C CA . ASN B 1 408 ? 87.842 87.484 79.618 1.00 43.19 423 ASN B CA 1
ATOM 7209 C C . ASN B 1 408 ? 88.619 87.811 78.341 1.00 43.40 423 ASN B C 1
ATOM 7210 O O . ASN B 1 408 ? 88.266 87.338 77.264 1.00 44.19 423 ASN B O 1
ATOM 7215 N N . GLU B 1 409 ? 89.669 88.620 78.463 1.00 39.92 424 GLU B N 1
ATOM 7216 C CA . GLU B 1 409 ? 90.486 88.974 77.306 1.00 38.26 424 GLU B CA 1
ATOM 7217 C C . GLU B 1 409 ? 91.174 87.734 76.747 1.00 34.89 424 GLU B C 1
ATOM 7218 O O . GLU B 1 409 ? 91.363 87.605 75.540 1.00 38.33 424 GLU B O 1
ATOM 7224 N N . SER B 1 410 ? 91.544 86.822 77.636 1.00 29.50 425 SER B N 1
ATOM 7225 C CA . SER B 1 410 ? 92.160 85.565 77.230 1.00 34.69 425 SER B CA 1
ATOM 7226 C C . SER B 1 410 ? 91.152 84.708 76.473 1.00 32.96 425 SER B C 1
ATOM 7227 O O . SER B 1 410 ? 91.474 84.137 75.443 1.00 29.23 425 SER B O 1
ATOM 7230 N N . GLN B 1 411 ? 89.930 84.620 76.991 1.00 34.00 426 GLN B N 1
ATOM 7231 C CA . GLN B 1 411 ? 88.894 83.825 76.345 1.00 31.15 426 GLN B CA 1
ATOM 7232 C C . GLN B 1 411 ? 88.590 84.359 74.951 1.00 33.64 426 GLN B C 1
ATOM 7233 O O . GLN B 1 411 ? 88.431 83.581 74.007 1.00 28.36 426 GLN B O 1
ATOM 7239 N N . ALA B 1 412 ? 88.531 85.681 74.817 1.00 36.93 427 ALA B N 1
ATOM 7240 C CA . ALA B 1 412 ? 88.278 86.297 73.510 1.00 39.05 427 ALA B CA 1
ATOM 7241 C C . ALA B 1 412 ? 89.402 86.002 72.522 1.00 34.10 427 ALA B C 1
ATOM 7242 O O . ALA B 1 412 ? 89.158 85.810 71.331 1.00 36.40 427 ALA B O 1
ATOM 7244 N N . SER B 1 413 ? 90.635 85.976 73.017 1.00 37.75 428 SER B N 1
ATOM 7245 C CA . SER B 1 413 ? 91.785 85.632 72.181 1.00 30.30 428 SER B CA 1
ATOM 7246 C C . SER B 1 413 ? 91.693 84.178 71.723 1.00 25.51 428 SER B C 1
ATOM 7247 O O . SER B 1 413 ? 91.758 83.901 70.527 1.00 31.43 428 SER B O 1
ATOM 7250 N N . CYS B 1 414 ? 91.523 83.253 72.667 1.00 26.17 429 CYS B N 1
ATOM 7251 C CA . CYS B 1 414 ? 91.349 81.837 72.321 1.00 29.37 429 CYS B CA 1
ATOM 7252 C C . CYS B 1 414 ? 90.239 81.629 71.296 1.00 35.64 429 CYS B C 1
ATOM 7253 O O . CYS B 1 414 ? 90.377 80.848 70.348 1.00 35.12 429 CYS B O 1
ATOM 7256 N N . ASP B 1 415 ? 89.139 82.344 71.487 1.00 33.66 430 ASP B N 1
ATOM 7257 C CA . ASP B 1 415 ? 87.969 82.169 70.637 1.00 30.87 430 ASP B CA 1
ATOM 7258 C C . ASP B 1 415 ? 88.186 82.734 69.237 1.00 34.11 430 ASP B C 1
ATOM 7259 O O . ASP B 1 415 ? 88.043 82.021 68.249 1.00 38.01 430 ASP B O 1
ATOM 7264 N N . LYS B 1 416 ? 88.545 84.011 69.154 1.00 35.67 431 LYS B N 1
ATOM 7265 C CA . LYS B 1 416 ? 88.589 84.697 67.868 1.00 33.27 431 LYS B CA 1
ATOM 7266 C C . LYS B 1 416 ? 89.951 84.644 67.162 1.00 39.65 431 LYS B C 1
ATOM 7267 O O . LYS B 1 416 ? 90.010 84.477 65.946 1.00 39.35 431 LYS B O 1
ATOM 7273 N N . LEU B 1 417 ? 91.039 84.776 67.913 1.00 35.59 432 LEU B N 1
ATOM 7274 C CA . LEU B 1 417 ? 92.369 84.738 67.303 1.00 31.14 432 LEU B CA 1
ATOM 7275 C C . LEU B 1 417 ? 92.878 83.310 67.101 1.00 32.51 432 LEU B C 1
ATOM 7276 O O . LEU B 1 417 ? 93.396 82.988 66.037 1.00 30.94 432 LEU B O 1
ATOM 7281 N N . TYR B 1 418 ? 92.730 82.449 68.106 1.00 29.31 433 TYR B N 1
ATOM 7282 C CA . TYR B 1 418 ? 93.241 81.083 67.976 1.00 26.24 433 TYR B CA 1
ATOM 7283 C C . TYR B 1 418 ? 92.181 80.091 67.500 1.00 28.70 433 TYR B C 1
ATOM 7284 O O . TYR B 1 418 ? 92.504 78.968 67.107 1.00 31.04 433 TYR B O 1
ATOM 7293 N N . GLU B 1 419 ? 90.922 80.510 67.548 1.00 27.64 434 GLU B N 1
ATOM 7294 C CA . GLU B 1 419 ? 89.799 79.648 67.196 1.00 30.99 434 GLU B CA 1
ATOM 7295 C C . GLU B 1 419 ? 89.892 78.253 67.822 1.00 33.07 434 GLU B C 1
ATOM 7296 O O . GLU B 1 419 ? 89.772 77.249 67.122 1.00 29.22 434 GLU B O 1
ATOM 7302 N N . CYS B 1 420 ? 90.117 78.189 69.135 1.00 28.76 435 CYS B N 1
ATOM 7303 C CA . CYS B 1 420 ? 90.186 76.900 69.824 1.00 22.78 435 CYS B CA 1
ATOM 7304 C C . CYS B 1 420 ? 89.097 76.791 70.904 1.00 27.66 435 CYS B C 1
ATOM 7305 O O . CYS B 1 420 ? 89.150 75.927 71.780 1.00 33.48 435 CYS B O 1
ATOM 7308 N N . SER B 1 421 ? 88.118 77.683 70.836 1.00 27.25 436 SER B N 1
ATOM 7309 C CA . SER B 1 421 ? 86.935 77.583 71.682 1.00 27.86 436 SER B CA 1
ATOM 7310 C C . SER B 1 421 ? 85.946 76.653 70.982 1.00 36.88 436 SER B C 1
ATOM 7311 O O . SER B 1 421 ? 86.290 76.008 69.996 1.00 38.90 436 SER B O 1
ATOM 7314 N N . CYS B 1 422 ? 84.733 76.569 71.506 1.00 36.71 437 CYS B N 1
ATOM 7315 C CA . CYS B 1 422 ? 83.637 75.869 70.838 1.00 39.67 437 CYS B CA 1
ATOM 7316 C C . CYS B 1 422 ? 82.347 76.460 71.385 1.00 40.95 437 CYS B C 1
ATOM 7317 O O . CYS B 1 422 ? 82.375 77.209 72.360 1.00 34.14 437 CYS B O 1
ATOM 7320 N N . ILE B 1 423 ? 81.221 76.143 70.757 1.00 47.76 438 ILE B N 1
ATOM 7321 C CA . ILE B 1 423 ? 79.951 76.762 71.132 1.00 41.57 438 ILE B CA 1
ATOM 7322 C C . ILE B 1 423 ? 79.574 76.501 72.604 1.00 34.50 438 ILE B C 1
ATOM 7323 O O . ILE B 1 423 ? 79.122 77.407 73.307 1.00 35.05 438 ILE B O 1
ATOM 7328 N N . GLU B 1 424 ? 79.786 75.273 73.070 1.00 33.45 439 GLU B N 1
ATOM 7329 C CA . GLU B 1 424 ? 79.501 74.933 74.456 1.00 35.21 439 GLU B CA 1
ATOM 7330 C C . GLU B 1 424 ? 80.354 75.774 75.396 1.00 41.12 439 GLU B C 1
ATOM 7331 O O . GLU B 1 424 ? 79.869 76.237 76.429 1.00 36.62 439 GLU B O 1
ATOM 7337 N N . THR B 1 425 ? 81.627 75.963 75.041 1.00 35.99 440 THR B N 1
ATOM 7338 C CA . THR B 1 425 ? 82.521 76.788 75.845 1.00 38.30 440 THR B CA 1
ATOM 7339 C C . THR B 1 425 ? 81.987 78.217 75.907 1.00 37.95 440 THR B C 1
ATOM 7340 O O . THR B 1 425 ? 81.890 78.813 76.982 1.00 39.67 440 THR B O 1
ATOM 7344 N N . ASN B 1 426 ? 81.629 78.747 74.742 1.00 37.13 441 ASN B N 1
ATOM 7345 C CA . ASN B 1 426 ? 81.157 80.119 74.619 1.00 36.30 441 ASN B CA 1
ATOM 7346 C C . ASN B 1 426 ? 79.838 80.344 75.345 1.00 40.79 441 ASN B C 1
ATOM 7347 O O . ASN B 1 426 ? 79.627 81.393 75.964 1.00 38.19 441 ASN B O 1
ATOM 7352 N N . GLN B 1 427 ? 78.954 79.355 75.258 1.00 40.71 442 GLN B N 1
ATOM 7353 C CA . GLN B 1 427 ? 77.681 79.421 75.960 1.00 47.37 442 GLN B CA 1
ATOM 7354 C C . GLN B 1 427 ? 77.917 79.443 77.468 1.00 47.44 442 GLN B C 1
ATOM 7355 O O . GLN B 1 427 ? 77.388 80.305 78.171 1.00 43.46 442 GLN B O 1
ATOM 7361 N N . ILE B 1 428 ? 78.726 78.505 77.953 1.00 46.43 443 ILE B N 1
ATOM 7362 C CA . ILE B 1 428 ? 79.021 78.409 79.381 1.00 40.52 443 ILE B CA 1
ATOM 7363 C C . ILE B 1 428 ? 79.590 79.715 79.937 1.00 34.83 443 ILE B C 1
ATOM 7364 O O . ILE B 1 428 ? 79.180 80.176 80.999 1.00 38.41 443 ILE B O 1
ATOM 7369 N N . CYS B 1 429 ? 80.511 80.326 79.205 1.00 35.16 444 CYS B N 1
ATOM 7370 C CA . CYS B 1 429 ? 81.159 81.546 79.671 1.00 39.19 444 CYS B CA 1
ATOM 7371 C C . CYS B 1 429 ? 80.210 82.738 79.687 1.00 47.03 444 CYS B C 1
ATOM 7372 O O . CYS B 1 429 ? 80.273 83.576 80.584 1.00 45.01 444 CYS B O 1
ATOM 7375 N N . SER B 1 430 ? 79.350 82.814 78.678 1.00 50.32 445 SER B N 1
ATOM 7376 C CA . SER B 1 430 ? 78.385 83.901 78.556 1.00 55.08 445 SER B CA 1
ATOM 7377 C C . SER B 1 430 ? 77.405 83.862 79.722 1.00 53.26 445 SER B C 1
ATOM 7378 O O . SER B 1 430 ? 77.115 84.885 80.346 1.00 47.99 445 SER B O 1
ATOM 7381 N N . ILE B 1 431 ? 76.910 82.664 80.011 1.00 49.38 446 ILE B N 1
ATOM 7382 C CA . ILE B 1 431 ? 76.034 82.430 81.146 1.00 49.07 446 ILE B CA 1
ATOM 7383 C C . ILE B 1 431 ? 76.709 82.802 82.461 1.00 51.99 446 ILE B C 1
ATOM 7384 O O . ILE B 1 431 ? 76.121 83.488 83.297 1.00 51.27 446 ILE B O 1
ATOM 7389 N N . ALA B 1 432 ? 77.948 82.353 82.642 1.00 52.70 447 ALA B N 1
ATOM 7390 C CA . ALA B 1 432 ? 78.659 82.588 83.895 1.00 42.65 447 ALA B CA 1
ATOM 7391 C C . ALA B 1 432 ? 78.839 84.076 84.175 1.00 47.44 447 ALA B C 1
ATOM 7392 O O . ALA B 1 432 ? 78.531 84.546 85.274 1.00 48.56 447 ALA B O 1
ATOM 7394 N N . LEU B 1 433 ? 79.310 84.819 83.177 1.00 44.00 448 LEU B N 1
ATOM 7395 C CA . LEU B 1 433 ? 79.555 86.252 83.347 1.00 50.23 448 LEU B CA 1
ATOM 7396 C C . LEU B 1 433 ? 78.287 87.065 83.636 1.00 58.16 448 LEU B C 1
ATOM 7397 O O . LEU B 1 433 ? 78.342 88.105 84.295 1.00 57.71 448 LEU B O 1
ATOM 7402 N N . ALA B 1 434 ? 77.150 86.601 83.130 1.00 52.48 449 ALA B N 1
ATOM 7403 C CA . ALA B 1 434 ? 75.894 87.307 83.336 1.00 58.27 449 ALA B CA 1
ATOM 7404 C C . ALA B 1 434 ? 75.221 86.856 84.631 1.00 60.93 449 ALA B C 1
ATOM 7405 O O . ALA B 1 434 ? 74.110 87.283 84.947 1.00 65.37 449 ALA B O 1
ATOM 7407 N N . ASN B 1 435 ? 75.905 86.000 85.384 1.00 56.96 450 ASN B N 1
ATOM 7408 C CA . ASN B 1 435 ? 75.314 85.395 86.568 1.00 53.45 450 ASN B CA 1
ATOM 7409 C C . ASN B 1 435 ? 76.256 85.199 87.753 1.00 54.38 450 ASN B C 1
ATOM 7410 O O . ASN B 1 435 ? 76.123 84.228 88.502 1.00 55.48 450 ASN B O 1
ATOM 7415 N N . GLY B 1 436 ? 77.206 86.111 87.924 1.00 55.64 451 GLY B N 1
ATOM 7416 C CA . GLY B 1 436 ? 78.035 86.090 89.115 1.00 52.19 451 GLY B CA 1
ATOM 7417 C C . GLY B 1 436 ? 79.526 85.934 88.895 1.00 47.62 451 GLY B C 1
ATOM 7418 O O . GLY B 1 436 ? 80.311 86.161 89.818 1.00 45.90 451 GLY B O 1
ATOM 7419 N N . SER B 1 437 ? 79.924 85.542 87.688 1.00 43.27 452 SER B N 1
ATOM 7420 C CA . SER B 1 437 ? 81.350 85.419 87.366 1.00 37.75 452 SER B CA 1
ATOM 7421 C C . SER B 1 437 ? 81.952 86.760 86.936 1.00 41.79 452 SER B C 1
ATOM 7422 O O . SER B 1 437 ? 81.327 87.532 86.200 1.00 39.30 452 SER B O 1
ATOM 7425 N N . PHE B 1 438 ? 83.173 87.027 87.390 1.00 41.44 453 PHE B N 1
ATOM 7426 C CA . PHE B 1 438 ? 83.900 88.220 86.967 1.00 42.53 453 PHE B CA 1
ATOM 7427 C C . PHE B 1 438 ? 84.809 87.971 85.758 1.00 42.70 453 PHE B C 1
ATOM 7428 O O . PHE B 1 438 ? 85.232 88.911 85.084 1.00 38.74 453 PHE B O 1
ATOM 7436 N N . GLY B 1 439 ? 85.108 86.706 85.488 1.00 39.98 454 GLY B N 1
ATOM 7437 C CA . GLY B 1 439 ? 85.975 86.354 84.379 1.00 33.85 454 GLY B CA 1
ATOM 7438 C C . GLY B 1 439 ? 85.858 84.877 84.069 1.00 33.63 454 GLY B C 1
ATOM 7439 O O . GLY B 1 439 ? 85.915 84.045 84.974 1.00 40.30 454 GLY B O 1
ATOM 7440 N N . SER B 1 440 ? 85.705 84.557 82.786 1.00 29.68 455 SER B N 1
ATOM 7441 C CA . SER B 1 440 ? 85.397 83.203 82.357 1.00 29.63 455 SER B CA 1
ATOM 7442 C C . SER B 1 440 ? 86.162 82.846 81.076 1.00 35.39 455 SER B C 1
ATOM 7443 O O . SER B 1 440 ? 86.159 83.613 80.120 1.00 34.20 455 SER B O 1
ATOM 7446 N N . ARG B 1 441 ? 86.790 81.672 81.051 1.00 37.30 456 ARG B N 1
ATOM 7447 C CA . ARG B 1 441 ? 87.578 81.241 79.897 1.00 32.20 456 ARG B CA 1
ATOM 7448 C C . ARG B 1 441 ? 87.699 79.722 79.863 1.00 29.39 456 ARG B C 1
ATOM 7449 O O . ARG B 1 441 ? 87.541 79.056 80.889 1.00 26.89 456 ARG B O 1
ATOM 7457 N N . LEU B 1 442 ? 87.996 79.179 78.684 1.00 27.45 457 LEU B N 1
ATOM 7458 C CA . LEU B 1 442 ? 88.337 77.763 78.561 1.00 24.90 457 LEU B CA 1
ATOM 7459 C C . LEU B 1 442 ? 89.686 77.532 79.219 1.00 27.17 457 LEU B C 1
ATOM 7460 O O . LEU B 1 442 ? 90.472 78.456 79.381 1.00 28.96 457 LEU B O 1
ATOM 7465 N N . THR B 1 443 ? 89.953 76.291 79.584 1.00 27.48 458 THR B N 1
ATOM 7466 C CA . THR B 1 443 ? 91.251 75.925 80.118 1.00 35.86 458 THR B CA 1
ATOM 7467 C C . THR B 1 443 ? 91.534 74.507 79.660 1.00 29.74 458 THR B C 1
ATOM 7468 O O . THR B 1 443 ? 90.615 73.708 79.507 1.00 30.59 458 THR B O 1
ATOM 7472 N N . GLY B 1 444 ? 92.798 74.192 79.423 1.00 25.28 459 GLY B N 1
ATOM 7473 C CA . GLY B 1 444 ? 93.141 72.862 78.956 1.00 27.46 459 GLY B CA 1
ATOM 7474 C C . GLY B 1 444 ? 93.437 72.869 77.470 1.00 33.76 459 GLY B C 1
ATOM 7475 O O . GLY B 1 444 ? 93.908 73.870 76.932 1.00 34.38 459 GLY B O 1
ATOM 7476 N N . ALA B 1 445 ? 93.127 71.763 76.802 1.00 32.55 460 ALA B N 1
ATOM 7477 C CA . ALA B 1 445 ? 93.524 71.561 75.415 1.00 34.64 460 ALA B CA 1
ATOM 7478 C C . ALA B 1 445 ? 92.695 72.353 74.402 1.00 34.32 460 ALA B C 1
ATOM 7479 O O . ALA B 1 445 ? 93.113 72.515 73.266 1.00 33.24 460 ALA B O 1
ATOM 7481 N N . GLY B 1 446 ? 91.525 72.843 74.800 1.00 28.84 461 GLY B N 1
ATOM 7482 C CA . GLY B 1 446 ? 90.671 73.572 73.871 1.00 32.80 461 GLY B CA 1
ATOM 7483 C C . GLY B 1 446 ? 89.772 72.662 73.040 1.00 28.72 461 GLY B C 1
ATOM 7484 O O . GLY B 1 446 ? 89.835 71.435 73.173 1.00 27.43 461 GLY B O 1
ATOM 7485 N N . TRP B 1 447 ? 88.948 73.269 72.183 1.00 25.44 462 TRP B N 1
ATOM 7486 C CA . TRP B 1 447 ? 87.935 72.559 71.383 1.00 32.66 462 TRP B CA 1
ATOM 7487 C C . TRP B 1 447 ? 87.067 71.612 72.223 1.00 34.86 462 TRP B C 1
ATOM 7488 O O . TRP B 1 447 ? 86.793 70.479 71.818 1.00 33.48 462 TRP B O 1
ATOM 7499 N N . GLY B 1 448 ? 86.639 72.095 73.388 1.00 31.86 463 GLY B N 1
ATOM 7500 C CA . GLY B 1 448 ? 85.911 71.289 74.356 1.00 32.86 463 GLY B CA 1
ATOM 7501 C C . GLY B 1 448 ? 86.588 71.352 75.714 1.00 33.52 463 GLY B C 1
ATOM 7502 O O . GLY B 1 448 ? 87.210 72.359 76.055 1.00 31.65 463 GLY B O 1
ATOM 7503 N N . GLY B 1 449 ? 86.483 70.280 76.491 1.00 30.72 464 GLY B N 1
ATOM 7504 C CA . GLY B 1 449 ? 87.126 70.239 77.795 1.00 32.40 464 GLY B CA 1
ATOM 7505 C C . GLY B 1 449 ? 86.511 71.184 78.812 1.00 36.85 464 GLY B C 1
ATOM 7506 O O . GLY B 1 449 ? 85.308 71.464 78.759 1.00 30.65 464 GLY B O 1
ATOM 7507 N N . CYS B 1 450 ? 87.340 71.689 79.731 1.00 35.12 465 CYS B N 1
ATOM 7508 C CA . CYS B 1 450 ? 86.860 72.467 80.882 1.00 29.45 465 CYS B CA 1
ATOM 7509 C C . CYS B 1 450 ? 86.881 73.987 80.689 1.00 31.82 465 CYS B C 1
ATOM 7510 O O . CYS B 1 450 ? 87.458 74.504 79.728 1.00 29.38 465 CYS B O 1
ATOM 7513 N N . THR B 1 451 ? 86.236 74.683 81.623 1.00 28.80 466 THR B N 1
ATOM 7514 C CA . THR B 1 451 ? 86.203 76.140 81.670 1.00 30.23 466 THR B CA 1
ATOM 7515 C C . THR B 1 451 ? 86.406 76.566 83.123 1.00 27.68 466 THR B C 1
ATOM 7516 O O . THR B 1 451 ? 86.056 75.827 84.038 1.00 36.04 466 THR B O 1
ATOM 7520 N N . ILE B 1 452 ? 86.956 77.757 83.332 1.00 33.60 467 ILE B N 1
ATOM 7521 C CA . ILE B 1 452 ? 87.230 78.250 84.684 1.00 33.04 467 ILE B CA 1
ATOM 7522 C C . ILE B 1 452 ? 86.698 79.672 84.860 1.00 34.37 467 ILE B C 1
ATOM 7523 O O . ILE B 1 452 ? 86.796 80.497 83.950 1.00 35.72 467 ILE B O 1
ATOM 7528 N N . HIS B 1 453 ? 86.123 79.945 86.031 1.00 34.67 468 HIS B N 1
ATOM 7529 C CA . HIS B 1 453 ? 85.419 81.198 86.282 1.00 38.01 468 HIS B CA 1
ATOM 7530 C C . HIS B 1 453 ? 85.806 81.811 87.629 1.00 38.07 468 HIS B C 1
ATOM 7531 O O . HIS B 1 453 ? 85.759 81.144 88.662 1.00 33.03 468 HIS B O 1
ATOM 7538 N N . LEU B 1 454 ? 86.194 83.081 87.612 1.00 34.34 469 LEU B N 1
ATOM 7539 C CA . LEU B 1 454 ? 86.551 83.771 88.841 1.00 34.72 469 LEU B CA 1
ATOM 7540 C C . LEU B 1 454 ? 85.276 84.194 89.553 1.00 41.16 469 LEU B C 1
ATOM 7541 O O . LEU B 1 454 ? 84.494 84.997 89.033 1.00 40.50 469 LEU B O 1
ATOM 7546 N N . VAL B 1 455 ? 85.056 83.619 90.732 1.00 31.19 470 VAL B N 1
ATOM 7547 C CA . VAL B 1 455 ? 83.821 83.830 91.470 1.00 48.59 470 VAL B CA 1
ATOM 7548 C C . VAL B 1 455 ? 84.126 84.015 92.954 1.00 49.61 470 VAL B C 1
ATOM 7549 O O . VAL B 1 455 ? 84.754 83.151 93.570 1.00 51.05 470 VAL B O 1
ATOM 7553 N N . PRO B 1 456 ? 83.691 85.148 93.533 1.00 56.51 471 PRO B N 1
ATOM 7554 C CA . PRO B 1 456 ? 83.827 85.382 94.979 1.00 52.32 471 PRO B CA 1
ATOM 7555 C C . PRO B 1 456 ? 83.087 84.293 95.739 1.00 44.89 471 PRO B C 1
ATOM 7556 O O . PRO B 1 456 ? 81.994 83.913 95.321 1.00 49.48 471 PRO B O 1
ATOM 7560 N N . SER B 1 457 ? 83.676 83.779 96.812 1.00 41.31 472 SER B N 1
ATOM 7561 C CA . SER B 1 457 ? 83.020 82.737 97.594 1.00 54.47 472 SER B CA 1
ATOM 7562 C C . SER B 1 457 ? 82.824 83.135 99.057 1.00 59.61 472 SER B C 1
ATOM 7563 O O . SER B 1 457 ? 83.311 84.178 99.508 1.00 53.52 472 SER B O 1
ATOM 7566 N N . GLY B 1 458 ? 82.124 82.281 99.795 1.00 62.89 473 GLY B N 1
ATOM 7567 C CA . GLY B 1 458 ? 81.837 82.552 101.190 1.00 74.69 473 GLY B CA 1
ATOM 7568 C C . GLY B 1 458 ? 80.414 83.036 101.362 1.00 79.69 473 GLY B C 1
ATOM 7569 O O . GLY B 1 458 ? 79.558 82.774 100.510 1.00 76.46 473 GLY B O 1
ATOM 7570 N N . ALA B 1 459 ? 80.167 83.748 102.460 1.00 84.95 474 ALA B N 1
ATOM 7571 C CA . ALA B 1 459 ? 78.829 84.225 102.797 1.00 81.63 474 ALA B CA 1
ATOM 7572 C C . ALA B 1 459 ? 78.247 85.117 101.703 1.00 74.20 474 ALA B C 1
ATOM 7573 O O . ALA B 1 459 ? 77.138 84.882 101.215 1.00 73.46 474 ALA B O 1
ATOM 7575 N N . ASN B 1 460 ? 79.001 86.139 101.316 1.00 65.44 475 ASN B N 1
ATOM 7576 C CA . ASN B 1 460 ? 78.560 87.045 100.266 1.00 65.75 475 ASN B CA 1
ATOM 7577 C C . ASN B 1 460 ? 79.237 86.764 98.929 1.00 60.51 475 ASN B C 1
ATOM 7578 O O . ASN B 1 460 ? 79.714 87.685 98.267 1.00 59.31 475 ASN B O 1
ATOM 7583 N N . GLY B 1 461 ? 79.280 85.491 98.543 1.00 60.33 476 GLY B N 1
ATOM 7584 C CA . GLY B 1 461 ? 79.855 85.095 97.262 1.00 54.54 476 GLY B CA 1
ATOM 7585 C C . GLY B 1 461 ? 78.807 84.714 96.229 1.00 54.37 476 GLY B C 1
ATOM 7586 O O . GLY B 1 461 ? 77.629 84.558 96.548 1.00 54.03 476 GLY B O 1
ATOM 7587 N N . ASN B 1 462 ? 79.228 84.555 94.979 1.00 61.60 477 ASN B N 1
ATOM 7588 C CA . ASN B 1 462 ? 78.282 84.220 93.920 1.00 60.20 477 ASN B CA 1
ATOM 7589 C C . ASN B 1 462 ? 78.343 82.764 93.480 1.00 54.83 477 ASN B C 1
ATOM 7590 O O . ASN B 1 462 ? 77.800 82.416 92.434 1.00 53.71 477 ASN B O 1
ATOM 7595 N N . VA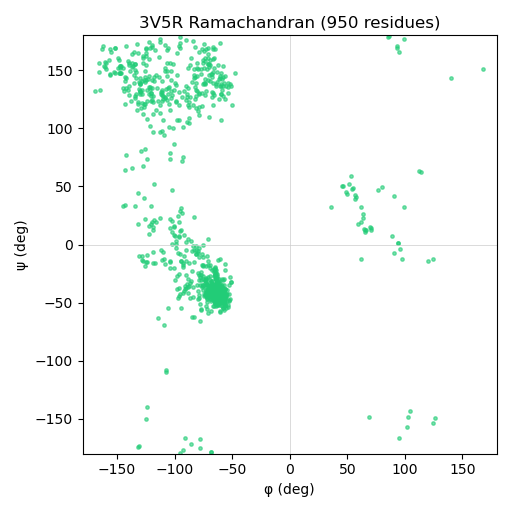L B 1 463 ? 78.995 81.918 94.274 1.00 53.12 478 VAL B N 1
ATOM 7596 C CA . VAL B 1 463 ? 79.213 80.526 93.883 1.00 55.50 478 VAL B CA 1
ATOM 7597 C C . VAL B 1 463 ? 77.916 79.808 93.523 1.00 55.01 478 VAL B C 1
ATOM 7598 O O . VAL B 1 463 ? 77.815 79.173 92.473 1.00 43.36 478 VAL B O 1
ATOM 7602 N N . GLU B 1 464 ? 76.915 79.924 94.385 1.00 51.63 479 GLU B N 1
ATOM 7603 C CA . GLU B 1 464 ? 75.651 79.249 94.134 1.00 53.77 479 GLU B CA 1
ATOM 7604 C C . GLU B 1 464 ? 74.851 79.910 93.015 1.00 52.01 479 GLU B C 1
ATOM 7605 O O . GLU B 1 464 ? 74.121 79.235 92.289 1.00 59.09 479 GLU B O 1
ATOM 7611 N N . GLN B 1 465 ? 74.997 81.224 92.865 1.00 48.93 480 GLN B N 1
ATOM 7612 C CA . GLN B 1 465 ? 74.352 81.932 91.760 1.00 53.74 480 GLN B CA 1
ATOM 7613 C C . GLN B 1 465 ? 74.861 81.424 90.410 1.00 55.99 480 GLN B C 1
ATOM 7614 O O . GLN B 1 465 ? 74.078 81.165 89.496 1.00 51.42 480 GLN B O 1
ATOM 7620 N N . VAL B 1 466 ? 76.178 81.286 90.289 1.00 52.24 481 VAL B N 1
ATOM 7621 C CA . VAL B 1 466 ? 76.776 80.792 89.055 1.00 46.84 481 VAL B CA 1
ATOM 7622 C C . VAL B 1 466 ? 76.399 79.334 88.803 1.00 42.41 481 VAL B C 1
ATOM 7623 O O . VAL B 1 466 ? 75.989 78.972 87.698 1.00 42.37 481 VAL B O 1
ATOM 7627 N N . ARG B 1 467 ? 76.530 78.505 89.835 1.00 43.44 482 ARG B N 1
ATOM 7628 C CA . ARG B 1 467 ? 76.293 77.072 89.703 1.00 51.62 482 ARG B CA 1
ATOM 7629 C C . ARG B 1 467 ? 74.870 76.767 89.240 1.00 56.81 482 ARG B C 1
ATOM 7630 O O . ARG B 1 467 ? 74.662 75.923 88.365 1.00 54.66 482 ARG B O 1
ATOM 7638 N N . LYS B 1 468 ? 73.899 77.463 89.828 1.00 57.92 483 LYS B N 1
ATOM 7639 C CA . LYS B 1 468 ? 72.490 77.315 89.461 1.00 60.73 483 LYS B CA 1
ATOM 7640 C C . LYS B 1 468 ? 72.237 77.790 88.032 1.00 58.30 483 LYS B C 1
ATOM 7641 O O . LYS B 1 468 ? 71.516 77.143 87.262 1.00 52.75 483 LYS B O 1
ATOM 7647 N N . ALA B 1 469 ? 72.836 78.925 87.686 1.00 53.16 484 ALA B N 1
ATOM 7648 C CA . ALA B 1 469 ? 72.736 79.461 86.335 1.00 56.95 484 ALA B CA 1
ATOM 7649 C C . ALA B 1 469 ? 73.215 78.446 85.298 1.00 53.86 484 ALA B C 1
ATOM 7650 O O . ALA B 1 469 ? 72.554 78.224 84.287 1.00 50.07 484 ALA B O 1
ATOM 7652 N N . LEU B 1 470 ? 74.361 77.825 85.560 1.00 56.32 485 LEU B N 1
ATOM 7653 C CA . LEU B 1 470 ? 74.945 76.864 84.622 1.00 52.31 485 LEU B CA 1
ATOM 7654 C C . LEU B 1 470 ? 74.120 75.583 84.535 1.00 54.12 485 LEU B C 1
ATOM 7655 O O . LEU B 1 470 ? 73.924 75.028 83.452 1.00 58.11 485 LEU B O 1
ATOM 7660 N N . ILE B 1 471 ? 73.646 75.104 85.679 1.00 50.91 486 ILE B N 1
ATOM 7661 C CA . ILE B 1 471 ? 72.851 73.886 85.685 1.00 54.13 486 ILE B CA 1
ATOM 7662 C C . ILE B 1 471 ? 71.562 74.109 84.903 1.00 50.78 486 ILE B C 1
ATOM 7663 O O . ILE B 1 471 ? 71.237 73.345 83.993 1.00 46.58 486 ILE B O 1
ATOM 7668 N N . GLU B 1 472 ? 70.852 75.181 85.237 1.00 54.93 487 GLU B N 1
ATOM 7669 C CA . GLU B 1 472 ? 69.541 75.429 84.652 1.00 64.82 487 GLU B CA 1
ATOM 7670 C C . GLU B 1 472 ? 69.593 75.931 83.207 1.00 64.47 487 GLU B C 1
ATOM 7671 O O . GLU B 1 472 ? 68.730 75.584 82.397 1.00 63.43 487 GLU B O 1
ATOM 7677 N N . LYS B 1 473 ? 70.605 76.729 82.880 1.00 62.25 488 LYS B N 1
ATOM 7678 C CA . LYS B 1 473 ? 70.675 77.348 81.554 1.00 64.05 488 LYS B CA 1
ATOM 7679 C C . LYS B 1 473 ? 71.624 76.669 80.556 1.00 60.43 488 LYS B C 1
ATOM 7680 O O . LYS B 1 473 ? 71.498 76.872 79.348 1.00 53.97 488 LYS B O 1
ATOM 7686 N N . PHE B 1 474 ? 72.575 75.876 81.044 1.00 57.86 489 PHE B N 1
ATOM 7687 C CA . PHE B 1 474 ? 73.414 75.105 80.129 1.00 50.40 489 PHE B CA 1
ATOM 7688 C C . PHE B 1 474 ? 73.126 73.603 80.154 1.00 48.25 489 PHE B C 1
ATOM 7689 O O . PHE B 1 474 ? 72.600 73.055 79.186 1.00 53.08 489 PHE B O 1
ATOM 7697 N N . TYR B 1 475 ? 73.473 72.945 81.257 1.00 47.08 490 TYR B N 1
ATOM 7698 C CA . TYR B 1 475 ? 73.428 71.485 81.328 1.00 50.38 490 TYR B CA 1
ATOM 7699 C C . TYR B 1 475 ? 72.029 70.901 81.130 1.00 56.61 490 TYR B C 1
ATOM 7700 O O . TYR B 1 475 ? 71.851 69.983 80.331 1.00 53.92 490 TYR B O 1
ATOM 7709 N N . ASN B 1 476 ? 71.048 71.434 81.855 1.00 54.88 491 ASN B N 1
ATOM 7710 C CA . ASN B 1 476 ? 69.666 70.965 81.749 1.00 55.64 491 ASN B CA 1
ATOM 7711 C C . ASN B 1 476 ? 69.140 71.071 80.328 1.00 62.83 491 ASN B C 1
ATOM 7712 O O . ASN B 1 476 ? 68.294 70.281 79.904 1.00 64.09 491 ASN B O 1
ATOM 7717 N N . VAL B 1 477 ? 69.662 72.047 79.594 1.00 59.02 492 VAL B N 1
ATOM 7718 C CA . VAL B 1 477 ? 69.259 72.272 78.217 1.00 53.92 492 VAL B CA 1
ATOM 7719 C C . VAL B 1 477 ? 70.012 71.346 77.263 1.00 54.55 492 VAL B C 1
ATOM 7720 O O . VAL B 1 477 ? 69.407 70.513 76.589 1.00 55.31 492 VAL B O 1
ATOM 7724 N N . ARG B 1 478 ? 71.333 71.487 77.215 1.00 50.19 493 ARG B N 1
ATOM 7725 C CA . ARG B 1 478 ? 72.141 70.739 76.257 1.00 48.32 493 ARG B CA 1
ATOM 7726 C C . ARG B 1 478 ? 72.227 69.251 76.580 1.00 49.17 493 ARG B C 1
ATOM 7727 O O . ARG B 1 478 ? 72.202 68.404 75.685 1.00 51.86 493 ARG B O 1
ATOM 7735 N N . TYR B 1 479 ? 72.337 68.935 77.864 1.00 50.72 494 TYR B N 1
ATOM 7736 C CA . TYR B 1 479 ? 72.450 67.546 78.290 1.00 58.73 494 TYR B CA 1
ATOM 7737 C C . TYR B 1 479 ? 71.352 67.179 79.298 1.00 66.96 494 TYR B C 1
ATOM 7738 O O . TYR B 1 479 ? 71.628 67.032 80.492 1.00 65.75 494 TYR B O 1
ATOM 7747 N N . PRO B 1 480 ? 70.103 67.025 78.819 1.00 72.58 495 PRO B N 1
ATOM 7748 C CA . PRO B 1 480 ? 68.953 66.779 79.702 1.00 70.92 495 PRO B CA 1
ATOM 7749 C C . PRO B 1 480 ? 69.059 65.464 80.474 1.00 68.84 495 PRO B C 1
ATOM 7750 O O . PRO B 1 480 ? 68.595 65.382 81.611 1.00 71.65 495 PRO B O 1
ATOM 7754 N N . ASP B 1 481 ? 69.666 64.452 79.864 1.00 65.68 496 ASP B N 1
ATOM 7755 C CA . ASP B 1 481 ? 69.700 63.120 80.458 1.00 71.68 496 ASP B CA 1
ATOM 7756 C C . ASP B 1 481 ? 70.954 62.866 81.288 1.00 71.03 496 ASP B C 1
ATOM 7757 O O . ASP B 1 481 ? 71.392 61.723 81.429 1.00 69.97 496 ASP B O 1
ATOM 7762 N N . LEU B 1 482 ? 71.535 63.932 81.830 1.00 69.01 497 LEU B N 1
ATOM 7763 C CA . LEU B 1 482 ? 72.632 63.787 82.779 1.00 64.64 497 LEU B CA 1
ATOM 7764 C C . LEU B 1 482 ? 72.087 63.282 84.107 1.00 67.77 497 LEU B C 1
ATOM 7765 O O . LEU B 1 482 ? 71.093 63.808 84.611 1.00 60.32 497 LEU B O 1
ATOM 7770 N N . THR B 1 483 ? 72.732 62.264 84.669 1.00 75.04 498 THR B N 1
ATOM 7771 C CA . THR B 1 483 ? 72.384 61.798 86.007 1.00 81.95 498 THR B CA 1
ATOM 7772 C C . THR B 1 483 ? 72.906 62.788 87.036 1.00 83.15 498 THR B C 1
ATOM 7773 O O . THR B 1 483 ? 73.719 63.657 86.716 1.00 80.52 498 THR B O 1
ATOM 7777 N N . ASP B 1 484 ? 72.440 62.651 88.274 1.00 83.96 499 ASP B N 1
ATOM 7778 C CA . ASP B 1 484 ? 72.837 63.557 89.343 1.00 78.88 499 ASP B CA 1
ATOM 7779 C C . ASP B 1 484 ? 74.329 63.425 89.652 1.00 71.67 499 ASP B C 1
ATOM 7780 O O . ASP B 1 484 ? 74.974 64.388 90.066 1.00 66.14 499 ASP B O 1
ATOM 7785 N N . GLU B 1 485 ? 74.872 62.232 89.433 1.00 66.12 500 GLU B N 1
ATOM 7786 C CA . GLU B 1 485 ? 76.293 61.986 89.641 1.00 65.03 500 GLU B CA 1
ATOM 7787 C C . GLU B 1 485 ? 77.130 62.639 88.534 1.00 65.73 500 GLU B C 1
ATOM 7788 O O . GLU B 1 485 ? 78.173 63.251 88.798 1.00 55.32 500 GLU B O 1
ATOM 7794 N N . GLU B 1 486 ? 76.665 62.498 87.295 1.00 64.62 501 GLU B N 1
ATOM 7795 C CA . GLU B 1 486 ? 77.313 63.136 86.158 1.00 60.49 501 GLU B CA 1
ATOM 7796 C C . GLU B 1 486 ? 77.190 64.647 86.274 1.00 56.69 501 GLU B C 1
ATOM 7797 O O . GLU B 1 486 ? 78.164 65.375 86.081 1.00 50.22 501 GLU B O 1
ATOM 7803 N N . LEU B 1 487 ? 75.988 65.108 86.604 1.00 54.42 502 LEU B N 1
ATOM 7804 C CA . LEU B 1 487 ? 75.721 66.534 86.724 1.00 56.42 502 LEU B CA 1
ATOM 7805 C C . LEU B 1 487 ? 76.527 67.153 87.866 1.00 64.51 502 LEU B C 1
ATOM 7806 O O . LEU B 1 487 ? 76.846 68.342 87.839 1.00 67.38 502 LEU B O 1
ATOM 7811 N N . LYS B 1 488 ? 76.869 66.336 88.859 1.00 67.22 503 LYS B N 1
ATOM 7812 C CA . LYS B 1 488 ? 77.671 66.793 89.992 1.00 68.57 503 LYS B CA 1
ATOM 7813 C C . LYS B 1 488 ? 79.154 66.872 89.640 1.00 59.37 503 LYS B C 1
ATOM 7814 O O . LYS B 1 488 ? 79.837 67.830 90.007 1.00 52.42 503 LYS B O 1
ATOM 7820 N N . ASP B 1 489 ? 79.650 65.856 88.943 1.00 61.24 504 ASP B N 1
ATOM 7821 C CA . ASP B 1 489 ? 81.049 65.825 88.528 1.00 62.09 504 ASP B CA 1
ATOM 7822 C C . ASP B 1 489 ? 81.391 66.913 87.514 1.00 52.10 504 ASP B C 1
ATOM 7823 O O . ASP B 1 489 ? 82.558 67.260 87.348 1.00 57.72 504 ASP B O 1
ATOM 7828 N N . ALA B 1 490 ? 80.376 67.437 86.830 1.00 48.02 505 ALA B N 1
ATOM 7829 C CA . ALA B 1 490 ? 80.587 68.409 85.756 1.00 41.15 505 ALA B CA 1
ATOM 7830 C C . ALA B 1 490 ? 80.994 69.785 86.282 1.00 44.97 505 ALA B C 1
ATOM 7831 O O . ALA B 1 490 ? 81.705 70.531 85.603 1.00 39.16 505 ALA B O 1
ATOM 7833 N N . ILE B 1 491 ? 80.541 70.117 87.490 1.00 40.95 506 ILE B N 1
ATOM 7834 C CA . ILE B 1 491 ? 80.849 71.407 88.095 1.00 44.74 506 ILE B CA 1
ATOM 7835 C C . ILE B 1 491 ? 81.471 71.222 89.471 1.00 47.75 506 ILE B C 1
ATOM 7836 O O . ILE B 1 491 ? 80.856 70.625 90.360 1.00 39.52 506 ILE B O 1
ATOM 7841 N N . ILE B 1 492 ? 82.685 71.729 89.650 1.00 42.42 507 ILE B N 1
ATOM 7842 C CA . ILE B 1 492 ? 83.272 71.805 90.983 1.00 41.37 507 ILE B CA 1
ATOM 7843 C C . ILE B 1 492 ? 83.751 73.222 91.293 1.00 42.11 507 ILE B C 1
ATOM 7844 O O . ILE B 1 492 ? 83.929 74.059 90.392 1.00 38.24 507 ILE B O 1
ATOM 7849 N N . VAL B 1 493 ? 83.957 73.470 92.581 1.00 39.63 508 VAL B N 1
ATOM 7850 C CA . VAL B 1 493 ? 84.411 74.756 93.086 1.00 40.87 508 VAL B CA 1
ATOM 7851 C C . VAL B 1 493 ? 85.701 74.528 93.859 1.00 35.67 508 VAL B C 1
ATOM 7852 O O . VAL B 1 493 ? 85.806 73.576 94.632 1.00 33.18 508 VAL B O 1
ATOM 7856 N N . SER B 1 494 ? 86.693 75.384 93.631 1.00 39.51 509 SER B N 1
ATOM 7857 C CA . SER B 1 494 ? 87.964 75.229 94.318 1.00 38.28 509 SER B CA 1
ATOM 7858 C C . SER B 1 494 ? 88.684 76.540 94.571 1.00 37.04 509 SER B C 1
ATOM 7859 O O . SER B 1 494 ? 88.515 77.520 93.845 1.00 31.06 509 SER B O 1
ATOM 7862 N N . LYS B 1 495 ? 89.478 76.528 95.636 1.00 35.20 510 LYS B N 1
ATOM 7863 C CA . LYS B 1 495 ? 90.441 77.567 95.938 1.00 35.77 510 LYS B CA 1
ATOM 7864 C C . LYS B 1 495 ? 91.799 76.950 95.627 1.00 35.19 510 LYS B C 1
ATOM 7865 O O . LYS B 1 495 ? 91.892 75.737 95.428 1.00 35.44 510 LYS B O 1
ATOM 7871 N N . PRO B 1 496 ? 92.861 77.767 95.576 1.00 31.38 511 PRO B N 1
ATOM 7872 C CA . PRO B 1 496 ? 94.177 77.172 95.313 1.00 32.89 511 PRO B CA 1
ATOM 7873 C C . PRO B 1 496 ? 94.581 76.216 96.432 1.00 33.36 511 PRO B C 1
ATOM 7874 O O . PRO B 1 496 ? 94.341 76.515 97.593 1.00 33.08 511 PRO B O 1
ATOM 7878 N N . ALA B 1 497 ? 95.176 75.078 96.099 1.00 29.42 512 ALA B N 1
ATOM 7879 C CA . ALA B 1 497 ? 95.440 74.074 97.126 1.00 28.57 512 ALA B CA 1
ATOM 7880 C C . ALA B 1 497 ? 96.914 73.788 97.333 1.00 23.50 512 ALA B C 1
ATOM 7881 O O . ALA B 1 497 ? 97.760 74.176 96.528 1.00 26.38 512 ALA B O 1
ATOM 7883 N N . LEU B 1 498 ? 97.195 73.093 98.429 1.00 22.66 513 LEU B N 1
ATOM 7884 C CA . LEU B 1 498 ? 98.529 72.628 98.774 1.00 25.41 513 LEU B CA 1
ATOM 7885 C C . LEU B 1 498 ? 98.965 71.516 97.833 1.00 27.23 513 LEU B C 1
ATOM 7886 O O . LEU B 1 498 ? 98.146 70.696 97.408 1.00 26.27 513 LEU B O 1
ATOM 7891 N N . GLY B 1 499 ? 100.258 71.478 97.530 1.00 26.60 514 GLY B N 1
ATOM 7892 C CA . GLY B 1 499 ? 100.806 70.447 96.668 1.00 24.23 514 GLY B CA 1
ATOM 7893 C C . GLY B 1 499 ? 101.012 69.113 97.367 1.00 28.79 514 GLY B C 1
ATOM 7894 O O . GLY B 1 499 ? 100.522 68.899 98.483 1.00 28.11 514 GLY B O 1
ATOM 7895 N N . THR B 1 500 ? 101.742 68.219 96.702 1.00 26.19 515 THR B N 1
ATOM 7896 C CA . THR B 1 500 ? 101.954 66.846 97.167 1.00 28.55 515 THR B CA 1
ATOM 7897 C C . THR B 1 500 ? 102.450 66.821 98.607 1.00 30.78 515 THR B C 1
ATOM 7898 O O . THR B 1 500 ? 103.337 67.597 98.967 1.00 27.32 515 THR B O 1
ATOM 7902 N N A CYS B 1 501 ? 101.883 65.936 99.427 0.27 27.40 516 CYS B N 1
ATOM 7903 N N B CYS B 1 501 ? 101.882 65.946 99.430 0.73 25.82 516 CYS B N 1
ATOM 7904 C CA A CYS B 1 501 ? 102.198 65.909 100.856 0.27 28.70 516 CYS B CA 1
ATOM 7905 C CA B CYS B 1 501 ? 102.358 65.829 100.800 0.73 28.97 516 CYS B CA 1
ATOM 7906 C C A CYS B 1 501 ? 101.880 64.561 101.516 0.27 30.84 516 CYS B C 1
ATOM 7907 C C B CYS B 1 501 ? 101.994 64.497 101.433 0.73 30.92 516 CYS B C 1
ATOM 7908 O O A CYS B 1 501 ? 100.978 63.845 101.079 0.27 32.03 516 CYS B O 1
ATOM 7909 O O B CYS B 1 501 ? 101.165 63.747 100.913 0.73 32.67 516 CYS B O 1
ATOM 7914 N N . LEU B 1 502 ? 102.628 64.225 102.569 1.00 30.74 517 LEU B N 1
ATOM 7915 C CA . LEU B 1 502 ? 102.418 62.991 103.331 1.00 29.13 517 LEU B CA 1
ATOM 7916 C C . LEU B 1 502 ? 101.763 63.266 104.676 1.00 37.27 517 LEU B C 1
ATOM 7917 O O . LEU B 1 502 ? 102.072 64.263 105.340 1.00 39.45 517 LEU B O 1
ATOM 7922 N N . TYR B 1 503 ? 100.887 62.355 105.089 1.00 36.51 518 TYR B N 1
ATOM 7923 C CA . TYR B 1 503 ? 100.291 62.391 106.418 1.00 39.29 518 TYR B CA 1
ATOM 7924 C C . TYR B 1 503 ? 100.566 61.068 107.117 1.00 32.17 518 TYR B C 1
ATOM 7925 O O . TYR B 1 503 ? 100.004 60.041 106.745 1.00 37.59 518 TYR B O 1
ATOM 7934 N N . GLU B 1 504 ? 101.447 61.094 108.110 1.00 31.75 519 GLU B N 1
ATOM 7935 C CA . GLU B 1 504 ? 101.747 59.922 108.931 1.00 41.79 519 GLU B CA 1
ATOM 7936 C C . GLU B 1 504 ? 100.562 59.593 109.841 1.00 42.77 519 GLU B C 1
ATOM 7937 O O . GLU B 1 504 ? 99.903 60.492 110.356 1.00 42.62 519 GLU B O 1
ATOM 7943 N N . GLN B 1 505 ? 100.292 58.306 110.029 1.00 44.39 520 GLN B N 1
ATOM 7944 C CA . GLN B 1 505 ? 99.140 57.876 110.816 1.00 50.10 520 GLN B CA 1
ATOM 7945 C C . GLN B 1 505 ? 99.598 57.270 112.131 1.00 58.60 520 GLN B C 1
ATOM 7946 O O . GLN B 1 505 ? 98.786 56.883 112.976 1.00 65.63 520 GLN B O 1
#

Foldseek 3Di:
DVVVVVVQQVVLCVVPVDGFQWKWKWFFKFFQFAPPQVQLQFWTKMFGWPWIKIKGKHWDDDPFAKEWEAEPDPVQHIDIDTFDQQLDQDDADLPDPHPCLLLSLLLRLLLVVCCVVPVVVRVGGTQTHIYIYIYTLAFFQRLHSLRNSLSSNVVSNCSRVHPVDDDDLVVSLVSSLVCCVSNVHQSQSPRNNNRSFFDFQWIWTFGPPLHTDIDTFHFDDADPWDKKKKKFFLPPDLPPDQAADLLLVLLQALLLLLLCLVQVFDQDARPGGHSYRDNGNLSSLQRNCCPPVPNDHRDPDDLVVLLVSLVVQLVSLCVRPVVPQVAAALCRSCVSNVHDSVVSCVVRVPDDRHDDRGRRNSLSSNLNSVSSNLSSVLSCLRPPDDDPHPVRSQQVNQVSQAVNQCSCCPRNVQADPSQVQLQVQLVVFAFNHKHAIDSGPTTMMMTTWIDDPPIRVVRSLVSCCVVPCCVPPVPDDPSRSDSRMDMTGRHHHIDMGGD/DVVCVVVQQVVLCVPPVDGFFWKWKWFFKFWQFAAPQVQLQFWTKMFGWPWIKIKGKHWDDDPFAKEWEAEPDVVQDIDIDTWDQQLDQDDLDLPDDHDCNLLSLLLRLLLVVVCVVPVVQRPGGTQTHIYIYMYTLQFFLRHHSLRNSLSNNQVRCPSRVHDPDDDDLVVSLVSSLVSCVSHVHQPLSPRNNNRSFHAFQWIWGFGPVLHTDTDTFHFDDADPWDKKKKKFFLPDDFDQAAPLLLVLLQQLLLLLLCLVQVWDQDDRPGGHSYPDRGNQSSLQRCCVPPVVPVDRDRPDLVVLLVSLVVQLVSLCVRPVVPQVAAALCRSCVSNVHHSVVSCVVRPPDDHHDDRGRRNSLSSNLNSVSSSLRSVLSVLRPDDPDPHPVVSQQVNQVSQQVNQCSCCPSNVQADPSQVQLQVQQVVFAFNHKHAIDNGPTTMMMTTWIDDPPIRVVRSLVSCVVPRCCPPPVPQDPVRSVSRMDMTGRHHHIDMGGD

B-factor: mean 36.37, std 21.13, range [5.21, 154.03]

Solvent-accessible surface area: 40290 Å² total; per-residue (Å²): 147,104,123,34,20,104,46,0,23,87,29,0,108,138,44,22,144,50,110,0,30,0,1,0,14,0,1,0,42,3,13,0,0,3,7,14,0,25,19,0,0,0,4,4,0,0,0,1,0,33,12,5,3,0,0,0,2,55,46,46,152,67,194,78,13,7,5,14,0,21,19,45,51,130,160,69,56,101,82,146,26,100,7,38,110,94,1,48,70,22,85,13,77,15,78,66,121,44,24,2,18,64,2,35,1,0,6,20,4,0,10,44,18,0,36,138,67,12,63,179,130,9,71,124,67,26,4,54,2,4,42,4,11,0,40,41,63,15,12,110,36,4,9,58,20,3,0,4,0,0,0,0,0,15,4,8,2,23,14,22,41,27,133,141,53,126,24,56,92,145,33,7,8,104,18,0,20,38,0,18,13,10,24,12,50,38,51,25,2,15,6,6,0,0,0,2,44,1,49,115,81,33,0,0,11,0,14,0,39,78,116,41,119,8,47,42,37,122,14,33,176,24,144,106,54,85,18,2,0,0,8,0,7,0,61,44,164,25,143,200,68,30,22,35,58,26,11,7,17,23,0,4,23,0,0,0,27,4,0,8,54,129,23,76,20,85,36,72,79,20,145,56,21,2,13,13,61,73,16,5,0,3,5,0,0,17,9,16,10,49,146,94,74,143,160,22,145,91,10,114,6,66,40,49,39,0,24,108,24,0,88,62,0,30,101,3,0,70,100,24,7,36,233,61,103,90,2,15,52,4,113,57,0,5,96,28,23,126,37,53,94,48,61,0,49,21,48,16,17,14,25,34,44,5,59,3,46,38,0,59,0,6,27,6,0,62,0,0,0,15,0,4,5,18,0,1,79,0,0,104,28,8,77,79,42,115,37,147,69,10,107,56,0,2,49,41,0,0,118,15,0,47,75,0,18,34,7,0,39,150,34,0,68,0,15,33,108,23,0,58,64,0,7,69,26,0,73,82,26,14,10,51,0,1,0,1,5,41,63,1,46,1,12,8,0,0,0,0,0,5,11,49,120,79,25,34,20,114,95,0,64,127,11,0,50,84,128,3,0,73,106,91,50,98,134,38,78,125,113,86,36,143,66,3,5,24,42,2,81,9,6,78,2,18,27,56,69,81,84,179,111,129,36,24,117,55,0,29,74,28,0,89,132,40,21,140,48,149,6,41,0,0,0,17,0,0,0,41,4,12,0,0,3,9,17,0,28,20,0,0,1,6,5,0,0,0,1,0,66,14,8,4,1,0,0,1,56,49,36,149,66,192,80,14,9,5,13,0,18,20,44,52,128,162,73,60,104,72,147,25,97,9,38,111,94,0,46,65,28,78,6,65,41,90,72,111,59,28,2,24,58,2,28,1,0,8,18,6,0,10,24,23,0,32,143,78,20,51,162,129,9,60,119,70,26,5,56,0,5,42,4,11,0,42,41,67,18,16,114,39,4,11,60,23,1,0,3,2,0,0,0,0,16,3,7,2,23,16,19,37,30,150,129,68,109,17,54,103,158,36,7,9,130,12,0,22,37,1,19,13,24,24,10,50,35,48,23,1,17,5,10,0,0,0,2,46,2,55,117,74,31,0,0,10,0,14,0,29,72,107,46,120,12,48,44,34,124,12,24,180,25,174,100,56,80,19,1,0,0,10,0,12,0,66,46,202,88,72,34,19,36,58,22,12,8,18,17,1,4,26,0,0,0,21,4,0,6,43,132,26,84,24,88,38,52,80,21,170,57,27,2,11,16,53,66,16,5,0,1,0,0,0,9,8,18,15,48,138,90,61,134,87,72,122,76,10,92,4,79,36,53,50,0,19,114,13,0,88,54,0,32,96,2,0,68,103,21,6,38,235,60,109,94,3,12,30,1,119,68,0,3,88,30,21,121,38,55,77,46,55,0,52,20,39,26,12,20,18,35,43,4,60,5,30,36,0,59,0,8,26,5,0,64,0,0,0,15,0,4,4,18,0,2,74,0,0,120,34,7,92,49,113,66,50,153,73,13,116,54,0,3,40,51,0,0,12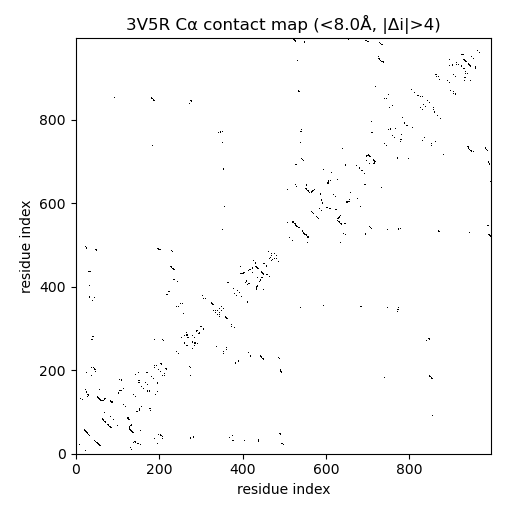2,12,0,45,76,0,16,57,6,0,34,150,35,0,67,0,12,30,100,23,0,46,65,0,7,73,26,0,70,83,27,14,9,58,0,1,0,0,5,41,64,1,47,1,16,6,0,0,0,0,0,6,10,50,117,89,26,37,21,113,96,0,61,125,10,0,44,89,130,4,0,74,103,94,51,96,139,36,79,125,116,89,33,145,72,4,10,29,45,2,78,8,6,74,1,21,41,41,65,87,120

Sequence (996 aa):
FEQKHHLAVVDAFFQTYHVKPDFIARSPGRVNLIGEHIDYCDFSVLPLAIDVDMLCAVKILDEKNPSITLTNADPKFAQRKFDLPLDGSYMAIIDPSVSEWSNYFKCGLHVAHSYLKKIAPERFNNTPLVVGAQIFCQSDIPTGGGLSSAFTCAAALATIRANMGKNNFDISKKDLTRITAVAEHYVGVNNGGMDQATSVYGEEEDHALYVEFRPKLKATPFKFPQLKNHEISFVIANTLVKSNKAPTNYNLRVVIEVTVAANALATRYSVALPSHKDNSNSERGNLRDFMDAYYARYENQAQPWNNGDIGTGIERLLKMLQLVEESFSRKKSGFTVHEASTALNCSREEFTRDYLTTFPVVRFQVLKLYQRAKHVYSESLRVLKALKMMMTSATFHTDEDFFTDFGRRLMNESQASCDKLYECSCIETNQICSIALANGSFGSRLTGAGWGGCCTIHLVVPSGANGNVEQVRKALIEKFYNVRYPDLTDEELKDAIIVSKPALGTCCLYEQFEQKHLAVVDAFFQTYHVKPDFIARSPGRVNLIGEHIDYCDFSVLPLAIDVDMLCAVKILDEKNPSITLTNADPKFAQRKFDLPLDGSYMAIDPSVSEWSNYFKCGLHVAHSYLKKIAPERFNNTPLVGAQIFCQSDIPTGGGLSSAFTCAAALATIRANMGKNFDISKKDLTRITAVAEHYVGVNNNGGMDQATSVYGEEEDHALYVEFRPKLKATPFKFPQLKNHEISFVIANTLVKSAPTNYNLRVIEVTVAANALATRYSVALPSHKDNSNSERGNLRDFMDAYYARYENQAQPWNGDIGTGIERLLKMLQLVEESFSRKKSGFTVHEASTALNCSREEFTRDYLTTFPVVRFQVLKLYQRAKHVYSESLRVLKALKMMTSATFHTDEDFFTDFGRRLMNESQASCDKLYECSCIETNQICSIALANGSFGSRLTGAGWGGCTIHLVPSGANGNVEQVRKALIEKFYNVRYPDLTDEELKDAIIVSKPALGTCCLYEQ

CATH classification: 3.30.230.10 (+2 more: 3.30.70.3170, 1.20.1440.340)

Nearest PDB structures (foldseek):
  3v5r-assembly1_B  TM=1.002E+00  e=7.629E-103  Saccharomyces cerevisiae S288C
  3v5r-assembly1_A  TM=9.988E-01  e=1.572E-96  Saccharo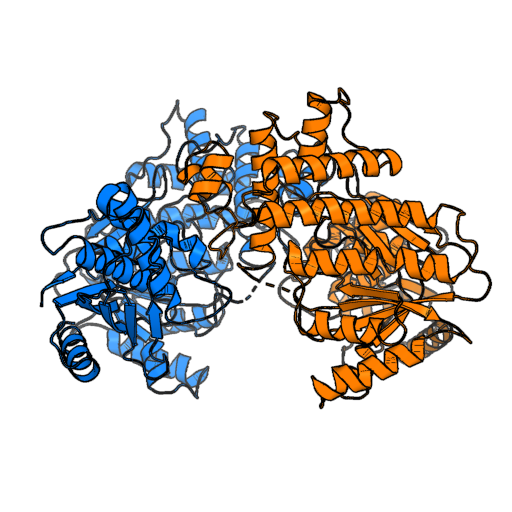myces cerevisiae S288C
  3v2u-assembly1_C  TM=8.662E-01  e=1.677E-90  Saccharomyces cerevisiae S288C
  3v2u-assembly1_D  TM=8.666E-01  e=9.188E-90  Saccharomyces cerevisiae S288C
  2aj4-assembly1_A  TM=8.596E-01  e=4.883E-74  Saccharomyces cerevisiae

Secondary structure (DSSP, 8-state):
-HHHHHHHHHHHHHHHSS--SEEEEEEEEEEEE--S-GGGT--BEEEEEEEEEEEEEEE---SS-EEEEEESSTTS--EEEEPPTT-PPPP--SSS--TTHHHHHHHHHHHHHHHHH-HHHHSSSPPPPEEEEEEE---TTS-HHHHHHHHHHHHHHHHHH-TT----HHHHHHHHHTTHHHHT--STTHHHHHHHH--TTEEEEEE-SSS-EEEEEEPPPPSS-EEEEEEEE--S-TT--TTTHHHHHHHHHHHHHHHHHHTT---PPPSS--SSSS--HHHHHHHHHHHHTTSPPPP-S-HHHHHHHHHHHHHHHHHHHGGGTT-B-HHHHHHHTTS-HHHHHHHHSSSS----SSB-HHHHHHHHHHHHHHHHHHHHHHHT---SSHHHHHHHHHHHHHHHHHIIIIIT----HHHHHHHHHHHHTT-SEEEEESSSSSSEEEEEEEESTT--HHHHHHHHIIIIIHHH-TT--HHHHHHHEEEE-----SEEEE-/--SHHHHHHHHHHHHHSS--SEEEEEEEEEEEE--S-GGGT--BEEEEEEEEEEEEEEEE--SS-EEEEEESSTTS--EEEEPPTTSPPP---SS---TTHHHHHHHHHHHHHHHHH-HHHHSSSPPPEEEEEEEE---TTS-HHHHHHHHHHHHHHHHHH-SS----HHHHHHHHHTTHHHHT--STTHHHHHHHH-BTTEEEEEE-SSS-EEEEEEPPPPSS-EEEEEEEE------TTTHHHHHHHHHHHHHHHHHHTT-PPPPPSS--S-SS--HHHHHHHHHHHHSS--SPP-S-HHHHHHHHHHHHHHHHHHHGGGTT-B-HHHHHHHTTS-HHHHHHHHSSSS----S-B-HHHHHHHHHHHHHHHHHHHHHHH----SSHHHHHHHHHHHHHHHHHIIIIIS----HHHHHHHHHHHTTT-SEEEEESSSSSSEEEEEEEESTT--HHHHHHHHIIIIIHHH-TT--HHHHHHTEEEE-----SEEEE-

InterPro domains:
  IPR000705 Galactokinase [PR00473] (46-64)
  IPR000705 Galactokinase [PR00473] (117-128)
  IPR000705 Galactokinase [PR00473] (147-165)
  IPR000705 Galactokinase [PR00473] (384-398)
  IPR000705 Galactokinase [TIGR00131] (24-516)
  IPR006204 GHMP kinase N-terminal domain [PF00288] (137-216)
  IPR006206 Mevalonate/galactokinase [PIRSF000530] (21-515)
  IPR013750 GHMP kinase, C-terminal domain [PF08544] (415-488)
  IPR014721 Small ribosomal subunit protein uS5 domain 2-type fold, subgroup [G3DSA:3.30.230.10] (16-246)
  IPR019539 Galactokinase, N-terminal domain [PF10509] (29-76)
  IPR019741 Galactokinase, conserved site [PS00106] (46-57)
  IPR020568 Ribosomal protein uS5 domain 2-type superfamily [SSF54211] (24-238)
  IPR036554 GHMP kinase, C-terminal domain superfamily [SSF55060] (244-496)